Protein 6IJ7 (pdb70)

Structure (mmCIF, N/CA/C/O backbone):
data_6IJ7
#
_entry.id   6IJ7
#
_cell.length_a   80.647
_cell.length_b   80.647
_cell.length_c   340.192
_cell.angle_alpha   90.000
_cell.angle_beta   90.000
_cell.angle_gamma   90.000
#
_symmetry.space_group_name_H-M   'I 41'
#
loop_
_entity.id
_entity.type
_entity.pdbx_description
1 polymer 'Rhamnosyltransferase protein'
2 non-polymer GLYCEROL
3 non-polymer 1,2-ETHANEDIOL
4 water water
#
loop_
_atom_site.group_PDB
_atom_site.id
_atom_site.type_symbol
_atom_site.label_atom_id
_atom_site.label_alt_id
_atom_site.label_comp_id
_atom_site.label_asym_id
_atom_site.label_entity_id
_atom_site.label_seq_id
_atom_site.pdbx_PDB_ins_code
_atom_site.Cartn_x
_atom_site.Cartn_y
_atom_site.Cartn_z
_atom_site.occupancy
_atom_site.B_iso_or_equiv
_atom_site.auth_seq_id
_atom_site.auth_comp_id
_atom_site.auth_asym_id
_atom_site.auth_atom_id
_atom_site.pdbx_PDB_model_num
ATOM 1 N N . LYS A 1 7 ? 10.075 -33.742 2.156 1.00 78.06 7 LYS A N 1
ATOM 2 C CA . LYS A 1 7 ? 11.198 -33.337 3.001 1.00 77.62 7 LYS A CA 1
ATOM 3 C C . LYS A 1 7 ? 11.561 -31.865 2.846 1.00 75.40 7 LYS A C 1
ATOM 4 O O . LYS A 1 7 ? 11.819 -31.389 1.723 1.00 74.81 7 LYS A O 1
ATOM 10 N N . LYS A 1 8 ? 11.605 -31.158 3.988 1.00 75.44 8 LYS A N 1
ATOM 11 C CA . LYS A 1 8 ? 11.942 -29.742 4.006 1.00 73.19 8 LYS A CA 1
ATOM 12 C C . LYS A 1 8 ? 13.083 -29.476 4.978 1.00 73.25 8 LYS A C 1
ATOM 13 O O . LYS A 1 8 ? 13.137 -30.083 6.055 1.00 74.28 8 LYS A O 1
ATOM 19 N N . PRO A 1 9 ? 13.980 -28.552 4.646 1.00 69.11 9 PRO A N 1
ATOM 20 C CA . PRO A 1 9 ? 15.241 -28.434 5.389 1.00 69.60 9 PRO A CA 1
ATOM 21 C C . PRO A 1 9 ? 15.106 -27.574 6.638 1.00 67.68 9 PRO A C 1
ATOM 22 O O . PRO A 1 9 ? 14.227 -26.721 6.738 1.00 65.43 9 PRO A O 1
ATOM 26 N N . HIS A 1 10 ? 16.000 -27.827 7.604 1.00 68.37 10 HIS A N 1
ATOM 27 C CA . HIS A 1 10 ? 16.258 -26.913 8.718 1.00 66.58 10 HIS A CA 1
ATOM 28 C C . HIS A 1 10 ? 17.529 -26.142 8.403 1.00 65.61 10 HIS A C 1
ATOM 29 O O . HIS A 1 10 ? 18.539 -26.740 8.032 1.00 67.66 10 HIS A O 1
ATOM 36 N N . VAL A 1 11 ? 17.487 -24.826 8.591 1.00 64.49 11 VAL A N 1
ATOM 37 C CA . VAL A 1 11 ? 18.494 -23.900 8.078 1.00 62.69 11 VAL A CA 1
ATOM 38 C C . VAL A 1 11 ? 18.956 -22.988 9.205 1.00 60.82 11 VAL A C 1
ATOM 39 O O . VAL A 1 11 ? 18.149 -22.242 9.767 1.00 59.07 11 VAL A O 1
ATOM 43 N N . LEU A 1 12 ? 20.248 -23.010 9.510 1.00 58.55 12 LEU A N 1
ATOM 44 C CA . LEU A 1 12 ? 20.809 -22.047 10.455 1.00 56.89 12 LEU A CA 1
ATOM 45 C C . LEU A 1 12 ? 21.124 -20.754 9.706 1.00 53.95 12 LEU A C 1
ATOM 46 O O . LEU A 1 12 ? 21.958 -20.733 8.793 1.00 53.73 12 LEU A O 1
ATOM 51 N N . VAL A 1 13 ? 20.423 -19.683 10.046 1.00 54.68 13 VAL A N 1
ATOM 52 C CA . VAL A 1 13 ? 20.639 -18.391 9.417 1.00 52.10 13 VAL A CA 1
ATOM 53 C C . VAL A 1 13 ? 21.518 -17.534 10.312 1.00 51.80 13 VAL A C 1
ATOM 54 O O . VAL A 1 13 ? 21.211 -17.333 11.497 1.00 52.64 13 VAL A O 1
ATOM 58 N N . ILE A 1 14 ? 22.594 -17.003 9.739 1.00 46.76 14 ILE A N 1
ATOM 59 C CA . ILE A 1 14 ? 23.567 -16.201 10.478 1.00 47.23 14 ILE A CA 1
ATOM 60 C C . ILE A 1 14 ? 23.750 -14.874 9.741 1.00 45.42 14 ILE A C 1
ATOM 61 O O . ILE A 1 14 ? 24.627 -14.751 8.871 1.00 44.77 14 ILE A O 1
ATOM 66 N N . PRO A 1 15 ? 22.935 -13.868 10.020 1.00 46.57 15 PRO A N 1
ATOM 67 C CA . PRO A 1 15 ? 23.031 -12.604 9.284 1.00 45.38 15 PRO A CA 1
ATOM 68 C C . PRO A 1 15 ? 24.144 -11.694 9.792 1.00 46.99 15 PRO A C 1
ATOM 69 O O . PRO A 1 15 ? 24.648 -11.841 10.901 1.00 49.04 15 PRO A O 1
ATOM 73 N N . PHE A 1 16 ? 24.516 -10.690 8.936 1.00 45.94 16 PHE A N 1
ATOM 74 C CA . PHE A 1 16 ? 25.524 -9.695 9.315 1.00 48.35 16 PHE A CA 1
ATOM 75 C C . PHE A 1 16 ? 24.851 -8.467 9.938 1.00 49.54 16 PHE A C 1
ATOM 76 O O . PHE A 1 16 ? 23.852 -7.975 9.404 1.00 48.13 16 PHE A O 1
ATOM 84 N N . PRO A 1 17 ? 25.343 -7.951 11.074 1.00 52.19 17 PRO A N 1
ATOM 85 C CA . PRO A 1 17 ? 24.596 -6.887 11.776 1.00 53.19 17 PRO A CA 1
ATOM 86 C C . PRO A 1 17 ? 24.823 -5.497 11.182 1.00 54.42 17 PRO A C 1
ATOM 87 O O . PRO A 1 17 ? 25.332 -4.574 11.835 1.00 56.72 17 PRO A O 1
ATOM 91 N N . GLN A 1 18 ? 24.475 -5.339 9.909 1.00 54.97 18 GLN A N 1
ATOM 92 C CA . GLN A 1 18 ? 24.268 -4.005 9.358 1.00 56.20 18 GLN A CA 1
ATOM 93 C C . GLN A 1 18 ? 22.993 -4.070 8.528 1.00 53.77 18 GLN A C 1
ATOM 94 O O . GLN A 1 18 ? 22.669 -5.112 7.956 1.00 51.07 18 GLN A O 1
ATOM 100 N N . SER A 1 19 ? 22.231 -2.978 8.514 1.00 56.51 19 SER A N 1
ATOM 101 C CA . SER A 1 19 ? 20.859 -3.117 8.033 1.00 54.56 19 SER A CA 1
ATOM 102 C C . SER A 1 19 ? 20.796 -3.388 6.523 1.00 52.78 19 SER A C 1
ATOM 103 O O . SER A 1 19 ? 19.896 -4.103 6.064 1.00 50.50 19 SER A O 1
ATOM 106 N N . GLY A 1 20 ? 21.746 -2.865 5.739 1.00 52.66 20 GLY A N 1
ATOM 107 C CA . GLY A 1 20 ? 21.776 -3.191 4.325 1.00 50.91 20 GLY A CA 1
ATOM 108 C C . GLY A 1 20 ? 21.851 -4.683 4.064 1.00 47.66 20 GLY A C 1
ATOM 109 O O . GLY A 1 20 ? 21.402 -5.152 3.013 1.00 45.72 20 GLY A O 1
ATOM 110 N N . HIS A 1 21 ? 22.401 -5.444 5.017 1.00 47.43 21 HIS A N 1
ATOM 111 C CA . HIS A 1 21 ? 22.514 -6.896 4.997 1.00 45.20 21 HIS A CA 1
ATOM 112 C C . HIS A 1 21 ? 21.353 -7.563 5.701 1.00 44.57 21 HIS A C 1
ATOM 113 O O . HIS A 1 21 ? 20.746 -8.501 5.172 1.00 42.98 21 HIS A O 1
ATOM 120 N N . MET A 1 22 ? 21.058 -7.082 6.907 1.00 50.49 22 MET A N 1
ATOM 121 C CA . MET A 1 22 ? 20.152 -7.763 7.821 1.00 50.28 22 MET A CA 1
ATOM 122 C C . MET A 1 22 ? 18.749 -7.887 7.238 1.00 49.13 22 MET A C 1
ATOM 123 O O . MET A 1 22 ? 18.160 -8.973 7.236 1.00 48.26 22 MET A O 1
ATOM 128 N N . VAL A 1 23 ? 18.211 -6.793 6.709 1.00 48.43 23 VAL A N 1
ATOM 129 C CA . VAL A 1 23 ? 16.806 -6.741 6.311 1.00 48.06 23 VAL A CA 1
ATOM 130 C C . VAL A 1 23 ? 16.565 -7.654 5.110 1.00 46.42 23 VAL A C 1
ATOM 131 O O . VAL A 1 23 ? 15.639 -8.484 5.161 1.00 46.08 23 VAL A O 1
ATOM 135 N N . PRO A 1 24 ? 17.369 -7.592 4.034 1.00 46.07 24 PRO A N 1
ATOM 136 C CA . PRO A 1 24 ? 17.156 -8.579 2.963 1.00 44.93 24 PRO A CA 1
ATOM 137 C C . PRO A 1 24 ? 17.437 -9.995 3.415 1.00 44.47 24 PRO A C 1
ATOM 138 O O . PRO A 1 24 ? 16.732 -10.919 2.999 1.00 44.53 24 PRO A O 1
ATOM 142 N N . HIS A 1 25 ? 18.439 -10.196 4.273 1.00 44.77 25 HIS A N 1
ATOM 143 C CA . HIS A 1 25 ? 18.694 -11.545 4.782 1.00 45.00 25 HIS A CA 1
ATOM 144 C C . HIS A 1 25 ? 17.517 -12.094 5.588 1.00 45.91 25 HIS A C 1
ATOM 145 O O . HIS A 1 25 ? 17.264 -13.305 5.574 1.00 46.49 25 HIS A O 1
ATOM 152 N N . LEU A 1 26 ? 16.785 -11.231 6.286 1.00 48.44 26 LEU A N 1
ATOM 153 C CA . LEU A 1 26 ? 1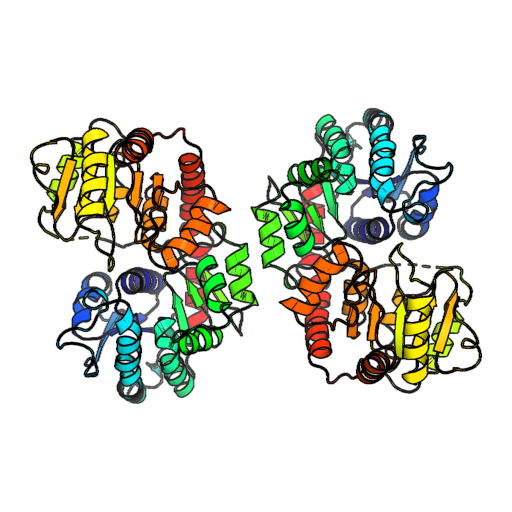5.596 -11.696 6.983 1.00 49.31 26 LEU A CA 1
ATOM 154 C C . LEU A 1 26 ? 14.393 -11.787 6.055 1.00 49.15 26 LEU A C 1
ATOM 155 O O . LEU A 1 26 ? 13.454 -12.543 6.342 1.00 50.00 26 LEU A O 1
ATOM 160 N N . ASP A 1 27 ? 14.359 -10.965 5.000 1.00 49.45 27 ASP A N 1
ATOM 161 C CA . ASP A 1 27 ? 13.328 -11.128 3.982 1.00 49.59 27 ASP A CA 1
ATOM 162 C C . ASP A 1 27 ? 13.482 -12.463 3.281 1.00 49.75 27 ASP A C 1
ATOM 163 O O . ASP A 1 27 ? 12.493 -13.110 2.923 1.00 50.62 27 ASP A O 1
ATOM 168 N N . LEU A 1 28 ? 14.725 -12.890 3.079 1.00 46.92 28 LEU A N 1
ATOM 169 C CA . LEU A 1 28 ? 14.963 -14.165 2.423 1.00 47.74 28 LEU A CA 1
ATOM 170 C C . LEU A 1 28 ? 14.615 -15.319 3.352 1.00 49.14 28 LEU A C 1
ATOM 171 O O . LEU A 1 28 ? 14.073 -16.337 2.896 1.00 50.67 28 LEU A O 1
ATOM 176 N N . THR A 1 29 ? 14.892 -15.169 4.661 1.00 50.46 29 THR A N 1
ATOM 177 C CA . THR A 1 29 ? 14.471 -16.191 5.616 1.00 52.00 29 THR A CA 1
ATOM 178 C C . THR A 1 29 ? 12.953 -16.336 5.626 1.00 52.80 29 THR A C 1
ATOM 179 O O . THR A 1 29 ? 12.439 -17.454 5.723 1.00 54.50 29 THR A O 1
ATOM 183 N N . HIS A 1 30 ? 12.218 -15.221 5.571 1.00 53.00 30 HIS A N 1
ATOM 184 C CA . HIS A 1 30 ? 10.767 -15.318 5.424 1.00 53.79 30 HIS A CA 1
ATOM 185 C C . HIS A 1 30 ? 10.404 -16.120 4.174 1.00 54.55 30 HIS A C 1
ATOM 186 O O . HIS A 1 30 ? 9.538 -17.012 4.225 1.00 55.98 30 HIS A O 1
ATOM 193 N N . GLN A 1 31 ? 11.077 -15.823 3.041 1.00 53.08 31 GLN A N 1
ATOM 194 C CA . GLN A 1 31 ? 10.838 -16.551 1.793 1.00 54.13 31 GLN A CA 1
ATOM 195 C C . GLN A 1 31 ? 11.047 -18.046 2.006 1.00 56.00 31 GLN A C 1
ATOM 196 O O . GLN A 1 31 ? 10.245 -18.875 1.565 1.00 57.53 31 GLN A O 1
ATOM 202 N N . ILE A 1 32 ? 12.133 -18.402 2.682 1.00 53.49 32 ILE A N 1
ATOM 203 C CA . ILE A 1 32 ? 12.448 -19.798 2.940 1.00 55.76 32 ILE A CA 1
ATOM 204 C C . ILE A 1 32 ? 11.362 -20.443 3.794 1.00 57.00 32 ILE A C 1
ATOM 205 O O . ILE A 1 32 ? 10.945 -21.583 3.555 1.00 59.09 32 ILE A O 1
ATOM 210 N N . LEU A 1 33 ? 10.857 -19.709 4.782 1.00 58.76 33 LEU A N 1
ATOM 211 C CA . LEU A 1 33 ? 9.880 -20.286 5.699 1.00 59.96 33 LEU A CA 1
ATOM 212 C C . LEU A 1 33 ? 8.543 -20.495 5.021 1.00 60.53 33 LEU A C 1
ATOM 213 O O . LEU A 1 33 ? 7.782 -21.388 5.418 1.00 62.07 33 LEU A O 1
ATOM 218 N N . LEU A 1 34 ? 8.230 -19.656 4.027 1.00 59.09 34 LEU A N 1
ATOM 219 C CA . LEU A 1 34 ? 7.016 -19.860 3.250 1.00 59.78 34 LEU A CA 1
ATOM 220 C C . LEU A 1 34 ? 7.087 -21.139 2.449 1.00 61.54 34 LEU A C 1
ATOM 221 O O . LEU A 1 34 ? 6.058 -21.781 2.227 1.00 62.72 34 LEU A O 1
ATOM 226 N N . ARG A 1 35 ? 8.281 -21.539 2.031 1.00 57.95 35 ARG A N 1
ATOM 227 C CA . ARG A 1 35 ? 8.445 -22.758 1.259 1.00 59.99 35 ARG A CA 1
ATOM 228 C C . ARG A 1 35 ? 8.592 -23.991 2.134 1.00 61.95 35 ARG A C 1
ATOM 229 O O . ARG A 1 35 ? 8.957 -25.050 1.624 1.00 63.90 35 ARG A O 1
ATOM 237 N N . GLY A 1 36 ? 8.306 -23.882 3.429 1.00 61.65 36 GLY A N 1
ATOM 238 C CA . GLY A 1 36 ? 8.217 -25.034 4.297 1.00 63.61 36 GLY A CA 1
ATOM 239 C C . GLY A 1 36 ? 9.427 -25.310 5.159 1.00 64.21 36 GLY A C 1
ATOM 240 O O . GLY A 1 36 ? 9.396 -26.267 5.943 1.00 65.97 36 GLY A O 1
ATOM 241 N N . ALA A 1 37 ? 10.489 -24.518 5.053 1.00 63.27 37 ALA A N 1
ATOM 242 C CA . ALA A 1 37 ? 11.640 -24.783 5.898 1.00 64.01 37 ALA A CA 1
ATOM 243 C C . ALA A 1 37 ? 11.348 -24.438 7.353 1.00 63.44 37 ALA A C 1
ATOM 244 O O . ALA A 1 37 ? 10.365 -23.772 7.696 1.00 62.19 37 ALA A O 1
ATOM 246 N N . THR A 1 38 ? 12.208 -24.946 8.220 1.00 64.40 38 THR A N 1
ATOM 247 C CA . THR A 1 38 ? 12.296 -24.497 9.595 1.00 63.87 38 THR A CA 1
ATOM 248 C C . THR A 1 38 ? 13.685 -23.896 9.759 1.00 63.00 38 THR A C 1
ATOM 249 O O . THR A 1 38 ? 14.667 -24.488 9.313 1.00 64.30 38 THR A O 1
ATOM 253 N N . VAL A 1 39 ? 13.766 -22.712 10.365 1.00 64.31 39 VAL A N 1
ATOM 254 C CA . VAL A 1 39 ? 15.037 -22.016 10.513 1.00 63.20 39 VAL A CA 1
ATOM 255 C C . VAL A 1 39 ? 15.249 -21.694 11.983 1.00 63.35 39 VAL A C 1
ATOM 256 O O . VAL A 1 39 ? 14.292 -21.534 12.746 1.00 63.43 39 VAL A O 1
ATOM 260 N N . THR A 1 40 ? 16.511 -21.626 12.387 1.00 58.73 40 THR A N 1
ATOM 261 C CA . THR A 1 40 ? 16.892 -20.934 13.609 1.00 58.44 40 THR A CA 1
ATOM 262 C C . THR A 1 40 ? 17.861 -19.825 13.234 1.00 56.64 40 THR A C 1
ATOM 263 O O . THR A 1 40 ? 18.780 -20.048 12.440 1.00 56.56 40 THR A O 1
ATOM 267 N N . VAL A 1 41 ? 17.639 -18.635 13.787 1.00 56.51 41 VAL A N 1
ATOM 268 C CA . VAL A 1 41 ? 18.461 -17.461 13.522 1.00 55.03 41 VAL A CA 1
ATOM 269 C C . VAL A 1 41 ? 19.397 -17.189 14.692 1.00 56.21 41 VAL A C 1
ATOM 270 O O . VAL A 1 41 ? 18.956 -16.972 15.824 1.00 57.17 41 VAL A O 1
ATOM 274 N N . LEU A 1 42 ? 20.682 -17.155 14.407 1.00 55.57 42 LEU A N 1
ATOM 275 C CA . LEU A 1 42 ? 21.703 -16.769 15.366 1.00 56.84 42 LEU A CA 1
ATOM 276 C C . LEU A 1 42 ? 21.915 -15.265 15.311 1.00 55.88 42 LEU A C 1
ATOM 277 O O . LEU A 1 42 ? 22.248 -14.726 14.248 1.00 54.48 42 LEU A O 1
ATOM 282 N N . VAL A 1 43 ? 21.767 -14.605 16.434 1.00 57.37 43 VAL A N 1
ATOM 283 C CA . VAL A 1 43 ? 22.028 -13.201 16.519 1.00 57.29 43 VAL A CA 1
ATOM 284 C C . VAL A 1 43 ? 22.643 -12.832 17.797 1.00 59.44 43 VAL A C 1
ATOM 285 O O . VAL A 1 43 ? 22.675 -13.565 18.706 1.00 60.73 43 VAL A O 1
ATOM 289 N N . THR A 1 44 ? 23.170 -11.648 17.810 1.00 58.69 44 THR A N 1
ATOM 290 C CA . THR A 1 44 ? 23.694 -11.042 18.980 1.00 60.73 44 THR A CA 1
ATOM 291 C C . THR A 1 44 ? 22.589 -10.320 19.703 1.00 61.25 44 THR A C 1
ATOM 292 O O . THR A 1 44 ? 21.644 -9.904 19.129 1.00 60.02 44 THR A O 1
ATOM 296 N N . PRO A 1 45 ? 22.829 -10.111 21.058 1.00 61.48 45 PRO A N 1
ATOM 297 C CA . PRO A 1 45 ? 21.662 -9.676 21.815 1.00 62.13 45 PRO A CA 1
ATOM 298 C C . PRO A 1 45 ? 21.010 -8.396 21.426 1.00 61.69 45 PRO A C 1
ATOM 299 O O . PRO A 1 45 ? 19.824 -8.348 21.468 1.00 61.07 45 PRO A O 1
ATOM 303 N N . LYS A 1 46 ? 21.752 -7.389 21.064 1.00 63.50 46 LYS A N 1
ATOM 304 C CA . LYS A 1 46 ? 21.152 -6.129 20.725 1.00 63.55 46 LYS A CA 1
ATOM 305 C C . LYS A 1 46 ? 20.466 -6.190 19.400 1.00 61.39 46 LYS A C 1
ATOM 306 O O . LYS A 1 46 ? 19.903 -5.226 18.990 1.00 61.39 46 LYS A O 1
ATOM 312 N N . ASN A 1 47 ? 20.586 -7.299 18.691 1.00 61.57 47 ASN A N 1
ATOM 313 C CA . ASN A 1 47 ? 19.891 -7.480 17.419 1.00 59.44 47 ASN A CA 1
ATOM 314 C C . ASN A 1 47 ? 18.676 -8.391 17.510 1.00 58.47 47 ASN A C 1
ATOM 315 O O . ASN A 1 47 ? 18.041 -8.647 16.492 1.00 56.78 47 ASN A O 1
ATOM 320 N N . SER A 1 48 ? 18.318 -8.870 18.706 1.00 64.61 48 SER A N 1
ATOM 321 C CA . SER A 1 48 ? 17.175 -9.773 18.813 1.00 63.98 48 SER A CA 1
ATOM 322 C C . SER A 1 48 ? 15.883 -9.085 18.385 1.00 63.38 48 SER A C 1
ATOM 323 O O . SER A 1 48 ? 15.003 -9.721 17.790 1.00 62.27 48 SER A O 1
ATOM 326 N N . SER A 1 49 ? 15.756 -7.783 18.668 1.00 67.31 49 SER A N 1
ATOM 327 C CA . SER A 1 49 ? 14.544 -7.055 18.292 1.00 67.12 49 SER A CA 1
ATOM 328 C C . SER A 1 49 ? 14.295 -7.121 16.784 1.00 65.12 49 SER A C 1
ATOM 329 O O . SER A 1 49 ? 13.144 -7.167 16.340 1.00 64.54 49 SER A O 1
ATOM 332 N N . TYR A 1 50 ? 15.356 -7.098 15.978 1.00 66.10 50 TYR A N 1
ATOM 333 C CA . TYR A 1 50 ? 15.186 -7.206 14.534 1.00 64.26 50 TYR A CA 1
ATOM 334 C C . TYR A 1 50 ? 14.275 -8.378 14.162 1.00 63.08 50 TYR A C 1
ATOM 335 O O . TYR A 1 50 ? 13.530 -8.311 13.171 1.00 62.01 50 TYR A O 1
ATOM 344 N N . LEU A 1 51 ? 14.364 -9.486 14.906 1.00 59.50 51 LEU A N 1
ATOM 345 C CA . LEU A 1 51 ? 13.629 -10.700 14.566 1.00 58.90 51 LEU A CA 1
ATOM 346 C C . LEU A 1 51 ? 12.171 -10.647 14.986 1.00 59.76 51 LEU A C 1
ATOM 347 O O . LEU A 1 51 ? 11.490 -11.674 14.965 1.00 59.90 51 LEU A O 1
ATOM 352 N N . ASP A 1 52 ? 11.672 -9.482 15.385 1.00 60.88 52 ASP A N 1
ATOM 353 C CA . ASP A 1 52 ? 10.323 -9.442 15.940 1.00 62.87 52 ASP A CA 1
ATOM 354 C C . ASP A 1 52 ? 9.288 -9.683 14.856 1.00 62.30 52 ASP A C 1
ATOM 355 O O . ASP A 1 52 ? 8.271 -10.348 15.096 1.00 64.03 52 ASP A O 1
ATOM 360 N N . ALA A 1 53 ? 9.535 -9.163 13.653 1.00 63.89 53 ALA A N 1
ATOM 361 C CA . ALA A 1 53 ? 8.577 -9.346 12.575 1.00 63.54 53 ALA A CA 1
ATOM 362 C C . ALA A 1 53 ? 8.412 -10.824 12.253 1.00 63.06 53 ALA A C 1
ATOM 363 O O . ALA A 1 53 ? 7.293 -11.357 12.262 1.00 64.60 53 ALA A O 1
ATOM 365 N N . LEU A 1 54 ? 9.533 -11.505 11.996 1.00 62.46 54 LEU A N 1
ATOM 366 C CA . LEU A 1 54 ? 9.531 -12.948 11.778 1.00 62.48 54 LEU A CA 1
ATOM 367 C C . LEU A 1 54 ? 8.793 -13.686 12.891 1.00 64.63 54 LEU A C 1
ATOM 368 O O . LEU A 1 54 ? 7.977 -14.575 12.627 1.00 65.60 54 LEU A O 1
ATOM 373 N N . ARG A 1 55 ? 9.077 -13.333 14.151 1.00 60.93 55 ARG A N 1
ATOM 374 C CA . ARG A 1 55 ? 8.488 -14.058 15.276 1.00 63.35 55 ARG A CA 1
ATOM 375 C C . ARG A 1 55 ? 6.974 -13.951 15.277 1.00 65.74 55 ARG A C 1
ATOM 376 O O . ARG A 1 55 ? 6.285 -14.897 15.670 1.00 67.81 55 ARG A O 1
ATOM 384 N N . SER A 1 56 ? 6.445 -12.815 14.830 1.00 67.06 56 SER A N 1
ATOM 385 C CA . SER A 1 56 ? 5.003 -12.615 14.765 1.00 70.01 56 SER A CA 1
ATOM 386 C C . SER A 1 56 ? 4.342 -13.429 13.659 1.00 69.69 56 SER A C 1
ATOM 387 O O . SER A 1 56 ? 3.119 -13.586 13.685 1.00 72.58 56 SER A O 1
ATOM 390 N N . LEU A 1 57 ? 5.110 -13.952 12.699 1.00 70.30 57 LEU A N 1
ATOM 391 C CA . LEU A 1 57 ? 4.537 -14.569 11.505 1.00 69.99 57 LEU A CA 1
ATOM 392 C C . LEU A 1 57 ? 4.603 -16.091 11.485 1.00 70.21 57 LEU A C 1
ATOM 393 O O . LEU A 1 57 ? 3.717 -16.726 10.900 1.00 71.73 57 LEU A O 1
ATOM 398 N N . HIS A 1 58 ? 5.617 -16.695 12.099 1.00 69.71 58 HIS A N 1
ATOM 399 C CA . HIS A 1 58 ? 5.712 -18.145 12.188 1.00 70.58 58 HIS A CA 1
ATOM 400 C C . HIS A 1 58 ? 5.892 -18.563 13.640 1.00 72.29 58 HIS A C 1
ATOM 401 O O . HIS A 1 58 ? 6.471 -17.832 14.448 1.00 71.93 58 HIS A O 1
ATOM 408 N N . SER A 1 59 ? 5.403 -19.760 13.956 1.00 73.47 59 SER A N 1
ATOM 409 C CA . SER A 1 59 ? 5.400 -20.260 15.327 1.00 75.82 59 SER A CA 1
ATOM 410 C C . SER A 1 59 ? 6.821 -20.549 15.802 1.00 74.46 59 SER A C 1
ATOM 411 O O . SER A 1 59 ? 7.766 -20.576 15.007 1.00 72.28 59 SER A O 1
ATOM 414 N N . PRO A 1 60 ? 7.008 -20.766 17.105 1.00 73.03 60 PRO A N 1
ATOM 415 C CA . PRO A 1 60 ? 8.281 -21.343 17.567 1.00 72.61 60 PRO A CA 1
ATOM 416 C C . PRO A 1 60 ? 8.536 -22.728 16.999 1.00 73.03 60 PRO A C 1
ATOM 417 O O . PRO A 1 60 ? 9.681 -23.196 17.013 1.00 72.64 60 PRO A O 1
ATOM 421 N N . GLU A 1 61 ? 7.481 -23.420 16.564 1.00 78.44 61 GLU A N 1
ATOM 422 C CA . GLU A 1 61 ? 7.628 -24.693 15.868 1.00 79.03 61 GLU A CA 1
ATOM 423 C C . GLU A 1 61 ? 8.589 -24.571 14.695 1.00 77.01 61 GLU A C 1
ATOM 424 O O . GLU A 1 61 ? 9.541 -25.350 14.576 1.00 78.05 61 GLU A O 1
ATOM 430 N N . HIS A 1 62 ? 8.359 -23.589 13.817 1.00 74.88 62 HIS A N 1
ATOM 431 C CA . HIS A 1 62 ? 9.173 -23.413 12.614 1.00 73.73 62 HIS A CA 1
ATOM 432 C C . HIS A 1 62 ? 10.301 -22.395 12.759 1.00 72.14 62 HIS A C 1
ATOM 433 O O . HIS A 1 62 ? 11.239 -22.429 11.953 1.00 71.67 62 HIS A O 1
ATOM 440 N N . PHE A 1 63 ? 10.218 -21.464 13.717 1.00 68.21 63 PHE A N 1
ATOM 441 C CA . PHE A 1 63 ? 11.146 -20.337 13.792 1.00 66.61 63 PHE A CA 1
ATOM 442 C C . PHE A 1 63 ? 11.745 -20.241 15.193 1.00 67.50 63 PHE A C 1
ATOM 443 O O . PHE A 1 63 ? 11.011 -20.183 16.180 1.00 68.40 63 PHE A O 1
ATOM 451 N N . LYS A 1 64 ? 13.071 -20.201 15.281 1.00 63.07 64 LYS A N 1
ATOM 452 C CA . LYS A 1 64 ? 13.771 -20.281 16.555 1.00 64.21 64 LYS A CA 1
ATOM 453 C C . LYS A 1 64 ? 14.875 -19.236 16.613 1.00 63.08 64 LYS A C 1
ATOM 454 O O . LYS A 1 64 ? 15.539 -18.984 15.613 1.00 61.83 64 LYS A O 1
ATOM 460 N N . THR A 1 65 ? 15.096 -18.642 17.784 1.00 62.80 65 THR A N 1
ATOM 461 C CA . THR A 1 65 ? 16.214 -17.725 17.976 1.00 62.27 65 THR A CA 1
ATOM 462 C C . THR A 1 65 ? 17.318 -18.408 18.774 1.00 63.93 65 THR A C 1
ATOM 463 O O . THR A 1 65 ? 17.048 -19.219 19.666 1.00 65.63 65 THR A O 1
ATOM 467 N N . LEU A 1 66 ? 18.559 -18.094 18.409 1.00 59.04 66 LEU A N 1
ATOM 468 C CA . LEU A 1 66 ? 19.748 -18.498 19.143 1.00 60.51 66 LEU A CA 1
ATOM 469 C C . LEU A 1 66 ? 20.518 -17.213 19.386 1.00 60.08 66 LEU A C 1
ATOM 470 O O . LEU A 1 66 ? 21.202 -16.724 18.485 1.00 58.98 66 LEU A O 1
ATOM 475 N N . ILE A 1 67 ? 20.404 -16.672 20.587 1.00 60.76 67 ILE A N 1
ATOM 476 C CA . ILE A 1 67 ? 21.088 -15.448 20.974 1.00 61.03 67 ILE A CA 1
ATOM 477 C C . ILE A 1 67 ? 22.371 -15.818 21.696 1.00 62.69 67 ILE A C 1
ATOM 478 O O . ILE A 1 67 ? 22.341 -16.478 22.737 1.00 64.34 67 ILE A O 1
ATOM 483 N N . LEU A 1 68 ? 23.492 -15.360 21.178 1.00 61.56 68 LEU A N 1
ATOM 484 C CA . LEU A 1 68 ? 24.759 -15.581 21.844 1.00 63.29 68 LEU A CA 1
ATOM 485 C C . LEU A 1 68 ? 25.338 -14.250 22.288 1.00 63.91 68 LEU A C 1
ATOM 486 O O . LEU A 1 68 ? 25.092 -13.225 21.645 1.00 62.88 68 LEU A O 1
ATOM 491 N N . PRO A 1 69 ? 26.054 -14.214 23.405 1.00 63.13 69 PRO A N 1
ATOM 492 C CA . PRO A 1 69 ? 26.673 -12.952 23.821 1.00 64.08 69 PRO A CA 1
ATOM 493 C C . PRO A 1 69 ? 27.632 -12.432 22.761 1.00 63.37 69 PRO A C 1
ATOM 494 O O . PRO A 1 69 ? 28.383 -13.192 22.142 1.00 63.15 69 PRO A O 1
ATOM 498 N N . PHE A 1 70 ? 27.597 -11.122 22.567 1.00 67.28 70 PHE A N 1
ATOM 499 C CA . PHE A 1 70 ? 28.501 -10.459 21.631 1.00 66.99 70 PHE A CA 1
ATOM 500 C C . PHE A 1 70 ? 29.911 -10.500 22.203 1.00 68.66 70 PHE A C 1
ATOM 501 O O . PHE A 1 70 ? 30.140 -9.979 23.309 1.00 70.28 70 PHE A O 1
ATOM 509 N N . PRO A 1 71 ? 30.871 -11.119 21.513 1.00 69.23 71 PRO A N 1
ATOM 510 C CA . PRO A 1 71 ? 32.244 -11.167 22.032 1.00 70.64 71 PRO A CA 1
ATOM 511 C C . PRO A 1 71 ? 32.861 -9.778 22.105 1.00 71.38 71 PRO A C 1
ATOM 512 O O . PRO A 1 71 ? 32.585 -8.903 21.288 1.00 70.66 71 PRO A O 1
ATOM 516 N N . SER A 1 72 ? 33.687 -9.559 23.105 1.00 77.50 72 SER A N 1
ATOM 517 C CA . SER A 1 72 ? 34.206 -8.212 23.245 1.00 78.49 72 SER A CA 1
ATOM 518 C C . SER A 1 72 ? 35.419 -7.977 22.355 1.00 78.19 72 SER A C 1
ATOM 519 O O . SER A 1 72 ? 36.012 -8.901 21.800 1.00 77.42 72 SER A O 1
ATOM 522 N N . HIS A 1 73 ? 35.821 -6.715 22.285 1.00 83.77 73 HIS A N 1
ATOM 523 C CA . HIS A 1 73 ? 36.861 -6.208 21.406 1.00 83.51 73 HIS A CA 1
ATOM 524 C C . HIS A 1 73 ? 37.108 -4.782 21.861 1.00 85.10 73 HIS A C 1
ATOM 525 O O . HIS A 1 73 ? 36.158 -3.994 21.956 1.00 85.28 73 HIS A O 1
ATOM 532 N N . PRO A 1 74 ? 38.358 -4.397 22.123 1.00 85.75 74 PRO A N 1
ATOM 533 C CA . PRO A 1 74 ? 38.605 -3.086 22.746 1.00 87.76 74 PRO A CA 1
ATOM 534 C C . PRO A 1 74 ? 38.397 -1.908 21.803 1.00 87.54 74 PRO A C 1
ATOM 535 O O . PRO A 1 74 ? 38.345 -0.763 22.272 1.00 89.29 74 PRO A O 1
ATOM 539 N N . CYS A 1 75 ? 38.254 -2.151 20.502 1.00 88.11 75 CYS A N 1
ATOM 540 C CA . CYS A 1 75 ? 38.072 -1.101 19.514 1.00 87.90 75 CYS A CA 1
ATOM 541 C C . CYS A 1 75 ? 36.603 -0.871 19.166 1.00 87.11 75 CYS A C 1
ATOM 542 O O . CYS A 1 75 ? 36.302 -0.153 18.205 1.00 86.74 75 CYS A O 1
ATOM 545 N N . ILE A 1 76 ? 35.690 -1.484 19.912 1.00 83.57 76 ILE A N 1
ATOM 546 C CA . ILE A 1 76 ? 34.255 -1.288 19.749 1.00 82.93 76 ILE A CA 1
ATOM 547 C C . ILE A 1 76 ? 33.729 -0.806 21.090 1.00 84.69 76 ILE A C 1
ATOM 548 O O . ILE A 1 76 ? 34.030 -1.417 22.114 1.00 85.39 76 ILE A O 1
ATOM 553 N N . PRO A 1 77 ? 33.001 0.304 21.145 1.00 81.94 77 PRO A N 1
ATOM 554 C CA . PRO A 1 77 ? 32.455 0.761 22.431 1.00 83.61 77 PRO A CA 1
ATOM 555 C C . PRO A 1 77 ? 31.315 -0.148 22.886 1.00 82.42 77 PRO A C 1
ATOM 556 O O . PRO A 1 77 ? 30.673 -0.834 22.084 1.00 80.40 77 PRO A O 1
ATOM 560 N N . SER A 1 78 ? 31.067 -0.162 24.197 1.00 83.12 78 SER A N 1
ATOM 561 C CA . SER A 1 78 ? 30.182 -1.181 24.756 1.00 82.07 78 SER A CA 1
ATOM 562 C C . SER A 1 78 ? 28.733 -0.961 24.324 1.00 80.99 78 SER A C 1
ATOM 563 O O . SER A 1 78 ? 28.312 0.143 23.970 1.00 81.54 78 SER A O 1
ATOM 566 N N . GLY A 1 79 ? 27.958 -2.039 24.369 1.00 79.80 79 GLY A N 1
ATOM 567 C CA . GLY A 1 79 ? 26.593 -1.977 23.900 1.00 78.44 79 GLY A CA 1
ATOM 568 C C . GLY A 1 79 ? 26.454 -1.666 22.426 1.00 76.96 79 GLY A C 1
ATOM 569 O O . GLY A 1 79 ? 25.333 -1.462 21.946 1.00 75.90 79 GLY A O 1
ATOM 570 N N . VAL A 1 80 ? 27.569 -1.621 21.693 1.00 76.06 80 VAL A N 1
ATOM 571 C CA . VAL A 1 80 ? 27.546 -1.475 20.241 1.00 74.68 80 VAL A CA 1
ATOM 572 C C . VAL A 1 80 ? 27.753 -2.854 19.638 1.00 72.81 80 VAL A C 1
ATOM 573 O O . VAL A 1 80 ? 28.798 -3.486 19.843 1.00 73.11 80 VAL A O 1
ATOM 577 N N . GLU A 1 81 ? 26.749 -3.321 18.899 1.00 69.38 81 GLU A N 1
ATOM 578 C CA . GLU A 1 81 ? 26.743 -4.669 18.356 1.00 67.63 81 GLU A CA 1
ATOM 579 C C . GLU A 1 81 ? 26.318 -4.677 16.893 1.00 65.89 81 GLU A C 1
ATOM 580 O O . GLU A 1 81 ? 25.979 -5.740 16.354 1.00 64.13 81 GLU A O 1
ATOM 586 N N . SER A 1 82 ? 26.372 -3.517 16.241 1.00 69.90 82 SER A N 1
ATOM 587 C CA . SER A 1 82 ? 25.865 -3.347 14.886 1.00 68.51 82 SER A CA 1
ATOM 588 C C . SER A 1 82 ? 26.568 -2.158 14.236 1.00 69.95 82 SER A C 1
ATOM 589 O O . SER A 1 82 ? 26.942 -1.200 14.916 1.00 71.85 82 SER A O 1
ATOM 592 N N . LEU A 1 83 ? 26.720 -2.214 12.905 1.00 70.06 83 LEU A N 1
ATOM 593 C CA . LEU A 1 83 ? 27.542 -1.227 12.201 1.00 71.43 83 LEU A CA 1
ATOM 594 C C . LEU A 1 83 ? 26.886 0.137 12.037 1.00 72.64 83 LEU A C 1
ATOM 595 O O . LEU A 1 83 ? 27.590 1.104 11.720 1.00 74.25 83 LEU A O 1
ATOM 600 N N . GLN A 1 84 ? 25.581 0.259 12.289 1.00 74.37 84 GLN A N 1
ATOM 601 C CA . GLN A 1 84 ? 24.937 1.567 12.224 1.00 75.71 84 GLN A CA 1
ATOM 602 C C . GLN A 1 84 ? 25.582 2.574 13.162 1.00 78.18 84 GLN A C 1
ATOM 603 O O . GLN A 1 84 ? 25.473 3.784 12.927 1.00 79.85 84 GLN A O 1
ATOM 609 N N . GLN A 1 85 ? 26.285 2.103 14.190 1.00 79.53 85 GLN A N 1
ATOM 610 C CA . GLN A 1 85 ? 26.698 2.948 15.299 1.00 81.66 85 GLN A CA 1
ATOM 611 C C . GLN A 1 85 ? 28.189 3.289 15.320 1.00 82.97 85 GLN A C 1
ATOM 612 O O . GLN A 1 85 ? 28.649 3.912 16.289 1.00 84.78 85 GLN A O 1
ATOM 618 N N . LEU A 1 86 ? 28.956 2.929 14.296 1.00 82.80 86 LEU A N 1
ATOM 619 C CA . LEU A 1 86 ? 30.391 3.164 14.367 1.00 83.79 86 LEU A CA 1
ATOM 620 C C . LEU A 1 86 ? 30.931 3.341 12.951 1.00 83.28 86 LEU A C 1
ATOM 621 O O . LEU A 1 8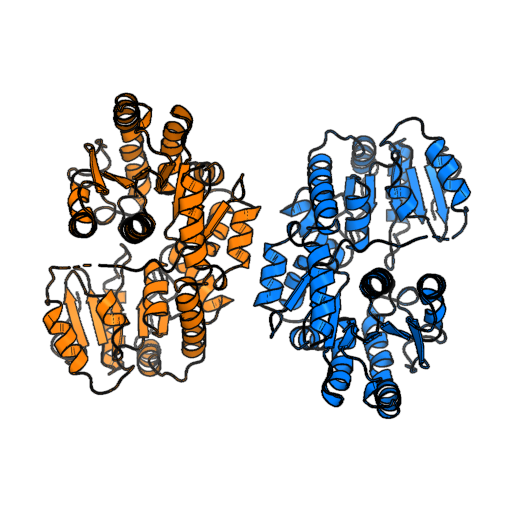6 ? 30.246 3.004 11.975 1.00 82.00 86 LEU A O 1
ATOM 626 N N . PRO A 1 87 ? 32.140 3.898 12.802 1.00 84.68 87 PRO A N 1
ATOM 627 C CA . PRO A 1 87 ? 32.580 4.357 11.475 1.00 84.58 87 PRO A CA 1
ATOM 628 C C . PRO A 1 87 ? 32.960 3.222 10.530 1.00 82.29 87 PRO A C 1
ATOM 629 O O . PRO A 1 87 ? 33.227 2.085 10.927 1.00 80.91 87 PRO A O 1
ATOM 633 N N . LEU A 1 88 ? 33.020 3.579 9.244 1.00 82.66 88 LEU A N 1
ATOM 634 C CA . LEU A 1 88 ? 33.194 2.589 8.186 1.00 80.34 88 LEU A CA 1
ATOM 635 C C . LEU A 1 88 ? 34.472 1.769 8.358 1.00 79.07 88 LEU A C 1
ATOM 636 O O . LEU A 1 88 ? 34.536 0.629 7.887 1.00 76.82 88 LEU A O 1
ATOM 641 N N . GLU A 1 89 ? 35.505 2.327 9.008 1.00 81.02 89 GLU A N 1
ATOM 642 C CA . GLU A 1 89 ? 36.716 1.542 9.241 1.00 80.05 89 GLU A CA 1
ATOM 643 C C . GLU A 1 89 ? 36.455 0.352 10.152 1.00 79.08 89 GLU A C 1
ATOM 644 O O . GLU A 1 89 ? 37.000 -0.737 9.927 1.00 77.31 89 GLU A O 1
ATOM 650 N N . ALA A 1 90 ? 35.633 0.533 11.186 1.00 77.22 90 ALA A N 1
ATOM 651 C CA . ALA A 1 90 ? 35.544 -0.494 12.218 1.00 76.88 90 ALA A CA 1
ATOM 652 C C . ALA A 1 90 ? 34.889 -1.787 11.736 1.00 74.77 90 ALA A C 1
ATOM 653 O O . ALA A 1 90 ? 34.810 -2.736 12.522 1.00 74.57 90 ALA A O 1
ATOM 655 N N . ILE A 1 91 ? 34.442 -1.860 10.481 1.00 71.24 91 ILE A N 1
ATOM 656 C CA . ILE A 1 91 ? 33.993 -3.131 9.913 1.00 69.20 91 ILE A CA 1
ATOM 657 C C . ILE A 1 91 ? 34.994 -4.248 10.197 1.00 68.30 91 ILE A C 1
ATOM 658 O O . ILE A 1 91 ? 34.605 -5.396 10.441 1.00 67.59 91 ILE A O 1
ATOM 663 N N . VAL A 1 92 ? 36.296 -3.938 10.161 1.00 69.37 92 VAL A N 1
ATOM 664 C CA . VAL A 1 92 ? 37.297 -4.970 10.425 1.00 68.78 92 VAL A CA 1
ATOM 665 C C . VAL A 1 92 ? 37.246 -5.395 11.886 1.00 70.33 92 VAL A C 1
ATOM 666 O O . VAL A 1 92 ? 37.544 -6.552 12.222 1.00 69.99 92 VAL A O 1
ATOM 670 N N . HIS A 1 93 ? 36.891 -4.475 12.780 1.00 72.93 93 HIS A N 1
ATOM 671 C CA . HIS A 1 93 ? 36.744 -4.852 14.175 1.00 74.26 93 HIS A CA 1
ATOM 672 C C . HIS A 1 93 ? 35.515 -5.730 14.372 1.00 73.68 93 HIS A C 1
ATOM 673 O O . HIS A 1 93 ? 35.557 -6.691 15.146 1.00 74.01 93 HIS A O 1
ATOM 680 N N . MET A 1 94 ? 34.422 -5.441 13.664 1.00 69.30 94 MET A N 1
ATOM 681 C CA . MET A 1 94 ? 33.248 -6.298 13.775 1.00 68.77 94 MET A CA 1
ATOM 682 C C . MET A 1 94 ? 33.499 -7.685 13.191 1.00 67.52 94 MET A C 1
ATOM 683 O O . MET A 1 94 ? 32.914 -8.663 13.670 1.00 67.67 94 MET A O 1
ATOM 688 N N . PHE A 1 95 ? 34.350 -7.797 12.162 1.00 66.20 95 PHE A N 1
ATOM 689 C CA . PHE A 1 95 ? 34.764 -9.117 11.687 1.00 64.99 95 PHE A CA 1
ATOM 690 C C . PHE A 1 95 ? 35.484 -9.889 12.787 1.00 66.29 95 PHE A C 1
ATOM 691 O O . PHE A 1 95 ? 35.231 -11.083 12.994 1.00 66.44 95 PHE A O 1
ATOM 699 N N . ASP A 1 96 ? 36.389 -9.217 13.500 1.00 67.91 96 ASP A N 1
ATOM 700 C CA . ASP A 1 96 ? 37.206 -9.882 14.507 1.00 69.10 96 ASP A CA 1
ATOM 701 C C . ASP A 1 96 ? 36.344 -10.347 15.670 1.00 70.34 96 ASP A C 1
ATOM 702 O O . ASP A 1 96 ? 36.444 -11.498 16.113 1.00 70.79 96 ASP A O 1
ATOM 707 N N . ALA A 1 97 ? 35.461 -9.468 16.148 1.00 67.87 97 ALA A N 1
ATOM 708 C CA . ALA A 1 97 ? 34.556 -9.816 17.236 1.00 68.69 97 ALA A CA 1
ATOM 709 C C . ALA A 1 97 ? 33.663 -11.000 16.871 1.00 67.92 97 ALA A C 1
ATOM 710 O O . ALA A 1 97 ? 33.565 -11.969 17.632 1.00 68.52 97 ALA A O 1
ATOM 712 N N . LEU A 1 98 ? 33.009 -10.955 15.708 1.00 62.98 98 LEU A N 1
ATOM 713 C CA . LEU A 1 98 ? 32.047 -12.014 15.453 1.00 62.41 98 LEU A CA 1
ATOM 714 C C . LEU A 1 98 ? 32.703 -13.314 15.050 1.00 62.60 98 LEU A C 1
ATOM 715 O O . LEU A 1 98 ? 32.056 -14.362 15.126 1.00 62.66 98 LEU A O 1
ATOM 720 N N . SER A 1 99 ? 33.981 -13.288 14.688 1.00 64.55 99 SER A N 1
ATOM 721 C CA . SER A 1 99 ? 34.681 -14.542 14.463 1.00 64.81 99 SER A CA 1
ATOM 722 C C . SER A 1 99 ? 34.818 -15.342 15.752 1.00 66.33 99 SER A C 1
ATOM 723 O O . SER A 1 99 ? 35.023 -16.561 15.692 1.00 66.90 99 SER A O 1
ATOM 726 N N . ARG A 1 100 ? 34.673 -14.692 16.911 1.00 71.23 100 ARG A N 1
ATOM 727 C CA . ARG A 1 100 ? 34.771 -15.384 18.185 1.00 72.56 100 ARG A CA 1
ATOM 728 C C . ARG A 1 100 ? 33.444 -15.960 18.646 1.00 72.60 100 ARG A C 1
ATOM 729 O O . ARG A 1 100 ? 33.363 -16.484 19.763 1.00 73.61 100 ARG A O 1
ATOM 737 N N . LEU A 1 101 ? 32.420 -15.911 17.802 1.00 66.76 101 LEU A N 1
ATOM 738 C CA . LEU A 1 101 ? 31.274 -16.792 17.963 1.00 66.47 101 LEU A CA 1
ATOM 739 C C . LEU A 1 101 ? 31.526 -18.180 17.408 1.00 67.00 101 LEU A C 1
ATOM 740 O O . LEU A 1 101 ? 30.645 -19.038 17.526 1.00 66.94 101 LEU A O 1
ATOM 745 N N . HIS A 1 102 ? 32.695 -18.417 16.812 1.00 65.73 102 HIS A N 1
ATOM 746 C CA . HIS A 1 102 ? 33.020 -19.747 16.311 1.00 66.51 102 HIS A CA 1
ATOM 747 C C . HIS A 1 102 ? 32.857 -20.791 17.410 1.00 67.78 102 HIS A C 1
ATOM 748 O O . HIS A 1 102 ? 32.078 -21.743 17.272 1.00 68.09 102 HIS A O 1
ATOM 755 N N . ASP A 1 103 ? 33.568 -20.599 18.537 1.00 66.40 103 ASP A N 1
ATOM 756 C CA . ASP A 1 103 ? 33.541 -21.610 19.591 1.00 67.76 103 ASP A CA 1
ATOM 757 C C . ASP A 1 103 ? 32.160 -21.731 20.225 1.00 67.61 103 ASP A C 1
ATOM 758 O O . ASP A 1 103 ? 31.667 -22.864 20.361 1.00 68.34 103 ASP A O 1
ATOM 763 N N . PRO A 1 104 ? 31.496 -20.655 20.650 1.00 68.21 104 PRO A N 1
ATOM 764 C CA . PRO A 1 104 ? 30.111 -20.821 21.110 1.00 67.84 104 PRO A CA 1
ATOM 765 C C . PRO A 1 104 ? 29.217 -21.535 20.104 1.00 67.08 104 PRO A C 1
ATOM 766 O O . PRO A 1 104 ? 28.336 -22.300 20.510 1.00 67.51 104 PRO A O 1
ATOM 770 N N . LEU A 1 105 ? 29.414 -21.341 18.803 1.00 68.79 105 LEU A N 1
ATOM 771 C CA . LEU A 1 105 ? 28.461 -21.966 17.895 1.00 68.15 105 LEU A CA 1
ATOM 772 C C . LEU A 1 105 ? 28.711 -23.463 17.752 1.00 69.86 105 LEU A C 1
ATOM 773 O O . LEU A 1 105 ? 27.759 -24.250 17.779 1.00 70.28 105 LEU A O 1
ATOM 778 N N . VAL A 1 106 ? 29.975 -23.882 17.626 1.00 68.67 106 VAL A N 1
ATOM 779 C CA . VAL A 1 106 ? 30.264 -25.314 17.624 1.00 70.42 106 VAL A CA 1
ATOM 780 C C . VAL A 1 106 ? 29.765 -25.976 18.907 1.00 71.51 106 VAL A C 1
ATOM 781 O O . VAL A 1 106 ? 29.244 -27.099 18.862 1.00 72.64 106 VAL A O 1
ATOM 785 N N . ASP A 1 107 ? 29.877 -25.307 20.063 1.00 73.69 107 ASP A N 1
ATOM 786 C CA . ASP A 1 107 ? 29.454 -25.975 21.291 1.00 74.91 107 ASP A CA 1
ATOM 787 C C . ASP A 1 107 ? 27.948 -26.142 21.295 1.00 74.58 107 ASP A C 1
ATOM 788 O O . ASP A 1 107 ? 27.433 -27.161 21.756 1.00 75.94 107 ASP A O 1
ATOM 793 N N . PHE A 1 108 ? 27.233 -25.215 20.675 1.00 74.02 108 PHE A N 1
ATOM 794 C CA . PHE A 1 108 ? 25.784 -25.341 20.630 1.00 73.49 108 PHE A CA 1
ATOM 795 C C . PHE A 1 108 ? 25.361 -26.496 19.732 1.00 74.32 108 PHE A C 1
ATOM 796 O O . PHE A 1 108 ? 24.492 -27.297 20.102 1.00 75.32 108 PHE A O 1
ATOM 804 N N . LEU A 1 109 ? 25.980 -26.606 18.559 1.00 71.98 109 LEU A N 1
ATOM 805 C CA . LEU A 1 109 ? 25.589 -27.636 17.613 1.00 72.97 109 LEU A CA 1
ATOM 806 C C . LEU A 1 109 ? 26.055 -29.012 18.062 1.00 75.35 109 LEU A C 1
ATOM 807 O O . LEU A 1 109 ? 25.465 -30.032 17.671 1.00 76.66 109 LEU A O 1
ATOM 812 N N . SER A 1 110 ? 27.099 -29.069 18.884 1.00 74.20 110 SER A N 1
ATOM 813 C CA . SER A 1 110 ? 27.608 -30.372 19.273 1.00 76.18 110 SER A CA 1
ATOM 814 C C . SER A 1 110 ? 26.700 -31.040 20.282 1.00 77.30 110 SER A C 1
ATOM 815 O O . SER A 1 110 ? 26.836 -32.244 20.518 1.00 79.07 110 SER A O 1
ATOM 818 N N . ARG A 1 111 ? 25.792 -30.277 20.885 1.00 78.42 111 ARG A N 1
ATOM 819 C CA . ARG A 1 111 ? 24.875 -30.758 21.906 1.00 79.37 111 ARG A CA 1
ATOM 820 C C . ARG A 1 111 ? 23.582 -31.283 21.298 1.00 79.65 111 ARG A C 1
ATOM 821 O O . ARG A 1 111 ? 22.986 -32.224 21.827 1.00 81.14 111 ARG A O 1
ATOM 829 N N . GLN A 1 112 ? 23.139 -30.694 20.193 1.00 79.56 112 GLN A N 1
ATOM 830 C CA . GLN A 1 112 ? 21.911 -31.104 19.525 1.00 79.73 112 GLN A CA 1
ATOM 831 C C . GLN A 1 112 ? 21.907 -32.598 19.233 1.00 82.01 112 GLN A C 1
ATOM 832 O O . GLN A 1 112 ? 22.971 -33.183 18.990 1.00 82.95 112 GLN A O 1
ATOM 838 N N . PRO A 1 113 ? 20.748 -33.250 19.253 1.00 80.14 113 PRO A N 1
ATOM 839 C CA . PRO A 1 113 ? 20.649 -34.578 18.655 1.00 82.19 113 PRO A CA 1
ATOM 840 C C . PRO A 1 113 ? 21.024 -34.485 17.189 1.00 81.88 113 PRO A C 1
ATOM 841 O O . PRO A 1 113 ? 20.599 -33.541 16.505 1.00 80.21 113 PRO A O 1
ATOM 845 N N . PRO A 1 114 ? 21.830 -35.421 16.675 1.00 81.82 114 PRO A N 1
ATOM 846 C CA . PRO A 1 114 ? 22.337 -35.260 15.294 1.00 81.43 114 PRO A CA 1
ATOM 847 C C . PRO A 1 114 ? 21.224 -35.118 14.265 1.00 81.20 114 PRO A C 1
ATOM 848 O O . PRO A 1 114 ? 21.424 -34.473 13.231 1.00 80.19 114 PRO A O 1
ATOM 852 N N . SER A 1 115 ? 20.057 -35.714 14.522 1.00 84.22 115 SER A N 1
ATOM 853 C CA . SER A 1 115 ? 18.865 -35.433 13.731 1.00 83.31 115 SER A CA 1
ATOM 854 C C . SER A 1 115 ? 18.564 -33.935 13.673 1.00 80.80 115 SER A C 1
ATOM 855 O O . SER A 1 115 ? 18.293 -33.396 12.596 1.00 79.67 115 SER A O 1
ATOM 858 N N . ASP A 1 116 ? 18.564 -33.243 14.817 1.00 83.31 116 ASP A N 1
ATOM 859 C CA . ASP A 1 116 ? 18.170 -31.836 14.756 1.00 80.62 116 ASP A CA 1
ATOM 860 C C . ASP A 1 116 ? 19.177 -30.953 14.024 1.00 79.44 116 ASP A C 1
ATOM 861 O O . ASP A 1 116 ? 18.868 -29.778 13.793 1.00 77.18 116 ASP A O 1
ATOM 866 N N . LEU A 1 117 ? 20.369 -31.441 13.663 1.00 76.23 117 LEU A N 1
ATOM 867 C CA . LEU A 1 117 ? 21.307 -30.463 13.141 1.00 74.81 117 LEU A CA 1
ATOM 868 C C . LEU A 1 117 ? 20.872 -29.973 11.771 1.00 73.96 117 LEU A C 1
ATOM 869 O O . LEU A 1 117 ? 20.151 -30.666 11.047 1.00 75.15 117 LEU A O 1
ATOM 874 N N . PRO A 1 118 ? 21.292 -28.761 11.413 1.00 69.09 118 PRO A N 1
ATOM 875 C CA . PRO A 1 118 ? 20.791 -28.125 10.196 1.00 67.73 118 PRO A CA 1
ATOM 876 C C . PRO A 1 118 ? 21.163 -28.886 8.940 1.00 69.88 118 PRO A C 1
ATOM 877 O O . PRO A 1 118 ? 22.225 -29.496 8.833 1.00 71.50 118 PRO A O 1
ATOM 881 N N . ASP A 1 119 ? 20.247 -28.845 7.978 1.00 66.83 119 ASP A N 1
ATOM 882 C CA . ASP A 1 119 ? 20.575 -29.314 6.644 1.00 68.28 119 ASP A CA 1
ATOM 883 C C . ASP A 1 119 ? 21.535 -28.356 5.957 1.00 67.16 119 ASP A C 1
ATOM 884 O O . ASP A 1 119 ? 22.314 -28.769 5.091 1.00 68.73 119 ASP A O 1
ATOM 889 N N . ALA A 1 120 ? 21.519 -27.087 6.355 1.00 64.71 120 ALA A N 1
ATOM 890 C CA . ALA A 1 120 ? 22.390 -26.084 5.760 1.00 62.76 120 ALA A CA 1
ATOM 891 C C . ALA A 1 120 ? 22.512 -24.884 6.697 1.00 59.07 120 ALA A C 1
ATOM 892 O O . ALA A 1 120 ? 21.626 -24.623 7.511 1.00 57.81 120 ALA A O 1
ATOM 894 N N . ILE A 1 121 ? 23.634 -24.172 6.573 1.00 57.32 121 ILE A N 1
ATOM 895 C CA . ILE A 1 121 ? 23.816 -22.833 7.124 1.00 53.52 121 ILE A CA 1
ATOM 896 C C . ILE A 1 121 ? 23.624 -21.830 5.992 1.00 50.42 121 ILE A C 1
ATOM 897 O O . ILE A 1 121 ? 24.249 -21.944 4.924 1.00 50.62 121 ILE A O 1
ATOM 902 N N . LEU A 1 122 ? 22.779 -20.832 6.220 1.00 54.05 122 LEU A N 1
ATOM 903 C CA . LEU A 1 122 ? 22.633 -19.733 5.271 1.00 50.96 122 LEU A CA 1
ATOM 904 C C . LEU A 1 122 ? 23.052 -18.473 6.006 1.00 48.55 122 LEU A C 1
ATOM 905 O O . LEU A 1 122 ? 22.219 -17.756 6.555 1.00 47.40 122 LEU A O 1
ATOM 910 N N . GLY A 1 123 ? 24.357 -18.203 6.001 1.00 48.80 123 GLY A N 1
ATOM 911 C CA . GLY A 1 123 ? 24.925 -17.072 6.693 1.00 47.67 123 GLY A CA 1
ATOM 912 C C . GLY A 1 123 ? 25.525 -16.070 5.716 1.00 45.59 123 GLY A C 1
ATOM 913 O O . GLY A 1 123 ? 25.737 -16.344 4.539 1.00 44.96 123 GLY A O 1
ATOM 914 N N . SER A 1 124 ? 25.782 -14.877 6.243 1.00 47.80 124 SER A N 1
ATOM 915 C CA . SER A 1 124 ? 26.359 -13.805 5.458 1.00 46.51 124 SER A CA 1
ATOM 916 C C . SER A 1 124 ? 27.651 -14.249 4.810 1.00 46.67 124 SER A C 1
ATOM 917 O O . SER A 1 124 ? 28.477 -14.928 5.430 1.00 48.43 124 SER A O 1
ATOM 920 N N . SER A 1 125 ? 27.826 -13.844 3.553 1.00 45.21 125 SER A N 1
ATOM 921 C CA . SER A 1 125 ? 29.125 -13.980 2.918 1.00 45.20 125 SER A CA 1
ATOM 922 C C . SER A 1 125 ? 30.220 -13.305 3.740 1.00 46.41 125 SER A C 1
ATOM 923 O O . SER A 1 125 ? 31.380 -13.727 3.676 1.00 47.10 125 SER A O 1
ATOM 926 N N . PHE A 1 126 ? 29.881 -12.239 4.478 1.00 45.98 126 PHE A N 1
ATOM 927 C CA . PHE A 1 126 ? 30.857 -11.502 5.281 1.00 48.06 126 PHE A CA 1
ATOM 928 C C . PHE A 1 126 ? 31.402 -12.300 6.461 1.00 50.49 126 PHE A C 1
ATOM 929 O O . PHE A 1 126 ? 32.483 -11.966 6.977 1.00 52.15 126 PHE A O 1
ATOM 937 N N . LEU A 1 127 ? 30.666 -13.305 6.932 1.00 48.01 127 LEU A N 1
ATOM 938 C CA . LEU A 1 127 ? 31.102 -14.091 8.075 1.00 50.98 127 LEU A CA 1
ATOM 939 C C . LEU A 1 127 ? 31.613 -15.460 7.648 1.00 50.98 127 LEU A C 1
ATOM 940 O O . LEU A 1 127 ? 31.963 -16.283 8.504 1.00 53.74 127 LEU A O 1
ATOM 945 N N . SER A 1 128 ? 31.711 -15.684 6.341 1.00 49.05 128 SER A N 1
ATOM 946 C CA . SER A 1 128 ? 32.067 -16.995 5.819 1.00 49.59 128 SER A CA 1
ATOM 947 C C . SER A 1 128 ? 33.416 -17.556 6.276 1.00 51.60 128 SER A C 1
ATOM 948 O O . SER A 1 128 ? 33.508 -18.792 6.389 1.00 53.46 128 SER A O 1
ATOM 951 N N . PRO A 1 129 ? 34.483 -16.769 6.512 1.00 49.99 129 PRO A N 1
ATOM 952 C CA . PRO A 1 129 ? 35.744 -17.402 6.957 1.00 51.72 129 PRO A CA 1
ATOM 953 C C . PRO A 1 129 ? 35.583 -18.329 8.161 1.00 54.89 129 PRO A C 1
ATOM 954 O O . PRO A 1 129 ? 36.124 -19.447 8.145 1.00 56.23 129 PRO A O 1
ATOM 958 N N . TRP A 1 130 ? 34.841 -17.920 9.202 1.00 51.65 130 TRP A N 1
ATOM 959 C CA . TRP A 1 130 ? 34.632 -18.859 10.293 1.00 54.85 130 TRP A CA 1
ATOM 960 C C . TRP A 1 130 ? 33.398 -19.740 10.089 1.00 56.12 130 TRP A C 1
ATOM 961 O O . TRP A 1 130 ? 33.420 -20.909 10.494 1.00 58.57 130 TRP A O 1
ATOM 972 N N . ILE A 1 131 ? 32.337 -19.246 9.447 1.00 53.39 131 ILE A N 1
ATOM 973 C CA . ILE A 1 131 ? 31.152 -20.090 9.267 1.00 53.29 131 ILE A CA 1
ATOM 974 C C . ILE A 1 131 ? 31.503 -21.347 8.490 1.00 54.52 131 ILE A C 1
ATOM 975 O O . ILE A 1 131 ? 31.023 -22.443 8.802 1.00 57.01 131 ILE A O 1
ATOM 980 N N . ASN A 1 132 ? 32.327 -21.207 7.453 1.00 53.58 132 ASN A N 1
ATOM 981 C CA . ASN A 1 132 ? 32.689 -22.358 6.641 1.00 54.66 132 ASN A CA 1
ATOM 982 C C . ASN A 1 132 ? 33.450 -23.392 7.460 1.00 58.21 132 ASN A C 1
ATOM 983 O O . ASN A 1 132 ? 33.285 -24.599 7.253 1.00 60.55 132 ASN A O 1
ATOM 988 N N . LYS A 1 133 ? 34.288 -22.940 8.400 1.00 56.67 133 LYS A N 1
ATOM 989 C CA . LYS A 1 133 ? 34.954 -23.880 9.302 1.00 59.10 133 LYS A CA 1
ATOM 990 C C . LYS A 1 133 ? 33.945 -24.605 10.181 1.00 61.81 133 LYS A C 1
ATOM 991 O O . LYS A 1 133 ? 34.066 -25.813 10.408 1.00 63.45 133 LYS A O 1
ATOM 997 N N . VAL A 1 134 ? 32.923 -23.895 10.661 1.00 60.32 134 VAL A N 1
ATOM 998 C CA . VAL A 1 134 ? 31.890 -24.554 11.457 1.00 61.21 134 VAL A CA 1
ATOM 999 C C . VAL A 1 134 ? 31.140 -25.566 10.607 1.00 62.18 134 VAL A C 1
ATOM 1000 O O . VAL A 1 134 ? 30.893 -26.701 11.036 1.00 63.67 134 VAL A O 1
ATOM 1004 N N . ALA A 1 135 ? 30.762 -25.164 9.387 1.00 59.61 135 ALA A N 1
ATOM 1005 C CA . ALA A 1 135 ? 30.015 -26.051 8.502 1.00 60.62 135 ALA A CA 1
ATOM 1006 C C . ALA A 1 135 ? 30.824 -27.295 8.167 1.00 63.30 135 ALA A C 1
ATOM 1007 O O . ALA A 1 135 ? 30.309 -28.416 8.237 1.00 64.80 135 ALA A O 1
ATOM 1009 N N . ASP A 1 136 ? 32.089 -27.113 7.775 1.00 65.87 136 ASP A N 1
ATOM 1010 C CA . ASP A 1 136 ? 32.955 -28.260 7.509 1.00 66.45 136 ASP A CA 1
ATOM 1011 C C . ASP A 1 136 ? 33.038 -29.191 8.707 1.00 67.94 136 ASP A C 1
ATOM 1012 O O . ASP A 1 136 ? 32.993 -30.416 8.557 1.00 69.20 136 ASP A O 1
ATOM 1017 N N . ALA A 1 137 ? 33.193 -28.625 9.906 1.00 65.40 137 ALA A N 1
ATOM 1018 C CA . ALA A 1 137 ? 33.348 -29.461 11.086 1.00 66.46 137 ALA A CA 1
ATOM 1019 C C . ALA A 1 137 ? 32.175 -30.411 11.217 1.00 67.85 137 ALA A C 1
ATOM 1020 O O . ALA A 1 137 ? 32.347 -31.579 11.583 1.00 69.09 137 ALA A O 1
ATOM 1022 N N . PHE A 1 138 ? 30.983 -29.943 10.876 1.00 66.64 138 PHE A N 1
ATOM 1023 C CA . PHE A 1 138 ? 29.793 -30.765 10.979 1.00 67.73 138 PHE A CA 1
ATOM 1024 C C . PHE A 1 138 ? 29.378 -31.324 9.629 1.00 68.59 138 PHE A C 1
ATOM 1025 O O . PHE A 1 138 ? 28.340 -31.984 9.534 1.00 69.48 138 PHE A O 1
ATOM 1033 N N . SER A 1 139 ? 30.199 -31.110 8.601 1.00 64.68 139 SER A N 1
ATOM 1034 C CA . SER A 1 139 ? 29.889 -31.473 7.220 1.00 65.27 139 SER A CA 1
ATOM 1035 C C . SER A 1 139 ? 28.465 -31.041 6.874 1.00 65.31 139 SER A C 1
ATOM 1036 O O . SER A 1 139 ? 27.595 -31.848 6.541 1.00 66.35 139 SER A O 1
ATOM 1039 N N . ILE A 1 140 ? 28.237 -29.736 7.020 1.00 64.37 140 ILE A N 1
ATOM 1040 C CA . ILE A 1 140 ? 26.995 -29.090 6.617 1.00 63.36 140 ILE A CA 1
ATOM 1041 C C . ILE A 1 140 ? 27.268 -28.166 5.428 1.00 61.98 140 ILE A C 1
ATOM 1042 O O . ILE A 1 140 ? 28.354 -27.587 5.292 1.00 60.56 140 ILE A O 1
ATOM 1047 N N . LYS A 1 141 ? 26.274 -28.080 4.541 1.00 62.14 141 LYS A N 1
ATOM 1048 C CA . LYS A 1 141 ? 26.198 -27.062 3.493 1.00 59.58 141 LYS A CA 1
ATOM 1049 C C . LYS A 1 141 ? 26.385 -25.646 4.033 1.00 55.09 141 LYS A C 1
ATOM 1050 O O . LYS A 1 141 ? 25.624 -25.202 4.889 1.00 53.93 141 LYS A O 1
ATOM 1056 N N . SER A 1 142 ? 27.299 -24.889 3.438 1.00 56.87 142 SER A N 1
ATOM 1057 C CA . SER A 1 142 ? 27.517 -23.487 3.800 1.00 52.45 142 SER A CA 1
ATOM 1058 C C . SER A 1 142 ? 27.219 -22.601 2.585 1.00 49.37 142 SER A C 1
ATOM 1059 O O . SER A 1 142 ? 28.055 -22.450 1.684 1.00 48.23 142 SER A O 1
ATOM 1062 N N . ILE A 1 143 ? 26.019 -22.023 2.554 1.00 52.26 143 ILE A N 1
ATOM 1063 C CA . ILE A 1 143 ? 25.573 -21.135 1.483 1.00 49.64 143 ILE A CA 1
ATOM 1064 C C . ILE A 1 143 ? 25.701 -19.693 1.957 1.00 45.55 143 ILE A C 1
ATOM 1065 O O . ILE A 1 143 ? 25.142 -19.324 2.995 1.00 44.86 143 ILE A O 1
ATOM 1070 N N . SER A 1 144 ? 26.394 -18.868 1.193 1.00 48.92 144 SER A N 1
ATOM 1071 C CA . SER A 1 144 ? 26.610 -17.484 1.586 1.00 46.05 144 SER A CA 1
ATOM 1072 C C . SER A 1 144 ? 25.506 -16.581 1.048 1.00 44.34 144 SER A C 1
ATOM 1073 O O . SER A 1 144 ? 24.767 -16.939 0.126 1.00 45.07 144 SER A O 1
ATOM 1076 N N . PHE A 1 145 ? 25.390 -15.402 1.655 1.00 44.68 145 PHE A N 1
ATOM 1077 C CA . PHE A 1 145 ? 24.428 -14.399 1.229 1.00 43.33 145 PHE A CA 1
ATOM 1078 C C . PHE A 1 145 ? 25.112 -13.044 1.071 1.00 42.14 145 PHE A C 1
ATOM 1079 O O . PHE A 1 145 ? 26.072 -12.731 1.780 1.00 42.47 145 PHE A O 1
ATOM 1087 N N . LEU A 1 146 ? 24.614 -12.253 0.107 1.00 40.81 146 LEU A N 1
ATOM 1088 C CA . LEU A 1 146 ? 25.093 -10.897 -0.199 1.00 40.54 146 LEU A CA 1
ATOM 1089 C C . LEU A 1 146 ? 23.905 -9.991 -0.514 1.00 40.59 146 LEU A C 1
ATOM 1090 O O . LEU A 1 146 ? 23.027 -10.380 -1.291 1.00 40.61 146 LEU A O 1
ATOM 1095 N N . PRO A 1 147 ? 23.827 -8.795 0.066 1.00 40.33 147 PRO A N 1
ATOM 1096 C CA . PRO A 1 147 ? 22.801 -7.829 -0.362 1.00 41.01 147 PRO A CA 1
ATOM 1097 C C . PRO A 1 147 ? 23.205 -6.984 -1.567 1.00 41.94 147 PRO A C 1
ATOM 1098 O O . PRO A 1 147 ? 22.405 -6.154 -2.016 1.00 43.14 147 PRO A O 1
ATOM 1102 N N . ILE A 1 148 ? 24.402 -7.193 -2.107 1.00 40.08 148 ILE A N 1
ATOM 1103 C CA . ILE A 1 148 ? 24.890 -6.445 -3.258 1.00 41.37 148 ILE A CA 1
ATOM 1104 C C . ILE A 1 148 ? 24.720 -7.273 -4.533 1.00 41.06 148 ILE A C 1
ATOM 1105 O O . ILE A 1 148 ? 24.429 -8.468 -4.500 1.00 40.06 148 ILE A O 1
ATOM 1110 N N . ASN A 1 149 ? 24.862 -6.625 -5.677 1.00 38.44 149 ASN A N 1
ATOM 1111 C CA . ASN A 1 149 ? 24.549 -7.289 -6.936 1.00 39.22 149 ASN A CA 1
ATOM 1112 C C . ASN A 1 149 ? 25.804 -7.895 -7.580 1.00 39.22 149 ASN A C 1
ATOM 1113 O O . ASN A 1 149 ? 26.943 -7.638 -7.159 1.00 38.62 149 ASN A O 1
ATOM 1118 N N . ALA A 1 150 ? 25.575 -8.680 -8.650 1.00 39.72 150 ALA A N 1
ATOM 1119 C CA . ALA A 1 150 ? 26.653 -9.439 -9.285 1.00 39.96 150 ALA A CA 1
ATOM 1120 C C . ALA A 1 150 ? 27.684 -8.529 -9.935 1.00 40.85 150 ALA A C 1
ATOM 1121 O O . ALA A 1 150 ? 28.873 -8.864 -9.966 1.00 40.18 150 ALA A O 1
ATOM 1123 N N . HIS A 1 151 ? 27.256 -7.387 -10.466 1.00 40.09 151 HIS A N 1
ATOM 1124 C CA . HIS A 1 151 ? 28.208 -6.424 -10.996 1.00 41.40 151 HIS A CA 1
ATOM 1125 C C . HIS A 1 151 ? 29.196 -5.995 -9.916 1.00 40.01 151 HIS A C 1
ATOM 1126 O O . HIS A 1 151 ? 30.415 -5.955 -10.149 1.00 40.00 151 HIS A O 1
ATOM 1133 N N . SER A 1 152 ? 28.679 -5.658 -8.721 1.00 43.14 152 SER A N 1
ATOM 1134 C CA . SER A 1 152 ? 29.543 -5.264 -7.615 1.00 42.50 152 SER A CA 1
ATOM 1135 C C . SER A 1 152 ? 30.451 -6.406 -7.191 1.00 40.49 152 SER A C 1
ATOM 1136 O O . SER A 1 152 ? 31.655 -6.212 -7.006 1.00 40.70 152 SER A O 1
ATOM 1139 N N . ILE A 1 153 ? 29.892 -7.601 -7.006 1.00 42.51 153 ILE A N 1
ATOM 1140 C CA . ILE A 1 153 ? 30.731 -8.759 -6.696 1.00 41.36 153 ILE A CA 1
ATOM 1141 C C . ILE A 1 153 ? 31.827 -8.925 -7.748 1.00 42.18 153 ILE A C 1
ATOM 1142 O O . ILE A 1 153 ? 33.004 -9.129 -7.420 1.00 41.95 153 ILE A O 1
ATOM 1147 N N . SER A 1 154 ? 31.454 -8.812 -9.027 1.00 41.61 154 SER A N 1
ATOM 1148 C CA . SER A 1 154 ? 32.419 -8.871 -10.115 1.00 42.63 154 SER A CA 1
ATOM 1149 C C . SER A 1 154 ? 33.587 -7.916 -9.899 1.00 43.08 154 SER A C 1
ATOM 1150 O O . SER A 1 154 ? 34.748 -8.329 -9.901 1.00 42.80 154 SER A O 1
ATOM 1153 N N . VAL A 1 155 ? 33.305 -6.624 -9.757 1.00 43.13 155 VAL A N 1
ATOM 1154 C CA . VAL A 1 155 ? 34.391 -5.650 -9.648 1.00 44.25 155 VAL A CA 1
ATOM 1155 C C . VAL A 1 155 ? 35.223 -5.894 -8.380 1.00 43.17 155 VAL A C 1
ATOM 1156 O O . VAL A 1 155 ? 36.465 -5.813 -8.403 1.00 43.53 155 VAL A O 1
ATOM 1160 N N . MET A 1 156 ? 34.562 -6.212 -7.264 1.00 47.83 156 MET A N 1
ATOM 1161 C CA . MET A 1 156 ? 35.271 -6.394 -6.001 1.00 47.30 156 MET A CA 1
ATOM 1162 C C . MET A 1 156 ? 36.157 -7.632 -6.020 1.00 46.29 156 MET A C 1
ATOM 1163 O O . MET A 1 156 ? 37.349 -7.555 -5.692 1.00 46.79 156 MET A O 1
ATOM 1168 N N . TRP A 1 157 ? 35.592 -8.793 -6.366 1.00 47.78 157 TRP A N 1
ATOM 1169 C CA . TRP A 1 157 ? 36.382 -10.020 -6.330 1.00 47.35 157 TRP A CA 1
ATOM 1170 C C . TRP A 1 157 ? 37.586 -9.960 -7.266 1.00 48.18 157 TRP A C 1
ATOM 1171 O O . TRP A 1 157 ? 38.575 -10.661 -7.028 1.00 48.22 157 TRP A O 1
ATOM 1182 N N . ALA A 1 158 ? 37.537 -9.130 -8.314 1.00 47.95 158 ALA A N 1
ATOM 1183 C CA . ALA A 1 158 ? 38.636 -9.072 -9.264 1.00 48.84 158 ALA A CA 1
ATOM 1184 C C . ALA A 1 158 ? 39.801 -8.208 -8.797 1.00 49.65 158 ALA A C 1
ATOM 1185 O O . ALA A 1 158 ? 40.846 -8.217 -9.449 1.00 50.36 158 ALA A O 1
ATOM 1187 N N . GLN A 1 159 ? 39.645 -7.446 -7.718 1.00 51.15 159 GLN A N 1
ATOM 1188 C CA . GLN A 1 159 ? 40.706 -6.546 -7.274 1.00 52.36 159 GLN A CA 1
ATOM 1189 C C . GLN A 1 159 ? 41.944 -7.337 -6.865 1.00 52.28 159 GLN A C 1
ATOM 1190 O O . GLN A 1 159 ? 41.852 -8.311 -6.115 1.00 51.33 159 GLN A O 1
ATOM 1196 N N . GLU A 1 160 ? 43.120 -6.908 -7.317 1.00 56.58 160 GLU A N 1
ATOM 1197 C CA . GLU A 1 160 ? 44.282 -7.695 -6.925 1.00 57.61 160 GLU A CA 1
ATOM 1198 C C . GLU A 1 160 ? 44.598 -7.524 -5.441 1.00 57.85 160 GLU A C 1
ATOM 1199 O O . GLU A 1 160 ? 45.132 -8.447 -4.810 1.00 58.03 160 GLU A O 1
ATOM 1205 N N . ASP A 1 161 ? 44.196 -6.403 -4.846 1.00 55.15 161 ASP A N 1
ATOM 1206 C CA . ASP A 1 161 ? 44.334 -6.172 -3.414 1.00 55.48 161 ASP A CA 1
ATOM 1207 C C . ASP A 1 161 ? 42.931 -6.076 -2.862 1.00 53.70 161 ASP A C 1
ATOM 1208 O O . ASP A 1 161 ? 42.293 -5.023 -2.937 1.00 54.43 161 ASP A O 1
ATOM 1213 N N . ARG A 1 162 ? 42.464 -7.149 -2.263 1.00 54.63 162 ARG A N 1
ATOM 1214 C CA . ARG A 1 162 ? 41.116 -7.124 -1.733 1.00 54.03 162 ARG A CA 1
ATOM 1215 C C . ARG A 1 162 ? 41.095 -6.620 -0.288 1.00 55.28 162 ARG A C 1
ATOM 1216 O O . ARG A 1 162 ? 40.069 -6.740 0.384 1.00 55.00 162 ARG A O 1
ATOM 1224 N N . SER A 1 163 ? 42.222 -6.062 0.185 1.00 55.65 163 SER A N 1
ATOM 1225 C CA . SER A 1 163 ? 42.362 -5.494 1.520 1.00 57.30 163 SER A CA 1
ATOM 1226 C C . SER A 1 163 ? 41.939 -6.553 2.528 1.00 56.89 163 SER A C 1
ATOM 1227 O O . SER A 1 163 ? 42.331 -7.713 2.370 1.00 56.26 163 SER A O 1
ATOM 1230 N N . PHE A 1 164 ? 41.121 -6.207 3.529 1.00 57.84 164 PHE A N 1
ATOM 1231 C CA . PHE A 1 164 ? 40.738 -7.200 4.537 1.00 57.79 164 PHE A CA 1
ATOM 1232 C C . PHE A 1 164 ? 39.484 -7.960 4.140 1.00 56.01 164 PHE A C 1
ATOM 1233 O O . PHE A 1 164 ? 38.998 -8.802 4.914 1.00 56.05 164 PHE A O 1
ATOM 1241 N N . PHE A 1 165 ? 38.942 -7.677 2.958 1.00 54.82 165 PHE A N 1
ATOM 1242 C CA . PHE A 1 165 ? 37.877 -8.518 2.444 1.00 53.01 165 PHE A CA 1
ATOM 1243 C C . PHE A 1 165 ? 38.442 -9.765 1.800 1.00 51.91 165 PHE A C 1
ATOM 1244 O O . PHE A 1 165 ? 37.684 -10.593 1.285 1.00 50.62 165 PHE A O 1
ATOM 1252 N N . ASN A 1 166 ? 39.760 -9.931 1.858 1.00 54.61 166 ASN A N 1
ATOM 1253 C CA . ASN A 1 166 ? 40.375 -11.037 1.150 1.00 53.97 166 ASN A CA 1
ATOM 1254 C C . ASN A 1 166 ? 39.893 -12.376 1.700 1.00 53.93 166 ASN A C 1
ATOM 1255 O O . ASN A 1 166 ? 39.477 -13.252 0.936 1.00 53.05 166 ASN A O 1
ATOM 1260 N N . ASP A 1 167 ? 39.869 -12.526 3.028 1.00 52.06 167 ASP A N 1
ATOM 1261 C CA . ASP A 1 167 ? 39.414 -13.781 3.631 1.00 52.59 167 ASP A CA 1
ATOM 1262 C C . ASP A 1 167 ? 37.951 -14.078 3.289 1.00 51.53 167 ASP A C 1
ATOM 1263 O O . ASP A 1 167 ? 37.620 -15.186 2.851 1.00 51.34 167 ASP A O 1
ATOM 1268 N N . LEU A 1 168 ? 37.058 -13.100 3.466 1.00 50.12 168 LEU A N 1
ATOM 1269 C CA . LEU A 1 168 ? 35.640 -13.391 3.257 1.00 49.18 168 LEU A CA 1
ATOM 1270 C C . LEU A 1 168 ? 35.310 -13.563 1.777 1.00 47.41 168 LEU A C 1
ATOM 1271 O O . LEU A 1 168 ? 34.451 -14.385 1.418 1.00 46.99 168 LEU A O 1
ATOM 1276 N N . GLU A 1 169 ? 35.985 -12.816 0.903 1.00 49.23 169 GLU A N 1
ATOM 1277 C CA . GLU A 1 169 ? 35.823 -13.063 -0.521 1.00 48.19 169 GLU A CA 1
ATOM 1278 C C . GLU A 1 169 ? 36.342 -14.450 -0.889 1.00 48.71 169 GLU A C 1
ATOM 1279 O O . GLU A 1 169 ? 35.648 -15.224 -1.558 1.00 48.55 169 GLU A O 1
ATOM 1285 N N . THR A 1 170 ? 37.546 -14.800 -0.432 1.00 44.93 170 THR A N 1
ATOM 1286 C CA . THR A 1 170 ? 38.039 -16.159 -0.649 1.00 45.81 170 THR A CA 1
ATOM 1287 C C . THR A 1 170 ? 37.091 -17.200 -0.066 1.00 46.65 170 THR A C 1
ATOM 1288 O O . THR A 1 170 ? 36.774 -18.201 -0.719 1.00 47.17 170 THR A O 1
ATOM 1292 N N . ALA A 1 171 ? 36.643 -16.988 1.182 1.00 46.94 171 ALA A N 1
ATOM 1293 C CA . ALA A 1 171 ? 35.747 -17.945 1.812 1.00 48.23 171 ALA A CA 1
ATOM 1294 C C . ALA A 1 171 ? 34.434 -18.034 1.057 1.00 47.34 171 ALA A C 1
ATOM 1295 O O . ALA A 1 171 ? 33.862 -19.122 0.912 1.00 48.71 171 ALA A O 1
ATOM 1297 N N . THR A 1 172 ? 33.931 -16.903 0.577 1.00 46.88 172 THR A N 1
ATOM 1298 C CA . THR A 1 172 ? 32.706 -16.948 -0.216 1.00 46.17 172 THR A CA 1
ATOM 1299 C C . THR A 1 172 ? 32.896 -17.760 -1.508 1.00 46.78 172 THR A C 1
ATOM 1300 O O . THR A 1 172 ? 32.022 -18.549 -1.881 1.00 47.89 172 THR A O 1
ATOM 1304 N N . THR A 1 173 ? 34.052 -17.611 -2.173 1.00 46.08 173 THR A N 1
ATOM 1305 C CA . THR A 1 173 ? 34.358 -18.422 -3.355 1.00 46.93 173 THR A CA 1
ATOM 1306 C C . THR A 1 173 ? 34.420 -19.920 -3.027 1.00 49.11 173 THR A C 1
ATOM 1307 O O . THR A 1 173 ? 34.165 -20.764 -3.898 1.00 50.37 173 THR A O 1
ATOM 1311 N N . GLU A 1 174 ? 34.716 -20.274 -1.776 1.00 46.00 174 GLU A N 1
ATOM 1312 C CA . GLU A 1 174 ? 34.812 -21.672 -1.362 1.00 48.54 174 GLU A CA 1
ATOM 1313 C C . GLU A 1 174 ? 33.505 -22.237 -0.810 1.00 50.26 174 GLU A C 1
ATOM 1314 O O . GLU A 1 174 ? 33.425 -23.437 -0.542 1.00 52.92 174 GLU A O 1
ATOM 1320 N N . SER A 1 175 ? 32.465 -21.431 -0.685 1.00 48.01 175 SER A N 1
ATOM 1321 C CA . SER A 1 175 ? 31.259 -21.914 -0.041 1.00 49.86 175 SER A CA 1
ATOM 1322 C C . SER A 1 175 ? 30.491 -22.846 -0.981 1.00 52.09 175 SER A C 1
ATOM 1323 O O . SER A 1 175 ? 30.852 -23.053 -2.138 1.00 51.87 175 SER A O 1
ATOM 1326 N N . TYR A 1 176 ? 29.409 -23.433 -0.468 1.00 46.33 176 TYR A N 1
ATOM 1327 C CA . TYR A 1 176 ? 28.602 -24.327 -1.289 1.00 49.22 176 TYR A CA 1
ATOM 1328 C C . TYR A 1 176 ? 27.940 -23.586 -2.441 1.00 47.75 176 TYR A C 1
ATOM 1329 O O . TYR A 1 176 ? 27.638 -24.199 -3.472 1.00 49.45 176 TYR A O 1
ATOM 1338 N N . GLY A 1 177 ? 27.736 -22.284 -2.294 1.00 51.29 177 GLY A N 1
ATOM 1339 C CA . GLY A 1 177 ? 26.989 -21.503 -3.261 1.00 50.04 177 GLY A CA 1
ATOM 1340 C C . GLY A 1 177 ? 26.693 -20.148 -2.662 1.00 46.62 177 GLY A C 1
ATOM 1341 O O . GLY A 1 177 ? 27.014 -19.880 -1.505 1.00 45.46 177 GLY A O 1
ATOM 1342 N N . LEU A 1 178 ? 26.093 -19.281 -3.472 1.00 47.22 178 LEU A N 1
ATOM 1343 C CA . LEU A 1 178 ? 25.904 -17.897 -3.055 1.00 43.97 178 LEU A CA 1
ATOM 1344 C C . LEU A 1 178 ? 24.533 -17.403 -3.484 1.00 44.13 178 LEU A C 1
ATOM 1345 O O . LEU A 1 178 ? 24.137 -17.574 -4.638 1.00 45.90 178 LEU A O 1
ATOM 1350 N N . VAL A 1 179 ? 23.823 -16.780 -2.549 1.00 43.62 179 VAL A N 1
ATOM 1351 C CA . VAL A 1 179 ? 22.530 -16.156 -2.797 1.00 43.22 179 VAL A CA 1
ATOM 1352 C C . VAL A 1 179 ? 22.764 -14.658 -2.803 1.00 40.46 179 VAL A C 1
ATOM 1353 O O . VAL A 1 179 ? 23.512 -14.149 -1.956 1.00 38.89 179 VAL A O 1
ATOM 1357 N N . ILE A 1 180 ? 22.175 -13.954 -3.787 1.00 40.33 180 ILE A N 1
ATOM 1358 C CA . ILE A 1 180 ? 22.310 -12.505 -3.866 1.00 38.76 180 ILE A CA 1
ATOM 1359 C C . ILE A 1 180 ? 20.956 -11.845 -4.117 1.00 39.10 180 ILE A C 1
ATOM 1360 O O . ILE A 1 180 ? 20.024 -12.440 -4.677 1.00 40.70 180 ILE A O 1
ATOM 1365 N N . ASN A 1 181 ? 20.862 -10.584 -3.691 1.00 40.65 181 ASN A N 1
ATOM 1366 C CA . ASN A 1 181 ? 19.631 -9.803 -3.785 1.00 41.16 181 ASN A CA 1
ATOM 1367 C C . ASN A 1 181 ? 19.613 -8.989 -5.088 1.00 42.65 181 ASN A C 1
ATOM 1368 O O . ASN A 1 181 ? 19.700 -7.751 -5.120 1.00 43.19 181 ASN A O 1
ATOM 1373 N N . SER A 1 182 ? 19.480 -9.728 -6.186 1.00 39.88 182 SER A N 1
ATOM 1374 C CA . SER A 1 182 ? 19.355 -9.165 -7.520 1.00 42.06 182 SER A CA 1
ATOM 1375 C C . SER A 1 182 ? 18.497 -10.124 -8.342 1.00 44.09 182 SER A C 1
ATOM 1376 O O . SER A 1 182 ? 18.115 -11.201 -7.872 1.00 43.89 182 SER A O 1
ATOM 1379 N N . PHE A 1 183 ? 18.146 -9.718 -9.553 1.00 40.76 183 PHE A N 1
ATOM 1380 C CA . PHE A 1 183 ? 17.448 -10.616 -10.459 1.00 43.08 183 PHE A CA 1
ATOM 1381 C C . PHE A 1 183 ? 18.219 -10.714 -11.770 1.00 46.04 183 PHE A C 1
ATOM 1382 O O . PHE A 1 183 ? 18.865 -9.759 -12.205 1.00 46.84 183 PHE A O 1
ATOM 1390 N N . TYR A 1 184 ? 18.127 -11.892 -12.388 1.00 42.61 184 TYR A N 1
ATOM 1391 C CA . TYR A 1 184 ? 19.006 -12.272 -13.493 1.00 44.87 184 TYR A CA 1
ATOM 1392 C C . TYR A 1 184 ? 18.959 -11.275 -14.654 1.00 46.35 184 TYR A C 1
ATOM 1393 O O . TYR A 1 184 ? 20.002 -10.813 -15.134 1.00 47.16 184 TYR A O 1
ATOM 1402 N N . ASP A 1 185 ? 17.761 -10.941 -15.129 1.00 42.44 185 ASP A N 1
ATOM 1403 C CA . ASP A 1 185 ? 17.633 -10.135 -16.338 1.00 44.11 185 ASP A CA 1
ATOM 1404 C C . ASP A 1 185 ? 18.171 -8.731 -16.174 1.00 44.57 185 ASP A C 1
ATOM 1405 O O . ASP A 1 185 ? 18.249 -8.000 -17.158 1.00 46.17 185 ASP A O 1
ATOM 1410 N N . LEU A 1 186 ? 18.546 -8.333 -14.959 1.00 47.65 186 LEU A N 1
ATOM 1411 C CA . LEU A 1 186 ? 19.092 -7.000 -14.748 1.00 48.14 186 LEU A CA 1
ATOM 1412 C C . LEU A 1 186 ? 20.566 -6.916 -15.124 1.00 49.47 186 LEU A C 1
ATOM 1413 O O . LEU A 1 186 ? 21.017 -5.877 -15.609 1.00 50.76 186 LEU A O 1
ATOM 1418 N N . GLU A 1 187 ? 21.320 -7.994 -14.929 1.00 51.30 187 GLU A N 1
ATOM 1419 C CA . GLU A 1 187 ? 22.773 -7.972 -15.045 1.00 50.39 187 GLU A CA 1
ATOM 1420 C C . GLU A 1 187 ? 23.284 -9.368 -15.410 1.00 49.48 187 GLU A C 1
ATOM 1421 O O . GLU A 1 187 ? 24.220 -9.874 -14.776 1.00 46.96 187 GLU A O 1
ATOM 1427 N N . PRO A 1 188 ? 22.732 -10.006 -16.447 1.00 48.31 188 PRO A N 1
ATOM 1428 C CA . PRO A 1 188 ? 23.069 -11.422 -16.672 1.00 47.46 188 PRO A CA 1
ATOM 1429 C C . PRO A 1 188 ? 24.528 -11.661 -16.993 1.00 46.14 188 PRO A C 1
ATOM 1430 O O . PRO A 1 188 ? 25.052 -12.688 -16.545 1.00 44.84 188 PRO A O 1
ATOM 1434 N N . GLU A 1 189 ? 25.189 -10.779 -17.773 1.00 49.26 189 GLU A N 1
ATOM 1435 C CA . GLU A 1 189 ? 26.644 -10.853 -17.927 1.00 47.88 189 GLU A CA 1
ATOM 1436 C C . GLU A 1 189 ? 27.322 -11.043 -16.585 1.00 45.35 189 GLU A C 1
ATOM 1437 O O . GLU A 1 189 ? 28.191 -11.901 -16.430 1.00 44.07 189 GLU A O 1
ATOM 1443 N N . PHE A 1 190 ? 26.932 -10.229 -15.601 1.00 47.21 190 PHE A N 1
ATOM 1444 C CA . PHE A 1 190 ? 27.659 -10.170 -14.349 1.00 44.52 190 PHE A CA 1
ATOM 1445 C C . PHE A 1 190 ? 27.328 -11.331 -13.431 1.00 43.24 190 PHE A C 1
ATOM 1446 O O . PHE A 1 190 ? 28.216 -11.791 -12.694 1.00 41.34 190 PHE A O 1
ATOM 1454 N N . VAL A 1 191 ? 26.099 -11.846 -13.477 1.00 44.83 191 VAL A N 1
ATOM 1455 C CA . VAL A 1 191 ? 25.824 -13.079 -12.752 1.00 44.31 191 VAL A CA 1
ATOM 1456 C C . VAL A 1 191 ? 26.692 -14.197 -13.313 1.00 44.56 191 VAL A C 1
ATOM 1457 O O . VAL A 1 191 ? 27.249 -15.014 -12.561 1.00 43.45 191 VAL A O 1
ATOM 1461 N N . GLU A 1 192 ? 26.852 -14.235 -14.644 1.00 46.09 192 GLU A N 1
ATOM 1462 C CA . GLU A 1 192 ? 27.615 -15.329 -15.221 1.00 46.40 192 GLU A CA 1
ATOM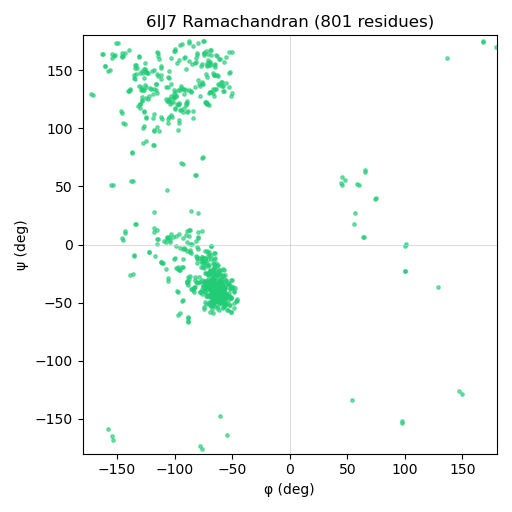 1463 C C . GLU A 1 192 ? 29.108 -15.188 -14.957 1.00 44.62 192 GLU A C 1
ATOM 1464 O O . GLU A 1 192 ? 29.779 -16.211 -14.741 1.00 44.31 192 GLU A O 1
ATOM 1470 N N . THR A 1 193 ? 29.649 -13.958 -14.921 1.00 49.58 193 THR A N 1
ATOM 1471 C CA . THR A 1 193 ? 31.048 -13.828 -14.508 1.00 47.99 193 THR A CA 1
ATOM 1472 C C . THR A 1 193 ? 31.224 -14.360 -13.084 1.00 46.32 193 THR A C 1
ATOM 1473 O O . THR A 1 193 ? 32.141 -15.138 -12.811 1.00 45.83 193 THR A O 1
ATOM 1477 N N . VAL A 1 194 ? 30.342 -13.971 -12.163 1.00 45.79 194 VAL A N 1
ATOM 1478 C CA . VAL A 1 194 ? 30.518 -14.415 -10.786 1.00 44.36 194 VAL A CA 1
ATOM 1479 C C . VAL A 1 194 ? 30.422 -15.934 -10.704 1.00 45.44 194 VAL A C 1
ATOM 1480 O O . VAL A 1 194 ? 31.252 -16.592 -10.062 1.00 44.95 194 VAL A O 1
ATOM 1484 N N . LYS A 1 195 ? 29.420 -16.516 -11.371 1.00 42.51 195 LYS A N 1
ATOM 1485 C CA . LYS A 1 195 ? 29.217 -17.961 -11.287 1.00 44.07 195 LYS A CA 1
ATOM 1486 C C . LYS A 1 195 ? 30.430 -18.727 -11.804 1.00 44.24 195 LYS A C 1
ATOM 1487 O O . LYS A 1 195 ? 30.813 -19.744 -11.220 1.00 44.63 195 LYS A O 1
ATOM 1493 N N . THR A 1 196 ? 31.059 -18.247 -12.894 1.00 50.04 196 THR A N 1
ATOM 1494 C CA . THR A 1 196 ? 32.188 -18.945 -13.509 1.00 50.28 196 THR A CA 1
ATOM 1495 C C . THR A 1 196 ? 33.545 -18.560 -12.926 1.00 48.79 196 THR A C 1
ATOM 1496 O O . THR A 1 196 ? 34.497 -19.349 -13.005 1.00 49.10 196 THR A O 1
ATOM 1500 N N . ARG A 1 197 ? 33.683 -17.348 -12.401 1.00 57.55 197 ARG A N 1
ATOM 1501 C CA . ARG A 1 197 ? 35.004 -16.805 -12.162 1.00 56.52 197 ARG A CA 1
ATOM 1502 C C . ARG A 1 197 ? 35.349 -16.706 -10.705 1.00 55.34 197 ARG A C 1
ATOM 1503 O O . ARG A 1 197 ? 36.538 -16.603 -10.386 1.00 54.96 197 ARG A O 1
ATOM 1511 N N . PHE A 1 198 ? 34.345 -16.805 -9.822 1.00 49.07 198 PHE A N 1
ATOM 1512 C CA . PHE A 1 198 ? 34.497 -16.436 -8.425 1.00 47.88 198 PHE A CA 1
ATOM 1513 C C . PHE A 1 198 ? 33.723 -17.345 -7.478 1.00 48.35 198 PHE A C 1
ATOM 1514 O O . PHE A 1 198 ? 33.630 -17.026 -6.282 1.00 47.56 198 PHE A O 1
ATOM 1522 N N . LEU A 1 199 ? 33.172 -18.458 -7.970 1.00 43.83 199 LEU A N 1
ATOM 1523 C CA . LEU A 1 199 ? 32.600 -19.520 -7.146 1.00 45.13 199 LEU A CA 1
ATOM 1524 C C . LEU A 1 199 ? 33.234 -20.815 -7.611 1.00 46.85 199 LEU A C 1
ATOM 1525 O O . LEU A 1 199 ? 33.146 -21.145 -8.793 1.00 47.77 199 LEU A O 1
ATOM 1530 N N . ASN A 1 200 ? 33.873 -21.544 -6.696 1.00 47.22 200 ASN A N 1
ATOM 1531 C CA . ASN A 1 200 ? 34.581 -22.765 -7.069 1.00 48.79 200 ASN A CA 1
ATOM 1532 C C . ASN A 1 200 ? 33.624 -23.851 -7.533 1.00 51.03 200 ASN A C 1
ATOM 1533 O O . ASN A 1 200 ? 33.834 -24.467 -8.580 1.00 51.85 200 ASN A O 1
ATOM 1538 N N . HIS A 1 201 ? 32.593 -24.132 -6.765 1.00 48.52 201 HIS A N 1
ATOM 1539 C CA . HIS A 1 201 ? 31.436 -24.797 -7.338 1.00 50.54 201 HIS A CA 1
ATOM 1540 C C . HIS A 1 201 ? 30.702 -23.705 -8.112 1.00 49.37 201 HIS A C 1
ATOM 1541 O O . HIS A 1 201 ? 31.194 -22.580 -8.227 1.00 47.11 201 HIS A O 1
ATOM 1548 N N . HIS A 1 202 ? 29.551 -23.944 -8.700 1.00 49.32 202 HIS A N 1
ATOM 1549 C CA . HIS A 1 202 ? 29.116 -22.854 -9.576 1.00 48.19 202 HIS A CA 1
ATOM 1550 C C . HIS A 1 202 ? 27.641 -22.578 -9.361 1.00 49.48 202 HIS A C 1
ATOM 1551 O O . HIS A 1 202 ? 26.825 -22.567 -10.289 1.00 50.66 202 HIS A O 1
ATOM 1558 N N . ARG A 1 203 ? 27.313 -22.336 -8.108 1.00 46.29 203 ARG A N 1
ATOM 1559 C CA . ARG A 1 203 ? 25.946 -22.176 -7.656 1.00 47.55 203 ARG A CA 1
ATOM 1560 C C . ARG A 1 203 ? 25.762 -20.724 -7.248 1.00 44.58 203 ARG A C 1
ATOM 1561 O O . ARG A 1 203 ? 26.332 -20.275 -6.250 1.00 42.47 203 ARG A O 1
ATOM 1569 N N . ILE A 1 204 ? 25.001 -19.985 -8.032 1.00 45.20 204 ILE A N 1
ATOM 1570 C CA . ILE A 1 204 ? 24.585 -18.648 -7.668 1.00 42.99 204 ILE A CA 1
ATOM 1571 C C . ILE A 1 204 ? 23.082 -18.595 -7.866 1.00 45.23 204 ILE A C 1
ATOM 1572 O O . ILE A 1 204 ? 22.568 -19.080 -8.881 1.00 47.54 204 ILE A O 1
ATOM 1577 N N . TRP A 1 205 ? 22.378 -18.065 -6.875 1.00 43.73 205 TRP A N 1
ATOM 1578 C CA . TRP A 1 205 ? 20.930 -17.939 -6.908 1.00 45.52 205 TRP A CA 1
ATOM 1579 C C . TRP A 1 205 ? 20.618 -16.455 -6.830 1.00 41.61 205 TRP A C 1
ATOM 1580 O O . TRP A 1 205 ? 20.866 -15.826 -5.792 1.00 38.15 205 TRP A O 1
ATOM 1591 N N . THR A 1 206 ? 20.086 -15.889 -7.909 1.00 45.05 206 THR A N 1
ATOM 1592 C CA . THR A 1 206 ? 19.500 -14.559 -7.835 1.00 42.41 206 THR A CA 1
ATOM 1593 C C . THR A 1 206 ? 18.055 -14.696 -7.380 1.00 41.87 206 THR A C 1
ATOM 1594 O O . THR A 1 206 ? 17.296 -15.522 -7.905 1.00 43.97 206 THR A O 1
ATOM 1598 N N . VAL A 1 207 ? 17.687 -13.885 -6.400 1.00 46.40 207 VAL A N 1
ATOM 1599 C CA . VAL A 1 207 ? 16.534 -14.150 -5.554 1.00 45.75 207 VAL A CA 1
ATOM 1600 C C . VAL A 1 207 ? 15.756 -12.851 -5.409 1.00 44.39 207 VAL A C 1
ATOM 1601 O O . VAL A 1 207 ? 14.632 -12.833 -4.908 1.00 44.21 207 VAL A O 1
ATOM 1605 N N . GLY A 1 208 ? 16.343 -11.756 -5.881 1.00 43.11 208 GLY A N 1
ATOM 1606 C CA . GLY A 1 208 ? 15.787 -10.449 -5.669 1.00 42.49 208 GLY A CA 1
ATOM 1607 C C . GLY A 1 208 ? 14.785 -10.052 -6.722 1.00 44.28 208 GLY A C 1
ATOM 1608 O O . GLY A 1 208 ? 14.546 -10.774 -7.694 1.00 45.97 208 GLY A O 1
ATOM 1609 N N . PRO A 1 209 ? 14.144 -8.892 -6.533 1.00 46.88 209 PRO A N 1
ATOM 1610 C CA . PRO A 1 209 ? 14.272 -8.023 -5.348 1.00 45.64 209 PRO A CA 1
ATOM 1611 C C . PRO A 1 209 ? 13.581 -8.596 -4.097 1.00 44.63 209 PRO A C 1
ATOM 1612 O O . PRO A 1 209 ? 12.372 -8.837 -4.133 1.00 45.32 209 PRO A O 1
ATOM 1616 N N . LEU A 1 210 ? 14.324 -8.807 -3.010 1.00 46.96 210 LEU A N 1
ATOM 1617 C CA . LEU A 1 210 ? 13.697 -9.257 -1.775 1.00 46.50 210 LEU A CA 1
ATOM 1618 C C . LEU A 1 210 ? 12.842 -8.136 -1.189 1.00 47.13 210 LEU A C 1
ATOM 1619 O O . LEU A 1 210 ? 13.280 -6.989 -1.084 1.00 47.48 210 LEU A O 1
ATOM 1624 N N . LEU A 1 211 ? 11.618 -8.458 -0.827 1.00 51.95 211 LEU A N 1
ATOM 1625 C CA . LEU A 1 211 ? 10.750 -7.373 -0.421 1.00 52.93 211 LEU A CA 1
ATOM 1626 C C . LEU A 1 211 ? 10.330 -7.544 1.032 1.00 52.84 211 LEU A C 1
ATOM 1627 O O . LEU A 1 211 ? 10.270 -8.670 1.534 1.00 52.34 211 LEU A O 1
ATOM 1632 N N . PRO A 1 212 ? 10.086 -6.438 1.737 1.00 58.40 212 PRO A N 1
ATOM 1633 C CA . PRO A 1 212 ? 9.515 -6.515 3.083 1.00 58.82 212 PRO A CA 1
ATOM 1634 C C . PRO A 1 212 ? 8.183 -7.247 3.111 1.00 59.23 212 PRO A C 1
ATOM 1635 O O . PRO A 1 212 ? 7.454 -7.339 2.116 1.00 59.63 212 PRO A O 1
ATOM 1639 N N . PHE A 1 213 ? 7.866 -7.752 4.293 1.00 62.80 213 PHE A N 1
ATOM 1640 C CA . PHE A 1 213 ? 6.609 -8.443 4.563 1.00 63.54 213 PHE A CA 1
ATOM 1641 C C . PHE A 1 213 ? 5.802 -7.696 5.615 1.00 65.21 213 PHE A C 1
ATOM 1642 O O . PHE A 1 213 ? 5.034 -8.303 6.352 1.00 66.88 213 PHE A O 1
ATOM 1650 N N . LYS A 1 214 ? 5.989 -6.379 5.692 1.00 68.27 214 LYS A N 1
ATOM 1651 C CA . LYS A 1 214 ? 5.212 -5.513 6.573 1.00 70.83 214 LYS A CA 1
ATOM 1652 C C . LYS A 1 214 ? 3.703 -5.670 6.350 1.00 73.62 214 LYS A C 1
ATOM 1653 O O . LYS A 1 214 ? 3.002 -6.272 7.172 1.00 75.69 214 LYS A O 1
ATOM 1659 N N . SER A 1 223 ? 10.997 8.069 15.189 1.00 94.41 223 SER A N 1
ATOM 1660 C CA . SER A 1 223 ? 10.831 9.134 14.195 1.00 95.31 223 SER A CA 1
ATOM 1661 C C . SER A 1 223 ? 10.342 10.448 14.823 1.00 99.67 223 SER A C 1
ATOM 1662 O O . SER A 1 223 ? 9.778 10.454 15.922 1.00 102.71 223 SER A O 1
ATOM 1665 N N . SER A 1 224 ? 10.547 11.561 14.108 1.00 92.82 224 SER A N 1
ATOM 1666 C CA . SER A 1 224 ? 10.061 12.865 14.558 1.00 97.67 224 SER A CA 1
ATOM 1667 C C . SER A 1 224 ? 8.633 13.158 14.118 1.00 99.76 224 SER A C 1
ATOM 1668 O O . SER A 1 224 ? 7.918 13.892 14.809 1.00 104.36 224 SER A O 1
ATOM 1671 N N . ILE A 1 225 ? 8.215 12.611 12.978 1.00 96.97 225 ILE A N 1
ATOM 1672 C CA . ILE A 1 225 ? 6.849 12.721 12.465 1.00 98.65 225 ILE A CA 1
ATOM 1673 C C . ILE A 1 225 ? 6.348 11.306 12.183 1.00 95.42 225 ILE A C 1
ATOM 1674 O O . ILE A 1 225 ? 7.087 10.493 11.605 1.00 91.11 225 ILE A O 1
ATOM 1679 N N . PRO A 1 226 ? 5.134 10.953 12.618 1.00 93.53 226 PRO A N 1
ATOM 1680 C CA . PRO A 1 226 ? 4.707 9.536 12.588 1.00 90.97 226 PRO A CA 1
ATOM 1681 C C . PRO A 1 226 ? 4.337 9.096 11.185 1.00 88.31 226 PRO A C 1
ATOM 1682 O O . PRO A 1 226 ? 3.983 9.929 10.335 1.00 89.55 226 PRO A O 1
ATOM 1686 N N . PRO A 1 227 ? 4.429 7.792 10.898 1.00 90.22 227 PRO A N 1
ATOM 1687 C CA . PRO A 1 227 ? 4.123 7.313 9.537 1.00 87.77 227 PRO A CA 1
ATOM 1688 C C . PRO A 1 227 ? 2.706 7.624 9.080 1.00 90.69 227 PRO A C 1
ATOM 1689 O O . PRO A 1 227 ? 2.481 7.832 7.885 1.00 89.95 227 PRO A O 1
ATOM 1693 N N . ALA A 1 228 ? 1.729 7.646 9.988 1.00 86.79 228 ALA A N 1
ATOM 1694 C CA . ALA A 1 228 ? 0.362 7.923 9.569 1.00 89.97 228 ALA A CA 1
ATOM 1695 C C . ALA A 1 228 ? 0.182 9.368 9.122 1.00 92.80 228 ALA A C 1
ATOM 1696 O O . ALA A 1 228 ? -0.738 9.649 8.346 1.00 94.59 228 ALA A O 1
ATOM 1698 N N . LYS A 1 229 ? 1.044 10.286 9.568 1.00 92.39 229 LYS A N 1
ATOM 1699 C CA . LYS A 1 229 ? 0.907 11.682 9.165 1.00 95.45 229 LYS A CA 1
ATOM 1700 C C . LYS A 1 229 ? 1.662 12.029 7.887 1.00 92.55 229 LYS A C 1
ATOM 1701 O O . LYS A 1 229 ? 1.255 12.954 7.174 1.00 94.85 229 LYS A O 1
ATOM 1707 N N . VAL A 1 230 ? 2.786 11.382 7.597 1.00 91.97 230 VAL A N 1
ATOM 1708 C CA . VAL A 1 230 ? 3.416 11.662 6.309 1.00 89.63 230 VAL A CA 1
ATOM 1709 C C . VAL A 1 230 ? 2.462 11.329 5.165 1.00 89.49 230 VAL A C 1
ATOM 1710 O O . VAL A 1 230 ? 2.260 12.142 4.256 1.00 90.87 230 VAL A O 1
ATOM 1714 N N . SER A 1 231 ? 1.811 10.158 5.222 1.00 87.12 231 SER A N 1
ATOM 1715 C CA . SER A 1 231 ? 0.895 9.751 4.155 1.00 87.16 231 SER A CA 1
ATOM 1716 C C . SER A 1 231 ? -0.272 10.716 3.993 1.00 91.90 231 SER A C 1
ATOM 1717 O O . SER A 1 231 ? -0.765 10.899 2.879 1.00 92.43 231 SER A O 1
ATOM 1720 N N . ALA A 1 232 ? -0.724 11.347 5.072 1.00 93.17 232 ALA A N 1
ATOM 1721 C CA . ALA A 1 232 ? -1.730 12.388 4.911 1.00 98.18 232 ALA A CA 1
ATOM 1722 C C . ALA A 1 232 ? -1.178 13.577 4.133 1.00 98.77 232 ALA A C 1
ATOM 1723 O O . ALA A 1 232 ? -1.919 14.233 3.390 1.00 101.64 232 ALA A O 1
ATOM 1725 N N . TRP A 1 233 ? 0.115 13.871 4.286 1.00 96.35 233 TRP A N 1
ATOM 1726 C CA . TRP A 1 233 ? 0.715 14.957 3.517 1.00 96.89 233 TRP A CA 1
ATOM 1727 C C . TRP A 1 233 ? 0.904 14.540 2.065 1.00 93.83 233 TRP A C 1
ATOM 1728 O O . TRP A 1 233 ? 0.706 15.346 1.145 1.00 95.63 233 TRP A O 1
ATOM 1739 N N . LEU A 1 234 ? 1.260 13.271 1.850 1.00 92.06 234 LEU A N 1
ATOM 1740 C CA . LEU A 1 234 ? 1.386 12.731 0.503 1.00 89.38 234 LEU A CA 1
ATOM 1741 C C . LEU A 1 234 ? 0.053 12.776 -0.230 1.00 92.05 234 LEU A C 1
ATOM 1742 O O . LEU A 1 234 ? -0.025 13.223 -1.382 1.00 92.59 234 LEU A O 1
ATOM 1747 N N . ASP A 1 235 ? -1.014 12.309 0.424 1.00 91.65 235 ASP A N 1
ATOM 1748 C CA . ASP A 1 235 ? -2.339 12.395 -0.172 1.00 95.00 235 ASP A CA 1
ATOM 1749 C C . ASP A 1 235 ? -2.801 13.835 -0.329 1.00 99.69 235 ASP A C 1
ATOM 1750 O O . ASP A 1 235 ? -3.739 14.093 -1.095 1.00 102.48 235 ASP A O 1
ATOM 1755 N N . SER A 1 236 ? -2.162 14.781 0.361 1.00 100.87 236 SER A N 1
ATOM 1756 C CA . SER A 1 236 ? -2.490 16.178 0.113 1.00 105.34 236 SER A CA 1
ATOM 1757 C C . SER A 1 236 ? -2.024 16.612 -1.265 1.00 104.23 236 SER A C 1
ATOM 1758 O O . SER A 1 236 ? -2.567 17.574 -1.817 1.00 108.06 236 SER A O 1
ATOM 1761 N N . CYS A 1 237 ? -1.042 15.921 -1.826 1.00 99.35 237 CYS A N 1
ATOM 1762 C CA . CYS A 1 237 ? -0.488 16.290 -3.122 1.00 98.21 237 CYS A CA 1
ATOM 1763 C C . CYS A 1 237 ? -1.462 15.986 -4.253 1.00 99.39 237 CYS A C 1
ATOM 1764 O O . CYS A 1 237 ? -1.847 14.821 -4.434 1.00 97.29 237 CYS A O 1
ATOM 1767 N N . PRO A 1 238 ? -1.866 16.986 -5.044 1.00 102.89 238 PRO A N 1
ATOM 1768 C CA . PRO A 1 238 ? -2.907 16.743 -6.056 1.00 104.75 238 PRO A CA 1
ATOM 1769 C C . PRO A 1 238 ? -2.391 15.983 -7.263 1.00 101.08 238 PRO A C 1
ATOM 1770 O O . PRO A 1 238 ? -3.109 15.157 -7.840 1.00 100.88 238 PRO A O 1
ATOM 1774 N N . GLU A 1 239 ? -1.161 16.243 -7.657 1.00 98.46 239 GLU A N 1
ATOM 1775 C CA . GLU A 1 239 ? -0.596 15.693 -8.869 1.00 95.55 239 GLU A CA 1
ATOM 1776 C C . GLU A 1 239 ? 0.028 14.347 -8.563 1.00 90.59 239 GLU A C 1
ATOM 1777 O O . GLU A 1 239 ? 0.723 14.210 -7.558 1.00 88.58 239 GLU A O 1
ATOM 1783 N N . ASP A 1 240 ? -0.253 13.346 -9.390 1.00 88.96 240 ASP A N 1
ATOM 1784 C CA . ASP A 1 240 ? 0.564 12.144 -9.308 1.00 84.20 240 ASP A CA 1
ATOM 1785 C C . ASP A 1 240 ? 1.984 12.476 -9.736 1.00 81.70 240 ASP A C 1
ATOM 1786 O O . ASP A 1 240 ? 2.215 13.413 -10.500 1.00 83.59 240 ASP A O 1
ATOM 1791 N N . ASN A 1 241 ? 2.944 11.697 -9.253 1.00 81.74 241 ASN A N 1
ATOM 1792 C CA . ASN A 1 241 ? 4.266 11.689 -9.876 1.00 82.09 241 ASN A CA 1
ATOM 1793 C C . ASN A 1 241 ? 4.899 13.088 -9.833 1.00 84.69 241 ASN A C 1
ATOM 1794 O O . ASN A 1 241 ? 5.339 13.632 -10.853 1.00 86.39 241 ASN A O 1
ATOM 1799 N N . SER A 1 242 ? 4.925 13.688 -8.621 1.00 78.69 242 SER A N 1
ATOM 1800 C CA . SER A 1 242 ? 5.166 15.124 -8.496 1.00 81.42 242 SER A CA 1
ATOM 1801 C C . SER A 1 242 ? 5.950 15.557 -7.261 1.00 81.43 242 SER A C 1
ATOM 1802 O O . SER A 1 242 ? 6.068 16.766 -7.028 1.00 84.15 242 SER A O 1
ATOM 1805 N N . VAL A 1 243 ? 6.456 14.643 -6.448 1.00 79.81 243 VAL A N 1
ATOM 1806 C CA . VAL A 1 243 ? 7.159 14.985 -5.222 1.00 80.04 243 VAL A CA 1
ATOM 1807 C C . VAL A 1 243 ? 8.455 14.198 -5.206 1.00 78.87 243 VAL A C 1
ATOM 1808 O O . VAL A 1 243 ? 8.460 13.013 -5.547 1.00 76.78 243 VAL A O 1
ATOM 1812 N N . VAL A 1 244 ? 9.554 14.852 -4.827 1.00 77.30 244 VAL A N 1
ATOM 1813 C CA . VAL A 1 244 ? 10.892 14.260 -4.881 1.00 76.68 244 VAL A CA 1
ATOM 1814 C C . VAL A 1 244 ? 11.352 13.944 -3.461 1.00 75.74 244 VAL A C 1
ATOM 1815 O O . VAL A 1 244 ? 11.336 14.820 -2.584 1.00 77.14 244 VAL A O 1
ATOM 1819 N N . TYR A 1 245 ? 11.733 12.693 -3.225 1.00 74.99 245 TYR A N 1
ATOM 1820 C CA . TYR A 1 245 ? 12.166 12.249 -1.906 1.00 73.86 245 TYR A CA 1
ATOM 1821 C C . TYR A 1 245 ? 13.693 12.250 -1.843 1.00 74.45 245 TYR A C 1
ATOM 1822 O O . TYR A 1 245 ? 14.355 11.568 -2.632 1.00 73.59 245 TYR A O 1
ATOM 1831 N N . VAL A 1 246 ? 14.248 13.016 -0.909 1.00 71.50 246 VAL A N 1
ATOM 1832 C CA . VAL A 1 246 ? 15.689 13.093 -0.703 1.00 72.16 246 VAL A CA 1
ATOM 1833 C C . VAL A 1 246 ? 16.000 12.297 0.559 1.00 70.40 246 VAL A C 1
ATOM 1834 O O . VAL A 1 246 ? 15.652 12.721 1.664 1.00 70.97 246 VAL A O 1
ATOM 1838 N N . GLY A 1 247 ? 16.642 11.138 0.420 1.00 85.37 247 GLY A N 1
ATOM 1839 C CA . GLY A 1 247 ? 16.933 10.353 1.607 1.00 87.38 247 GLY A CA 1
ATOM 1840 C C . GLY A 1 247 ? 18.261 9.628 1.595 1.00 86.09 247 GLY A C 1
ATOM 1841 O O . GLY A 1 247 ? 18.401 8.569 0.979 1.00 85.50 247 GLY A O 1
ATOM 1842 N N . PHE A 1 248 ? 19.229 10.159 2.324 1.00 86.02 248 PHE A N 1
ATOM 1843 C CA . PHE A 1 248 ? 20.567 9.598 2.350 1.00 84.93 248 PHE A CA 1
ATOM 1844 C C . PHE A 1 248 ? 20.763 8.641 3.515 1.00 87.53 248 PHE A C 1
ATOM 1845 O O . PHE A 1 248 ? 20.339 8.913 4.642 1.00 90.11 248 PHE A O 1
ATOM 1853 N N . GLY A 1 249 ? 21.404 7.513 3.223 1.00 87.03 249 GLY A N 1
ATOM 1854 C CA . GLY A 1 249 ? 21.615 6.447 4.183 1.00 89.60 249 GLY A CA 1
ATOM 1855 C C . GLY A 1 249 ? 23.060 6.441 4.651 1.00 89.26 249 GLY A C 1
ATOM 1856 O O . GLY A 1 249 ? 23.978 6.785 3.893 1.00 86.62 249 GLY A O 1
ATOM 1857 N N . SER A 1 250 ? 23.251 6.002 5.903 1.00 92.26 250 SER A N 1
ATOM 1858 C CA . SER A 1 250 ? 24.522 5.983 6.632 1.00 93.00 250 SER A CA 1
ATOM 1859 C C . SER A 1 250 ? 25.661 5.339 5.835 1.00 90.82 250 SER A C 1
ATOM 1860 O O . SER A 1 250 ? 25.398 4.665 4.830 1.00 89.23 250 SER A O 1
ATOM 1863 N N . GLN A 1 251 ? 26.925 5.520 6.249 1.00 90.91 251 GLN A N 1
ATOM 1864 C CA . GLN A 1 251 ? 27.349 6.446 7.307 1.00 92.71 251 GLN A CA 1
ATOM 1865 C C . GLN A 1 251 ? 27.325 7.909 6.910 1.00 90.96 251 GLN A C 1
ATOM 1866 O O . GLN A 1 251 ? 26.941 8.776 7.704 1.00 92.75 251 GLN A O 1
ATOM 1872 N N . ILE A 1 252 ? 27.687 8.179 5.657 1.00 87.67 252 ILE A N 1
ATOM 1873 C CA . ILE A 1 252 ? 28.159 9.516 5.303 1.00 86.28 252 ILE A CA 1
ATOM 1874 C C . ILE A 1 252 ? 27.038 10.534 5.449 1.00 86.80 252 ILE A C 1
ATOM 1875 O O . ILE A 1 252 ? 25.944 10.380 4.882 1.00 85.98 252 ILE A O 1
ATOM 1880 N N . ARG A 1 253 ? 27.350 11.600 6.193 1.00 88.38 253 ARG A N 1
ATOM 1881 C CA . ARG A 1 253 ? 26.536 12.772 6.482 1.00 89.33 253 ARG A CA 1
ATOM 1882 C C . ARG A 1 253 ? 27.084 13.881 5.606 1.00 87.32 253 ARG A C 1
ATOM 1883 O O . ARG A 1 253 ? 28.183 13.761 5.067 1.00 85.86 253 ARG A O 1
ATOM 1891 N N . LEU A 1 254 ? 26.310 14.924 5.371 1.00 88.10 254 LEU A N 1
ATOM 1892 C CA . LEU A 1 254 ? 26.797 15.894 4.402 1.00 85.37 254 LEU A CA 1
ATOM 1893 C C . LEU A 1 254 ? 27.452 17.069 5.114 1.00 87.51 254 LEU A C 1
ATOM 1894 O O . LEU A 1 254 ? 27.200 17.323 6.293 1.00 90.44 254 LEU A O 1
ATOM 1899 N N . THR A 1 255 ? 28.340 17.762 4.400 1.00 88.17 255 THR A N 1
ATOM 1900 C CA . THR A 1 255 ? 28.966 18.909 5.033 1.00 89.89 255 THR A CA 1
ATOM 1901 C C . THR A 1 255 ? 27.945 20.023 5.193 1.00 90.05 255 THR A C 1
ATOM 1902 O O . THR A 1 255 ? 26.940 20.089 4.478 1.00 88.48 255 THR A O 1
ATOM 1906 N N . ALA A 1 256 ? 28.219 20.918 6.146 1.00 93.52 256 ALA A N 1
ATOM 1907 C CA . ALA A 1 256 ? 27.445 22.150 6.231 1.00 94.65 256 ALA A CA 1
ATOM 1908 C C . ALA A 1 256 ? 27.371 22.868 4.882 1.00 92.48 256 ALA A C 1
ATOM 1909 O O . ALA A 1 256 ? 26.382 23.553 4.598 1.00 92.62 256 ALA A O 1
ATOM 1911 N N . GLU A 1 257 ? 28.407 22.733 4.042 1.00 95.44 257 GLU A N 1
ATOM 1912 C CA . GLU A 1 257 ? 28.405 23.379 2.731 1.00 89.02 257 GLU A CA 1
ATOM 1913 C C . GLU A 1 257 ? 27.543 22.604 1.746 1.00 85.73 257 GLU A C 1
ATOM 1914 O O . GLU A 1 257 ? 26.813 23.198 0.944 1.00 84.96 257 GLU A O 1
ATOM 1920 N N . GLN A 1 258 ? 27.623 21.272 1.796 1.00 84.24 258 GLN A N 1
ATOM 1921 C CA . GLN A 1 258 ? 26.816 20.446 0.905 1.00 81.69 258 GLN A CA 1
ATOM 1922 C C . GLN A 1 258 ? 25.345 20.485 1.304 1.00 82.65 258 GLN A C 1
ATOM 1923 O O . GLN A 1 258 ? 24.466 20.616 0.440 1.00 81.43 258 GLN A O 1
ATOM 1929 N N . THR A 1 259 ? 25.063 20.380 2.612 1.00 85.08 259 THR A N 1
ATOM 1930 C CA . THR A 1 259 ? 23.691 20.508 3.099 1.00 86.47 259 THR A CA 1
ATOM 1931 C C . THR A 1 259 ? 23.089 21.849 2.693 1.00 87.11 259 THR A C 1
ATOM 1932 O O . THR A 1 259 ? 21.914 21.922 2.313 1.00 86.88 259 THR A O 1
ATOM 1936 N N . ALA A 1 260 ? 23.885 22.921 2.749 1.00 92.79 260 ALA A N 1
ATOM 1937 C CA . ALA A 1 260 ? 23.389 24.243 2.364 1.00 89.17 260 ALA A CA 1
ATOM 1938 C C . ALA A 1 260 ? 23.200 24.364 0.853 1.00 86.65 260 ALA A C 1
ATOM 1939 O O . ALA A 1 260 ? 22.317 25.101 0.398 1.00 87.09 260 ALA A O 1
ATOM 1941 N N . ALA A 1 261 ? 24.011 23.662 0.060 1.00 91.45 261 ALA A N 1
ATOM 1942 C CA . ALA A 1 261 ? 23.827 23.717 -1.384 1.00 86.07 261 ALA A CA 1
ATOM 1943 C C . ALA A 1 261 ? 22.535 23.019 -1.790 1.00 84.16 261 ALA A C 1
ATOM 1944 O O . ALA A 1 261 ? 21.690 23.596 -2.487 1.00 83.60 261 ALA A O 1
ATOM 1946 N N . LEU A 1 262 ? 22.358 21.781 -1.336 1.00 87.63 262 LEU A N 1
ATOM 1947 C CA . LEU A 1 262 ? 21.147 21.034 -1.648 1.00 86.23 262 LEU A CA 1
ATOM 1948 C C . LEU A 1 262 ? 19.898 21.743 -1.125 1.00 87.62 262 LEU A C 1
ATOM 1949 O O . LEU A 1 262 ? 18.839 21.692 -1.761 1.00 86.14 262 LEU A O 1
ATOM 1954 N N . ALA A 1 263 ? 19.991 22.382 0.047 1.00 91.15 263 ALA A N 1
ATOM 1955 C CA . ALA A 1 263 ? 18.829 23.075 0.599 1.00 92.69 263 ALA A CA 1
ATOM 1956 C C . ALA A 1 263 ? 18.413 24.249 -0.279 1.00 89.97 263 ALA A C 1
ATOM 1957 O O . ALA A 1 263 ? 17.215 24.514 -0.446 1.00 90.60 263 ALA A O 1
ATOM 1959 N N . ALA A 1 264 ? 19.385 24.970 -0.841 1.00 92.88 264 ALA A N 1
ATOM 1960 C CA . ALA A 1 264 ? 19.045 26.033 -1.778 1.00 92.75 264 ALA A CA 1
ATOM 1961 C C . ALA A 1 264 ? 18.488 25.465 -3.076 1.00 90.75 264 ALA A C 1
ATOM 1962 O O . ALA A 1 264 ? 17.613 26.082 -3.69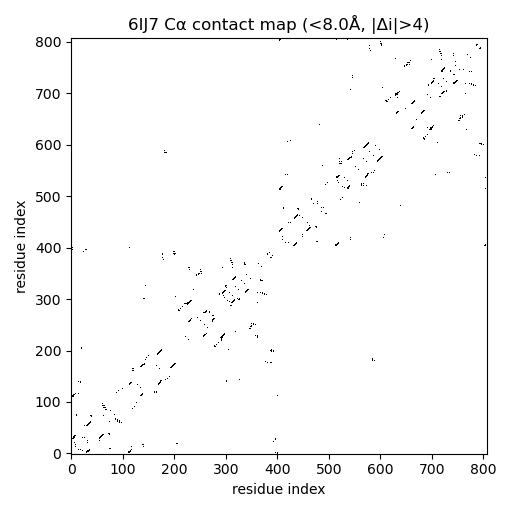8 1.00 91.33 264 ALA A O 1
ATOM 1964 N N . ALA A 1 265 ? 18.963 24.287 -3.490 1.00 93.04 265 ALA A N 1
ATOM 1965 C CA . ALA A 1 265 ? 18.415 23.645 -4.681 1.00 91.44 265 ALA A CA 1
ATOM 1966 C C . ALA A 1 265 ? 16.943 23.286 -4.492 1.00 92.60 265 ALA A C 1
ATOM 1967 O O . ALA A 1 265 ? 16.104 23.606 -5.339 1.00 92.82 265 ALA A O 1
ATOM 1969 N N . LEU A 1 266 ? 16.610 22.635 -3.369 1.00 92.19 266 LEU A N 1
ATOM 1970 C CA . LEU A 1 266 ? 15.224 22.264 -3.082 1.00 93.67 266 LEU A CA 1
ATOM 1971 C C . LEU A 1 266 ? 14.320 23.488 -2.969 1.00 95.62 266 LEU A C 1
ATOM 1972 O O . LEU A 1 266 ? 13.165 23.460 -3.417 1.00 96.42 266 LEU A O 1
ATOM 1977 N N . GLU A 1 267 ? 14.816 24.564 -2.348 1.00 100.21 267 GLU A N 1
ATOM 1978 C CA . GLU A 1 267 ? 14.021 25.783 -2.223 1.00 102.28 267 GLU A CA 1
ATOM 1979 C C . GLU A 1 267 ? 13.805 26.439 -3.580 1.00 101.64 267 GLU A C 1
ATOM 1980 O O . GLU A 1 267 ? 12.663 26.681 -3.994 1.00 102.68 267 GLU A O 1
ATOM 1986 N N . LYS A 1 268 ? 14.901 26.740 -4.290 1.00 100.10 268 LYS A N 1
ATOM 1987 C CA . LYS A 1 268 ? 14.780 27.426 -5.572 1.00 99.78 268 LYS A CA 1
ATOM 1988 C C . LYS A 1 268 ? 14.047 26.563 -6.595 1.00 98.68 268 LYS A C 1
ATOM 1989 O O . LYS A 1 268 ? 13.401 27.093 -7.504 1.00 99.32 268 LYS A O 1
ATOM 1995 N N . SER A 1 269 ? 14.137 25.238 -6.469 1.00 96.61 269 SER A N 1
ATOM 1996 C CA . SER A 1 269 ? 13.438 24.353 -7.400 1.00 95.93 269 SER A CA 1
ATOM 1997 C C . SER A 1 269 ? 11.926 24.528 -7.319 1.00 98.06 269 SER A C 1
ATOM 1998 O O . SER A 1 269 ? 11.227 24.365 -8.326 1.00 98.26 269 SER A O 1
ATOM 2001 N N . SER A 1 270 ? 11.402 24.805 -6.116 1.00 101.32 270 SER A N 1
ATOM 2002 C CA . SER A 1 270 ? 9.965 24.992 -5.857 1.00 101.23 270 SER A CA 1
ATOM 2003 C C . SER A 1 270 ? 9.120 23.780 -6.287 1.00 94.14 270 SER A C 1
ATOM 2004 O O . SER A 1 270 ? 7.938 23.913 -6.620 1.00 93.45 270 SER A O 1
ATOM 2007 N N . VAL A 1 271 ? 9.719 22.585 -6.289 1.00 101.68 271 VAL A N 1
ATOM 2008 C CA . VAL A 1 271 ? 8.929 21.355 -6.286 1.00 94.36 271 VAL A CA 1
ATOM 2009 C C . VAL A 1 271 ? 8.475 21.051 -4.865 1.00 93.66 271 VAL A C 1
ATOM 2010 O O . VAL A 1 271 ? 9.019 21.566 -3.887 1.00 97.05 271 VAL A O 1
ATOM 2014 N N . ARG A 1 272 ? 7.447 20.219 -4.750 1.00 95.25 272 ARG A N 1
ATOM 2015 C CA . ARG A 1 272 ? 7.153 19.614 -3.461 1.00 92.13 272 ARG A CA 1
ATOM 2016 C C . ARG A 1 272 ? 8.179 18.514 -3.186 1.00 85.54 272 ARG A C 1
ATOM 2017 O O . ARG A 1 272 ? 8.557 17.765 -4.092 1.00 80.22 272 ARG A O 1
ATOM 2025 N N . PHE A 1 273 ? 8.668 18.445 -1.946 1.00 86.56 273 PHE A N 1
ATOM 2026 C CA . PHE A 1 273 ? 9.697 17.465 -1.611 1.00 80.49 273 PHE A CA 1
ATOM 2027 C C . PHE A 1 273 ? 9.518 16.964 -0.182 1.00 78.04 273 PHE A C 1
ATOM 2028 O O . PHE A 1 273 ? 8.847 17.594 0.636 1.00 82.10 273 PHE A O 1
ATOM 2036 N N . ILE A 1 274 ? 10.140 15.821 0.112 1.00 86.03 274 ILE A N 1
ATOM 2037 C CA . ILE A 1 274 ? 10.285 15.305 1.473 1.00 83.75 274 ILE A CA 1
ATOM 2038 C C . ILE A 1 274 ? 11.764 15.039 1.710 1.00 82.10 274 ILE A C 1
ATOM 2039 O O . ILE A 1 274 ? 12.333 14.121 1.112 1.00 76.01 274 ILE A O 1
ATOM 2044 N N . TRP A 1 275 ? 12.373 15.792 2.609 1.00 81.61 275 TRP A N 1
ATOM 2045 C CA . TRP A 1 275 ? 13.785 15.638 2.939 1.00 80.43 275 TRP A CA 1
ATOM 2046 C C . TRP A 1 275 ? 13.918 14.905 4.275 1.00 76.67 275 TRP A C 1
ATOM 2047 O O . TRP A 1 275 ? 13.567 15.446 5.330 1.00 79.67 275 TRP A O 1
ATOM 2058 N N . ALA A 1 276 ? 14.423 13.676 4.230 1.00 81.63 276 ALA A N 1
ATOM 2059 C CA . ALA A 1 276 ? 14.653 12.863 5.419 1.00 77.81 276 ALA A CA 1
ATOM 2060 C C . ALA A 1 276 ? 16.114 13.019 5.840 1.00 77.49 276 ALA A C 1
ATOM 2061 O O . ALA A 1 276 ? 17.016 12.496 5.179 1.00 73.90 276 ALA A O 1
ATOM 2063 N N . VAL A 1 277 ? 16.344 13.741 6.934 1.00 77.84 277 VAL A N 1
ATOM 2064 C CA . VAL A 1 277 ? 17.678 13.887 7.519 1.00 76.16 277 VAL A CA 1
ATOM 2065 C C . VAL A 1 277 ? 17.893 13.014 8.756 1.00 72.15 277 VAL A C 1
ATOM 2066 O O . VAL A 1 277 ? 16.943 12.633 9.424 1.00 72.61 277 VAL A O 1
ATOM 2070 C CA . PRO A 1 297 ? 21.705 22.157 10.035 1.00 99.37 297 PRO A CA 1
ATOM 2071 C C . PRO A 1 297 ? 21.093 22.500 8.677 1.00 102.69 297 PRO A C 1
ATOM 2072 O O . PRO A 1 297 ? 21.803 22.457 7.679 1.00 102.00 297 PRO A O 1
ATOM 2076 N N . ALA A 1 298 ? 19.807 22.854 8.644 1.00 99.55 298 ALA A N 1
ATOM 2077 C CA . ALA A 1 298 ? 19.159 23.291 7.408 1.00 103.42 298 ALA A CA 1
ATOM 2078 C C . ALA A 1 298 ? 19.171 24.816 7.3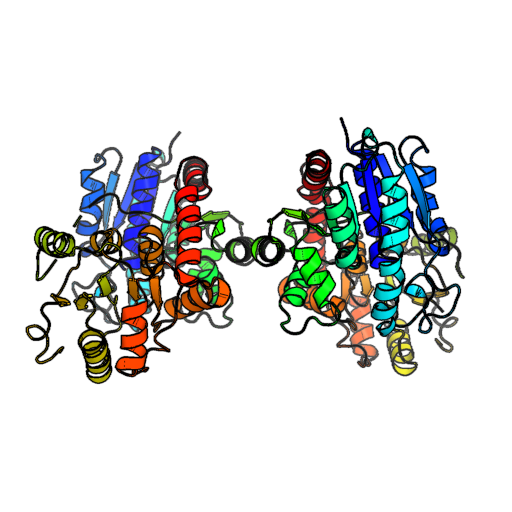01 1.00 109.32 298 ALA A C 1
ATOM 2079 O O . ALA A 1 298 ? 19.681 25.372 6.320 1.00 111.56 298 ALA A O 1
ATOM 2081 N N . GLY A 1 299 ? 18.572 25.501 8.283 1.00 106.64 299 GLY A N 1
ATOM 2082 C CA . GLY A 1 299 ? 18.666 26.948 8.354 1.00 111.65 299 GLY A CA 1
ATOM 2083 C C . GLY A 1 299 ? 17.493 27.744 8.916 1.00 114.92 299 GLY A C 1
ATOM 2084 O O . GLY A 1 299 ? 17.065 27.611 10.073 1.00 113.98 299 GLY A O 1
ATOM 2085 N N . PHE A 1 300 ? 17.082 28.688 8.070 1.00 112.50 300 PHE A N 1
ATOM 2086 C CA . PHE A 1 300 ? 15.791 29.364 8.035 1.00 115.80 300 PHE A CA 1
ATOM 2087 C C . PHE A 1 300 ? 14.667 28.501 7.461 1.00 115.07 300 PHE A C 1
ATOM 2088 O O . PHE A 1 300 ? 13.487 28.804 7.684 1.00 116.89 300 PHE A O 1
ATOM 2096 N N . GLU A 1 301 ? 15.011 27.447 6.718 1.00 115.27 301 GLU A N 1
ATOM 2097 C CA . GLU A 1 301 ? 14.162 26.993 5.627 1.00 115.98 301 GLU A CA 1
ATOM 2098 C C . GLU A 1 301 ? 13.117 25.937 5.975 1.00 112.76 301 GLU A C 1
ATOM 2099 O O . GLU A 1 301 ? 12.346 25.560 5.083 1.00 112.81 301 GLU A O 1
ATOM 2105 N N . GLU A 1 302 ? 13.054 25.420 7.205 1.00 117.34 302 GLU A N 1
ATOM 2106 C CA . GLU A 1 302 ? 12.004 24.437 7.482 1.00 114.18 302 GLU A CA 1
ATOM 2107 C C . GLU A 1 302 ? 10.616 25.043 7.341 1.00 117.07 302 GLU A C 1
ATOM 2108 O O . GLU A 1 302 ? 9.719 24.432 6.745 1.00 115.82 302 GLU A O 1
ATOM 2114 N N . ARG A 1 303 ? 10.439 26.264 7.847 1.00 112.60 303 ARG A N 1
ATOM 2115 C CA . ARG A 1 303 ? 9.158 26.956 7.769 1.00 115.73 303 ARG A CA 1
ATOM 2116 C C . ARG A 1 303 ? 9.071 27.836 6.530 1.00 119.31 303 ARG A C 1
ATOM 2117 O O . ARG A 1 303 ? 7.984 28.322 6.199 1.00 121.40 303 ARG A O 1
ATOM 2125 N N . VAL A 1 304 ? 10.184 28.074 5.836 1.00 113.33 304 VAL A N 1
ATOM 2126 C CA . VAL A 1 304 ? 10.118 28.910 4.639 1.00 116.83 304 VAL A CA 1
ATOM 2127 C C . VAL A 1 304 ? 9.202 28.280 3.592 1.00 115.73 304 VAL A C 1
ATOM 2128 O O . VAL A 1 304 ? 8.242 28.911 3.142 1.00 118.11 304 VAL A O 1
ATOM 2132 N N . LYS A 1 305 ? 9.474 27.057 3.186 1.00 112.94 305 LYS A N 1
ATOM 2133 C CA . LYS A 1 305 ? 8.746 26.438 2.080 1.00 111.44 305 LYS A CA 1
ATOM 2134 C C . LYS A 1 305 ? 7.757 25.391 2.585 1.00 107.26 305 LYS A C 1
ATOM 2135 O O . LYS A 1 305 ? 8.152 24.281 2.961 1.00 103.15 305 LYS A O 1
ATOM 2141 N N . GLU A 1 306 ? 6.457 25.741 2.577 1.00 113.45 306 GLU A N 1
ATOM 2142 C CA . GLU A 1 306 ? 5.417 24.735 2.802 1.00 109.54 306 GLU A CA 1
ATOM 2143 C C . GLU A 1 306 ? 5.148 23.940 1.527 1.00 106.48 306 GLU A C 1
ATOM 2144 O O . GLU A 1 306 ? 4.038 23.446 1.310 1.00 104.31 306 GLU A O 1
ATOM 2150 N N . LYS A 1 307 ? 6.152 23.840 0.660 1.00 104.33 307 LYS A N 1
ATOM 2151 C CA . LYS A 1 307 ? 6.178 22.773 -0.321 1.00 100.25 307 LYS A CA 1
ATOM 2152 C C . LYS A 1 307 ? 7.009 21.581 0.140 1.00 95.54 307 LYS A C 1
ATOM 2153 O O . LYS A 1 307 ? 6.804 20.474 -0.364 1.00 90.57 307 LYS A O 1
ATOM 2159 N N . GLY A 1 308 ? 7.931 21.771 1.087 1.00 99.27 308 GLY A N 1
ATOM 2160 C CA . GLY A 1 308 ? 8.799 20.705 1.553 1.00 94.70 308 GLY A CA 1
ATOM 2161 C C . GLY A 1 308 ? 8.488 20.304 2.982 1.00 92.66 308 GLY A C 1
ATOM 2162 O O . GLY A 1 308 ? 8.013 21.114 3.780 1.00 95.99 308 GLY A O 1
ATOM 2163 N N . LEU A 1 309 ? 8.770 19.042 3.302 1.00 95.96 309 LEU A N 1
ATOM 2164 C CA . LEU A 1 309 ? 8.553 18.472 4.628 1.00 92.82 309 LEU A CA 1
ATOM 2165 C C . LEU A 1 309 ? 9.842 17.783 5.053 1.00 89.02 309 LEU A C 1
ATOM 2166 O O . LEU A 1 309 ? 10.261 16.807 4.425 1.00 84.17 309 LEU A O 1
ATOM 2171 N N . VAL A 1 310 ? 10.446 18.258 6.135 1.00 92.70 310 VAL A N 1
ATOM 2172 C CA . VAL A 1 310 ? 11.712 17.732 6.629 1.00 89.58 310 VAL A CA 1
ATOM 2173 C C . VAL A 1 310 ? 11.414 16.885 7.855 1.00 85.44 310 VAL A C 1
ATOM 2174 O O . VAL A 1 310 ? 10.792 17.362 8.813 1.00 87.70 310 VAL A O 1
ATOM 2178 N N . ILE A 1 311 ? 11.845 15.629 7.827 1.00 94.28 311 ILE A N 1
ATOM 2179 C CA . ILE A 1 311 ? 11.609 14.697 8.922 1.00 90.23 311 ILE A CA 1
ATOM 2180 C C . ILE A 1 311 ? 12.954 14.267 9.495 1.00 87.54 311 ILE A C 1
ATOM 2181 O O . ILE A 1 311 ? 13.902 13.982 8.754 1.00 85.63 311 ILE A O 1
ATOM 2186 N N . ARG A 1 312 ? 13.050 14.280 10.820 1.00 91.17 312 ARG A N 1
ATOM 2187 C CA . ARG A 1 312 ? 14.260 13.889 11.527 1.00 89.61 312 ARG A CA 1
ATOM 2188 C C . ARG A 1 312 ? 14.091 12.495 12.110 1.00 86.83 312 ARG A C 1
ATOM 2189 O O . ARG A 1 312 ? 13.115 12.226 12.824 1.00 88.96 312 ARG A O 1
ATOM 2197 N N . GLY A 1 313 ? 15.044 11.615 11.812 1.00 90.87 313 GLY A N 1
ATOM 2198 C CA . GLY A 1 313 ? 14.962 10.274 12.348 1.00 89.14 313 GLY A CA 1
ATOM 2199 C C . GLY A 1 313 ? 14.378 9.251 11.402 1.00 85.69 313 GLY A C 1
ATOM 2200 O O . GLY A 1 313 ? 14.501 9.390 10.185 1.00 83.25 313 GLY A O 1
ATOM 2201 N N . TRP A 1 314 ? 13.755 8.210 11.954 1.00 87.80 314 TRP A N 1
ATOM 2202 C CA . TRP A 1 314 ? 13.258 7.124 11.122 1.00 85.57 314 TRP A CA 1
ATOM 2203 C C . TRP A 1 314 ? 12.213 7.652 10.148 1.00 86.07 314 TRP A C 1
ATOM 2204 O O . TRP A 1 314 ? 11.353 8.468 10.505 1.00 89.31 314 TRP A O 1
ATOM 2215 N N . ALA A 1 315 ? 12.310 7.185 8.903 1.00 82.25 315 ALA A N 1
ATOM 2216 C CA . ALA A 1 315 ? 11.471 7.597 7.805 1.00 82.10 315 ALA A CA 1
ATOM 2217 C C . ALA A 1 315 ? 10.800 6.389 7.171 1.00 81.15 315 ALA A C 1
ATOM 2218 O O . ALA A 1 315 ? 11.458 5.369 6.928 1.00 79.35 315 ALA A O 1
ATOM 2220 N N . PRO A 1 316 ? 9.504 6.476 6.880 1.00 77.95 316 PRO A N 1
ATOM 2221 C CA . PRO A 1 316 ? 8.779 5.374 6.209 1.00 77.21 316 PRO A CA 1
ATOM 2222 C C . PRO A 1 316 ? 9.136 5.353 4.729 1.00 75.10 316 PRO A C 1
ATOM 2223 O O . PRO A 1 316 ? 8.368 5.770 3.866 1.00 75.79 316 PRO A O 1
ATOM 2227 N N . GLN A 1 317 ? 10.351 4.881 4.442 1.00 73.21 317 GLN A N 1
ATOM 2228 C CA . GLN A 1 317 ? 10.926 5.043 3.111 1.00 71.33 317 GLN A CA 1
ATOM 2229 C C . GLN A 1 317 ? 10.167 4.240 2.061 1.00 71.02 317 GLN A C 1
ATOM 2230 O O . GLN A 1 317 ? 9.648 4.799 1.084 1.00 71.63 317 GLN A O 1
ATOM 2236 N N . THR A 1 318 ? 10.093 2.921 2.248 1.00 72.92 318 THR A N 1
ATOM 2237 C CA . THR A 1 318 ? 9.378 2.055 1.313 1.00 73.21 318 THR A CA 1
ATOM 2238 C C . THR A 1 318 ? 7.953 2.557 1.077 1.00 75.27 318 THR A C 1
ATOM 2239 O O . THR A 1 318 ? 7.396 2.384 -0.012 1.00 75.60 318 THR A O 1
ATOM 2243 N N . MET A 1 319 ? 7.339 3.151 2.097 1.00 73.13 319 MET A N 1
ATOM 2244 C CA . MET A 1 319 ? 5.992 3.695 1.948 1.00 75.66 319 MET A CA 1
ATOM 2245 C C . MET A 1 319 ? 5.984 4.946 1.071 1.00 76.31 319 MET A C 1
ATOM 2246 O O . MET A 1 319 ? 4.995 5.223 0.380 1.00 78.68 319 MET A O 1
ATOM 2251 N N . ILE A 1 320 ? 7.059 5.732 1.124 1.00 74.21 320 ILE A N 1
ATOM 2252 C CA . ILE A 1 320 ? 7.101 6.996 0.394 1.00 75.06 320 ILE A CA 1
ATOM 2253 C C . ILE A 1 320 ? 7.276 6.736 -1.099 1.00 74.07 320 ILE A C 1
ATOM 2254 O O . ILE A 1 320 ? 6.525 7.255 -1.937 1.00 75.84 320 ILE A O 1
ATOM 2259 N N . LEU A 1 321 ? 8.256 5.902 -1.448 1.00 71.33 321 LEU A N 1
ATOM 2260 C CA . LEU A 1 321 ? 8.565 5.663 -2.850 1.00 71.20 321 LEU A CA 1
ATOM 2261 C C . LEU A 1 321 ? 7.439 4.932 -3.588 1.00 72.05 321 LEU A C 1
ATOM 2262 O O . LEU A 1 321 ? 7.372 5.015 -4.823 1.00 72.97 321 LEU A O 1
ATOM 2267 N N . GLU A 1 322 ? 6.546 4.236 -2.870 1.00 74.23 322 GLU A N 1
ATOM 2268 C CA . GLU A 1 322 ? 5.437 3.517 -3.491 1.00 75.69 322 GLU A CA 1
ATOM 2269 C C . GLU A 1 322 ? 4.218 4.394 -3.735 1.00 78.99 322 GLU A C 1
ATOM 2270 O O . GLU A 1 322 ? 3.264 3.946 -4.378 1.00 81.10 322 GLU A O 1
ATOM 2276 N N . HIS A 1 323 ? 4.226 5.623 -3.252 1.00 73.00 323 HIS A N 1
ATOM 2277 C CA . HIS A 1 323 ? 3.099 6.520 -3.447 1.00 77.36 323 HIS A CA 1
ATOM 2278 C C . HIS A 1 323 ? 3.132 7.111 -4.853 1.00 78.24 323 HIS A C 1
ATOM 2279 O O . HIS A 1 323 ? 4.195 7.487 -5.353 1.00 75.95 323 HIS A O 1
ATOM 2286 N N . ARG A 1 324 ? 1.960 7.198 -5.491 1.00 80.60 324 ARG A N 1
ATOM 2287 C CA . ARG A 1 324 ? 1.914 7.699 -6.864 1.00 82.03 324 ARG A CA 1
ATOM 2288 C C . ARG A 1 324 ? 2.443 9.124 -6.961 1.00 82.86 324 ARG A C 1
ATOM 2289 O O . ARG A 1 324 ? 2.983 9.513 -8.005 1.00 82.54 324 ARG A O 1
ATOM 2297 N N . ALA A 1 325 ? 2.332 9.902 -5.877 1.00 81.53 325 ALA A N 1
ATOM 2298 C CA . ALA A 1 325 ? 2.772 11.294 -5.867 1.00 82.78 325 ALA A CA 1
ATOM 2299 C C . ALA A 1 325 ? 4.285 11.446 -5.896 1.00 78.34 325 ALA A C 1
ATOM 2300 O O . ALA A 1 325 ? 4.766 12.560 -6.122 1.00 79.25 325 ALA A O 1
ATOM 2302 N N . VAL A 1 326 ? 5.046 10.377 -5.679 1.00 80.19 326 VAL A N 1
ATOM 2303 C CA . VAL A 1 326 ? 6.498 10.465 -5.596 1.00 76.46 326 VAL A CA 1
ATOM 2304 C C . VAL A 1 326 ? 7.085 9.943 -6.901 1.00 75.01 326 VAL A C 1
ATOM 2305 O O . VAL A 1 326 ? 6.876 8.781 -7.273 1.00 74.11 326 VAL A O 1
ATOM 2309 N N . GLY A 1 327 ? 7.847 10.796 -7.580 1.00 72.24 327 GLY A N 1
ATOM 2310 C CA . GLY A 1 327 ? 8.317 10.479 -8.911 1.00 73.35 327 GLY A CA 1
ATOM 2311 C C . GLY A 1 327 ? 9.822 10.484 -9.093 1.00 73.06 327 GLY A C 1
ATOM 2312 O O . GLY A 1 327 ? 10.314 10.112 -10.166 1.00 74.17 327 GLY A O 1
ATOM 2313 N N . SER A 1 328 ? 10.568 10.900 -8.071 1.00 70.86 328 SER A N 1
ATOM 2314 C CA . SER A 1 328 ? 12.019 10.841 -8.140 1.00 70.61 328 SER A CA 1
ATOM 2315 C C . SER A 1 328 ? 12.586 10.741 -6.732 1.00 68.32 328 SER A C 1
ATOM 2316 O O . SER A 1 328 ? 11.930 11.096 -5.749 1.00 67.57 328 SER A O 1
ATOM 2319 N N . TYR A 1 329 ? 13.836 10.279 -6.658 1.00 67.82 329 TYR A N 1
ATOM 2320 C CA . TYR A 1 329 ? 14.452 9.842 -5.406 1.00 65.45 329 TYR A CA 1
ATOM 2321 C C . TYR A 1 329 ? 15.927 10.203 -5.482 1.00 65.67 329 TYR A C 1
ATOM 2322 O O . TYR A 1 329 ? 16.663 9.641 -6.302 1.00 66.09 329 TYR A O 1
ATOM 2331 N N . LEU A 1 330 ? 16.359 11.136 -4.641 1.00 64.95 330 LEU A N 1
ATOM 2332 C CA . LEU A 1 330 ? 17.733 11.620 -4.664 1.00 65.46 330 LEU A CA 1
ATOM 2333 C C . LEU A 1 330 ? 18.507 10.824 -3.620 1.00 63.08 330 LEU A C 1
ATOM 2334 O O . LEU A 1 330 ? 18.237 10.947 -2.421 1.00 62.08 330 LEU A O 1
ATOM 2339 N N . THR A 1 331 ? 19.482 10.038 -4.072 1.00 60.56 331 THR A N 1
ATOM 2340 C CA . THR A 1 331 ? 20.036 8.960 -3.259 1.00 58.25 331 THR A CA 1
ATOM 2341 C C . THR A 1 331 ? 21.531 8.792 -3.531 1.00 58.20 331 THR A C 1
ATOM 2342 O O . THR A 1 331 ? 22.062 9.307 -4.514 1.00 59.99 331 THR A O 1
ATOM 2346 N N . HIS A 1 332 ? 22.215 8.074 -2.639 1.00 56.25 332 HIS A N 1
ATOM 2347 C CA . HIS A 1 332 ? 23.604 7.730 -2.919 1.00 56.06 332 HIS A CA 1
ATOM 2348 C C . HIS A 1 332 ? 23.723 6.533 -3.846 1.00 54.94 332 HIS A C 1
ATOM 2349 O O . HIS A 1 332 ? 24.817 6.264 -4.365 1.00 54.90 332 HIS A O 1
ATOM 2356 N N . LEU A 1 333 ? 22.619 5.826 -4.063 1.00 51.26 333 LEU A N 1
ATOM 2357 C CA . LEU A 1 333 ? 22.565 4.703 -4.985 1.00 50.64 333 LEU A CA 1
ATOM 2358 C C . LEU A 1 333 ? 23.283 3.488 -4.391 1.00 48.47 333 LEU A C 1
ATOM 2359 O O . LEU A 1 333 ? 23.987 2.759 -5.100 1.00 47.96 333 LEU A O 1
ATOM 2364 N N . GLY A 1 334 ? 23.114 3.285 -3.071 1.00 47.44 334 GLY A N 1
ATOM 2365 C CA . GLY A 1 334 ? 23.267 1.957 -2.509 1.00 46.25 334 GLY A CA 1
ATOM 2366 C C . GLY A 1 334 ? 22.260 0.999 -3.118 1.00 45.74 334 GLY A C 1
ATOM 2367 O O . GLY A 1 334 ? 21.241 1.409 -3.688 1.00 46.50 334 GLY A O 1
ATOM 2368 N N . TRP A 1 335 ? 22.544 -0.302 -3.015 1.00 43.44 335 TRP A N 1
ATOM 2369 C CA . TRP A 1 335 ? 21.744 -1.256 -3.778 1.00 43.36 335 TRP A CA 1
ATOM 2370 C C . TRP A 1 335 ? 20.292 -1.298 -3.303 1.00 43.94 335 TRP A C 1
ATOM 2371 O O . TRP A 1 335 ? 19.365 -1.197 -4.118 1.00 44.68 335 TRP A O 1
ATOM 2382 N N . GLY A 1 336 ? 20.067 -1.422 -1.999 1.00 45.73 336 GLY A N 1
ATOM 2383 C CA . GLY A 1 336 ? 18.707 -1.355 -1.485 1.00 46.43 336 GLY A CA 1
ATOM 2384 C C . GLY A 1 336 ? 17.940 -0.127 -1.947 1.00 47.07 336 GLY A C 1
ATOM 2385 O O . GLY A 1 336 ? 16.738 -0.203 -2.217 1.00 47.84 336 GLY A O 1
ATOM 2386 N N . SER A 1 337 ? 18.619 1.023 -2.044 1.00 48.08 337 SER A N 1
ATOM 2387 C CA . SER A 1 337 ? 17.969 2.212 -2.594 1.00 49.20 337 SER A CA 1
ATOM 2388 C C . SER A 1 337 ? 17.569 2.003 -4.048 1.00 50.06 337 SER A C 1
ATOM 2389 O O . SER A 1 337 ? 16.497 2.448 -4.477 1.00 51.38 337 SER A O 1
ATOM 2392 N N . VAL A 1 338 ? 18.422 1.349 -4.830 1.00 45.78 338 VAL A N 1
ATOM 2393 C CA . VAL A 1 338 ? 18.102 1.130 -6.237 1.00 47.23 338 VAL A CA 1
ATOM 2394 C C . VAL A 1 338 ? 16.844 0.280 -6.367 1.00 47.51 338 VAL A C 1
ATOM 2395 O O . VAL A 1 338 ? 15.928 0.611 -7.132 1.00 49.32 338 VAL A O 1
ATOM 2399 N N . LEU A 1 339 ? 16.762 -0.820 -5.604 1.00 47.26 339 LEU A N 1
ATOM 2400 C CA . LEU A 1 339 ? 15.630 -1.717 -5.811 1.00 47.88 339 LEU A CA 1
ATOM 2401 C C . LEU A 1 339 ? 14.347 -1.145 -5.239 1.00 48.68 339 LEU A C 1
ATOM 2402 O O . LEU A 1 339 ? 13.269 -1.424 -5.769 1.00 49.89 339 LEU A O 1
ATOM 2407 N N . GLU A 1 340 ? 14.440 -0.364 -4.160 1.00 54.57 340 GLU A N 1
ATOM 2408 C CA . GLU A 1 340 ? 13.275 0.373 -3.684 1.00 55.46 340 GLU A CA 1
ATOM 2409 C C . GLU A 1 340 ? 12.782 1.336 -4.765 1.00 57.03 340 GLU A C 1
ATOM 2410 O O . GLU A 1 340 ? 11.584 1.387 -5.074 1.00 58.19 340 GLU A O 1
ATOM 2416 N N . GLY A 1 341 ? 13.695 2.116 -5.349 1.00 51.66 341 GLY A N 1
ATOM 2417 C CA . GLY A 1 341 ? 13.283 3.072 -6.364 1.00 53.73 341 GLY A CA 1
ATOM 2418 C C . GLY A 1 341 ? 12.781 2.397 -7.630 1.00 55.20 341 GLY A C 1
ATOM 2419 O O . GLY A 1 341 ? 11.776 2.815 -8.218 1.00 56.88 341 GLY A O 1
ATOM 2420 N N . MET A 1 342 ? 13.469 1.338 -8.062 1.00 55.31 342 MET A N 1
ATOM 2421 C CA . MET A 1 342 ? 12.983 0.552 -9.185 1.00 56.67 342 MET A CA 1
ATOM 2422 C C . MET A 1 342 ? 11.593 -0.004 -8.901 1.00 56.77 342 MET A C 1
ATOM 2423 O O . MET A 1 342 ? 10.658 0.196 -9.689 1.00 58.60 342 MET A O 1
ATOM 2428 N N . VAL A 1 343 ? 11.430 -0.705 -7.778 1.00 53.32 343 VAL A N 1
ATOM 2429 C CA . VAL A 1 343 ? 10.144 -1.350 -7.542 1.00 53.83 343 VAL A CA 1
ATOM 2430 C C . VAL A 1 343 ? 9.049 -0.296 -7.355 1.00 55.45 343 VAL A C 1
ATOM 2431 O O . VAL A 1 343 ? 7.904 -0.495 -7.790 1.00 57.09 343 VAL A O 1
ATOM 2435 N N . GLY A 1 344 ? 9.385 0.851 -6.751 1.00 55.45 344 GLY A N 1
ATOM 2436 C CA . GLY A 1 344 ? 8.461 1.971 -6.642 1.00 57.04 344 GLY A CA 1
ATOM 2437 C C . GLY A 1 344 ? 8.266 2.786 -7.904 1.00 58.96 344 GLY A C 1
ATOM 2438 O O . GLY A 1 344 ? 7.363 3.624 -7.949 1.00 60.59 344 GLY A O 1
ATOM 2439 N N . GLY A 1 345 ? 9.089 2.570 -8.926 1.00 58.77 345 GLY A N 1
ATOM 2440 C CA . GLY A 1 345 ? 8.958 3.276 -10.183 1.00 60.87 345 GLY A CA 1
ATOM 2441 C C . GLY A 1 345 ? 9.207 4.764 -10.063 1.00 61.59 345 GLY A C 1
ATOM 2442 O O . GLY A 1 345 ? 8.306 5.573 -10.289 1.00 62.83 345 GLY A O 1
ATOM 2443 N N . VAL A 1 346 ? 10.425 5.148 -9.698 1.00 63.03 346 VAL A N 1
ATOM 2444 C CA . VAL A 1 346 ? 10.779 6.553 -9.579 1.00 63.89 346 VAL A CA 1
ATOM 2445 C C . VAL A 1 346 ? 12.074 6.791 -10.332 1.00 64.98 346 VAL A C 1
ATOM 2446 O O . VAL A 1 346 ? 12.827 5.863 -10.640 1.00 64.51 346 VAL A O 1
ATOM 2450 N N . MET A 1 347 ? 12.312 8.066 -10.632 1.00 63.92 347 MET A N 1
ATOM 2451 C CA . MET A 1 347 ? 13.585 8.503 -11.180 1.00 65.33 347 MET A CA 1
ATOM 2452 C C . MET A 1 347 ? 14.640 8.482 -10.079 1.00 63.36 347 MET A C 1
ATOM 2453 O O . MET A 1 347 ? 14.461 9.104 -9.030 1.00 62.14 347 MET A O 1
ATOM 2458 N N . LEU A 1 348 ? 15.715 7.740 -10.285 1.00 60.65 348 LEU A N 1
ATOM 2459 C CA . LEU A 1 348 ? 16.810 7.706 -9.323 1.00 58.75 348 LEU A CA 1
ATOM 2460 C C . LEU A 1 348 ? 17.790 8.815 -9.677 1.00 60.94 348 LEU A C 1
ATOM 2461 O O . LEU A 1 348 ? 18.452 8.755 -10.713 1.00 63.35 348 LEU A O 1
ATOM 2466 N N . LEU A 1 349 ? 17.914 9.811 -8.814 1.00 60.47 349 LEU A N 1
ATOM 2467 C CA . LEU A 1 349 ? 18.968 10.805 -8.959 1.00 62.29 349 LEU A CA 1
ATOM 2468 C C . LEU A 1 349 ? 20.164 10.343 -8.129 1.00 60.04 349 LEU A C 1
ATOM 2469 O O . LEU A 1 349 ? 20.086 10.271 -6.905 1.00 57.42 349 LEU A O 1
ATOM 2474 N N . ALA A 1 350 ? 21.268 10.018 -8.790 1.00 59.65 350 ALA A N 1
ATOM 2475 C CA . ALA A 1 350 ? 22.372 9.348 -8.125 1.00 57.12 350 ALA A CA 1
ATOM 2476 C C . ALA A 1 350 ? 23.423 10.349 -7.658 1.00 57.85 350 ALA A C 1
ATOM 2477 O O . ALA A 1 350 ? 23.844 11.218 -8.429 1.00 61.28 350 ALA A O 1
ATOM 2479 N N . TRP A 1 351 ? 23.858 10.198 -6.404 1.00 58.25 351 TRP A N 1
ATOM 2480 C CA . TRP A 1 351 ? 24.981 10.950 -5.841 1.00 58.86 351 TRP A CA 1
ATOM 2481 C C . TRP A 1 351 ? 25.836 9.972 -5.050 1.00 56.14 351 TRP A C 1
ATOM 2482 O O . TRP A 1 351 ? 25.750 9.888 -3.812 1.00 54.69 351 TRP A O 1
ATOM 2493 N N . PRO A 1 352 ? 26.677 9.207 -5.742 1.00 55.08 352 PRO A N 1
ATOM 2494 C CA . PRO A 1 352 ? 27.454 8.153 -5.080 1.00 52.46 352 PRO A CA 1
ATOM 2495 C C . PRO A 1 352 ? 28.578 8.715 -4.218 1.00 53.41 352 PRO A C 1
ATOM 2496 O O . PRO A 1 352 ? 29.161 9.760 -4.524 1.00 55.95 352 PRO A O 1
ATOM 2500 N N . MET A 1 353 ? 28.870 8.021 -3.098 1.00 54.96 353 MET A N 1
ATOM 2501 C CA . MET A 1 353 ? 30.037 8.414 -2.313 1.00 56.60 353 MET A CA 1
ATOM 2502 C C . MET A 1 353 ? 30.876 7.268 -1.775 1.00 55.77 353 MET A C 1
ATOM 2503 O O . MET A 1 353 ? 32.065 7.481 -1.536 1.00 56.87 353 MET A O 1
ATOM 2508 N N . GLN A 1 354 ? 30.332 6.086 -1.547 1.00 58.21 354 GLN A N 1
ATOM 2509 C CA . GLN A 1 354 ? 31.138 4.957 -1.119 1.00 57.68 354 GLN A CA 1
ATOM 2510 C C . GLN A 1 354 ? 31.139 3.910 -2.222 1.00 55.50 354 GLN A C 1
ATOM 2511 O O . GLN A 1 354 ? 30.257 3.900 -3.086 1.00 54.04 354 GLN A O 1
ATOM 2517 N N . ALA A 1 355 ? 32.138 3.018 -2.182 1.00 52.70 355 ALA A N 1
ATOM 2518 C CA . ALA A 1 355 ? 32.489 2.208 -3.353 1.00 50.70 355 ALA A CA 1
ATOM 2519 C C . ALA A 1 355 ? 31.260 1.579 -4.023 1.00 49.08 355 ALA A C 1
ATOM 2520 O O . ALA A 1 355 ? 31.087 1.688 -5.240 1.00 48.56 355 ALA A O 1
ATOM 2522 N N . ASP A 1 356 ? 30.380 0.940 -3.236 1.00 49.47 356 ASP A N 1
ATOM 2523 C CA . ASP A 1 356 ? 29.205 0.276 -3.807 1.00 47.99 356 ASP A CA 1
ATOM 2524 C C . ASP A 1 356 ? 28.357 1.241 -4.626 1.00 48.09 356 ASP A C 1
ATOM 2525 O O . ASP A 1 356 ? 27.809 0.868 -5.675 1.00 47.78 356 ASP A O 1
ATOM 2530 N N . HIS A 1 357 ? 28.248 2.487 -4.157 1.00 48.10 357 HIS A N 1
ATOM 2531 C CA . HIS A 1 357 ? 27.512 3.516 -4.877 1.00 49.17 357 HIS A CA 1
ATOM 2532 C C . HIS A 1 357 ? 28.079 3.743 -6.280 1.00 50.27 357 HIS A C 1
ATOM 2533 O O . HIS A 1 357 ? 27.326 3.961 -7.234 1.00 51.69 357 HIS A O 1
ATOM 2540 N N . PHE A 1 358 ? 29.407 3.707 -6.429 1.00 48.60 358 PHE A N 1
ATOM 2541 C CA . PHE A 1 358 ? 30.008 3.934 -7.748 1.00 50.14 358 PHE A CA 1
ATOM 2542 C C . PHE A 1 358 ? 29.826 2.731 -8.664 1.00 49.55 358 PHE A C 1
ATOM 2543 O O . PHE A 1 358 ? 29.606 2.894 -9.865 1.00 51.87 358 PHE A O 1
ATOM 2551 N N . PHE A 1 359 ? 29.965 1.515 -8.141 1.00 47.21 359 PHE A N 1
ATOM 2552 C CA . PHE A 1 359 ? 29.650 0.341 -8.947 1.00 46.89 359 PHE A CA 1
ATOM 2553 C C . PHE A 1 359 ? 28.229 0.421 -9.485 1.00 48.23 359 PHE A C 1
ATOM 2554 O O . PHE A 1 359 ? 27.991 0.147 -10.666 1.00 50.18 359 PHE A O 1
ATOM 2562 N N . ASN A 1 360 ? 27.278 0.816 -8.639 1.00 46.90 360 ASN A N 1
ATOM 2563 C CA . ASN A 1 360 ? 25.884 0.868 -9.050 1.00 48.34 360 ASN A CA 1
ATOM 2564 C C . ASN A 1 360 ? 25.636 1.995 -10.020 1.00 52.33 360 ASN A C 1
ATOM 2565 O O . ASN A 1 360 ? 24.845 1.840 -10.955 1.00 55.06 360 ASN A O 1
ATOM 2570 N N . THR A 1 361 ? 26.319 3.126 -9.838 1.00 46.54 361 THR A N 1
ATOM 2571 C CA . THR A 1 361 ? 26.232 4.193 -10.831 1.00 51.48 361 THR A CA 1
ATOM 2572 C C . THR A 1 361 ? 26.719 3.698 -12.177 1.00 53.89 361 THR A C 1
ATOM 2573 O O . THR A 1 361 ? 26.085 3.937 -13.211 1.00 58.05 361 THR A O 1
ATOM 2577 N N . THR A 1 362 ? 27.845 2.991 -12.174 1.00 51.00 362 THR A N 1
ATOM 2578 C CA . THR A 1 362 ? 28.342 2.371 -13.391 1.00 52.21 362 THR A CA 1
ATOM 2579 C C . THR A 1 362 ? 27.267 1.512 -14.042 1.00 53.25 362 THR A C 1
ATOM 2580 O O . THR A 1 362 ? 27.058 1.570 -15.256 1.00 56.47 362 THR A O 1
ATOM 2584 N N . LEU A 1 363 ? 26.565 0.721 -13.240 1.00 49.86 363 LEU A N 1
ATOM 2585 C CA . LEU A 1 363 ? 25.559 -0.195 -13.762 1.00 50.54 363 LEU A CA 1
ATOM 2586 C C . LEU A 1 363 ? 24.290 0.534 -14.187 1.00 54.38 363 LEU A C 1
ATOM 2587 O O . LEU A 1 363 ? 23.842 0.403 -15.333 1.00 57.01 363 LEU A O 1
ATOM 2592 N N . ILE A 1 364 ? 23.692 1.300 -13.264 1.00 50.54 364 ILE A N 1
ATOM 2593 C CA . ILE A 1 364 ? 22.339 1.814 -13.442 1.00 52.84 364 ILE A CA 1
ATOM 2594 C C . ILE A 1 364 ? 22.345 3.068 -14.308 1.00 57.41 364 ILE A C 1
ATOM 2595 O O . ILE A 1 364 ? 21.430 3.286 -15.111 1.00 58.75 364 ILE A O 1
ATOM 2600 N N . VAL A 1 365 ? 23.363 3.913 -14.168 1.00 53.33 365 VAL A N 1
ATOM 2601 C CA . VAL A 1 365 ? 23.431 5.117 -14.986 1.00 57.36 365 VAL A CA 1
ATOM 2602 C C . VAL A 1 365 ? 24.162 4.821 -16.297 1.00 59.08 365 VAL A C 1
ATOM 2603 O O . VAL A 1 365 ? 23.554 4.830 -17.377 1.00 60.08 365 VAL A O 1
ATOM 2607 N N . ASP A 1 366 ? 25.462 4.519 -16.206 1.00 59.86 366 ASP A N 1
ATOM 2608 C CA . ASP A 1 366 ? 26.308 4.466 -17.397 1.00 60.23 366 ASP A CA 1
ATOM 2609 C C . ASP A 1 366 ? 25.913 3.323 -18.328 1.00 58.96 366 ASP A C 1
ATOM 2610 O O . ASP A 1 366 ? 25.749 3.528 -19.538 1.00 60.25 366 ASP A O 1
ATOM 2615 N N . LYS A 1 367 ? 25.777 2.110 -17.792 1.00 60.73 367 LYS A N 1
ATOM 2616 C CA . LYS A 1 367 ? 25.525 0.955 -18.645 1.00 59.01 367 LYS A CA 1
ATOM 2617 C C . LYS A 1 367 ? 24.046 0.808 -18.977 1.00 59.81 367 LYS A C 1
ATOM 2618 O O . LYS A 1 367 ? 23.710 0.464 -20.108 1.00 59.95 367 LYS A O 1
ATOM 2624 N N . LEU A 1 368 ? 23.137 1.058 -18.025 1.00 57.79 368 LEU A N 1
ATOM 2625 C CA . LEU A 1 368 ? 21.725 0.806 -18.293 1.00 57.40 368 LEU A CA 1
ATOM 2626 C C . LEU A 1 368 ? 20.936 2.055 -18.661 1.00 60.07 368 LEU A C 1
ATOM 2627 O O . LEU A 1 368 ? 19.804 1.927 -19.144 1.00 59.92 368 LEU A O 1
ATOM 2632 N N . ARG A 1 369 ? 21.507 3.245 -18.471 1.00 62.62 369 ARG A N 1
ATOM 2633 C CA . ARG A 1 369 ? 20.807 4.514 -18.692 1.00 64.71 369 ARG A CA 1
ATOM 2634 C C . ARG A 1 369 ? 19.414 4.468 -18.078 1.00 63.26 369 ARG A C 1
ATOM 2635 O O . ARG A 1 369 ? 18.410 4.753 -18.724 1.00 63.89 369 ARG A O 1
ATOM 2643 N N . ALA A 1 370 ? 19.369 4.069 -16.806 1.00 63.05 370 ALA A N 1
ATOM 2644 C CA . ALA A 1 370 ? 18.139 3.978 -16.036 1.00 60.92 370 ALA A CA 1
ATOM 2645 C C . ALA A 1 370 ? 18.151 4.917 -14.839 1.00 60.22 370 ALA A C 1
ATOM 2646 O O . ALA A 1 370 ? 17.314 4.766 -13.944 1.00 57.83 370 ALA A O 1
ATOM 2648 N N . ALA A 1 371 ? 19.085 5.869 -14.795 1.00 59.35 371 ALA A N 1
ATOM 2649 C CA . ALA A 1 371 ? 19.160 6.861 -13.726 1.00 58.49 371 ALA A CA 1
ATOM 2650 C C . ALA A 1 371 ? 20.038 8.014 -14.189 1.00 61.82 371 ALA A C 1
ATOM 2651 O O . ALA A 1 371 ? 20.784 7.891 -15.159 1.00 64.48 371 ALA A O 1
ATOM 2653 N N . VAL A 1 372 ? 19.940 9.142 -13.487 1.00 60.50 372 VAL A N 1
ATOM 2654 C CA . VAL A 1 372 ? 20.688 10.353 -13.823 1.00 63.31 372 VAL A CA 1
ATOM 2655 C C . VAL A 1 372 ? 21.643 10.685 -12.681 1.00 61.76 372 VAL A C 1
ATOM 2656 O O . VAL A 1 372 ? 21.266 10.624 -11.503 1.00 58.32 372 VAL A O 1
ATOM 2660 N N . ARG A 1 373 ? 22.867 11.075 -13.036 1.00 62.43 373 ARG A N 1
ATOM 2661 C CA . ARG A 1 373 ? 23.897 11.423 -12.065 1.00 61.01 373 ARG A CA 1
ATOM 2662 C C . ARG A 1 373 ? 23.814 12.903 -11.713 1.00 61.57 373 ARG A C 1
ATOM 2663 O O . ARG A 1 373 ? 23.943 13.756 -12.596 1.00 64.39 373 ARG A O 1
ATOM 2671 N N . VAL A 1 374 ? 23.632 13.208 -10.427 1.00 61.35 374 VAL A N 1
ATOM 2672 C CA . VAL A 1 374 ? 23.610 14.592 -9.951 1.00 61.79 374 VAL A CA 1
ATOM 2673 C C . VAL A 1 374 ? 24.803 14.950 -9.072 1.00 60.83 374 VAL A C 1
ATOM 2674 O O . VAL A 1 374 ? 25.046 16.145 -8.838 1.00 61.87 374 VAL A O 1
ATOM 2678 N N . GLY A 1 375 ? 25.546 13.980 -8.574 1.00 59.28 375 GLY A N 1
ATOM 2679 C CA . GLY A 1 375 ? 26.708 14.267 -7.764 1.00 58.39 375 GLY A CA 1
ATOM 2680 C C . GLY A 1 375 ? 27.872 13.417 -8.214 1.00 58.19 375 GLY A C 1
ATOM 2681 O O . GLY A 1 375 ? 27.699 12.322 -8.743 1.00 57.25 375 GLY A O 1
ATOM 2682 N N . GLU A 1 376 ? 29.076 13.941 -8.002 1.00 64.26 376 GLU A N 1
ATOM 2683 C CA . GLU A 1 376 ? 30.250 13.182 -8.416 1.00 63.50 376 GLU A CA 1
ATOM 2684 C C . GLU A 1 376 ? 30.708 12.240 -7.313 1.00 59.71 376 GLU A C 1
ATOM 2685 O O . GLU A 1 376 ? 30.695 11.023 -7.504 1.00 56.76 376 GLU A O 1
ATOM 2691 N N . ASN A 1 377 ? 31.098 12.776 -6.162 1.00 63.96 377 ASN A N 1
ATOM 2692 C CA . ASN A 1 377 ? 31.659 11.952 -5.101 1.00 61.44 377 ASN A CA 1
ATOM 2693 C C . ASN A 1 377 ? 31.426 12.622 -3.755 1.00 61.03 377 ASN A C 1
ATOM 2694 O O . ASN A 1 377 ? 30.663 13.591 -3.643 1.00 61.89 377 ASN A O 1
ATOM 2699 N N . ARG A 1 378 ? 32.159 12.135 -2.745 1.00 66.65 378 ARG A N 1
ATOM 2700 C CA . ARG A 1 378 ? 31.971 12.510 -1.355 1.00 65.69 378 ARG A CA 1
ATOM 2701 C C . ARG A 1 378 ? 32.309 13.967 -1.068 1.00 66.83 378 ARG A C 1
ATOM 2702 O O . ARG A 1 378 ? 31.827 14.500 -0.069 1.00 66.32 378 ARG A O 1
ATOM 2710 N N . ASP A 1 379 ? 33.012 14.660 -1.958 1.00 65.46 379 ASP A N 1
ATOM 2711 C CA . ASP A 1 379 ? 33.390 16.049 -1.723 1.00 66.50 379 ASP A CA 1
ATOM 2712 C C . ASP A 1 379 ? 32.731 17.028 -2.690 1.00 68.32 379 ASP A C 1
ATOM 2713 O O . ASP A 1 379 ? 33.026 18.224 -2.633 1.00 69.27 379 ASP A O 1
ATOM 2718 N N . SER A 1 380 ? 31.837 16.557 -3.558 1.00 69.03 380 SER A N 1
ATOM 2719 C CA . SER A 1 380 ? 31.186 17.428 -4.531 1.00 70.98 380 SER A CA 1
ATOM 2720 C C . SER A 1 380 ? 30.288 18.441 -3.838 1.00 70.92 380 SER A C 1
ATOM 2721 O O . SER A 1 380 ? 29.669 18.152 -2.814 1.00 69.30 380 SER A O 1
ATOM 2724 N N . VAL A 1 381 ? 30.209 19.632 -4.421 1.00 76.67 381 VAL A N 1
ATOM 2725 C CA . VAL A 1 381 ? 29.240 20.634 -3.993 1.00 76.93 381 VAL A CA 1
ATOM 2726 C C . VAL A 1 381 ? 28.418 21.044 -5.210 1.00 78.83 381 VAL A C 1
ATOM 2727 O O . VAL A 1 381 ? 28.949 21.675 -6.135 1.00 80.70 381 VAL A O 1
ATOM 2731 N N . PRO A 1 382 ? 27.144 20.673 -5.279 1.00 81.51 382 PRO A N 1
ATOM 2732 C CA . PRO A 1 382 ? 26.342 21.012 -6.460 1.00 83.43 382 PRO A CA 1
ATOM 2733 C C . PRO A 1 382 ? 25.998 22.495 -6.528 1.00 84.82 382 PRO A C 1
ATOM 2734 O O . PRO A 1 382 ? 25.931 23.197 -5.514 1.00 84.02 382 PRO A O 1
ATOM 2738 N N . ASP A 1 383 ? 25.788 22.962 -7.759 1.00 87.50 383 ASP A N 1
ATOM 2739 C CA . ASP A 1 383 ? 25.325 24.317 -8.037 1.00 89.03 383 ASP A CA 1
ATOM 2740 C C . ASP A 1 383 ? 23.804 24.411 -7.899 1.00 88.78 383 ASP A C 1
ATOM 2741 O O . ASP A 1 383 ? 23.078 23.561 -8.412 1.00 88.67 383 ASP A O 1
ATOM 2746 N N . SER A 1 384 ? 23.323 25.470 -7.233 1.00 91.96 384 SER A N 1
ATOM 2747 C CA . SER A 1 384 ? 21.969 25.457 -6.661 1.00 91.01 384 SER A CA 1
ATOM 2748 C C . SER A 1 384 ? 20.847 25.263 -7.706 1.00 92.23 384 SER A C 1
ATOM 2749 O O . SER A 1 384 ? 19.848 24.592 -7.414 1.00 91.10 384 SER A O 1
ATOM 2752 N N . ASP A 1 385 ? 20.971 25.832 -8.921 1.00 93.87 385 ASP A N 1
ATOM 2753 C CA . ASP A 1 385 ? 19.985 25.615 -9.999 1.00 94.95 385 ASP A CA 1
ATOM 2754 C C . ASP A 1 385 ? 20.536 24.942 -11.248 1.00 96.38 385 ASP A C 1
ATOM 2755 O O . ASP A 1 385 ? 19.846 24.916 -12.272 1.00 98.11 385 ASP A O 1
ATOM 2760 N N . LYS A 1 386 ? 21.742 24.406 -11.233 1.00 93.24 386 LYS A N 1
ATOM 2761 C CA . LYS A 1 386 ? 21.825 23.360 -12.232 1.00 93.99 386 LYS A CA 1
ATOM 2762 C C . LYS A 1 386 ? 21.390 22.045 -11.623 1.00 91.67 386 LYS A C 1
ATOM 2763 O O . LYS A 1 386 ? 21.191 21.067 -12.343 1.00 91.66 386 LYS A O 1
ATOM 2769 N N . LEU A 1 387 ? 21.129 22.040 -10.321 1.00 92.95 387 LEU A N 1
ATOM 2770 C CA . LEU A 1 387 ? 20.469 20.934 -9.651 1.00 90.57 387 LEU A CA 1
ATOM 2771 C C . LEU A 1 387 ? 18.971 21.146 -9.465 1.00 89.98 387 LEU A C 1
ATOM 2772 O O . LEU A 1 387 ? 18.195 20.202 -9.652 1.00 89.00 387 LEU A O 1
ATOM 2777 N N . ALA A 1 388 ? 18.552 22.364 -9.102 1.00 90.80 388 ALA A N 1
ATOM 2778 C CA . ALA A 1 388 ? 17.128 22.677 -9.025 1.00 90.75 388 ALA A CA 1
ATOM 2779 C C . ALA A 1 388 ? 16.438 22.528 -10.379 1.00 92.79 388 ALA A C 1
ATOM 2780 O O . ALA A 1 388 ? 15.268 22.129 -10.442 1.00 92.32 388 ALA A O 1
ATOM 2782 N N . ARG A 1 389 ? 17.106 22.920 -11.467 1.00 90.65 389 ARG A N 1
ATOM 2783 C CA . ARG A 1 389 ? 16.601 22.557 -12.789 1.00 92.28 389 ARG A CA 1
ATOM 2784 C C . ARG A 1 389 ? 16.419 21.046 -12.895 1.00 90.94 389 ARG A C 1
ATOM 2785 O O . ARG A 1 389 ? 15.356 20.562 -13.302 1.00 90.90 389 ARG A O 1
ATOM 2793 N N . ILE A 1 390 ? 17.455 20.287 -12.532 1.00 90.23 390 ILE A N 1
ATOM 2794 C CA . ILE A 1 390 ? 17.395 18.834 -12.632 1.00 88.95 390 ILE A CA 1
ATOM 2795 C C . ILE A 1 390 ? 16.220 18.282 -11.834 1.00 86.57 390 ILE A C 1
ATOM 2796 O O . ILE A 1 390 ? 15.517 17.374 -12.294 1.00 86.24 390 ILE A O 1
ATOM 2801 N N . LEU A 1 391 ? 15.980 18.822 -10.634 1.00 89.53 391 LEU A N 1
ATOM 2802 C CA . LEU A 1 391 ? 14.949 18.265 -9.761 1.00 87.17 391 LEU A CA 1
ATOM 2803 C C . LEU A 1 391 ? 13.550 18.521 -10.310 1.00 88.15 391 LEU A C 1
ATOM 2804 O O . LEU A 1 391 ? 12.736 17.595 -10.404 1.00 87.15 391 LEU A O 1
ATOM 2809 N N . ALA A 1 392 ? 13.247 19.777 -10.662 1.00 86.89 392 ALA A N 1
ATOM 2810 C CA . ALA A 1 392 ? 11.910 20.164 -11.111 1.00 88.09 392 ALA A CA 1
ATOM 2811 C C . ALA A 1 392 ? 11.503 19.529 -12.432 1.00 89.47 392 ALA A C 1
ATOM 2812 O O . ALA A 1 392 ? 10.324 19.607 -12.789 1.00 91.21 392 ALA A O 1
ATOM 2814 N N . GLU A 1 393 ? 12.441 18.920 -13.160 1.00 88.78 393 GLU A N 1
ATOM 2815 C CA . GLU A 1 393 ? 12.158 18.166 -14.377 1.00 89.92 393 GLU A CA 1
ATOM 2816 C C . GLU A 1 393 ? 12.340 16.657 -14.210 1.00 88.04 393 GLU A C 1
ATOM 2817 O O . GLU A 1 393 ? 12.156 15.916 -15.183 1.00 88.90 393 GLU A O 1
ATOM 2823 N N . SER A 1 394 ? 12.658 16.184 -12.999 1.00 86.34 394 SER A N 1
ATOM 2824 C CA . SER A 1 394 ? 13.071 14.798 -12.792 1.00 84.52 394 SER A CA 1
ATOM 2825 C C . SER A 1 394 ? 11.885 13.847 -12.670 1.00 83.04 394 SER A C 1
ATOM 2826 O O . SER A 1 394 ? 11.962 12.688 -13.098 1.00 82.51 394 SER A O 1
ATOM 2829 N N . ALA A 1 395 ? 10.800 14.289 -12.047 1.00 84.38 395 ALA A N 1
ATOM 2830 C CA . ALA A 1 395 ? 9.650 13.410 -11.942 1.00 83.24 395 ALA A CA 1
ATOM 2831 C C . ALA A 1 395 ? 8.937 13.201 -13.274 1.00 85.23 395 ALA A C 1
ATOM 2832 O O . ALA A 1 395 ? 8.026 12.367 -13.329 1.00 84.70 395 ALA A O 1
ATOM 2834 N N . ARG A 1 396 ? 9.306 13.938 -14.332 1.00 86.18 396 ARG A N 1
ATOM 2835 C CA . ARG A 1 396 ? 8.545 13.895 -15.581 1.00 88.11 396 ARG A CA 1
ATOM 2836 C C . ARG A 1 396 ? 8.723 12.553 -16.292 1.00 87.63 396 ARG A C 1
ATOM 2837 O O . ARG A 1 396 ? 9.846 12.070 -16.485 1.00 87.46 396 ARG A O 1
ATOM 2845 N N . GLU A 1 397 ? 7.594 11.957 -16.688 1.00 89.41 397 GLU A N 1
ATOM 2846 C CA . GLU A 1 397 ? 7.577 10.591 -17.195 1.00 88.42 397 GLU A CA 1
ATOM 2847 C C . GLU A 1 397 ? 8.214 10.459 -18.580 1.00 90.75 397 GLU A C 1
ATOM 2848 O O . GLU A 1 397 ? 8.572 9.341 -18.978 1.00 90.31 397 GLU A O 1
ATOM 2854 N N . ASP A 1 398 ? 8.359 11.574 -19.319 1.00 89.81 398 ASP A N 1
ATOM 2855 C CA . ASP A 1 398 ? 8.901 11.534 -20.680 1.00 91.79 398 ASP A CA 1
ATOM 2856 C C . ASP A 1 398 ? 10.379 11.148 -20.720 1.00 91.50 398 ASP A C 1
ATOM 2857 O O . ASP A 1 398 ? 10.845 10.625 -21.743 1.00 92.37 398 ASP A O 1
ATOM 2862 N N . LEU A 1 399 ? 11.158 11.414 -19.614 1.00 83.44 399 LEU A N 1
ATOM 2863 C CA . LEU A 1 399 ? 12.583 11.413 -19.917 1.00 84.23 399 LEU A CA 1
ATOM 2864 C C . LEU A 1 399 ? 13.111 9.981 -19.980 1.00 82.71 399 LEU A C 1
ATOM 2865 O O . LEU A 1 399 ? 12.708 9.133 -19.178 1.00 80.33 399 LEU A O 1
ATOM 2870 N N . PRO A 1 400 ? 14.020 9.706 -20.922 1.00 78.17 400 PRO A N 1
ATOM 2871 C CA . PRO A 1 400 ? 14.372 8.313 -21.243 1.00 76.90 400 PRO A CA 1
ATOM 2872 C C . PRO A 1 400 ? 14.786 7.482 -20.063 1.00 74.52 400 PRO A C 1
ATOM 2873 O O . PRO A 1 400 ? 14.475 6.288 -20.032 1.00 72.84 400 PRO A O 1
ATOM 2877 N N . GLU A 1 401 ? 15.455 8.075 -19.077 1.00 73.61 401 GLU A N 1
ATOM 2878 C CA . GLU A 1 401 ? 15.886 7.299 -17.918 1.00 71.32 401 GLU A CA 1
ATOM 2879 C C . GLU A 1 401 ? 14.685 6.734 -17.173 1.00 68.98 401 GLU A C 1
ATOM 2880 O O . GLU A 1 401 ? 14.719 5.595 -16.696 1.00 66.91 401 GLU A O 1
ATOM 2886 N N . ARG A 1 402 ? 13.613 7.517 -17.063 1.00 75.50 402 ARG A N 1
ATOM 2887 C CA . ARG A 1 402 ? 12.429 7.019 -16.383 1.00 73.65 402 ARG A CA 1
ATOM 2888 C C . ARG A 1 402 ? 11.799 5.868 -17.156 1.00 73.40 402 ARG A C 1
ATOM 2889 O O . ARG A 1 402 ? 11.403 4.859 -16.565 1.00 71.49 402 ARG A O 1
ATOM 2897 N N . VAL A 1 403 ? 11.722 5.985 -18.481 1.00 71.82 403 VAL A N 1
ATOM 2898 C CA . VAL A 1 403 ? 11.104 4.920 -19.263 1.00 71.68 403 VAL A CA 1
ATOM 2899 C C . VAL A 1 403 ? 11.955 3.650 -19.212 1.00 70.19 403 VAL A C 1
ATOM 2900 O O . VAL A 1 403 ? 11.422 2.535 -19.183 1.00 68.94 403 VAL A O 1
ATOM 2904 N N . THR A 1 404 ? 13.283 3.786 -19.173 1.00 67.12 404 THR A N 1
ATOM 2905 C CA . THR A 1 404 ? 14.105 2.591 -19.020 1.00 65.54 404 THR A CA 1
ATOM 2906 C C . THR A 1 404 ? 13.921 1.964 -17.636 1.00 62.93 404 THR A C 1
ATOM 2907 O O . THR A 1 404 ? 13.763 0.743 -17.515 1.00 61.37 404 THR A O 1
ATOM 2911 N N . LEU A 1 405 ? 13.920 2.792 -16.585 1.00 64.76 405 LEU A N 1
ATOM 2912 C CA . LEU A 1 405 ? 13.708 2.292 -15.237 1.00 62.29 405 LEU A CA 1
ATOM 2913 C C . LEU A 1 405 ? 12.383 1.549 -15.123 1.00 61.53 405 LEU A C 1
ATOM 2914 O O . LEU A 1 405 ? 12.298 0.528 -14.432 1.00 59.71 405 LEU A O 1
ATOM 2919 N N . MET A 1 406 ? 11.341 2.022 -15.812 1.00 64.85 406 MET A N 1
ATOM 2920 C CA . MET A 1 406 ? 10.057 1.335 -15.715 1.00 64.51 406 MET A CA 1
ATOM 2921 C C . MET A 1 406 ? 10.101 -0.028 -16.391 1.00 64.20 406 MET A C 1
ATOM 2922 O O . MET A 1 406 ? 9.518 -0.992 -15.879 1.00 63.18 406 MET A O 1
ATOM 2927 N N . LYS A 1 407 ? 10.778 -0.131 -17.546 1.00 63.72 407 LYS A N 1
ATOM 2928 C CA . LYS A 1 407 ? 10.944 -1.442 -18.169 1.00 63.24 407 LYS A CA 1
ATOM 2929 C C . LYS A 1 407 ? 11.714 -2.388 -17.263 1.00 60.88 407 LYS A C 1
ATOM 2930 O O . LYS A 1 407 ? 11.421 -3.591 -17.234 1.00 59.93 407 LYS A O 1
ATOM 2936 N N . LEU A 1 408 ? 12.690 -1.866 -16.509 1.00 60.82 408 LEU A N 1
ATOM 2937 C CA . LEU A 1 408 ? 13.397 -2.696 -15.540 1.00 58.38 408 LEU A CA 1
ATOM 2938 C C . LEU A 1 408 ? 12.479 -3.103 -14.400 1.00 57.13 408 LEU A C 1
ATOM 2939 O O . LEU A 1 408 ? 12.574 -4.226 -13.884 1.00 55.47 408 LEU A O 1
ATOM 2944 N N . ARG A 1 409 ? 11.573 -2.210 -14.001 1.00 59.16 409 ARG A N 1
ATOM 2945 C CA . ARG A 1 409 ? 10.668 -2.539 -12.914 1.00 58.36 409 ARG A CA 1
ATOM 2946 C C . ARG A 1 409 ? 9.755 -3.672 -13.328 1.00 58.83 409 ARG A C 1
ATOM 2947 O O . ARG A 1 409 ? 9.433 -4.549 -12.521 1.00 57.65 409 ARG A O 1
ATOM 2955 N N . GLU A 1 410 ? 9.368 -3.683 -14.607 1.00 59.64 410 GLU A N 1
ATOM 2956 C CA . GLU A 1 410 ? 8.509 -4.734 -15.132 1.00 60.37 410 GLU A CA 1
ATOM 2957 C C . GLU A 1 410 ? 9.258 -6.068 -15.154 1.00 58.79 410 GLU A C 1
ATOM 2958 O O . GLU A 1 410 ? 8.720 -7.095 -14.727 1.00 58.46 410 GLU A O 1
ATOM 2964 N N . LYS A 1 411 ? 10.536 -6.051 -15.558 1.00 59.11 411 LYS A N 1
ATOM 2965 C CA . LYS A 1 411 ? 11.396 -7.226 -15.404 1.00 57.42 411 LYS A CA 1
ATOM 2966 C C . LYS A 1 411 ? 11.487 -7.695 -13.941 1.00 55.69 411 LYS A C 1
ATOM 2967 O O . LYS A 1 411 ? 11.423 -8.902 -13.660 1.00 55.12 411 LYS A O 1
ATOM 2973 N N . ALA A 1 412 ? 11.621 -6.756 -12.994 1.00 56.33 412 ALA A N 1
ATOM 2974 C CA . ALA A 1 412 ? 11.756 -7.130 -11.589 1.00 54.78 412 ALA A CA 1
ATOM 2975 C C . ALA A 1 412 ? 10.492 -7.800 -11.064 1.00 55.46 412 ALA A C 1
ATOM 2976 O O . ALA A 1 412 ? 10.565 -8.745 -10.266 1.00 54.80 412 ALA A O 1
ATOM 2978 N N . MET A 1 413 ? 9.322 -7.320 -11.490 1.00 59.12 413 MET A N 1
ATOM 2979 C CA . MET A 1 413 ? 8.076 -7.966 -11.090 1.00 60.06 413 MET A CA 1
ATOM 2980 C C . MET A 1 413 ? 7.999 -9.387 -11.625 1.00 60.41 413 MET A C 1
ATOM 2981 O O . MET A 1 413 ? 7.584 -10.303 -10.907 1.00 60.39 413 MET A O 1
ATOM 2986 N N . GLU A 1 414 ? 8.396 -9.591 -12.886 1.00 59.50 414 GLU A N 1
ATOM 2987 C CA . GLU A 1 414 ? 8.348 -10.931 -13.462 1.00 59.89 414 GLU A CA 1
ATOM 2988 C C . GLU A 1 414 ? 9.238 -11.901 -12.699 1.00 58.46 414 GLU A C 1
ATOM 2989 O O . GLU A 1 414 ? 8.896 -13.076 -12.564 1.00 59.01 414 GLU A O 1
ATOM 2995 N N . ALA A 1 415 ? 10.382 -11.436 -12.194 1.00 54.76 415 ALA A N 1
ATOM 2996 C CA . ALA A 1 415 ? 11.303 -12.344 -11.510 1.00 53.76 415 ALA A CA 1
ATOM 2997 C C . ALA A 1 415 ? 10.722 -12.916 -10.201 1.00 54.16 415 ALA A C 1
ATOM 2998 O O . ALA A 1 415 ? 10.990 -14.080 -9.860 1.00 54.51 415 ALA A O 1
ATOM 3000 N N . ILE A 1 416 ? 9.914 -12.146 -9.464 1.00 56.26 416 ILE A N 1
ATOM 3001 C CA . ILE A 1 416 ? 9.397 -12.620 -8.181 1.00 56.71 416 ILE A CA 1
ATOM 3002 C C . ILE A 1 416 ? 7.989 -13.219 -8.275 1.00 58.33 416 ILE A C 1
ATOM 3003 O O . ILE A 1 416 ? 7.597 -13.986 -7.384 1.00 59.04 416 ILE A O 1
ATOM 3008 N N . LYS A 1 417 ? 7.232 -12.921 -9.325 1.00 61.69 417 LYS A N 1
ATOM 3009 C CA . LYS A 1 417 ? 6.005 -13.663 -9.563 1.00 63.40 417 LYS A CA 1
ATOM 3010 C C . LYS A 1 417 ? 6.325 -15.136 -9.832 1.00 63.88 417 LYS A C 1
ATOM 3011 O O . LYS A 1 417 ? 7.460 -15.506 -10.153 1.00 62.97 417 LYS A O 1
ATOM 3017 N N . GLU A 1 418 ? 5.308 -15.988 -9.698 1.00 66.67 418 GLU A N 1
ATOM 3018 C CA . GLU A 1 418 ? 5.465 -17.389 -10.080 1.00 67.49 418 GLU A CA 1
ATOM 3019 C C . GLU A 1 418 ? 5.896 -17.495 -11.541 1.00 67.38 418 GLU A C 1
ATOM 3020 O O . GLU A 1 418 ? 5.317 -16.850 -12.423 1.00 67.94 418 GLU A O 1
ATOM 3026 N N . GLY A 1 419 ? 6.927 -18.303 -11.792 1.00 60.38 419 GLY A N 1
ATOM 3027 C CA . GLY A 1 419 ? 7.492 -18.450 -13.109 1.00 60.14 419 GLY A CA 1
ATOM 3028 C C . GLY A 1 419 ? 8.754 -17.650 -13.328 1.00 58.35 419 GLY A C 1
ATOM 3029 O O . GLY A 1 419 ? 9.565 -18.017 -14.187 1.00 57.91 419 GLY A O 1
ATOM 3030 N N . GLY A 1 420 ? 8.962 -16.597 -12.548 1.00 54.79 420 GLY A N 1
ATOM 3031 C CA . GLY A 1 420 ? 10.133 -15.761 -12.696 1.00 53.11 420 GLY A CA 1
ATOM 3032 C C . GLY A 1 420 ? 11.386 -16.431 -12.196 1.00 52.22 420 GLY A C 1
ATOM 3033 O O . GLY A 1 420 ? 11.359 -17.451 -11.513 1.00 52.92 420 GLY A O 1
ATOM 3034 N N . SER A 1 421 ? 12.526 -15.845 -12.552 1.00 51.09 421 SER A N 1
ATOM 3035 C CA . SER A 1 421 ? 13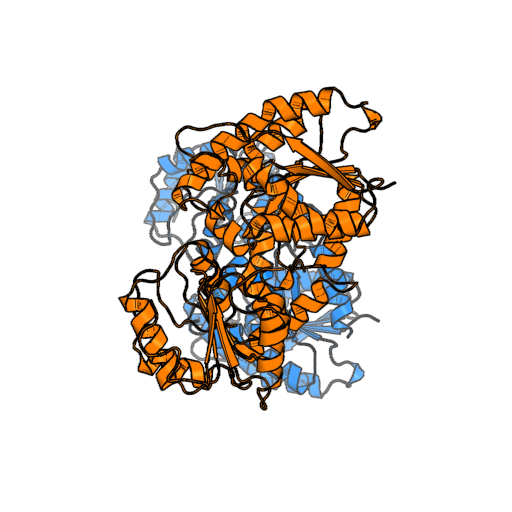.775 -16.533 -12.266 1.00 50.46 421 SER A CA 1
ATOM 3036 C C . SER A 1 421 ? 14.093 -16.498 -10.771 1.00 50.36 421 SER A C 1
ATOM 3037 O O . SER A 1 421 ? 14.584 -17.491 -10.219 1.00 51.03 421 SER A O 1
ATOM 3040 N N . SER A 1 422 ? 13.806 -15.370 -10.098 1.00 48.12 422 SER A N 1
ATOM 3041 C CA . SER A 1 422 ? 14.016 -15.289 -8.649 1.00 48.34 422 SER A CA 1
ATOM 3042 C C . SER A 1 422 ? 13.100 -16.250 -7.900 1.00 50.08 422 SER A C 1
ATOM 3043 O O . SER A 1 422 ? 13.538 -16.933 -6.969 1.00 51.10 422 SER A O 1
ATOM 3046 N N . TYR A 1 423 ? 11.822 -16.299 -8.274 1.00 51.98 423 TYR A N 1
ATOM 3047 C CA . TYR A 1 423 ? 10.913 -17.237 -7.631 1.00 53.62 423 TYR A CA 1
ATOM 3048 C C . TYR A 1 423 ? 11.438 -18.660 -7.758 1.00 54.69 423 TYR A C 1
ATOM 3049 O O . TYR A 1 423 ? 11.604 -19.368 -6.758 1.00 55.92 423 TYR A O 1
ATOM 3058 N N . LYS A 1 424 ? 11.743 -19.081 -8.991 1.00 54.92 424 LYS A N 1
ATOM 3059 C CA . LYS A 1 424 ? 12.217 -20.444 -9.205 1.00 55.91 424 LYS A CA 1
ATOM 3060 C C . LYS A 1 424 ? 13.497 -20.695 -8.427 1.00 56.00 424 LYS A C 1
ATOM 3061 O O . LYS A 1 424 ? 13.678 -21.772 -7.849 1.00 57.61 424 LYS A O 1
ATOM 3067 N N . ASN A 1 425 ? 14.385 -19.696 -8.377 1.00 52.26 425 ASN A N 1
ATOM 3068 C CA . ASN A 1 425 ? 15.617 -19.832 -7.612 1.00 52.51 425 ASN A CA 1
ATOM 3069 C C . ASN A 1 425 ? 15.323 -19.927 -6.119 1.00 54.33 425 ASN A C 1
ATOM 3070 O O . ASN A 1 425 ? 16.121 -20.483 -5.358 1.00 55.74 425 ASN A O 1
ATOM 3075 N N . LEU A 1 426 ? 14.209 -19.366 -5.662 1.00 51.84 426 LEU A N 1
ATOM 3076 C CA . LEU A 1 426 ? 13.842 -19.592 -4.271 1.00 53.56 426 LEU A CA 1
ATOM 3077 C C . LEU A 1 426 ? 13.398 -21.038 -4.072 1.00 55.55 426 LEU A C 1
ATOM 3078 O O . LEU A 1 426 ? 13.826 -21.699 -3.117 1.00 57.44 426 LEU A O 1
ATOM 3083 N N . ASP A 1 427 ? 12.566 -21.559 -4.990 1.00 54.20 427 ASP A N 1
ATOM 3084 C CA . ASP A 1 427 ? 12.170 -22.963 -4.921 1.00 55.95 427 ASP A CA 1
ATOM 3085 C C . ASP A 1 427 ? 13.392 -23.871 -4.995 1.00 56.88 427 ASP A C 1
ATOM 3086 O O . ASP A 1 427 ? 13.523 -24.829 -4.225 1.00 58.85 427 ASP A O 1
ATOM 3091 N N . GLU A 1 428 ? 14.289 -23.604 -5.943 1.00 57.86 428 GLU A N 1
ATOM 3092 C CA . GLU A 1 428 ? 15.408 -24.516 -6.144 1.00 58.63 428 GLU A CA 1
ATOM 3093 C C . GLU A 1 428 ? 16.390 -24.462 -4.981 1.00 60.01 428 GLU A C 1
ATOM 3094 O O . GLU A 1 428 ? 16.990 -25.485 -4.626 1.00 61.83 428 GLU A O 1
ATOM 3100 N N . LEU A 1 429 ? 16.572 -23.280 -4.388 1.00 53.11 429 LEU A N 1
ATOM 3101 C CA . LEU A 1 429 ? 17.477 -23.150 -3.256 1.00 54.79 429 LEU A CA 1
ATOM 3102 C C . LEU A 1 429 ? 16.977 -23.966 -2.081 1.00 57.44 429 LEU A C 1
ATOM 3103 O O . LEU A 1 429 ? 17.768 -24.565 -1.347 1.00 59.54 429 LEU A O 1
ATOM 3108 N N . VAL A 1 430 ? 15.657 -24.004 -1.896 1.00 57.35 430 VAL A N 1
ATOM 3109 C CA . VAL A 1 430 ? 15.075 -24.717 -0.767 1.00 59.21 430 VAL A CA 1
ATOM 3110 C C . VAL A 1 430 ? 15.186 -26.220 -0.956 1.00 60.77 430 VAL A C 1
ATOM 3111 O O . VAL A 1 430 ? 15.519 -26.954 -0.022 1.00 62.71 430 VAL A O 1
ATOM 3115 N N . ALA A 1 431 ? 14.919 -26.713 -2.158 1.00 60.97 431 ALA A N 1
ATOM 3116 C CA . ALA A 1 431 ? 15.127 -28.138 -2.376 1.00 62.41 431 ALA A CA 1
ATOM 3117 C C . ALA A 1 431 ? 16.606 -28.488 -2.305 1.00 63.37 431 ALA A C 1
ATOM 3118 O O . ALA A 1 431 ? 16.964 -29.599 -1.897 1.00 65.27 431 ALA A O 1
ATOM 3120 N N . GLU A 1 432 ? 17.473 -27.545 -2.676 1.00 62.58 432 GLU A N 1
ATOM 3121 C CA . GLU A 1 432 ? 18.904 -27.809 -2.681 1.00 63.42 432 GLU A CA 1
ATOM 3122 C C . GLU A 1 432 ? 19.442 -28.003 -1.263 1.00 65.89 432 GLU A C 1
ATOM 3123 O O . GLU A 1 432 ? 20.250 -28.902 -1.020 1.00 67.58 432 GLU A O 1
ATOM 3129 N N . MET A 1 433 ? 18.998 -27.186 -0.309 1.00 62.00 433 MET A N 1
ATOM 3130 C CA . MET A 1 433 ? 19.463 -27.325 1.065 1.00 64.11 433 MET A CA 1
ATOM 3131 C C . MET A 1 433 ? 19.073 -28.674 1.673 1.00 65.83 433 MET A C 1
ATOM 3132 O O . MET A 1 433 ? 19.687 -29.113 2.654 1.00 67.58 433 MET A O 1
ATOM 3137 N N . CYS A 1 434 ? 18.092 -29.361 1.085 1.00 71.70 434 CYS A N 1
ATOM 3138 C CA . CYS A 1 434 ? 17.723 -30.690 1.553 1.00 73.37 434 CYS A CA 1
ATOM 3139 C C . CYS A 1 434 ? 18.756 -31.742 1.186 1.00 74.69 434 CYS A C 1
ATOM 3140 O O . CYS A 1 434 ? 18.717 -32.838 1.749 1.00 76.53 434 CYS A O 1
ATOM 3143 N N . LEU A 1 435 ? 19.637 -31.460 0.229 1.00 70.23 435 LEU A N 1
ATOM 3144 C CA . LEU A 1 435 ? 20.599 -32.459 -0.244 1.00 71.25 435 LEU A CA 1
ATOM 3145 C C . LEU A 1 435 ? 21.627 -32.799 0.823 1.00 73.36 435 LEU A C 1
ATOM 3146 O O . LEU A 1 435 ? 22.014 -31.934 1.611 1.00 73.49 435 LEU A O 1
ATOM 3151 N N . LYS B 1 7 ? 6.188 -29.595 -39.946 1.00 83.68 7 LYS B N 1
ATOM 3152 C CA . LYS B 1 7 ? 7.086 -29.682 -41.089 1.00 82.51 7 LYS B CA 1
ATOM 3153 C C . LYS B 1 7 ? 8.407 -28.989 -40.701 1.00 80.23 7 LYS B C 1
ATOM 3154 O O . LYS B 1 7 ? 8.546 -28.523 -39.565 1.00 80.17 7 LYS B O 1
ATOM 3160 N N . LYS B 1 8 ? 9.373 -28.945 -41.634 1.00 77.36 8 LYS B N 1
ATOM 3161 C CA . LYS B 1 8 ? 10.715 -28.386 -41.496 1.00 75.12 8 LYS B CA 1
ATOM 3162 C C . LYS B 1 8 ? 11.010 -27.323 -42.549 1.00 75.05 8 LYS B C 1
ATOM 3163 O O . LYS B 1 8 ? 10.559 -27.429 -43.698 1.00 75.85 8 LYS B O 1
ATOM 3169 N N . PRO B 1 9 ? 11.811 -26.319 -42.196 1.00 68.61 9 PRO B N 1
ATOM 3170 C CA . PRO B 1 9 ? 11.869 -25.090 -42.994 1.00 69.09 9 PRO B CA 1
ATOM 3171 C C . PRO B 1 9 ? 12.781 -25.200 -44.206 1.00 67.54 9 PRO B C 1
ATOM 3172 O O . PRO B 1 9 ? 13.722 -25.992 -44.240 1.00 65.55 9 PRO B O 1
ATOM 3176 N N . HIS B 1 10 ? 12.494 -24.354 -45.199 1.00 66.21 10 HIS B N 1
ATOM 3177 C CA . HIS B 1 10 ? 13.423 -24.099 -46.291 1.00 64.82 10 HIS B CA 1
ATOM 3178 C C . HIS B 1 10 ? 14.171 -22.822 -45.938 1.00 64.15 10 HIS B C 1
ATOM 3179 O O . HIS B 1 10 ? 13.566 -21.846 -45.486 1.00 65.74 10 HIS B O 1
ATOM 3186 N N . VAL B 1 11 ? 15.491 -22.855 -46.094 1.00 62.28 11 VAL B N 1
ATOM 3187 C CA . VAL B 1 11 ? 16.384 -21.834 -45.564 1.00 61.08 11 VAL B CA 1
ATOM 3188 C C . VAL B 1 11 ? 17.347 -21.416 -46.662 1.00 59.61 11 VAL B C 1
ATOM 3189 O O . VAL B 1 11 ? 18.120 -22.243 -47.151 1.00 57.77 11 VAL B O 1
ATOM 3193 N N . LEU B 1 12 ? 17.322 -20.139 -47.033 1.00 56.17 12 LEU B N 1
ATOM 3194 C CA . LEU B 1 12 ? 18.325 -19.579 -47.937 1.00 54.93 12 LEU B CA 1
ATOM 3195 C C . LEU B 1 12 ? 19.562 -19.170 -47.138 1.00 52.26 12 LEU B C 1
ATOM 3196 O O . LEU B 1 12 ? 19.550 -18.159 -46.431 1.00 52.33 12 LEU B O 1
ATOM 3201 N N . VAL B 1 13 ? 20.651 -19.904 -47.292 1.00 52.21 13 VAL B N 1
ATOM 3202 C CA . VAL B 1 13 ? 21.891 -19.579 -46.615 1.00 49.33 13 VAL B CA 1
ATOM 3203 C C . VAL B 1 13 ? 22.796 -18.845 -47.591 1.00 49.14 13 VAL B C 1
ATOM 3204 O O . VAL B 1 13 ? 22.960 -19.259 -48.746 1.00 50.05 13 VAL B O 1
ATOM 3208 N N . ILE B 1 14 ? 23.334 -17.721 -47.139 1.00 44.53 14 ILE B N 1
ATOM 3209 C CA . ILE B 1 14 ? 24.131 -16.786 -47.923 1.00 45.30 14 ILE B CA 1
ATOM 3210 C C . ILE B 1 14 ? 25.462 -16.595 -47.204 1.00 43.24 14 ILE B C 1
ATOM 3211 O O . ILE B 1 14 ? 25.569 -15.720 -46.329 1.00 42.47 14 ILE B O 1
ATOM 3216 N N . PRO B 1 15 ? 26.477 -17.405 -47.473 1.00 45.10 15 PRO B N 1
ATOM 3217 C CA . PRO B 1 15 ? 27.736 -17.271 -46.738 1.00 43.79 15 PRO B CA 1
ATOM 3218 C C . PRO B 1 15 ? 28.625 -16.154 -47.266 1.00 46.10 15 PRO B C 1
ATOM 3219 O O . PRO B 1 15 ? 28.429 -15.622 -48.355 1.00 48.62 15 PRO B O 1
ATOM 3223 N N . PHE B 1 16 ? 29.636 -15.778 -46.424 1.00 45.82 16 PHE B N 1
ATOM 3224 C CA . PHE B 1 16 ? 30.644 -14.780 -46.792 1.00 49.00 16 PHE B CA 1
ATOM 3225 C C . PHE B 1 16 ? 31.858 -15.475 -47.423 1.00 50.76 16 PHE B C 1
ATOM 3226 O O . PHE B 1 16 ? 32.315 -16.505 -46.906 1.00 49.00 16 PHE B O 1
ATOM 3234 N N . PRO B 1 17 ? 32.384 -14.985 -48.544 1.00 51.52 17 PRO B N 1
ATOM 3235 C CA . PRO B 1 17 ? 33.448 -15.726 -49.250 1.00 52.49 17 PRO B CA 1
ATOM 3236 C C . PRO B 1 17 ? 34.836 -15.488 -48.663 1.00 54.11 17 PRO B C 1
ATOM 3237 O O . PRO B 1 17 ? 35.765 -15.026 -49.328 1.00 56.42 17 PRO B O 1
ATOM 3241 N N . GLN B 1 18 ? 34.997 -15.822 -47.395 1.00 54.50 18 GLN B N 1
ATOM 3242 C CA . GLN B 1 18 ? 36.321 -16.004 -46.825 1.00 56.00 18 GLN B CA 1
ATOM 3243 C C . GLN B 1 18 ? 36.256 -17.304 -46.037 1.00 53.01 18 GLN B C 1
ATOM 3244 O O . GLN B 1 18 ? 35.186 -17.693 -45.563 1.00 49.66 18 GLN B O 1
ATOM 3250 N N . SER B 1 19 ? 37.364 -18.047 -45.999 1.00 57.68 19 SER B N 1
ATOM 3251 C CA . SER B 1 19 ? 37.225 -19.438 -45.572 1.00 55.12 19 SER B CA 1
ATOM 3252 C C . SER B 1 19 ? 36.904 -19.549 -44.091 1.00 52.91 19 SER B C 1
ATOM 3253 O O . SER B 1 19 ? 36.171 -20.463 -43.694 1.00 49.92 19 SER B O 1
ATOM 3256 N N . GLY B 1 20 ? 37.414 -18.620 -43.270 1.00 53.15 20 GLY B N 1
ATOM 3257 C CA . GLY B 1 20 ? 37.071 -18.602 -41.858 1.00 50.94 20 GLY B CA 1
ATOM 3258 C C . GLY B 1 20 ? 35.582 -18.485 -41.608 1.00 46.85 20 GLY B C 1
ATOM 3259 O O . GLY B 1 20 ? 35.093 -18.927 -40.570 1.00 44.23 20 GLY B O 1
ATOM 3260 N N . HIS B 1 21 ? 34.843 -17.898 -42.550 1.00 48.18 21 HIS B N 1
ATOM 3261 C CA . HIS B 1 21 ? 33.394 -17.797 -42.477 1.00 44.97 21 HIS B CA 1
ATOM 3262 C C . HIS B 1 21 ? 32.716 -18.951 -43.182 1.00 43.84 21 HIS B C 1
ATOM 3263 O O . HIS B 1 21 ? 31.776 -19.535 -42.642 1.00 41.52 21 HIS B O 1
ATOM 3270 N N . MET B 1 22 ? 33.163 -19.257 -44.406 1.00 49.60 22 MET B N 1
ATOM 3271 C CA . MET B 1 22 ? 32.424 -20.158 -45.288 1.00 49.03 22 MET B CA 1
ATOM 3272 C C . MET B 1 22 ? 32.311 -21.561 -44.706 1.00 47.33 22 MET B C 1
ATOM 3273 O O . MET B 1 22 ? 31.222 -22.146 -44.684 1.00 45.98 22 MET B O 1
ATOM 3278 N N . VAL B 1 23 ? 33.424 -22.126 -44.239 1.00 48.98 23 VAL B N 1
ATOM 3279 C CA . VAL B 1 23 ? 33.432 -23.549 -43.899 1.00 48.26 23 VAL B CA 1
ATOM 3280 C C . VAL B 1 23 ? 32.617 -23.772 -42.625 1.00 46.03 23 VAL B C 1
ATOM 3281 O O . VAL B 1 23 ? 31.810 -24.720 -42.596 1.00 45.29 23 VAL B O 1
ATOM 3285 N N . PRO B 1 24 ? 32.737 -22.958 -41.560 1.00 45.75 24 PRO B N 1
ATOM 3286 C CA . PRO B 1 24 ? 31.797 -23.168 -40.448 1.00 44.02 24 PRO B CA 1
ATOM 3287 C C . PRO B 1 24 ? 30.372 -22.881 -40.863 1.00 43.27 24 PRO B C 1
ATOM 3288 O O . PRO B 1 24 ? 29.452 -23.605 -40.469 1.00 42.98 24 PRO B O 1
ATOM 3292 N N . HIS B 1 25 ? 30.170 -21.856 -41.691 1.00 42.78 25 HIS B N 1
ATOM 3293 C CA . HIS B 1 25 ? 28.825 -21.565 -42.183 1.00 42.91 25 HIS B CA 1
ATOM 3294 C C . HIS B 1 25 ? 28.251 -22.725 -42.994 1.00 43.80 25 HIS B C 1
ATOM 3295 O O . HIS B 1 25 ? 27.033 -22.950 -42.979 1.00 44.31 25 HIS B O 1
ATOM 3302 N N . LEU B 1 26 ? 29.096 -23.473 -43.703 1.00 46.03 26 LEU B N 1
ATOM 3303 C CA . LEU B 1 26 ? 28.582 -24.651 -44.381 1.00 46.85 26 LEU B CA 1
ATOM 3304 C C . LEU B 1 26 ? 28.488 -25.839 -43.443 1.00 46.34 26 LEU B C 1
ATOM 3305 O O . LEU B 1 26 ? 27.610 -26.693 -43.626 1.00 46.99 26 LEU B O 1
ATOM 3310 N N . ASP B 1 27 ? 29.371 -25.912 -42.441 1.00 47.16 27 ASP B N 1
ATOM 3311 C CA . ASP B 1 27 ? 29.219 -26.942 -41.420 1.00 47.02 27 ASP B CA 1
ATOM 3312 C C . ASP B 1 27 ? 27.902 -26.772 -40.703 1.00 46.84 27 ASP B C 1
ATOM 3313 O O . ASP B 1 27 ? 27.237 -27.753 -40.370 1.00 47.64 27 ASP B O 1
ATOM 3318 N N . LEU B 1 28 ? 27.487 -25.527 -40.501 1.00 44.50 28 LEU B N 1
ATOM 3319 C CA . LEU B 1 28 ? 26.208 -25.285 -39.856 1.00 45.15 28 LEU B CA 1
ATOM 3320 C C . LEU B 1 28 ? 25.068 -25.651 -40.792 1.00 46.81 28 LEU B C 1
ATOM 3321 O O . LEU B 1 28 ? 24.056 -26.218 -40.351 1.00 48.34 28 LEU B O 1
ATOM 3326 N N . THR B 1 29 ? 25.252 -25.393 -42.100 1.00 46.81 29 THR B N 1
ATOM 3327 C CA . THR B 1 29 ? 24.281 -25.806 -43.115 1.00 48.61 29 THR B CA 1
ATOM 3328 C C . THR B 1 29 ? 24.077 -27.318 -43.102 1.00 49.34 29 THR B C 1
ATOM 3329 O O . THR B 1 29 ? 22.940 -27.807 -43.152 1.00 51.06 29 THR B O 1
ATOM 3333 N N . HIS B 1 30 ? 25.170 -28.076 -43.020 1.00 50.82 30 HIS B N 1
ATOM 3334 C CA . HIS B 1 30 ? 25.049 -29.518 -42.876 1.00 51.69 30 HIS B CA 1
ATOM 3335 C C . HIS B 1 30 ? 24.193 -29.884 -41.668 1.00 52.34 30 HIS B C 1
ATOM 3336 O O . HIS B 1 30 ? 23.316 -30.757 -41.764 1.00 53.94 30 HIS B O 1
ATOM 3343 N N . GLN B 1 31 ? 24.423 -29.204 -40.525 1.00 51.83 31 GLN B N 1
ATOM 3344 C CA . GLN B 1 31 ? 23.688 -29.495 -39.297 1.00 52.90 31 GLN B CA 1
ATOM 3345 C C . GLN B 1 31 ? 22.182 -29.344 -39.490 1.00 55.04 31 GLN B C 1
ATOM 3346 O O . GLN B 1 31 ? 21.413 -30.249 -39.149 1.00 56.65 31 GLN B O 1
ATOM 3352 N N . ILE B 1 32 ? 21.738 -28.217 -40.049 1.00 51.59 32 ILE B N 1
ATOM 3353 C CA . ILE B 1 32 ? 20.298 -28.023 -40.208 1.00 54.22 32 ILE B CA 1
ATOM 3354 C C . ILE B 1 32 ? 19.708 -29.049 -41.168 1.00 55.43 32 ILE B C 1
ATOM 3355 O O . ILE B 1 32 ? 18.562 -29.484 -40.996 1.00 57.66 32 ILE B O 1
ATOM 3360 N N . LEU B 1 33 ? 20.461 -29.455 -42.193 1.00 57.59 33 LEU B N 1
ATOM 3361 C CA . LEU B 1 33 ? 19.907 -30.422 -43.135 1.00 59.00 33 LEU B CA 1
ATOM 3362 C C . LEU B 1 33 ? 19.724 -31.774 -42.478 1.00 59.60 33 LEU B C 1
ATOM 3363 O O . LEU B 1 33 ? 18.828 -32.535 -42.862 1.00 61.46 33 LEU B O 1
ATOM 3368 N N . LEU B 1 34 ? 20.570 -32.090 -41.498 1.00 57.20 34 LEU B N 1
ATOM 3369 C CA . LEU B 1 34 ? 20.372 -33.301 -40.716 1.00 58.16 34 LEU B CA 1
ATOM 3370 C C . LEU B 1 34 ? 19.099 -33.223 -39.885 1.00 59.97 34 LEU B C 1
ATOM 3371 O O . LEU B 1 34 ? 18.481 -34.253 -39.608 1.00 61.69 34 LEU B O 1
ATOM 3376 N N . ARG B 1 35 ? 18.701 -32.022 -39.462 1.00 58.40 35 ARG B N 1
ATOM 3377 C CA . ARG B 1 35 ? 17.480 -31.831 -38.688 1.00 60.58 35 ARG B CA 1
ATOM 3378 C C . ARG B 1 35 ? 16.240 -31.639 -39.556 1.00 62.62 35 ARG B C 1
ATOM 3379 O O . ARG B 1 35 ? 15.192 -31.237 -39.037 1.00 64.58 35 ARG B O 1
ATOM 3387 N N . GLY B 1 36 ? 16.338 -31.914 -40.859 1.00 61.45 36 GLY B N 1
ATOM 3388 C CA . GLY B 1 36 ? 15.189 -31.928 -41.737 1.00 63.47 36 GLY B CA 1
ATOM 3389 C C . GLY B 1 36 ? 15.006 -30.699 -42.599 1.00 63.76 36 GLY B C 1
ATOM 3390 O O . GLY B 1 36 ? 14.043 -30.653 -43.380 1.00 65.52 36 GLY B O 1
ATOM 3391 N N . ALA B 1 37 ? 15.893 -29.710 -42.507 1.00 62.44 37 ALA B N 1
ATOM 3392 C CA . ALA B 1 37 ? 15.697 -28.522 -43.321 1.00 63.02 37 ALA B CA 1
ATOM 3393 C C . ALA B 1 37 ? 15.900 -28.822 -44.807 1.00 62.89 37 ALA B C 1
ATOM 3394 O O . ALA B 1 37 ? 16.451 -29.857 -45.210 1.00 62.01 37 ALA B O 1
ATOM 3396 N N . THR B 1 38 ? 15.399 -27.903 -45.626 1.00 64.32 38 THR B N 1
ATOM 3397 C CA . THR B 1 38 ? 15.713 -27.820 -47.044 1.00 64.26 38 THR B CA 1
ATOM 3398 C C . THR B 1 38 ? 16.441 -26.504 -47.244 1.00 63.30 38 THR B C 1
ATOM 3399 O O . THR B 1 38 ? 15.976 -25.474 -46.758 1.00 64.27 38 THR B O 1
ATOM 3403 N N . VAL B 1 39 ? 17.589 -26.525 -47.921 1.00 62.13 39 VAL B N 1
ATOM 3404 C CA . VAL B 1 39 ? 18.351 -25.292 -48.083 1.00 61.16 39 VAL B CA 1
ATOM 3405 C C . VAL B 1 39 ? 18.691 -25.065 -49.547 1.00 61.64 39 VAL B C 1
ATOM 3406 O O . VAL B 1 39 ? 18.852 -26.012 -50.326 1.00 61.82 39 VAL B O 1
ATOM 3410 N N . THR B 1 40 ? 18.782 -23.795 -49.925 1.00 57.01 40 THR B N 1
ATOM 3411 C CA . THR B 1 40 ? 19.527 -23.407 -51.109 1.00 57.01 40 THR B CA 1
ATOM 3412 C C . THR B 1 40 ? 20.603 -22.432 -50.672 1.00 55.37 40 THR B C 1
ATOM 3413 O O . THR B 1 40 ? 20.331 -21.520 -49.883 1.00 55.44 40 THR B O 1
ATOM 3417 N N . VAL B 1 41 ? 21.817 -22.637 -51.173 1.00 55.57 41 VAL B N 1
ATOM 3418 C CA . VAL B 1 41 ? 22.954 -21.780 -50.883 1.00 54.08 41 VAL B CA 1
ATOM 3419 C C . VAL B 1 41 ? 23.182 -20.857 -52.070 1.00 55.69 41 VAL B C 1
ATOM 3420 O O . VAL B 1 41 ? 23.379 -21.316 -53.200 1.00 56.80 41 VAL B O 1
ATOM 3424 N N . LEU B 1 42 ? 23.151 -19.560 -51.814 1.00 55.44 42 LEU B N 1
ATOM 3425 C CA . LEU B 1 42 ? 23.451 -18.556 -52.821 1.00 57.01 42 LEU B CA 1
ATOM 3426 C C . LEU B 1 42 ? 24.948 -18.274 -52.778 1.00 56.13 42 LEU B C 1
ATOM 3427 O O . LEU B 1 42 ? 25.464 -17.831 -51.743 1.00 54.84 42 LEU B O 1
ATOM 3432 N N . VAL B 1 43 ? 25.639 -18.501 -53.899 1.00 57.06 43 VAL B N 1
ATOM 3433 C CA . VAL B 1 43 ? 27.065 -18.221 -54.029 1.00 57.20 43 VAL B CA 1
ATOM 3434 C C . VAL B 1 43 ? 27.346 -17.624 -55.396 1.00 59.53 43 VAL B C 1
ATOM 3435 O O . VAL B 1 43 ? 26.555 -17.736 -56.336 1.00 60.74 43 VAL B O 1
ATOM 3439 N N . THR B 1 44 ? 28.453 -17.138 -55.509 1.00 58.84 44 THR B N 1
ATOM 3440 C CA . THR B 1 44 ? 29.174 -16.548 -56.615 1.00 60.95 44 THR B CA 1
ATOM 3441 C C . THR B 1 44 ? 29.961 -17.633 -57.357 1.00 61.51 44 THR B C 1
ATOM 3442 O O . THR B 1 44 ? 30.351 -18.640 -56.756 1.00 60.19 44 THR B O 1
ATOM 3446 N N . PRO B 1 45 ? 30.201 -17.482 -58.668 1.00 61.88 45 PRO B N 1
ATOM 3447 C CA . PRO B 1 45 ? 30.669 -18.640 -59.452 1.00 62.53 45 PRO B CA 1
ATOM 3448 C C . PRO B 1 45 ? 31.939 -19.303 -58.937 1.00 62.13 45 PRO B C 1
ATOM 3449 O O . PRO B 1 45 ? 31.991 -20.539 -58.865 1.00 61.50 45 PRO B O 1
ATOM 3453 N N . LYS B 1 46 ? 32.981 -18.548 -58.608 1.00 64.36 46 LYS B N 1
ATOM 3454 C CA . LYS B 1 46 ? 34.211 -19.244 -58.251 1.00 64.45 46 LYS B CA 1
ATOM 3455 C C . LYS B 1 46 ? 34.206 -19.769 -56.828 1.00 62.20 46 LYS B C 1
ATOM 3456 O O . LYS B 1 46 ? 35.216 -20.335 -56.405 1.00 62.23 46 LYS B O 1
ATOM 3462 N N . ASN B 1 47 ? 33.083 -19.655 -56.115 1.00 63.70 47 ASN B N 1
ATOM 3463 C CA . ASN B 1 47 ? 32.889 -20.338 -54.845 1.00 61.36 47 ASN B CA 1
ATOM 3464 C C . ASN B 1 47 ? 31.977 -21.550 -54.974 1.00 60.12 47 ASN B C 1
ATOM 3465 O O . ASN B 1 47 ? 31.727 -22.232 -53.986 1.00 58.18 47 ASN B O 1
ATOM 3470 N N . SER B 1 48 ? 31.519 -21.870 -56.181 1.00 63.73 48 SER B N 1
ATOM 3471 C CA . SER B 1 48 ? 30.614 -23.003 -56.334 1.00 63.00 48 SER B CA 1
ATOM 3472 C C . SER B 1 48 ? 31.285 -24.318 -55.951 1.00 62.42 48 SER B C 1
ATOM 3473 O O . SER B 1 48 ? 30.641 -25.214 -55.388 1.00 61.11 48 SER B O 1
ATOM 3476 N N . SER B 1 49 ? 32.578 -24.452 -56.250 1.00 66.11 49 SER B N 1
ATOM 3477 C CA . SER B 1 49 ? 33.289 -25.682 -55.918 1.00 65.86 49 SER B CA 1
ATOM 3478 C C . SER B 1 49 ? 33.231 -25.975 -54.416 1.00 63.64 49 SER B C 1
ATOM 3479 O O . SER B 1 49 ? 33.158 -27.137 -54.008 1.00 62.87 49 SER B O 1
ATOM 3482 N N . TYR B 1 50 ? 33.266 -24.938 -53.577 1.00 65.64 50 TYR B N 1
ATOM 3483 C CA . TYR B 1 50 ? 33.182 -25.149 -52.134 1.00 63.51 50 TYR B CA 1
ATOM 3484 C C . TYR B 1 50 ? 32.031 -26.082 -51.753 1.00 61.99 50 TYR B C 1
ATOM 3485 O O . TYR B 1 50 ? 32.188 -26.953 -50.888 1.00 61.08 50 TYR B O 1
ATOM 3494 N N . LEU B 1 51 ? 30.878 -25.949 -52.413 1.00 59.34 51 LEU B N 1
ATOM 3495 C CA . LEU B 1 51 ? 29.684 -26.693 -52.022 1.00 58.33 51 LEU B CA 1
ATOM 3496 C C . LEU B 1 51 ? 29.743 -28.150 -52.450 1.00 59.23 51 LEU B C 1
ATOM 3497 O O . LEU B 1 51 ? 28.731 -28.854 -52.372 1.00 59.17 51 LEU B O 1
ATOM 3502 N N . ASP B 1 52 ? 30.907 -28.625 -52.888 1.00 61.68 52 ASP B N 1
ATOM 3503 C CA . ASP B 1 52 ? 30.977 -29.968 -53.450 1.00 62.67 52 ASP B CA 1
ATOM 3504 C C . ASP B 1 52 ? 30.742 -31.004 -52.364 1.00 61.43 52 ASP B C 1
ATOM 3505 O O . ASP B 1 52 ? 30.076 -32.022 -52.592 1.00 62.65 52 ASP B O 1
ATOM 3510 N N . ALA B 1 53 ? 31.252 -30.737 -51.164 1.00 64.78 53 ALA B N 1
ATOM 3511 C CA . ALA B 1 53 ? 31.087 -31.675 -50.067 1.00 63.82 53 ALA B CA 1
ATOM 3512 C C . ALA B 1 53 ? 29.611 -31.851 -49.707 1.00 63.14 53 ALA B C 1
ATOM 3513 O O . ALA B 1 53 ? 29.097 -32.977 -49.689 1.00 64.63 53 ALA B O 1
ATOM 3515 N N . LEU B 1 54 ? 28.912 -30.742 -49.422 1.00 62.17 54 LEU B N 1
ATOM 3516 C CA . LEU B 1 54 ? 27.465 -30.788 -49.193 1.00 62.09 54 LEU B CA 1
ATOM 3517 C C . LEU B 1 54 ? 26.724 -31.506 -50.319 1.00 64.00 54 LEU B C 1
ATOM 3518 O O . LEU B 1 54 ? 25.867 -32.361 -50.059 1.00 64.63 54 LEU B O 1
ATOM 3523 N N . ARG B 1 55 ? 27.049 -31.187 -51.581 1.00 60.41 55 ARG B N 1
ATOM 3524 C CA . ARG B 1 55 ? 26.309 -31.780 -52.695 1.00 62.42 55 ARG B CA 1
ATOM 3525 C C . ARG B 1 55 ? 26.405 -33.292 -52.700 1.00 64.41 55 ARG B C 1
ATOM 3526 O O . ARG B 1 55 ? 25.450 -33.964 -53.093 1.00 66.36 55 ARG B O 1
ATOM 3534 N N . SER B 1 56 ? 27.545 -33.840 -52.279 1.00 67.76 56 SER B N 1
ATOM 3535 C CA . SER B 1 56 ? 27.733 -35.290 -52.226 1.00 70.06 56 SER B CA 1
ATOM 3536 C C . SER B 1 56 ? 26.973 -35.962 -51.081 1.00 69.81 56 SER B C 1
ATOM 3537 O O . SER B 1 56 ? 26.890 -37.195 -51.067 1.00 72.82 56 SER B O 1
ATOM 3540 N N . LEU B 1 57 ? 26.470 -35.204 -50.100 1.00 70.88 57 LEU B N 1
ATOM 3541 C CA . LEU B 1 57 ? 25.884 -35.795 -48.901 1.00 70.73 57 LEU B CA 1
ATOM 3542 C C . LEU B 1 57 ? 24.370 -35.723 -48.834 1.00 71.28 57 LEU B C 1
ATOM 3543 O O . LEU B 1 57 ? 23.751 -36.581 -48.194 1.00 72.65 57 LEU B O 1
ATOM 3548 N N . HIS B 1 58 ? 23.763 -34.719 -49.455 1.00 69.59 58 HIS B N 1
ATOM 3549 C CA . HIS B 1 58 ? 22.315 -34.614 -49.510 1.00 70.54 58 HIS B CA 1
ATOM 3550 C C . HIS B 1 58 ? 21.862 -34.501 -50.960 1.00 72.45 58 HIS B C 1
ATOM 3551 O O . HIS B 1 58 ? 22.569 -33.950 -51.811 1.00 72.11 58 HIS B O 1
ATOM 3558 N N . SER B 1 59 ? 20.670 -35.019 -51.233 1.00 71.27 59 SER B N 1
ATOM 3559 C CA . SER B 1 59 ? 20.181 -35.061 -52.605 1.00 73.62 59 SER B CA 1
ATOM 3560 C C . SER B 1 59 ? 19.860 -33.656 -53.097 1.00 72.25 59 SER B C 1
ATOM 3561 O O . SER B 1 59 ? 19.803 -32.703 -52.316 1.00 70.20 59 SER B O 1
ATOM 3564 N N . PRO B 1 60 ? 19.653 -33.496 -54.404 1.00 70.70 60 PRO B N 1
ATOM 3565 C CA . PRO B 1 60 ? 19.032 -32.255 -54.893 1.00 70.48 60 PRO B CA 1
ATOM 3566 C C . PRO B 1 60 ? 17.639 -32.035 -54.334 1.00 71.40 60 PRO B C 1
ATOM 3567 O O . PRO B 1 60 ? 17.160 -30.891 -54.334 1.00 71.53 60 PRO B O 1
ATOM 3571 N N . GLU B 1 61 ? 16.971 -33.097 -53.871 1.00 75.69 61 GLU B N 1
ATOM 3572 C CA . GLU B 1 61 ? 15.724 -32.939 -53.128 1.00 76.27 61 GLU B CA 1
ATOM 3573 C C . GLU B 1 61 ? 15.859 -31.899 -52.024 1.00 74.52 61 GLU B C 1
ATOM 3574 O O . GLU B 1 61 ? 15.097 -30.930 -51.968 1.00 75.19 61 GLU B O 1
ATOM 3580 N N . HIS B 1 62 ? 16.837 -32.069 -51.145 1.00 73.90 62 HIS B N 1
ATOM 3581 C CA . HIS B 1 62 ? 16.968 -31.165 -50.009 1.00 72.39 62 HIS B CA 1
ATOM 3582 C C . HIS B 1 62 ? 17.975 -30.043 -50.226 1.00 70.74 62 HIS B C 1
ATOM 3583 O O . HIS B 1 62 ? 17.879 -29.017 -49.545 1.00 70.15 62 HIS B O 1
ATOM 3590 N N . PHE B 1 63 ? 18.917 -30.183 -51.156 1.00 65.82 63 PHE B N 1
ATOM 3591 C CA . PHE B 1 63 ? 20.034 -29.249 -51.250 1.00 64.22 63 PHE B CA 1
ATOM 3592 C C . PHE B 1 63 ? 20.114 -28.648 -52.645 1.00 65.49 63 PHE B C 1
ATOM 3593 O O . PHE B 1 63 ? 20.198 -29.372 -53.639 1.00 66.71 63 PHE B O 1
ATOM 3601 N N . LYS B 1 64 ? 20.129 -27.329 -52.709 1.00 61.09 64 LYS B N 1
ATOM 3602 C CA . LYS B 1 64 ? 20.042 -26.607 -53.959 1.00 62.60 64 LYS B CA 1
ATOM 3603 C C . LYS B 1 64 ? 21.081 -25.499 -54.003 1.00 61.53 64 LYS B C 1
ATOM 3604 O O . LYS B 1 64 ? 21.347 -24.857 -52.998 1.00 60.02 64 LYS B O 1
ATOM 3610 N N . THR B 1 65 ? 21.668 -25.273 -55.172 1.00 63.07 65 THR B N 1
ATOM 3611 C CA . THR B 1 65 ? 22.574 -24.152 -55.385 1.00 62.65 65 THR B CA 1
ATOM 3612 C C . THR B 1 65 ? 21.884 -23.077 -56.216 1.00 64.58 65 THR B C 1
ATOM 3613 O O . THR B 1 65 ? 21.048 -23.374 -57.078 1.00 66.33 65 THR B O 1
ATOM 3617 N N . LEU B 1 66 ? 22.196 -21.825 -55.883 1.00 59.45 66 LEU B N 1
ATOM 3618 C CA . LEU B 1 66 ? 21.797 -20.645 -56.635 1.00 61.07 66 LEU B CA 1
ATOM 3619 C C . LEU B 1 66 ? 23.099 -19.906 -56.881 1.00 60.66 66 LEU B C 1
ATOM 3620 O O . LEU B 1 66 ? 23.635 -19.281 -55.964 1.00 59.44 66 LEU B O 1
ATOM 3625 N N . ILE B 1 67 ? 23.636 -20.012 -58.087 1.00 60.50 67 ILE B N 1
ATOM 3626 C CA . ILE B 1 67 ? 24.874 -19.334 -58.441 1.00 60.77 67 ILE B CA 1
ATOM 3627 C C . ILE B 1 67 ? 24.523 -18.029 -59.130 1.00 62.33 67 ILE B C 1
ATOM 3628 O O . ILE B 1 67 ? 23.877 -18.027 -60.175 1.00 63.84 67 ILE B O 1
ATOM 3633 N N . LEU B 1 68 ? 24.963 -16.932 -58.572 1.00 63.27 68 LEU B N 1
ATOM 3634 C CA . LEU B 1 68 ? 24.737 -15.679 -59.262 1.00 64.88 68 LEU B CA 1
ATOM 3635 C C . LEU B 1 68 ? 26.067 -15.082 -59.696 1.00 65.69 68 LEU B C 1
ATOM 3636 O O . LEU B 1 68 ? 27.081 -15.254 -59.014 1.00 64.80 68 LEU B O 1
ATOM 3641 N N . PRO B 1 69 ? 26.109 -14.414 -60.841 1.00 63.69 69 PRO B N 1
ATOM 3642 C CA . PRO B 1 69 ? 27.365 -13.790 -61.272 1.00 64.76 69 PRO B CA 1
ATOM 3643 C C . PRO B 1 69 ? 27.862 -12.761 -60.263 1.00 64.06 69 PRO B C 1
ATOM 3644 O O . PRO B 1 69 ? 27.084 -11.995 -59.686 1.00 63.59 69 PRO B O 1
ATOM 3648 N N . PHE B 1 70 ? 29.175 -12.763 -60.062 1.00 68.17 70 PHE B N 1
ATOM 3649 C CA . PHE B 1 70 ? 29.850 -11.826 -59.163 1.00 67.96 70 PHE B CA 1
ATOM 3650 C C . PHE B 1 70 ? 29.868 -10.419 -59.755 1.00 69.53 70 PHE B C 1
ATOM 3651 O O . PHE B 1 70 ? 30.375 -10.230 -60.873 1.00 71.22 70 PHE B O 1
ATOM 3659 N N . PRO B 1 71 ? 29.317 -9.417 -59.064 1.00 71.77 71 PRO B N 1
ATOM 3660 C CA . PRO B 1 71 ? 29.320 -8.049 -59.602 1.00 73.08 71 PRO B CA 1
ATOM 3661 C C . PRO B 1 71 ? 30.725 -7.477 -59.716 1.00 74.09 71 PRO B C 1
ATOM 3662 O O . PRO B 1 71 ? 31.596 -7.724 -58.881 1.00 73.46 71 PRO B O 1
ATOM 3666 N N . SER B 1 72 ? 30.937 -6.666 -60.736 1.00 81.70 72 SER B N 1
ATOM 3667 C CA . SER B 1 72 ? 32.285 -6.166 -60.920 1.00 82.94 72 SER B CA 1
ATOM 3668 C C . SER B 1 72 ? 32.555 -5.011 -59.965 1.00 82.29 72 SER B C 1
ATOM 3669 O O . SER B 1 72 ? 31.683 -4.573 -59.206 1.00 80.90 72 SER B O 1
ATOM 3672 N N . HIS B 1 73 ? 33.808 -4.571 -59.961 1.00 86.60 73 HIS B N 1
ATOM 3673 C CA . HIS B 1 73 ? 34.309 -3.551 -59.052 1.00 86.14 73 HIS B CA 1
ATOM 3674 C C . HIS B 1 73 ? 35.726 -3.192 -59.467 1.00 87.88 73 HIS B C 1
ATOM 3675 O O . HIS B 1 73 ? 36.557 -4.090 -59.647 1.00 88.42 73 HIS B O 1
ATOM 3682 N N . PRO B 1 74 ? 36.053 -1.907 -59.625 1.00 87.34 74 PRO B N 1
ATOM 3683 C CA . PRO B 1 74 ? 37.389 -1.556 -60.135 1.00 90.53 74 PRO B CA 1
ATOM 3684 C C . PRO B 1 74 ? 38.508 -1.762 -59.116 1.00 89.79 74 PRO B C 1
ATOM 3685 O O . PRO B 1 74 ? 39.682 -1.724 -59.505 1.00 92.37 74 PRO B O 1
ATOM 3689 N N . CYS B 1 75 ? 38.186 -1.990 -57.841 1.00 89.90 75 CYS B N 1
ATOM 3690 C CA . CYS B 1 75 ? 39.182 -2.214 -56.801 1.00 89.23 75 CYS B CA 1
ATOM 3691 C C . CYS B 1 75 ? 39.393 -3.694 -56.492 1.00 88.69 75 CYS B C 1
ATOM 3692 O O . CYS B 1 75 ? 40.111 -4.028 -55.545 1.00 88.35 75 CYS B O 1
ATOM 3695 N N . ILE B 1 76 ? 38.788 -4.586 -57.277 1.00 84.10 76 ILE B N 1
ATOM 3696 C CA . ILE B 1 76 ? 38.972 -6.023 -57.144 1.00 83.73 76 ILE B CA 1
ATOM 3697 C C . ILE B 1 76 ? 39.475 -6.518 -58.498 1.00 85.67 76 ILE B C 1
ATOM 3698 O O . ILE B 1 76 ? 38.838 -6.241 -59.511 1.00 86.34 76 ILE B O 1
ATOM 3703 N N . PRO B 1 77 ? 40.602 -7.216 -58.565 1.00 82.01 77 PRO B N 1
ATOM 3704 C CA . PRO B 1 77 ? 41.040 -7.727 -59.869 1.00 83.73 77 PRO B CA 1
ATOM 3705 C C . PRO B 1 77 ? 40.123 -8.867 -60.281 1.00 82.66 77 PRO B C 1
ATOM 3706 O O . PRO B 1 77 ? 39.499 -9.524 -59.441 1.00 80.80 77 PRO B O 1
ATOM 3710 N N . SER B 1 78 ? 40.023 -9.088 -61.587 1.00 83.04 78 SER B N 1
ATOM 3711 C CA . SER B 1 78 ? 38.975 -9.971 -62.081 1.00 82.07 78 SER B CA 1
ATOM 3712 C C . SER B 1 78 ? 39.261 -11.431 -61.730 1.00 81.24 78 SER B C 1
ATOM 3713 O O . SER B 1 78 ? 40.398 -11.839 -61.475 1.00 81.90 78 SER B O 1
ATOM 3716 N N . GLY B 1 79 ? 38.199 -12.225 -61.728 1.00 78.89 79 GLY B N 1
ATOM 3717 C CA . GLY B 1 79 ? 38.300 -13.602 -61.299 1.00 77.67 79 GLY B CA 1
ATOM 3718 C C . GLY B 1 79 ? 38.661 -13.767 -59.840 1.00 76.23 79 GLY B C 1
ATOM 3719 O O . GLY B 1 79 ? 38.896 -14.895 -59.392 1.00 75.21 79 GLY B O 1
ATOM 3720 N N . VAL B 1 80 ? 38.708 -12.669 -59.083 1.00 75.53 80 VAL B N 1
ATOM 3721 C CA . VAL B 1 80 ? 38.872 -12.725 -57.634 1.00 74.13 80 VAL B CA 1
ATOM 3722 C C . VAL B 1 80 ? 37.495 -12.555 -57.019 1.00 72.19 80 VAL B C 1
ATOM 3723 O O . VAL B 1 80 ? 36.859 -11.506 -57.172 1.00 72.33 80 VAL B O 1
ATOM 3727 N N . GLU B 1 81 ? 37.039 -13.584 -56.314 1.00 69.72 81 GLU B N 1
ATOM 3728 C CA . GLU B 1 81 ? 35.681 -13.598 -55.790 1.00 67.85 81 GLU B CA 1
ATOM 3729 C C . GLU B 1 81 ? 35.638 -14.042 -54.333 1.00 66.09 81 GLU B C 1
ATOM 3730 O O . GLU B 1 81 ? 34.568 -14.420 -53.832 1.00 64.22 81 GLU B O 1
ATOM 3736 N N . SER B 1 82 ? 36.783 -13.988 -53.655 1.00 69.08 82 SER B N 1
ATOM 3737 C CA . SER B 1 82 ? 36.963 -14.477 -52.296 1.00 67.78 82 SER B CA 1
ATOM 3738 C C . SER B 1 82 ? 38.176 -13.766 -51.703 1.00 69.44 82 SER B C 1
ATOM 3739 O O . SER B 1 82 ? 39.106 -13.408 -52.431 1.00 71.33 82 SER B O 1
ATOM 3742 N N . LEU B 1 83 ? 38.164 -13.561 -50.378 1.00 69.75 83 LEU B N 1
ATOM 3743 C CA . LEU B 1 83 ? 39.197 -12.744 -49.738 1.00 71.20 83 LEU B CA 1
ATOM 3744 C C . LEU B 1 83 ? 40.531 -13.454 -49.577 1.00 72.53 83 LEU B C 1
ATOM 3745 O O . LEU B 1 83 ? 41.519 -12.801 -49.220 1.00 74.13 83 LEU B O 1
ATOM 3750 N N . GLN B 1 84 ? 40.584 -14.765 -49.818 1.00 73.86 84 GLN B N 1
ATOM 3751 C CA . GLN B 1 84 ? 41.863 -15.462 -49.834 1.00 75.08 84 GLN B CA 1
ATOM 3752 C C . GLN B 1 84 ? 42.825 -14.871 -50.857 1.00 77.44 84 GLN B C 1
ATOM 3753 O O . GLN B 1 84 ? 44.041 -15.065 -50.734 1.00 78.99 84 GLN B O 1
ATOM 3759 N N . GLN B 1 85 ? 42.315 -14.155 -51.860 1.00 78.18 85 GLN B N 1
ATOM 3760 C CA . GLN B 1 85 ? 43.125 -13.749 -52.997 1.00 80.10 85 GLN B CA 1
ATOM 3761 C C . GLN B 1 85 ? 43.497 -12.263 -53.011 1.00 81.34 85 GLN B C 1
ATOM 3762 O O . GLN B 1 85 ? 44.117 -11.818 -53.985 1.00 82.85 85 GLN B O 1
ATOM 3768 N N . LEU B 1 86 ? 43.168 -11.486 -51.978 1.00 82.35 86 LEU B N 1
ATOM 3769 C CA . LEU B 1 86 ? 43.441 -10.053 -52.009 1.00 83.11 86 LEU B CA 1
ATOM 3770 C C . LEU B 1 86 ? 43.586 -9.540 -50.581 1.00 82.50 86 LEU B C 1
ATOM 3771 O O . LEU B 1 86 ? 43.193 -10.231 -49.629 1.00 81.35 86 LEU B O 1
ATOM 3776 N N . PRO B 1 87 ? 44.157 -8.340 -50.382 1.00 84.74 87 PRO B N 1
ATOM 3777 C CA . PRO B 1 87 ? 44.593 -7.925 -49.035 1.00 84.44 87 PRO B CA 1
ATOM 3778 C C . PRO B 1 87 ? 43.460 -7.537 -48.090 1.00 82.21 87 PRO B C 1
ATOM 3779 O O . PRO B 1 87 ? 42.327 -7.266 -48.486 1.00 80.84 87 PRO B O 1
ATOM 3783 N N . LEU B 1 88 ? 43.812 -7.477 -46.803 1.00 83.20 88 LEU B N 1
ATOM 3784 C CA . LEU B 1 88 ? 42.820 -7.301 -45.740 1.00 80.80 88 LEU B CA 1
ATOM 3785 C C . LEU B 1 88 ? 42.011 -6.012 -45.879 1.00 79.25 88 LEU B C 1
ATOM 3786 O O . LEU B 1 88 ? 40.854 -5.963 -45.450 1.00 76.84 88 LEU B O 1
ATOM 3791 N N . GLU B 1 89 ? 42.590 -4.957 -46.462 1.00 82.82 89 GLU B N 1
ATOM 3792 C CA . GLU B 1 89 ? 41.828 -3.725 -46.661 1.00 81.60 89 GLU B CA 1
ATOM 3793 C C . GLU B 1 89 ? 40.656 -3.944 -47.601 1.00 80.68 89 GLU B C 1
ATOM 3794 O O . GLU B 1 89 ? 39.575 -3.372 -47.406 1.00 78.73 89 GLU B O 1
ATOM 3800 N N . ALA B 1 90 ? 40.853 -4.761 -48.631 1.00 78.47 90 ALA B N 1
ATOM 3801 C CA . ALA B 1 90 ? 39.872 -4.892 -49.694 1.00 78.13 90 ALA B CA 1
ATOM 3802 C C . ALA B 1 90 ? 38.595 -5.569 -49.234 1.00 75.90 90 ALA B C 1
ATOM 3803 O O . ALA B 1 90 ? 37.692 -5.745 -50.056 1.00 75.65 90 ALA B O 1
ATOM 3805 N N . ILE B 1 91 ? 38.503 -5.989 -47.972 1.00 73.06 91 ILE B N 1
ATOM 3806 C CA . ILE B 1 91 ? 37.220 -6.458 -47.451 1.00 70.68 91 ILE B CA 1
ATOM 3807 C C . ILE B 1 91 ? 36.116 -5.440 -47.741 1.00 69.33 91 ILE B C 1
ATOM 3808 O O . ILE B 1 91 ? 34.974 -5.815 -48.038 1.00 68.38 91 ILE B O 1
ATOM 3813 N N . VAL B 1 92 ? 36.434 -4.138 -47.665 1.00 71.13 92 VAL B N 1
ATOM 3814 C CA . VAL B 1 92 ? 35.404 -3.122 -47.879 1.00 70.11 92 VAL B CA 1
ATOM 3815 C C . VAL B 1 92 ? 34.950 -3.130 -49.326 1.00 71.68 92 VAL B C 1
ATOM 3816 O O . VAL B 1 92 ? 33.776 -2.863 -49.625 1.00 70.93 92 VAL B O 1
ATOM 3820 N N . HIS B 1 93 ? 35.857 -3.444 -50.247 1.00 73.38 93 HIS B N 1
ATOM 3821 C CA . HIS B 1 93 ? 35.467 -3.560 -51.642 1.00 74.87 93 HIS B CA 1
ATOM 3822 C C . HIS B 1 93 ? 34.598 -4.793 -51.849 1.00 74.31 93 HIS B C 1
ATOM 3823 O O . HIS B 1 93 ? 33.616 -4.740 -52.592 1.00 74.50 93 HIS B O 1
ATOM 3830 N N . MET B 1 94 ? 34.904 -5.895 -51.157 1.00 69.46 94 MET B N 1
ATOM 3831 C CA . MET B 1 94 ? 34.063 -7.078 -51.278 1.00 68.94 94 MET B CA 1
ATOM 3832 C C . MET B 1 94 ? 32.674 -6.851 -50.697 1.00 67.01 94 MET B C 1
ATOM 3833 O O . MET B 1 94 ? 31.709 -7.445 -51.188 1.00 67.14 94 MET B O 1
ATOM 3838 N N . PHE B 1 95 ? 32.551 -6.010 -49.657 1.00 66.67 95 PHE B N 1
ATOM 3839 C CA . PHE B 1 95 ? 31.230 -5.609 -49.172 1.00 64.87 95 PHE B CA 1
ATOM 3840 C C . PHE B 1 95 ? 30.445 -4.893 -50.265 1.00 66.15 95 PHE B C 1
ATOM 3841 O O . PHE B 1 95 ? 29.243 -5.124 -50.434 1.00 65.94 95 PHE B O 1
ATOM 3849 N N . ASP B 1 96 ? 31.105 -3.993 -50.996 1.00 67.16 96 ASP B N 1
ATOM 3850 C CA . ASP B 1 96 ? 30.410 -3.197 -52.005 1.00 68.32 96 ASP B CA 1
ATOM 3851 C C . ASP B 1 96 ? 29.945 -4.074 -53.161 1.00 69.73 96 ASP B C 1
ATOM 3852 O O . ASP B 1 96 ? 28.778 -4.013 -53.572 1.00 69.75 96 ASP B O 1
ATOM 3857 N N . ALA B 1 97 ? 30.838 -4.932 -53.664 1.00 67.30 97 ALA B N 1
ATOM 3858 C CA . ALA B 1 97 ? 30.498 -5.831 -54.764 1.00 68.50 97 ALA B CA 1
ATOM 3859 C C . ALA B 1 97 ? 29.332 -6.748 -54.400 1.00 67.46 97 ALA B C 1
ATOM 3860 O O . ALA B 1 97 ? 28.379 -6.892 -55.178 1.00 68.01 97 ALA B O 1
ATOM 3862 N N . LEU B 1 98 ? 29.380 -7.380 -53.225 1.00 62.96 98 LEU B N 1
ATOM 3863 C CA . LEU B 1 98 ? 28.324 -8.341 -52.943 1.00 62.19 98 LEU B CA 1
ATOM 3864 C C . LEU B 1 98 ? 27.017 -7.677 -52.559 1.00 61.59 98 LEU B C 1
ATOM 3865 O O . LEU B 1 98 ? 25.967 -8.324 -52.644 1.00 61.57 98 LEU B O 1
ATOM 3870 N N . SER B 1 99 ? 27.043 -6.393 -52.215 1.00 63.47 99 SER B N 1
ATOM 3871 C CA . SER B 1 99 ? 25.790 -5.691 -51.987 1.00 63.07 99 SER B CA 1
ATOM 3872 C C . SER B 1 99 ? 24.969 -5.564 -53.266 1.00 64.70 99 SER B C 1
ATOM 3873 O O . SER B 1 99 ? 23.752 -5.378 -53.191 1.00 64.65 99 SER B O 1
ATOM 3876 N N . ARG B 1 100 ? 25.593 -5.694 -54.433 1.00 70.51 100 ARG B N 1
ATOM 3877 C CA . ARG B 1 100 ? 24.867 -5.556 -55.686 1.00 71.98 100 ARG B CA 1
ATOM 3878 C C . ARG B 1 100 ? 24.316 -6.878 -56.180 1.00 72.27 100 ARG B C 1
ATOM 3879 O O . ARG B 1 100 ? 23.774 -6.937 -57.285 1.00 73.44 100 ARG B O 1
ATOM 3887 N N . LEU B 1 101 ? 24.403 -7.919 -55.362 1.00 67.76 101 LEU B N 1
ATOM 3888 C CA . LEU B 1 101 ? 23.550 -9.083 -55.520 1.00 67.53 101 LEU B CA 1
ATOM 3889 C C . LEU B 1 101 ? 22.165 -8.855 -54.954 1.00 67.39 101 LEU B C 1
ATOM 3890 O O . LEU B 1 101 ? 21.314 -9.742 -55.068 1.00 67.41 101 LEU B O 1
ATOM 3895 N N . HIS B 1 102 ? 21.933 -7.697 -54.340 1.00 67.89 102 HIS B N 1
ATOM 3896 C CA . HIS B 1 102 ? 20.613 -7.377 -53.821 1.00 67.84 102 HIS B CA 1
ATOM 3897 C C . HIS B 1 102 ? 19.555 -7.506 -54.909 1.00 69.19 102 HIS B C 1
ATOM 3898 O O . HIS B 1 102 ? 18.569 -8.235 -54.753 1.00 69.41 102 HIS B O 1
ATOM 3905 N N . ASP B 1 103 ? 19.733 -6.791 -56.023 1.00 68.43 103 ASP B N 1
ATOM 3906 C CA . ASP B 1 103 ? 18.686 -6.822 -57.039 1.00 69.79 103 ASP B CA 1
ATOM 3907 C C . ASP B 1 103 ? 18.573 -8.189 -57.701 1.00 70.21 103 ASP B C 1
ATOM 3908 O O . ASP B 1 103 ? 17.443 -8.695 -57.817 1.00 70.82 103 ASP B O 1
ATOM 3913 N N . PRO B 1 104 ? 19.655 -8.832 -58.179 1.00 69.85 104 PRO B N 1
ATOM 3914 C CA . PRO B 1 104 ? 19.491 -10.209 -58.684 1.00 69.99 104 PRO B CA 1
ATOM 3915 C C . PRO B 1 104 ? 18.777 -11.117 -57.695 1.00 69.13 104 PRO B C 1
ATOM 3916 O O . PRO B 1 104 ? 17.980 -11.967 -58.108 1.00 69.71 104 PRO B O 1
ATOM 3920 N N . LEU B 1 105 ? 19.008 -10.949 -56.398 1.00 70.05 105 LEU B N 1
ATOM 3921 C CA . LEU B 1 105 ? 18.333 -11.850 -55.479 1.00 69.44 105 LEU B CA 1
ATOM 3922 C C . LEU B 1 105 ? 16.880 -11.443 -55.277 1.00 70.39 105 LEU B C 1
ATOM 3923 O O . LEU B 1 105 ? 15.999 -12.309 -55.228 1.00 70.92 105 LEU B O 1
ATOM 3928 N N . VAL B 1 106 ? 16.596 -10.139 -55.161 1.00 72.77 106 VAL B N 1
ATOM 3929 C CA . VAL B 1 106 ? 15.199 -9.733 -55.000 1.00 73.53 106 VAL B CA 1
ATOM 3930 C C . VAL B 1 106 ? 14.353 -10.289 -56.134 1.00 74.85 106 VAL B C 1
ATOM 3931 O O . VAL B 1 106 ? 13.245 -10.799 -55.914 1.00 75.38 106 VAL B O 1
ATOM 3935 N N . ASP B 1 107 ? 14.878 -10.244 -57.357 1.00 76.98 107 ASP B N 1
ATOM 3936 C CA . ASP B 1 107 ? 14.087 -10.668 -58.494 1.00 78.41 107 ASP B CA 1
ATOM 3937 C C . ASP B 1 107 ? 14.000 -12.189 -58.580 1.00 78.40 107 ASP B C 1
ATOM 3938 O O . ASP B 1 107 ? 12.982 -12.726 -59.037 1.00 79.53 107 ASP B O 1
ATOM 3943 N N . PHE B 1 108 ? 15.027 -12.905 -58.114 1.00 75.37 108 PHE B N 1
ATOM 3944 C CA . PHE B 1 108 ? 14.925 -14.359 -58.115 1.00 75.24 108 PHE B CA 1
ATOM 3945 C C . PHE B 1 108 ? 13.848 -14.824 -57.142 1.00 75.40 108 PHE B C 1
ATOM 3946 O O . PHE B 1 108 ? 13.068 -15.733 -57.452 1.00 76.24 108 PHE B O 1
ATOM 3954 N N . LEU B 1 109 ? 13.799 -14.227 -55.951 1.00 73.88 109 LEU B N 1
ATOM 3955 C CA . LEU B 1 109 ? 12.788 -14.640 -54.990 1.00 74.24 109 LEU B CA 1
ATOM 3956 C C . LEU B 1 109 ? 11.410 -14.168 -55.394 1.00 75.82 109 LEU B C 1
ATOM 3957 O O . LEU B 1 109 ? 10.415 -14.775 -54.994 1.00 76.62 109 LEU B O 1
ATOM 3962 N N . SER B 1 110 ? 11.320 -13.100 -56.183 1.00 76.09 110 SER B N 1
ATOM 3963 C CA . SER B 1 110 ? 9.997 -12.600 -56.524 1.00 77.49 110 SER B CA 1
ATOM 3964 C C . SER B 1 110 ? 9.308 -13.490 -57.539 1.00 78.84 110 SER B C 1
ATOM 3965 O O . SER B 1 110 ? 8.090 -13.392 -57.700 1.00 80.16 110 SER B O 1
ATOM 3968 N N . ARG B 1 111 ? 10.062 -14.366 -58.202 1.00 79.70 111 ARG B N 1
ATOM 3969 C CA . ARG B 1 111 ? 9.572 -15.252 -59.249 1.00 80.94 111 ARG B CA 1
ATOM 3970 C C . ARG B 1 111 ? 9.055 -16.581 -58.713 1.00 81.19 111 ARG B C 1
ATOM 3971 O O . ARG B 1 111 ? 8.048 -17.093 -59.206 1.00 82.62 111 ARG B O 1
ATOM 3979 N N . GLN B 1 112 ? 9.668 -17.110 -57.675 1.00 81.66 112 GLN B N 1
ATOM 3980 C CA . GLN B 1 112 ? 9.279 -18.367 -57.048 1.00 81.70 112 GLN B CA 1
ATOM 3981 C C . GLN B 1 112 ? 7.793 -18.366 -56.711 1.00 83.16 112 GLN B C 1
ATOM 3982 O O . GLN B 1 112 ? 7.236 -17.305 -56.397 1.00 83.46 112 GLN B O 1
ATOM 3988 N N . PRO B 1 113 ? 7.125 -19.518 -56.735 1.00 81.24 113 PRO B N 1
ATOM 3989 C CA . PRO B 1 113 ? 5.780 -19.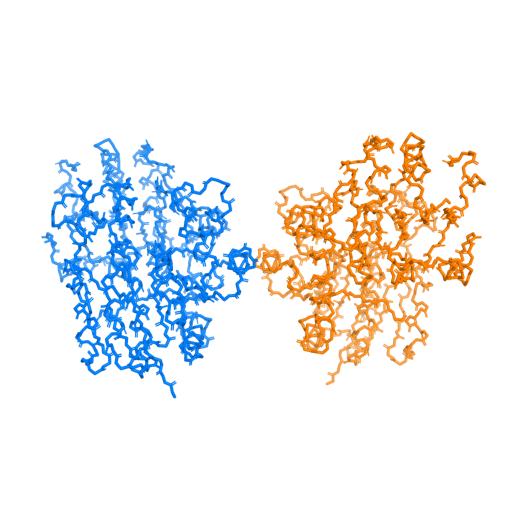604 -56.141 1.00 82.48 113 PRO B CA 1
ATOM 3990 C C . PRO B 1 113 ? 5.836 -19.202 -54.680 1.00 81.61 113 PRO B C 1
ATOM 3991 O O . PRO B 1 113 ? 6.784 -19.568 -53.966 1.00 80.21 113 PRO B O 1
ATOM 3995 N N . PRO B 1 114 ? 4.873 -18.399 -54.216 1.00 81.24 114 PRO B N 1
ATOM 3996 C CA . PRO B 1 114 ? 4.974 -17.846 -52.849 1.00 80.51 114 PRO B CA 1
ATOM 3997 C C . PRO B 1 114 ? 5.017 -18.912 -51.763 1.00 80.28 114 PRO B C 1
ATOM 3998 O O . PRO B 1 114 ? 5.648 -18.703 -50.717 1.00 79.28 114 PRO B O 1
ATOM 4002 N N . SER B 1 115 ? 4.359 -20.053 -51.988 1.00 82.99 115 SER B N 1
ATOM 4003 C CA . SER B 1 115 ? 4.470 -21.188 -51.080 1.00 82.73 115 SER B CA 1
ATOM 4004 C C . SER B 1 115 ? 5.926 -21.538 -50.815 1.00 80.81 115 SER B C 1
ATOM 4005 O O . SER B 1 115 ? 6.354 -21.622 -49.657 1.00 79.99 115 SER B O 1
ATOM 4008 N N . ASP B 1 116 ? 6.701 -21.718 -51.884 1.00 80.54 116 ASP B N 1
ATOM 4009 C CA . ASP B 1 116 ? 8.085 -22.176 -51.877 1.00 78.81 116 ASP B CA 1
ATOM 4010 C C . ASP B 1 116 ? 9.079 -21.164 -51.316 1.00 77.52 116 ASP B C 1
ATOM 4011 O O . ASP B 1 116 ? 10.253 -21.524 -51.145 1.00 75.99 116 ASP B O 1
ATOM 4016 N N . LEU B 1 117 ? 8.674 -19.937 -50.998 1.00 73.41 117 LEU B N 1
ATOM 4017 C CA . LEU B 1 117 ? 9.667 -18.966 -50.574 1.00 72.25 117 LEU B CA 1
ATOM 4018 C C . LEU B 1 117 ? 10.285 -19.418 -49.257 1.00 71.27 117 LEU B C 1
ATOM 4019 O O . LEU B 1 117 ? 9.651 -20.142 -48.479 1.00 71.82 117 LEU B O 1
ATOM 4024 N N . PRO B 1 118 ? 11.526 -19.016 -48.986 1.00 66.49 118 PRO B N 1
ATOM 4025 C CA . PRO B 1 118 ? 12.228 -19.561 -47.819 1.00 65.43 118 PRO B CA 1
ATOM 4026 C C . PRO B 1 118 ? 11.502 -19.198 -46.538 1.00 66.48 118 PRO B C 1
ATOM 4027 O O . PRO B 1 118 ? 10.886 -18.137 -46.431 1.00 67.43 118 PRO B O 1
ATOM 4031 N N . ASP B 1 119 ? 11.546 -20.125 -45.577 1.00 63.83 119 ASP B N 1
ATOM 4032 C CA . ASP B 1 119 ? 11.068 -19.831 -44.232 1.00 64.66 119 ASP B CA 1
ATOM 4033 C C . ASP B 1 119 ? 12.001 -18.882 -43.512 1.00 64.07 119 ASP B C 1
ATOM 4034 O O . ASP B 1 119 ? 11.569 -18.142 -42.622 1.00 64.86 119 ASP B O 1
ATOM 4039 N N . ALA B 1 120 ? 13.274 -18.876 -43.887 1.00 60.52 120 ALA B N 1
ATOM 4040 C CA . ALA B 1 120 ? 14.238 -17.997 -43.246 1.00 59.74 120 ALA B CA 1
ATOM 4041 C C . ALA B 1 120 ? 15.445 -17.847 -44.155 1.00 57.46 120 ALA B C 1
ATOM 4042 O O . ALA B 1 120 ? 15.734 -18.726 -44.967 1.00 56.34 120 ALA B O 1
ATOM 4044 N N . ILE B 1 121 ? 16.137 -16.719 -44.005 1.00 55.43 121 ILE B N 1
ATOM 4045 C CA . ILE B 1 121 ? 17.477 -16.507 -44.549 1.00 52.55 121 ILE B CA 1
ATOM 4046 C C . ILE B 1 121 ? 18.489 -16.674 -43.414 1.00 49.79 121 ILE B C 1
ATOM 4047 O O . ILE B 1 121 ? 18.403 -16.007 -42.375 1.00 49.65 121 ILE B O 1
ATOM 4052 N N . LEU B 1 122 ? 19.478 -17.526 -43.626 1.00 53.33 122 LEU B N 1
ATOM 4053 C CA . LEU B 1 122 ? 20.577 -17.671 -42.692 1.00 49.71 122 LEU B CA 1
ATOM 4054 C C . LEU B 1 122 ? 21.852 -17.301 -43.442 1.00 46.88 122 LEU B C 1
ATOM 4055 O O . LEU B 1 122 ? 22.567 -18.160 -43.968 1.00 45.41 122 LEU B O 1
ATOM 4060 N N . GLY B 1 123 ? 22.147 -16.002 -43.459 1.00 47.72 123 GLY B N 1
ATOM 4061 C CA . GLY B 1 123 ? 23.301 -15.473 -44.139 1.00 46.52 123 GLY B CA 1
ATOM 4062 C C . GLY B 1 123 ? 24.299 -14.846 -43.174 1.00 43.96 123 GLY B C 1
ATOM 4063 O O . GLY B 1 123 ? 24.009 -14.538 -42.026 1.00 42.99 123 GLY B O 1
ATOM 4064 N N . SER B 1 124 ? 25.492 -14.622 -43.703 1.00 46.32 124 SER B N 1
ATOM 4065 C CA . SER B 1 124 ? 26.567 -14.012 -42.952 1.00 44.68 124 SER B CA 1
ATOM 4066 C C . SER B 1 124 ? 26.122 -12.707 -42.320 1.00 44.66 124 SER B C 1
ATOM 4067 O O . SER B 1 124 ? 25.483 -11.869 -42.961 1.00 46.74 124 SER B O 1
ATOM 4070 N N . SER B 1 125 ? 26.495 -12.531 -41.053 1.00 45.19 125 SER B N 1
ATOM 4071 C CA . SER B 1 125 ? 26.351 -11.230 -40.429 1.00 44.97 125 SER B CA 1
ATOM 4072 C C . SER B 1 125 ? 27.062 -10.161 -41.250 1.00 46.35 125 SER B C 1
ATOM 4073 O O . SER B 1 125 ? 26.602 -9.014 -41.298 1.00 46.99 125 SER B O 1
ATOM 4076 N N . PHE B 1 126 ? 28.154 -10.522 -41.931 1.00 45.24 126 PHE B N 1
ATOM 4077 C CA . PHE B 1 126 ? 28.889 -9.544 -42.739 1.00 47.48 126 PHE B CA 1
ATOM 4078 C C . PHE B 1 126 ? 28.069 -8.999 -43.909 1.00 49.92 126 PHE B C 1
ATOM 4079 O O . PHE B 1 126 ? 28.393 -7.919 -44.425 1.00 51.35 126 PHE B O 1
ATOM 4087 N N . LEU B 1 127 ? 27.042 -9.723 -44.358 1.00 45.89 127 LEU B N 1
ATOM 4088 C CA . LEU B 1 127 ? 26.231 -9.269 -45.477 1.00 48.93 127 LEU B CA 1
ATOM 4089 C C . LEU B 1 127 ? 24.868 -8.759 -45.036 1.00 48.77 127 LEU B C 1
ATOM 4090 O O . LEU B 1 127 ? 24.060 -8.372 -45.884 1.00 51.33 127 LEU B O 1
ATOM 4095 N N . SER B 1 128 ? 24.626 -8.680 -43.732 1.00 49.02 128 SER B N 1
ATOM 4096 C CA . SER B 1 128 ? 23.300 -8.330 -43.237 1.00 49.40 128 SER B CA 1
ATOM 4097 C C . SER B 1 128 ? 22.747 -6.985 -43.711 1.00 50.83 128 SER B C 1
ATOM 4098 O O . SER B 1 128 ? 21.514 -6.898 -43.861 1.00 52.48 128 SER B O 1
ATOM 4101 N N . PRO B 1 129 ? 23.542 -5.919 -43.936 1.00 49.01 129 PRO B N 1
ATOM 4102 C CA . PRO B 1 129 ? 22.926 -4.664 -44.414 1.00 50.26 129 PRO B CA 1
ATOM 4103 C C . PRO B 1 129 ? 22.020 -4.830 -45.630 1.00 53.04 129 PRO B C 1
ATOM 4104 O O . PRO B 1 129 ? 20.911 -4.276 -45.638 1.00 53.86 129 PRO B O 1
ATOM 4108 N N . TRP B 1 130 ? 22.433 -5.577 -46.662 1.00 49.82 130 TRP B N 1
ATOM 4109 C CA . TRP B 1 130 ? 21.476 -5.757 -47.745 1.00 52.25 130 TRP B CA 1
ATOM 4110 C C . TRP B 1 130 ? 20.577 -6.970 -47.513 1.00 53.25 130 TRP B C 1
ATOM 4111 O O . TRP B 1 130 ? 19.386 -6.912 -47.841 1.00 54.59 130 TRP B O 1
ATOM 4122 N N . ILE B 1 131 ? 21.076 -8.028 -46.872 1.00 51.83 131 ILE B N 1
ATOM 4123 C CA . ILE B 1 131 ? 20.237 -9.214 -46.694 1.00 53.21 131 ILE B CA 1
ATOM 4124 C C . ILE B 1 131 ? 18.966 -8.867 -45.932 1.00 53.40 131 ILE B C 1
ATOM 4125 O O . ILE B 1 131 ? 17.865 -9.283 -46.319 1.00 55.19 131 ILE B O 1
ATOM 4130 N N . ASN B 1 132 ? 19.088 -8.070 -44.867 1.00 54.98 132 ASN B N 1
ATOM 4131 C CA . ASN B 1 132 ? 17.922 -7.723 -44.069 1.00 55.13 132 ASN B CA 1
ATOM 4132 C C . ASN B 1 132 ? 16.904 -6.951 -44.894 1.00 56.80 132 ASN B C 1
ATOM 4133 O O . ASN B 1 132 ? 15.687 -7.101 -44.709 1.00 58.16 132 ASN B O 1
ATOM 4138 N N . LYS B 1 133 ? 17.382 -6.111 -45.812 1.00 57.27 133 LYS B N 1
ATOM 4139 C CA . LYS B 1 133 ? 16.454 -5.437 -46.703 1.00 58.71 133 LYS B CA 1
ATOM 4140 C C . LYS B 1 133 ? 15.721 -6.443 -47.579 1.00 60.76 133 LYS B C 1
ATOM 4141 O O . LYS B 1 133 ? 14.508 -6.333 -47.785 1.00 61.92 133 LYS B O 1
ATOM 4147 N N . VAL B 1 134 ? 16.426 -7.457 -48.075 1.00 58.48 134 VAL B N 1
ATOM 4148 C CA . VAL B 1 134 ? 15.752 -8.476 -48.877 1.00 59.99 134 VAL B CA 1
ATOM 4149 C C . VAL B 1 134 ? 14.744 -9.233 -48.021 1.00 60.68 134 VAL B C 1
ATOM 4150 O O . VAL B 1 134 ? 13.586 -9.419 -48.413 1.00 61.97 134 VAL B O 1
ATOM 4154 N N . ALA B 1 135 ? 15.152 -9.641 -46.818 1.00 60.11 135 ALA B N 1
ATOM 4155 C CA . ALA B 1 135 ? 14.236 -10.370 -45.950 1.00 61.04 135 ALA B CA 1
ATOM 4156 C C . ALA B 1 135 ? 13.010 -9.524 -45.622 1.00 61.49 135 ALA B C 1
ATOM 4157 O O . ALA B 1 135 ? 11.875 -9.974 -45.814 1.00 62.94 135 ALA B O 1
ATOM 4159 N N . ASP B 1 136 ? 13.220 -8.270 -45.184 1.00 65.08 136 ASP B N 1
ATOM 4160 C CA . ASP B 1 136 ? 12.091 -7.377 -44.916 1.00 65.32 136 ASP B CA 1
ATOM 4161 C C . ASP B 1 136 ? 11.146 -7.291 -46.107 1.00 66.92 136 ASP B C 1
ATOM 4162 O O . ASP B 1 136 ? 9.923 -7.234 -45.939 1.00 67.96 136 ASP B O 1
ATOM 4167 N N . ALA B 1 137 ? 11.700 -7.208 -47.316 1.00 63.71 137 ALA B N 1
ATOM 4168 C CA . ALA B 1 137 ? 10.860 -7.056 -48.494 1.00 65.09 137 ALA B CA 1
ATOM 4169 C C . ALA B 1 137 ? 9.879 -8.211 -48.616 1.00 66.49 137 ALA B C 1
ATOM 4170 O O . ALA B 1 137 ? 8.724 -8.017 -49.010 1.00 67.62 137 ALA B O 1
ATOM 4172 N N . PHE B 1 138 ? 10.313 -9.414 -48.262 1.00 66.65 138 PHE B N 1
ATOM 4173 C CA . PHE B 1 138 ? 9.481 -10.600 -48.383 1.00 67.91 138 PHE B CA 1
ATOM 4174 C C . PHE B 1 138 ? 8.905 -11.069 -47.053 1.00 68.18 138 PHE B C 1
ATOM 4175 O O . PHE B 1 138 ? 8.315 -12.154 -47.001 1.00 69.07 138 PHE B O 1
ATOM 4183 N N . SER B 1 139 ? 9.057 -10.278 -45.988 1.00 64.78 139 SER B N 1
ATOM 4184 C CA . SER B 1 139 ? 8.701 -10.670 -44.625 1.00 64.84 139 SER B CA 1
ATOM 4185 C C . SER B 1 139 ? 9.261 -12.045 -44.297 1.00 65.15 139 SER B C 1
ATOM 4186 O O . SER B 1 139 ? 8.543 -12.958 -43.901 1.00 66.16 139 SER B O 1
ATOM 4189 N N . ILE B 1 140 ? 10.569 -12.178 -44.453 1.00 62.10 140 ILE B N 1
ATOM 4190 C CA . ILE B 1 140 ? 11.275 -13.395 -44.088 1.00 62.17 140 ILE B CA 1
ATOM 4191 C C . ILE B 1 140 ? 12.166 -13.107 -42.887 1.00 61.07 140 ILE B C 1
ATOM 4192 O O . ILE B 1 140 ? 12.752 -12.021 -42.775 1.00 59.59 140 ILE B O 1
ATOM 4197 N N . LYS B 1 141 ? 12.252 -14.090 -41.989 1.00 59.42 141 LYS B N 1
ATOM 4198 C CA . LYS B 1 141 ? 13.264 -14.137 -40.944 1.00 58.35 141 LYS B CA 1
ATOM 4199 C C . LYS B 1 141 ? 14.664 -13.932 -41.507 1.00 56.60 141 LYS B C 1
ATOM 4200 O O . LYS B 1 141 ? 15.078 -14.637 -42.424 1.00 56.77 141 LYS B O 1
ATOM 4206 N N . SER B 1 142 ? 15.425 -13.026 -40.905 1.00 56.69 142 SER B N 1
ATOM 4207 C CA . SER B 1 142 ? 16.815 -12.793 -41.284 1.00 53.55 142 SER B CA 1
ATOM 4208 C C . SER B 1 142 ? 17.722 -13.117 -40.090 1.00 50.20 142 SER B C 1
ATOM 4209 O O . SER B 1 142 ? 17.917 -12.285 -39.195 1.00 48.16 142 SER B O 1
ATOM 4212 N N . ILE B 1 143 ? 18.295 -14.319 -40.073 1.00 53.24 143 ILE B N 1
ATOM 4213 C CA . ILE B 1 143 ? 19.204 -14.748 -39.012 1.00 50.39 143 ILE B CA 1
ATOM 4214 C C . ILE B 1 143 ? 20.636 -14.613 -39.513 1.00 46.36 143 ILE B C 1
ATOM 4215 O O . ILE B 1 143 ? 20.977 -15.141 -40.579 1.00 46.24 143 ILE B O 1
ATOM 4220 N N . SER B 1 144 ? 21.477 -13.915 -38.764 1.00 49.59 144 SER B N 1
ATOM 4221 C CA . SER B 1 144 ? 22.862 -13.736 -39.171 1.00 46.58 144 SER B CA 1
ATOM 4222 C C . SER B 1 144 ? 23.770 -14.813 -38.589 1.00 44.51 144 SER B C 1
ATOM 4223 O O . SER B 1 144 ? 23.469 -15.443 -37.569 1.00 44.94 144 SER B O 1
ATOM 4226 N N . PHE B 1 145 ? 24.932 -14.967 -39.215 1.00 44.60 145 PHE B N 1
ATOM 4227 C CA . PHE B 1 145 ? 25.933 -15.919 -38.771 1.00 42.88 145 PHE B CA 1
ATOM 4228 C C . PHE B 1 145 ? 27.282 -15.227 -38.609 1.00 41.69 145 PHE B C 1
ATOM 4229 O O . PHE B 1 145 ? 27.607 -14.269 -39.334 1.00 42.38 145 PHE B O 1
ATOM 4237 N N . LEU B 1 146 ? 28.059 -15.730 -37.626 1.00 40.25 146 LEU B N 1
ATOM 4238 C CA . LEU B 1 146 ? 29.401 -15.263 -37.294 1.00 40.25 146 LEU B CA 1
ATOM 4239 C C . LEU B 1 146 ? 30.313 -16.450 -36.991 1.00 40.37 146 LEU B C 1
ATOM 4240 O O . LEU B 1 146 ? 29.906 -17.384 -36.278 1.00 39.94 146 LEU B O 1
ATOM 4245 N N . PRO B 1 147 ? 31.523 -16.482 -37.542 1.00 39.32 147 PRO B N 1
ATOM 4246 C CA . PRO B 1 147 ? 32.502 -17.490 -37.119 1.00 40.30 147 PRO B CA 1
ATOM 4247 C C . PRO B 1 147 ? 33.328 -17.077 -35.910 1.00 41.68 147 PRO B C 1
ATOM 4248 O O . PRO B 1 147 ? 34.182 -17.858 -35.473 1.00 43.13 147 PRO B O 1
ATOM 4252 N N . ILE B 1 148 ? 33.101 -15.891 -35.357 1.00 39.38 148 ILE B N 1
ATOM 4253 C CA . ILE B 1 148 ? 33.866 -15.404 -34.208 1.00 41.04 148 ILE B CA 1
ATOM 4254 C C . ILE B 1 148 ? 33.071 -15.601 -32.920 1.00 39.67 148 ILE B C 1
ATOM 4255 O O . ILE B 1 148 ? 31.872 -15.876 -32.929 1.00 37.86 148 ILE B O 1
ATOM 4260 N N . ASN B 1 149 ? 33.740 -15.471 -31.790 1.00 39.03 149 ASN B N 1
ATOM 4261 C CA . ASN B 1 149 ? 33.077 -15.813 -30.540 1.00 38.87 149 ASN B CA 1
ATOM 4262 C C . ASN B 1 149 ? 32.437 -14.571 -29.906 1.00 38.59 149 ASN B C 1
ATOM 4263 O O . ASN B 1 149 ? 32.612 -13.436 -30.379 1.00 38.32 149 ASN B O 1
ATOM 4268 N N . ALA B 1 150 ? 31.665 -14.810 -28.829 1.00 39.91 150 ALA B N 1
ATOM 4269 C CA . ALA B 1 150 ? 30.891 -13.736 -28.201 1.00 39.98 150 ALA B CA 1
ATOM 4270 C C . ALA B 1 150 ? 31.795 -12.705 -27.550 1.00 41.41 150 ALA B C 1
ATOM 4271 O O . ALA B 1 150 ? 31.443 -11.521 -27.489 1.00 40.84 150 ALA B O 1
ATOM 4273 N N . HIS B 1 151 ? 32.948 -13.133 -27.040 1.00 40.47 151 HIS B N 1
ATOM 4274 C CA . HIS B 1 151 ? 33.901 -12.172 -26.512 1.00 42.45 151 HIS B CA 1
ATOM 4275 C C . HIS B 1 151 ? 34.308 -11.165 -27.583 1.00 41.49 151 HIS B C 1
ATOM 4276 O O . HIS B 1 151 ? 34.278 -9.948 -27.353 1.00 41.52 151 HIS B O 1
ATOM 4283 N N . SER B 1 152 ? 34.666 -11.659 -28.777 1.00 44.74 152 SER B N 1
ATOM 4284 C CA . SER B 1 152 ? 35.058 -10.771 -29.867 1.00 44.64 152 SER B CA 1
ATOM 4285 C C . SER B 1 152 ? 33.915 -9.850 -30.266 1.00 42.11 152 SER B C 1
ATOM 4286 O O . SER B 1 152 ? 34.098 -8.632 -30.362 1.00 42.55 152 SER B O 1
ATOM 4289 N N . ILE B 1 153 ? 32.720 -10.406 -30.474 1.00 44.02 153 ILE B N 1
ATOM 4290 C CA . ILE B 1 153 ? 31.560 -9.557 -30.758 1.00 42.42 153 ILE B CA 1
ATOM 4291 C C . ILE B 1 153 ? 31.397 -8.478 -29.684 1.00 43.16 153 ILE B C 1
ATOM 4292 O O . ILE B 1 153 ? 31.153 -7.303 -29.994 1.00 42.95 153 ILE B O 1
ATOM 4297 N N . SER B 1 154 ? 31.543 -8.856 -28.409 1.00 43.07 154 SER B N 1
ATOM 4298 C CA . SER B 1 154 ? 31.502 -7.888 -27.319 1.00 44.20 154 SER B CA 1
ATOM 4299 C C . SER B 1 154 ? 32.446 -6.720 -27.554 1.00 45.10 154 SER B C 1
ATOM 4300 O O . SER B 1 154 ? 32.027 -5.560 -27.534 1.00 44.81 154 SER B O 1
ATOM 4303 N N . VAL B 1 155 ? 33.740 -6.997 -27.716 1.00 45.40 155 VAL B N 1
ATOM 4304 C CA . VAL B 1 155 ? 34.705 -5.901 -27.847 1.00 47.04 155 VAL B CA 1
ATOM 4305 C C . VAL B 1 155 ? 34.435 -5.086 -29.118 1.00 45.95 155 VAL B C 1
ATOM 4306 O O . VAL B 1 155 ? 34.482 -3.845 -29.108 1.00 46.41 155 VAL B O 1
ATOM 4310 N N . MET B 1 156 ? 34.112 -5.764 -30.217 1.00 48.97 156 MET B N 1
ATOM 4311 C CA . MET B 1 156 ? 33.937 -5.077 -31.489 1.00 48.53 156 MET B CA 1
ATOM 4312 C C . MET B 1 156 ? 32.721 -4.160 -31.473 1.00 47.05 156 MET B C 1
ATOM 4313 O O . MET B 1 156 ? 32.810 -2.998 -31.894 1.00 47.68 156 MET B O 1
ATOM 4318 N N . TRP B 1 157 ? 31.557 -4.681 -31.071 1.00 49.20 157 TRP B N 1
ATOM 4319 C CA . TRP B 1 157 ? 30.351 -3.856 -31.069 1.00 48.46 157 TRP B CA 1
ATOM 4320 C C . TRP B 1 157 ? 30.473 -2.687 -30.098 1.00 49.49 157 TRP B C 1
ATOM 4321 O O . TRP B 1 157 ? 29.786 -1.673 -30.259 1.00 50.37 157 TRP B O 1
ATOM 4332 N N . ALA B 1 158 ? 31.334 -2.795 -29.093 1.00 48.89 158 ALA B N 1
ATOM 4333 C CA . ALA B 1 158 ? 31.418 -1.717 -28.122 1.00 50.87 158 ALA B CA 1
ATOM 4334 C C . ALA B 1 158 ? 32.248 -0.550 -28.624 1.00 52.88 158 ALA B C 1
ATOM 4335 O O . ALA B 1 158 ? 32.244 0.511 -27.989 1.00 55.07 158 ALA B O 1
ATOM 4337 N N . GLN B 1 159 ? 32.967 -0.719 -29.729 1.00 52.19 159 GLN B N 1
ATOM 4338 C CA . GLN B 1 159 ? 33.796 0.370 -30.218 1.00 54.60 159 GLN B CA 1
ATOM 4339 C C . GLN B 1 159 ? 32.882 1.525 -30.640 1.00 55.44 159 GLN B C 1
ATOM 4340 O O . GLN B 1 159 ? 31.852 1.308 -31.280 1.00 53.78 159 GLN B O 1
ATOM 4346 N N . GLU B 1 160 ? 33.199 2.749 -30.238 1.00 56.41 160 GLU B N 1
ATOM 4347 C CA . GLU B 1 160 ? 32.338 3.832 -30.709 1.00 58.60 160 GLU B CA 1
ATOM 4348 C C . GLU B 1 160 ? 32.603 4.221 -32.166 1.00 59.30 160 GLU B C 1
ATOM 4349 O O . GLU B 1 160 ? 31.720 4.808 -32.814 1.00 60.21 160 GLU B O 1
ATOM 4355 N N . ASP B 1 161 ? 33.771 3.876 -32.714 1.00 59.10 161 ASP B N 1
ATOM 4356 C CA . ASP B 1 161 ? 34.040 4.046 -34.130 1.00 59.54 161 ASP B CA 1
ATOM 4357 C C . ASP B 1 161 ? 34.170 2.630 -34.650 1.00 55.45 161 ASP B C 1
ATOM 4358 O O . ASP B 1 161 ? 35.221 2.000 -34.505 1.00 54.87 161 ASP B O 1
ATOM 4363 N N . ARG B 1 162 ? 33.084 2.122 -35.226 1.00 59.28 162 ARG B N 1
ATOM 4364 C CA . ARG B 1 162 ? 33.057 0.780 -35.787 1.00 56.94 162 ARG B CA 1
ATOM 4365 C C . ARG B 1 162 ? 33.263 0.779 -37.294 1.00 57.73 162 ARG B C 1
ATOM 4366 O O . ARG B 1 162 ? 33.342 -0.300 -37.891 1.00 56.66 162 ARG B O 1
ATOM 4374 N N . SER B 1 163 ? 33.413 1.961 -37.903 1.00 60.10 163 SER B N 1
ATOM 4375 C CA . SER B 1 163 ? 33.511 2.104 -39.355 1.00 61.43 163 SER B CA 1
ATOM 4376 C C . SER B 1 163 ? 34.800 1.476 -39.847 1.00 61.98 163 SER B C 1
ATOM 4377 O O . SER B 1 163 ? 35.875 1.748 -39.295 1.00 63.42 163 SER B O 1
ATOM 4380 N N . PHE B 1 164 ? 34.729 0.682 -40.914 1.00 60.40 164 PHE B N 1
ATOM 4381 C CA . PHE B 1 164 ? 33.598 0.484 -41.838 1.00 59.82 164 PHE B CA 1
ATOM 4382 C C . PHE B 1 164 ? 32.650 -0.669 -41.508 1.00 57.70 164 PHE B C 1
ATOM 4383 O O . PHE B 1 164 ? 31.765 -1.009 -42.319 1.00 57.61 164 PHE B O 1
ATOM 4391 N N . PHE B 1 165 ? 32.866 -1.310 -40.350 1.00 55.90 165 PHE B N 1
ATOM 4392 C CA . PHE B 1 165 ? 31.960 -2.351 -39.887 1.00 53.75 165 PHE B CA 1
ATOM 4393 C C . PHE B 1 165 ? 30.708 -1.789 -39.240 1.00 52.18 165 PHE B C 1
ATOM 4394 O O . PHE B 1 165 ? 29.898 -2.549 -38.712 1.00 50.54 165 PHE B O 1
ATOM 4402 N N . ASN B 1 166 ? 30.508 -0.477 -39.277 1.00 55.86 166 ASN B N 1
ATOM 4403 C CA . ASN B 1 166 ? 29.369 0.084 -38.572 1.00 55.29 166 ASN B CA 1
ATOM 4404 C C . ASN B 1 166 ? 28.044 -0.417 -39.141 1.00 54.43 166 ASN B C 1
ATOM 4405 O O . ASN B 1 166 ? 27.151 -0.822 -38.388 1.00 53.25 166 ASN B O 1
ATOM 4410 N N . ASP B 1 167 ? 27.902 -0.421 -40.466 1.00 53.22 167 ASP B N 1
ATOM 4411 C CA . ASP B 1 167 ? 26.644 -0.858 -41.068 1.00 53.46 167 ASP B CA 1
ATOM 4412 C C . ASP B 1 167 ? 26.320 -2.312 -40.731 1.00 52.28 167 ASP B C 1
ATOM 4413 O O . ASP B 1 167 ? 25.201 -2.625 -40.311 1.00 51.80 167 ASP B O 1
ATOM 4418 N N . LEU B 1 168 ? 27.274 -3.221 -40.910 1.00 50.65 168 LEU B N 1
ATOM 4419 C CA . LEU B 1 168 ? 26.928 -4.625 -40.720 1.00 49.70 168 LEU B CA 1
ATOM 4420 C C . LEU B 1 168 ? 26.750 -4.973 -39.240 1.00 47.66 168 LEU B C 1
ATOM 4421 O O . LEU B 1 168 ? 25.956 -5.862 -38.901 1.00 47.01 168 LEU B O 1
ATOM 4426 N N . GLU B 1 169 ? 27.488 -4.307 -38.351 1.00 49.75 169 GLU B N 1
ATOM 4427 C CA . GLU B 1 169 ? 27.241 -4.459 -36.922 1.00 48.49 169 GLU B CA 1
ATOM 4428 C C . GLU B 1 169 ? 25.854 -3.949 -36.536 1.00 48.69 169 GLU B C 1
ATOM 4429 O O . GLU B 1 169 ? 25.123 -4.617 -35.798 1.00 48.28 169 GLU B O 1
ATOM 4435 N N . THR B 1 170 ? 25.484 -2.755 -36.998 1.00 45.96 170 THR B N 1
ATOM 4436 C CA . THR B 1 170 ? 24.120 -2.285 -36.789 1.00 46.58 170 THR B CA 1
ATOM 4437 C C . THR B 1 170 ? 23.101 -3.255 -37.381 1.00 47.23 170 THR B C 1
ATOM 4438 O O . THR B 1 170 ? 22.098 -3.583 -36.742 1.00 47.53 170 THR B O 1
ATOM 4442 N N . ALA B 1 171 ? 23.326 -3.710 -38.622 1.00 47.20 171 ALA B N 1
ATOM 4443 C CA . ALA B 1 171 ? 22.369 -4.611 -39.249 1.00 48.47 171 ALA B CA 1
ATOM 4444 C C . ALA B 1 171 ? 22.271 -5.917 -38.480 1.00 47.62 171 ALA B C 1
ATOM 4445 O O . ALA B 1 171 ? 21.176 -6.462 -38.301 1.00 48.86 171 ALA B O 1
ATOM 4447 N N . THR B 1 172 ? 23.399 -6.426 -37.997 1.00 47.25 172 THR B N 1
ATOM 4448 C CA . THR B 1 172 ? 23.353 -7.654 -37.216 1.00 46.49 172 THR B CA 1
ATOM 4449 C C . THR B 1 172 ? 22.542 -7.461 -35.928 1.00 46.74 172 THR B C 1
ATOM 4450 O O . THR B 1 172 ? 21.750 -8.332 -35.548 1.00 47.80 172 THR B O 1
ATOM 4454 N N . THR B 1 173 ? 22.690 -6.305 -35.271 1.00 47.58 173 THR B N 1
ATOM 4455 C CA . THR B 1 173 ? 21.888 -6.022 -34.086 1.00 48.18 173 THR B CA 1
ATOM 4456 C C . 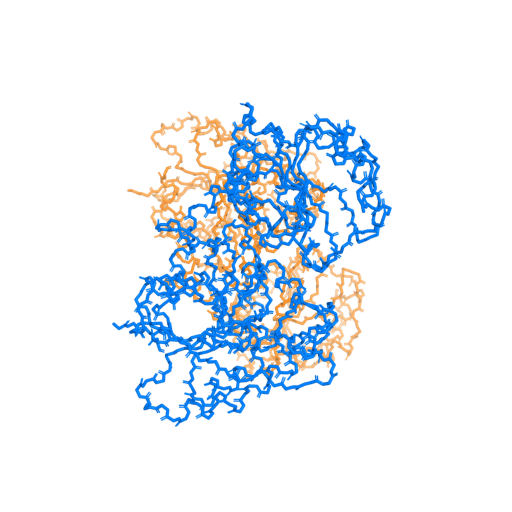THR B 1 173 ? 20.395 -5.965 -34.415 1.00 50.19 173 THR B C 1
ATOM 4457 O O . THR B 1 173 ? 19.555 -6.285 -33.565 1.00 51.26 173 THR B O 1
ATOM 4461 N N . GLU B 1 174 ? 20.046 -5.638 -35.648 1.00 47.43 174 GLU B N 1
ATOM 4462 C CA . GLU B 1 174 ? 18.649 -5.540 -36.054 1.00 49.73 174 GLU B CA 1
ATOM 4463 C C . GLU B 1 174 ? 18.093 -6.844 -36.622 1.00 51.47 174 GLU B C 1
ATOM 4464 O O . GLU B 1 174 ? 16.901 -6.912 -36.921 1.00 53.78 174 GLU B O 1
ATOM 4470 N N . SER B 1 175 ? 18.905 -7.887 -36.746 1.00 49.40 175 SER B N 1
ATOM 4471 C CA . SER B 1 175 ? 18.421 -9.091 -37.389 1.00 51.47 175 SER B CA 1
ATOM 4472 C C . SER B 1 175 ? 17.476 -9.837 -36.450 1.00 53.36 175 SER B C 1
ATOM 4473 O O . SER B 1 175 ? 17.278 -9.474 -35.293 1.00 52.86 175 SER B O 1
ATOM 4476 N N . TYR B 1 176 ? 16.884 -10.908 -36.962 1.00 48.30 176 TYR B N 1
ATOM 4477 C CA . TYR B 1 176 ? 16.005 -11.723 -36.140 1.00 50.61 176 TYR B CA 1
ATOM 4478 C C . TYR B 1 176 ? 16.779 -12.405 -35.014 1.00 49.33 176 TYR B C 1
ATOM 4479 O O . TYR B 1 176 ? 16.197 -12.734 -33.974 1.00 50.57 176 TYR B O 1
ATOM 4488 N N . GLY B 1 177 ? 18.081 -12.611 -35.190 1.00 51.15 177 GLY B N 1
ATOM 4489 C CA . GLY B 1 177 ? 18.870 -13.358 -34.227 1.00 50.14 177 GLY B CA 1
ATOM 4490 C C . GLY B 1 177 ? 20.218 -13.690 -34.814 1.00 47.32 177 GLY B C 1
ATOM 4491 O O . GLY B 1 177 ? 20.483 -13.454 -35.992 1.00 46.52 177 GLY B O 1
ATOM 4492 N N . LEU B 1 178 ? 21.073 -14.277 -33.985 1.00 47.88 178 LEU B N 1
ATOM 4493 C CA . LEU B 1 178 ? 22.463 -14.455 -34.392 1.00 44.49 178 LEU B CA 1
ATOM 4494 C C . LEU B 1 178 ? 22.986 -15.823 -33.981 1.00 44.51 178 LEU B C 1
ATOM 4495 O O . LEU B 1 178 ? 22.766 -16.258 -32.851 1.00 46.36 178 LEU B O 1
ATOM 4500 N N . VAL B 1 179 ? 23.655 -16.503 -34.919 1.00 43.85 179 VAL B N 1
ATOM 4501 C CA . VAL B 1 179 ? 24.308 -17.787 -34.680 1.00 43.10 179 VAL B CA 1
ATOM 4502 C C . VAL B 1 179 ? 25.807 -17.531 -34.666 1.00 40.07 179 VAL B C 1
ATOM 4503 O O . VAL B 1 179 ? 26.306 -16.751 -35.483 1.00 38.75 179 VAL B O 1
ATOM 4507 N N . ILE B 1 180 ? 26.512 -18.119 -33.689 1.00 40.27 180 ILE B N 1
ATOM 4508 C CA . ILE B 1 180 ? 27.959 -17.973 -33.571 1.00 38.80 180 ILE B CA 1
ATOM 4509 C C . ILE B 1 180 ? 28.596 -19.331 -33.308 1.00 39.04 180 ILE B C 1
ATOM 4510 O O . ILE B 1 180 ? 27.954 -20.272 -32.823 1.00 40.31 180 ILE B O 1
ATOM 4515 N N . ASN B 1 181 ? 29.867 -19.438 -33.691 1.00 40.11 181 ASN B N 1
ATOM 4516 C CA . ASN B 1 181 ? 30.617 -20.693 -33.623 1.00 40.67 181 ASN B CA 1
ATOM 4517 C C . ASN B 1 181 ? 31.401 -20.755 -32.307 1.00 42.08 181 ASN B C 1
ATOM 4518 O O . ASN B 1 181 ? 32.635 -20.665 -32.236 1.00 43.11 181 ASN B O 1
ATOM 4523 N N . SER B 1 182 ? 30.636 -20.907 -31.239 1.00 40.03 182 SER B N 1
ATOM 4524 C CA . SER B 1 182 ? 31.195 -21.030 -29.910 1.00 41.94 182 SER B CA 1
ATOM 4525 C C . SER B 1 182 ? 30.216 -21.869 -29.102 1.00 43.49 182 SER B C 1
ATOM 4526 O O . SER B 1 182 ? 29.130 -22.215 -29.581 1.00 43.30 182 SER B O 1
ATOM 4529 N N . PHE B 1 183 ? 30.607 -22.211 -27.879 1.00 41.31 183 PHE B N 1
ATOM 4530 C CA . PHE B 1 183 ? 29.713 -22.897 -26.962 1.00 43.61 183 PHE B CA 1
ATOM 4531 C C . PHE B 1 183 ? 29.586 -22.093 -25.675 1.00 46.23 183 PHE B C 1
ATOM 4532 O O . PHE B 1 183 ? 30.523 -21.407 -25.253 1.00 46.59 183 PHE B O 1
ATOM 4540 N N . TYR B 1 184 ? 28.395 -22.183 -25.075 1.00 40.82 184 TYR B N 1
ATOM 4541 C CA . TYR B 1 184 ? 27.991 -21.281 -23.999 1.00 43.59 184 TYR B CA 1
ATOM 4542 C C . TYR B 1 184 ? 28.968 -21.298 -22.817 1.00 44.96 184 TYR B C 1
ATOM 4543 O O . TYR B 1 184 ? 29.410 -20.246 -22.337 1.00 45.59 184 TYR B O 1
ATOM 4552 N N . ASP B 1 185 ? 29.297 -22.483 -22.328 1.00 44.55 185 ASP B N 1
ATOM 4553 C CA . ASP B 1 185 ? 30.115 -22.631 -21.137 1.00 46.24 185 ASP B CA 1
ATOM 4554 C C . ASP B 1 185 ? 31.528 -22.118 -21.306 1.00 45.86 185 ASP B C 1
ATOM 4555 O O . ASP B 1 185 ? 32.285 -22.121 -20.342 1.00 47.53 185 ASP B O 1
ATOM 4560 N N . LEU B 1 186 ? 31.930 -21.732 -22.510 1.00 49.11 186 LEU B N 1
ATOM 4561 C CA . LEU B 1 186 ? 33.280 -21.216 -22.685 1.00 49.14 186 LEU B CA 1
ATOM 4562 C C . LEU B 1 186 ? 33.385 -19.754 -22.288 1.00 50.59 186 LEU B C 1
ATOM 4563 O O . LEU B 1 186 ? 34.436 -19.328 -21.801 1.00 52.40 186 LEU B O 1
ATOM 4568 N N . GLU B 1 187 ? 32.312 -18.984 -22.483 1.00 49.85 187 GLU B N 1
ATOM 4569 C CA . GLU B 1 187 ? 32.318 -17.532 -22.382 1.00 50.62 187 GLU B CA 1
ATOM 4570 C C . GLU B 1 187 ? 30.913 -17.027 -22.054 1.00 51.18 187 GLU B C 1
ATOM 4571 O O . GLU B 1 187 ? 30.406 -16.123 -22.730 1.00 48.53 187 GLU B O 1
ATOM 4577 N N . PRO B 1 188 ? 30.249 -17.564 -21.026 1.00 47.91 188 PRO B N 1
ATOM 4578 C CA . PRO B 1 188 ? 28.824 -17.233 -20.854 1.00 47.86 188 PRO B CA 1
ATOM 4579 C C . PRO B 1 188 ? 28.580 -15.769 -20.552 1.00 47.97 188 PRO B C 1
ATOM 4580 O O . PRO B 1 188 ? 27.592 -15.225 -21.064 1.00 47.75 188 PRO B O 1
ATOM 4584 N N . GLU B 1 189 ? 29.448 -15.122 -19.749 1.00 47.90 189 GLU B N 1
ATOM 4585 C CA . GLU B 1 189 ? 29.407 -13.665 -19.576 1.00 48.17 189 GLU B CA 1
ATOM 4586 C C . GLU B 1 189 ? 29.273 -12.969 -20.922 1.00 47.25 189 GLU B C 1
ATOM 4587 O O . GLU B 1 189 ? 28.493 -12.025 -21.083 1.00 47.31 189 GLU B O 1
ATOM 4593 N N . PHE B 1 190 ? 30.084 -13.391 -21.886 1.00 45.07 190 PHE B N 1
ATOM 4594 C CA . PHE B 1 190 ? 30.128 -12.679 -23.148 1.00 44.38 190 PHE B CA 1
ATOM 4595 C C . PHE B 1 190 ? 28.938 -13.037 -24.017 1.00 43.73 190 PHE B C 1
ATOM 4596 O O . PHE B 1 190 ? 28.409 -12.161 -24.691 1.00 43.78 190 PHE B O 1
ATOM 4604 N N . VAL B 1 191 ? 28.427 -14.263 -23.928 1.00 44.08 191 VAL B N 1
ATOM 4605 C CA . VAL B 1 191 ? 27.185 -14.569 -24.627 1.00 44.21 191 VAL B CA 1
ATOM 4606 C C . VAL B 1 191 ? 26.050 -13.706 -24.086 1.00 45.26 191 VAL B C 1
ATOM 4607 O O . VAL B 1 191 ? 25.262 -13.144 -24.854 1.00 45.85 191 VAL B O 1
ATOM 4611 N N . GLU B 1 192 ? 25.975 -13.534 -22.764 1.00 46.89 192 GLU B N 1
ATOM 4612 C CA . GLU B 1 192 ? 24.876 -12.741 -22.228 1.00 48.07 192 GLU B CA 1
ATOM 4613 C C . GLU B 1 192 ? 25.066 -11.262 -22.545 1.00 48.17 192 GLU B C 1
ATOM 4614 O O . GLU B 1 192 ? 24.077 -10.545 -22.761 1.00 49.14 192 GLU B O 1
ATOM 4620 N N . THR B 1 193 ? 26.321 -10.805 -22.616 1.00 48.01 193 THR B N 1
ATOM 4621 C CA . THR B 1 193 ? 26.598 -9.436 -23.046 1.00 48.18 193 THR B CA 1
ATOM 4622 C C . THR B 1 193 ? 26.023 -9.187 -24.433 1.00 48.44 193 THR B C 1
ATOM 4623 O O . THR B 1 193 ? 25.320 -8.196 -24.669 1.00 49.51 193 THR B O 1
ATOM 4627 N N . VAL B 1 194 ? 26.315 -10.082 -25.367 1.00 44.76 194 VAL B N 1
ATOM 4628 C CA . VAL B 1 194 ? 25.834 -9.888 -26.719 1.00 45.25 194 VAL B CA 1
ATOM 4629 C C . VAL B 1 194 ? 24.310 -9.916 -26.731 1.00 46.83 194 VAL B C 1
ATOM 4630 O O . VAL B 1 194 ? 23.658 -9.051 -27.331 1.00 48.26 194 VAL B O 1
ATOM 4634 N N . LYS B 1 195 ? 23.723 -10.893 -26.038 1.00 44.80 195 LYS B N 1
ATOM 4635 C CA . LYS B 1 195 ? 22.272 -11.049 -26.055 1.00 46.66 195 LYS B CA 1
ATOM 4636 C C . LYS B 1 195 ? 21.560 -9.842 -25.434 1.00 47.90 195 LYS B C 1
ATOM 4637 O O . LYS B 1 195 ? 20.514 -9.418 -25.931 1.00 49.51 195 LYS B O 1
ATOM 4643 N N . THR B 1 196 ? 22.097 -9.265 -24.349 1.00 52.89 196 THR B N 1
ATOM 4644 C CA . THR B 1 196 ? 21.393 -8.130 -23.752 1.00 53.85 196 THR B CA 1
ATOM 4645 C C . THR B 1 196 ? 21.756 -6.784 -24.374 1.00 54.30 196 THR B C 1
ATOM 4646 O O . THR B 1 196 ? 20.948 -5.846 -24.320 1.00 55.65 196 THR B O 1
ATOM 4650 N N . ARG B 1 197 ? 22.956 -6.643 -24.934 1.00 55.83 197 ARG B N 1
ATOM 4651 C CA . ARG B 1 197 ? 23.494 -5.318 -25.173 1.00 56.08 197 ARG B CA 1
ATOM 4652 C C . ARG B 1 197 ? 23.584 -4.972 -26.637 1.00 56.66 197 ARG B C 1
ATOM 4653 O O . ARG B 1 197 ? 23.666 -3.783 -26.960 1.00 57.33 197 ARG B O 1
ATOM 4661 N N . PHE B 1 198 ? 23.497 -5.980 -27.530 1.00 50.02 198 PHE B N 1
ATOM 4662 C CA . PHE B 1 198 ? 23.843 -5.817 -28.934 1.00 50.45 198 PHE B CA 1
ATOM 4663 C C . PHE B 1 198 ? 22.936 -6.603 -29.878 1.00 51.89 198 PHE B C 1
ATOM 4664 O O . PHE B 1 198 ? 23.263 -6.734 -31.068 1.00 52.39 198 PHE B O 1
ATOM 4672 N N . LEU B 1 199 ? 21.822 -7.144 -29.395 1.00 46.08 199 LEU B N 1
ATOM 4673 C CA . LEU B 1 199 ? 20.783 -7.723 -30.242 1.00 48.03 199 LEU B CA 1
ATOM 4674 C C . LEU B 1 199 ? 19.468 -7.093 -29.828 1.00 50.06 199 LEU B C 1
ATOM 4675 O O . LEU B 1 199 ? 19.115 -7.150 -28.652 1.00 49.46 199 LEU B O 1
ATOM 4680 N N . ASN B 1 200 ? 18.749 -6.484 -30.780 1.00 47.35 200 ASN B N 1
ATOM 4681 C CA . ASN B 1 200 ? 17.523 -5.774 -30.428 1.00 49.08 200 ASN B CA 1
ATOM 4682 C C . ASN B 1 200 ? 16.450 -6.728 -29.924 1.00 49.94 200 ASN B C 1
ATOM 4683 O O . ASN B 1 200 ? 15.826 -6.477 -28.886 1.00 49.75 200 ASN B O 1
ATOM 4688 N N . HIS B 1 201 ? 16.183 -7.798 -30.653 1.00 51.01 201 HIS B N 1
ATOM 4689 C CA . HIS B 1 201 ? 15.540 -8.939 -30.026 1.00 51.12 201 HIS B CA 1
ATOM 4690 C C . HIS B 1 201 ? 16.644 -9.658 -29.262 1.00 47.95 201 HIS B C 1
ATOM 4691 O O . HIS B 1 201 ? 17.753 -9.138 -29.112 1.00 45.92 201 HIS B O 1
ATOM 4698 N N . HIS B 1 202 ? 16.410 -10.812 -28.684 1.00 51.52 202 HIS B N 1
ATOM 4699 C CA . HIS B 1 202 ? 17.497 -11.232 -27.804 1.00 48.61 202 HIS B CA 1
ATOM 4700 C C . HIS B 1 202 ? 17.757 -12.709 -28.003 1.00 48.21 202 HIS B C 1
ATOM 4701 O O . HIS B 1 202 ? 17.762 -13.509 -27.054 1.00 47.57 202 HIS B O 1
ATOM 4708 N N . ARG B 1 203 ? 17.985 -13.042 -29.267 1.00 43.97 203 ARG B N 1
ATOM 4709 C CA . ARG B 1 203 ? 18.141 -14.401 -29.751 1.00 44.15 203 ARG B CA 1
ATOM 4710 C C . ARG B 1 203 ? 19.596 -14.573 -30.158 1.00 41.40 203 ARG B C 1
ATOM 4711 O O . ARG B 1 203 ? 20.036 -14.007 -31.158 1.00 41.12 203 ARG B O 1
ATOM 4719 N N . ILE B 1 204 ? 20.343 -15.333 -29.378 1.00 46.56 204 ILE B N 1
ATOM 4720 C CA . ILE B 1 204 ? 21.689 -15.736 -29.734 1.00 44.16 204 ILE B CA 1
ATOM 4721 C C . ILE B 1 204 ? 21.733 -17.238 -29.573 1.00 44.75 204 ILE B C 1
ATOM 4722 O O . ILE B 1 204 ? 21.208 -17.779 -28.592 1.00 45.89 204 ILE B O 1
ATOM 4727 N N . TRP B 1 205 ? 22.285 -17.907 -30.565 1.00 43.76 205 TRP B N 1
ATOM 4728 C CA . TRP B 1 205 ? 22.404 -19.352 -30.602 1.00 45.23 205 TRP B CA 1
ATOM 4729 C C . TRP B 1 205 ? 23.889 -19.670 -30.658 1.00 42.82 205 TRP B C 1
ATOM 4730 O O . TRP B 1 205 ? 24.520 -19.495 -31.717 1.00 41.47 205 TRP B O 1
ATOM 4741 N N . THR B 1 206 ? 24.436 -20.195 -29.566 1.00 44.03 206 THR B N 1
ATOM 4742 C CA . THR B 1 206 ? 25.758 -20.795 -29.615 1.00 42.73 206 THR B CA 1
ATOM 4743 C C . THR B 1 206 ? 25.643 -22.248 -30.056 1.00 45.22 206 THR B C 1
ATOM 4744 O O . THR B 1 206 ? 24.857 -23.026 -29.500 1.00 46.83 206 THR B O 1
ATOM 4748 N N . VAL B 1 207 ? 26.462 -22.607 -31.031 1.00 45.28 207 VAL B N 1
ATOM 4749 C CA . VAL B 1 207 ? 26.239 -23.774 -31.874 1.00 45.95 207 VAL B CA 1
ATOM 4750 C C . VAL B 1 207 ? 27.557 -24.530 -32.013 1.00 43.58 207 VAL B C 1
ATOM 4751 O O . VAL B 1 207 ? 27.592 -25.661 -32.489 1.00 43.81 207 VAL B O 1
ATOM 4755 N N . GLY B 1 208 ? 28.648 -23.930 -31.552 1.00 44.93 208 GLY B N 1
ATOM 4756 C CA . GLY B 1 208 ? 29.948 -24.498 -31.776 1.00 42.99 208 GLY B CA 1
ATOM 4757 C C . GLY B 1 208 ? 30.355 -25.490 -30.718 1.00 42.35 208 GLY B C 1
ATOM 4758 O O . GLY B 1 208 ? 29.665 -25.692 -29.718 1.00 43.11 208 GLY B O 1
ATOM 4759 N N . PRO B 1 209 ? 31.495 -26.156 -30.937 1.00 45.49 209 PRO B N 1
ATOM 4760 C CA . PRO B 1 209 ? 32.336 -26.059 -32.151 1.00 44.88 209 PRO B CA 1
ATOM 4761 C C . PRO B 1 209 ? 31.739 -26.744 -33.390 1.00 46.42 209 PRO B C 1
ATOM 4762 O O . PRO B 1 209 ? 31.469 -27.934 -33.365 1.00 47.34 209 PRO B O 1
ATOM 4766 N N . LEU B 1 210 ? 31.535 -26.001 -34.468 1.00 45.60 210 LEU B N 1
ATOM 4767 C CA . LEU B 1 210 ? 31.057 -26.626 -35.693 1.00 47.14 210 LEU B CA 1
ATOM 4768 C C . LEU B 1 210 ? 32.127 -27.525 -36.296 1.00 46.94 210 LEU B C 1
ATOM 4769 O O . LEU B 1 210 ? 33.290 -27.143 -36.426 1.00 45.84 210 LEU B O 1
ATOM 4774 N N . LEU B 1 211 ? 31.742 -28.726 -36.643 1.00 53.03 211 LEU B N 1
ATOM 4775 C CA . LEU B 1 211 ? 32.838 -29.572 -37.043 1.00 52.99 211 LEU B CA 1
ATOM 4776 C C . LEU B 1 211 ? 32.643 -30.014 -38.485 1.00 54.62 211 LEU B C 1
ATOM 4777 O O . LEU B 1 211 ? 31.503 -30.145 -38.936 1.00 56.00 211 LEU B O 1
ATOM 4782 N N . PRO B 1 212 ? 33.734 -30.241 -39.229 1.00 58.52 212 PRO B N 1
ATOM 4783 C CA . PRO B 1 212 ? 33.630 -30.859 -40.558 1.00 60.35 212 PRO B CA 1
ATOM 4784 C C . PRO B 1 212 ? 32.900 -32.196 -40.537 1.00 61.96 212 PRO B C 1
ATOM 4785 O O . PRO B 1 212 ? 32.741 -32.850 -39.500 1.00 61.71 212 PRO B O 1
ATOM 4789 N N . PHE B 1 213 ? 32.444 -32.586 -41.721 1.00 61.79 213 PHE B N 1
ATOM 4790 C CA . PHE B 1 213 ? 31.706 -33.834 -41.940 1.00 63.67 213 PHE B CA 1
ATOM 4791 C C . PHE B 1 213 ? 32.456 -34.802 -42.868 1.00 65.12 213 PHE B C 1
ATOM 4792 O O . PHE B 1 213 ? 33.368 -34.407 -43.602 1.00 64.98 213 PHE B O 1
ATOM 4800 N N . GLY B 1 221 ? 43.209 -32.520 -50.066 1.00 96.05 221 GLY B N 1
ATOM 4801 C CA . GLY B 1 221 ? 43.409 -31.420 -50.989 1.00 96.60 221 GLY B CA 1
ATOM 4802 C C . GLY B 1 221 ? 44.487 -31.767 -52.001 1.00 99.95 221 GLY B C 1
ATOM 4803 O O . GLY B 1 221 ? 44.761 -32.955 -52.243 1.00 102.35 221 GLY B O 1
ATOM 4804 N N . GLN B 1 222 ? 45.077 -30.747 -52.616 1.00 100.50 222 GLN B N 1
ATOM 4805 C CA . GLN B 1 222 ? 46.350 -30.896 -53.302 1.00 103.23 222 GLN B CA 1
ATOM 4806 C C . GLN B 1 222 ? 47.317 -29.856 -52.750 1.00 101.51 222 GLN B C 1
ATOM 4807 O O . GLN B 1 222 ? 46.911 -28.800 -52.254 1.00 98.89 222 GLN B O 1
ATOM 4813 N N . SER B 1 223 ? 48.606 -30.151 -52.890 1.00 102.57 223 SER B N 1
ATOM 4814 C CA . SER B 1 223 ? 49.602 -29.788 -51.888 1.00 101.01 223 SER B CA 1
ATOM 4815 C C . SER B 1 223 ? 50.963 -30.300 -52.355 1.00 104.18 223 SER B C 1
ATOM 4816 O O . SER B 1 223 ? 51.064 -31.061 -53.324 1.00 107.55 223 SER B O 1
ATOM 4819 N N . SER B 1 224 ? 52.017 -29.863 -51.659 1.00 97.39 224 SER B N 1
ATOM 4820 C CA . SER B 1 224 ? 53.360 -30.322 -52.008 1.00 100.51 224 SER B CA 1
ATOM 4821 C C . SER B 1 224 ? 53.641 -31.718 -51.471 1.00 101.68 224 SER B C 1
ATOM 4822 O O . SER B 1 224 ? 54.443 -32.450 -52.060 1.00 105.49 224 SER B O 1
ATOM 4825 N N . ILE B 1 225 ? 52.992 -32.099 -50.374 1.00 99.46 225 ILE B N 1
ATOM 4826 C CA . ILE B 1 225 ? 53.063 -33.448 -49.814 1.00 100.53 225 ILE B CA 1
ATOM 4827 C C . ILE B 1 225 ? 51.637 -33.953 -49.631 1.00 98.93 225 ILE B C 1
ATOM 4828 O O . ILE B 1 225 ? 50.782 -33.209 -49.133 1.00 95.73 225 ILE B O 1
ATOM 4833 N N . PRO B 1 226 ? 51.318 -35.173 -50.052 1.00 95.29 226 PRO B N 1
ATOM 4834 C CA . PRO B 1 226 ? 49.918 -35.615 -50.032 1.00 94.27 226 PRO B CA 1
ATOM 4835 C C . PRO B 1 226 ? 49.496 -35.974 -48.620 1.00 91.50 226 PRO B C 1
ATOM 4836 O O . PRO B 1 226 ? 50.339 -36.341 -47.788 1.00 91.63 226 PRO B O 1
ATOM 4840 N N . PRO B 1 227 ? 48.203 -35.870 -48.305 1.00 93.38 227 PRO B N 1
ATOM 4841 C CA . PRO B 1 227 ? 47.760 -36.172 -46.932 1.00 91.03 227 PRO B CA 1
ATOM 4842 C C . PRO B 1 227 ? 48.077 -37.591 -46.467 1.00 93.34 227 PRO B C 1
ATOM 4843 O O . PRO B 1 227 ? 48.333 -37.801 -45.276 1.00 92.04 227 PRO B O 1
ATOM 4847 N N . ALA B 1 228 ? 48.080 -38.572 -47.370 1.00 91.31 228 ALA B N 1
ATOM 4848 C CA . ALA B 1 228 ? 48.305 -39.959 -46.977 1.00 94.24 228 ALA B CA 1
ATOM 4849 C C . ALA B 1 228 ? 49.734 -40.226 -46.520 1.00 95.85 228 ALA B C 1
ATOM 4850 O O . ALA B 1 228 ? 49.948 -41.169 -45.749 1.00 97.44 228 ALA B O 1
ATOM 4852 N N . LYS B 1 229 ? 50.703 -39.399 -46.963 1.00 92.13 229 LYS B N 1
ATOM 4853 C CA . LYS B 1 229 ? 52.116 -39.532 -46.608 1.00 93.92 229 LYS B CA 1
ATOM 4854 C C . LYS B 1 229 ? 52.506 -38.847 -45.312 1.00 90.37 229 LYS B C 1
ATOM 4855 O O . LYS B 1 229 ? 53.309 -39.418 -44.563 1.00 91.98 229 LYS B O 1
ATOM 4861 N N . VAL B 1 230 ? 51.956 -37.667 -45.018 1.00 95.25 230 VAL B N 1
ATOM 4862 C CA . VAL B 1 230 ? 52.255 -37.006 -43.752 1.00 92.36 230 VAL B CA 1
ATOM 4863 C C . VAL B 1 230 ? 51.809 -37.870 -42.585 1.00 91.96 230 VAL B C 1
ATOM 4864 O O . VAL B 1 230 ? 52.522 -37.995 -41.582 1.00 92.05 230 VAL B O 1
ATOM 4868 N N . SER B 1 231 ? 50.598 -38.432 -42.675 1.00 89.43 231 SER B N 1
ATOM 4869 C CA . SER B 1 231 ? 50.100 -39.317 -41.631 1.00 89.59 231 SER B CA 1
ATOM 4870 C C . SER B 1 231 ? 50.994 -40.536 -41.468 1.00 93.79 231 SER B C 1
ATOM 4871 O O . SER B 1 231 ? 51.093 -41.091 -40.370 1.00 94.32 231 SER B O 1
ATOM 4874 N N . ALA B 1 232 ? 51.634 -40.982 -42.546 1.00 87.97 232 ALA B N 1
ATOM 4875 C CA . ALA B 1 232 ? 52.631 -42.035 -42.405 1.00 92.49 232 ALA B CA 1
ATOM 4876 C C . ALA B 1 232 ? 53.833 -41.550 -41.608 1.00 91.97 232 ALA B C 1
ATOM 4877 O O . ALA B 1 232 ? 54.474 -42.342 -40.910 1.00 94.69 232 ALA B O 1
ATOM 4879 N N . TRP B 1 233 ? 54.174 -40.268 -41.727 1.00 93.81 233 TRP B N 1
ATOM 4880 C CA . TRP B 1 233 ? 55.282 -39.721 -40.953 1.00 93.36 233 TRP B CA 1
ATOM 4881 C C . TRP B 1 233 ? 54.879 -39.517 -39.500 1.00 90.59 233 TRP B C 1
ATOM 4882 O O . TRP B 1 233 ? 55.693 -39.699 -38.586 1.00 91.76 233 TRP B O 1
ATOM 4893 N N . LEU B 1 234 ? 53.624 -39.128 -39.276 1.00 91.82 234 LEU B N 1
ATOM 4894 C CA . LEU B 1 234 ? 53.099 -38.997 -37.924 1.00 89.56 234 LEU B CA 1
ATOM 4895 C C . LEU B 1 234 ? 53.128 -40.334 -37.199 1.00 92.57 234 LEU B C 1
ATOM 4896 O O . LEU B 1 234 ? 53.582 -40.426 -36.052 1.00 92.92 234 LEU B O 1
ATOM 4901 N N . ASP B 1 235 ? 52.651 -41.389 -37.857 1.00 87.38 235 ASP B N 1
ATOM 4902 C CA . ASP B 1 235 ? 52.741 -42.710 -37.257 1.00 91.24 235 ASP B CA 1
ATOM 4903 C C . ASP B 1 235 ? 54.191 -43.140 -37.086 1.00 94.90 235 ASP B C 1
ATOM 4904 O O . ASP B 1 235 ? 54.462 -44.088 -36.340 1.00 98.08 235 ASP B O 1
ATOM 4909 N N . SER B 1 236 ? 55.127 -42.470 -37.765 1.00 93.40 236 SER B N 1
ATOM 4910 C CA . SER B 1 236 ? 56.540 -42.748 -37.528 1.00 96.75 236 SER B CA 1
ATOM 4911 C C . SER B 1 236 ? 56.980 -42.240 -36.164 1.00 95.20 236 SER B C 1
ATOM 4912 O O . SER B 1 236 ? 57.936 -42.769 -35.585 1.00 98.52 236 SER B O 1
ATOM 4915 N N . CYS B 1 237 ? 56.287 -41.243 -35.634 1.00 90.54 237 CYS B N 1
ATOM 4916 C CA . CYS B 1 237 ? 56.644 -40.651 -34.350 1.00 88.99 237 CYS B CA 1
ATOM 4917 C C . CYS B 1 237 ? 56.314 -41.626 -33.228 1.00 91.06 237 CYS B C 1
ATOM 4918 O O . CYS B 1 237 ? 55.153 -42.040 -33.100 1.00 90.17 237 CYS B O 1
ATOM 4921 N N . PRO B 1 238 ? 57.293 -42.035 -32.413 1.00 94.18 238 PRO B N 1
ATOM 4922 C CA . PRO B 1 238 ? 57.035 -43.093 -31.421 1.00 97.09 238 PRO B CA 1
ATOM 4923 C C . PRO B 1 238 ? 56.254 -42.613 -30.206 1.00 94.24 238 PRO B C 1
ATOM 4924 O O . PRO B 1 238 ? 55.380 -43.325 -29.694 1.00 95.09 238 PRO B O 1
ATOM 4928 N N . GLU B 1 239 ? 56.557 -41.400 -29.747 1.00 91.12 239 GLU B N 1
ATOM 4929 C CA . GLU B 1 239 ? 56.009 -40.886 -28.502 1.00 88.97 239 GLU B CA 1
ATOM 4930 C C . GLU B 1 239 ? 54.709 -40.152 -28.772 1.00 84.27 239 GLU B C 1
ATOM 4931 O O . GLU B 1 239 ? 54.634 -39.333 -29.687 1.00 81.44 239 GLU B O 1
ATOM 4937 N N . ASP B 1 240 ? 53.683 -40.442 -27.980 1.00 85.70 240 ASP B N 1
ATOM 4938 C CA . ASP B 1 240 ? 52.496 -39.608 -28.084 1.00 81.25 240 ASP B CA 1
ATOM 4939 C C . ASP B 1 240 ? 52.804 -38.188 -27.640 1.00 78.26 240 ASP B C 1
ATOM 4940 O O . ASP B 1 240 ? 53.724 -37.939 -26.856 1.00 79.80 240 ASP B O 1
ATOM 4945 N N . ASN B 1 241 ? 52.012 -37.244 -28.140 1.00 81.50 241 ASN B N 1
ATOM 4946 C CA . ASN B 1 241 ? 51.965 -35.919 -27.532 1.00 79.64 241 ASN B CA 1
ATOM 4947 C C . ASN B 1 241 ? 53.357 -35.277 -27.537 1.00 81.22 241 ASN B C 1
ATOM 4948 O O . ASN B 1 241 ? 53.871 -34.839 -26.506 1.00 82.71 241 ASN B O 1
ATOM 4953 N N . SER B 1 242 ? 53.989 -35.253 -28.724 1.00 78.56 242 SER B N 1
ATOM 4954 C CA . SER B 1 242 ? 55.426 -35.002 -28.804 1.00 80.53 242 SER B CA 1
ATOM 4955 C C . SER B 1 242 ? 55.871 -34.212 -30.028 1.00 80.05 242 SER B C 1
ATOM 4956 O O . SER B 1 242 ? 57.076 -34.005 -30.198 1.00 81.73 242 SER B O 1
ATOM 4959 N N . VAL B 1 243 ? 54.964 -33.752 -30.873 1.00 79.87 243 VAL B N 1
ATOM 4960 C CA . VAL B 1 243 ? 55.317 -33.082 -32.112 1.00 79.59 243 VAL B CA 1
ATOM 4961 C C . VAL B 1 243 ? 54.539 -31.784 -32.143 1.00 77.81 243 VAL B C 1
ATOM 4962 O O . VAL B 1 243 ? 53.348 -31.771 -31.822 1.00 76.08 243 VAL B O 1
ATOM 4966 N N . VAL B 1 244 ? 55.204 -30.693 -32.517 1.00 77.88 244 VAL B N 1
ATOM 4967 C CA . VAL B 1 244 ? 54.626 -29.354 -32.444 1.00 76.60 244 VAL B CA 1
ATOM 4968 C C . VAL B 1 244 ? 54.306 -28.905 -33.867 1.00 75.60 244 VAL B C 1
ATOM 4969 O O . VAL B 1 244 ? 55.172 -28.920 -34.752 1.00 76.98 244 VAL B O 1
ATOM 4973 N N . TYR B 1 245 ? 53.054 -28.555 -34.106 1.00 73.81 245 TYR B N 1
ATOM 4974 C CA . TYR B 1 245 ? 52.620 -28.171 -35.438 1.00 73.03 245 TYR B CA 1
ATOM 4975 C C . TYR B 1 245 ? 52.628 -26.649 -35.538 1.00 72.75 245 TYR B C 1
ATOM 4976 O O . TYR B 1 245 ? 51.952 -25.964 -34.763 1.00 71.39 245 TYR B O 1
ATOM 4985 N N . VAL B 1 246 ? 53.417 -26.124 -36.467 1.00 72.20 246 VAL B N 1
ATOM 4986 C CA . VAL B 1 246 ? 53.504 -24.693 -36.712 1.00 72.45 246 VAL B CA 1
ATOM 4987 C C . VAL B 1 246 ? 52.756 -24.421 -38.009 1.00 71.76 246 VAL B C 1
ATOM 4988 O O . VAL B 1 246 ? 53.233 -24.766 -39.097 1.00 73.09 246 VAL B O 1
ATOM 4992 N N . GLY B 1 247 ? 51.583 -23.805 -37.905 1.00 71.92 247 GLY B N 1
ATOM 4993 C CA . GLY B 1 247 ? 50.807 -23.509 -39.091 1.00 71.55 247 GLY B CA 1
ATOM 4994 C C . GLY B 1 247 ? 50.047 -22.205 -39.007 1.00 70.39 247 GLY B C 1
ATOM 4995 O O . GLY B 1 247 ? 49.007 -22.121 -38.345 1.00 68.24 247 GLY B O 1
ATOM 4996 N N . PHE B 1 248 ? 50.531 -21.184 -39.702 1.00 69.81 248 PHE B N 1
ATOM 4997 C CA . PHE B 1 248 ? 49.885 -19.887 -39.661 1.00 69.31 248 PHE B CA 1
ATOM 4998 C C . PHE B 1 248 ? 48.881 -19.814 -40.804 1.00 68.90 248 PHE B C 1
ATOM 4999 O O . PHE B 1 248 ? 49.205 -20.119 -41.957 1.00 70.26 248 PHE B O 1
ATOM 5007 N N . GLY B 1 249 ? 47.656 -19.429 -40.472 1.00 74.98 249 GLY B N 1
ATOM 5008 C CA . GLY B 1 249 ? 46.548 -19.481 -41.398 1.00 74.41 249 GLY B CA 1
ATOM 5009 C C . GLY B 1 249 ? 46.132 -18.115 -41.884 1.00 74.71 249 GLY B C 1
ATOM 5010 O O . GLY B 1 249 ? 45.492 -17.996 -42.942 1.00 74.86 249 GLY B O 1
ATOM 5011 N N . SER B 1 250 ? 46.498 -17.080 -41.120 1.00 74.78 250 SER B N 1
ATOM 5012 C CA . SER B 1 250 ? 46.186 -15.696 -41.460 1.00 74.57 250 SER B CA 1
ATOM 5013 C C . SER B 1 250 ? 46.640 -15.347 -42.881 1.00 76.47 250 SER B C 1
ATOM 5014 O O . SER B 1 250 ? 47.430 -16.078 -43.499 1.00 77.74 250 SER B O 1
ATOM 5017 N N . GLN B 1 251 ? 46.162 -14.219 -43.410 1.00 80.33 251 GLN B N 1
ATOM 5018 C CA . GLN B 1 251 ? 46.712 -13.766 -44.677 1.00 81.24 251 GLN B CA 1
ATOM 5019 C C . GLN B 1 251 ? 48.144 -13.278 -44.479 1.00 82.86 251 GLN B C 1
ATOM 5020 O O . GLN B 1 251 ? 48.988 -13.466 -45.367 1.00 84.36 251 GLN B O 1
ATOM 5026 N N . ILE B 1 252 ? 48.445 -12.695 -43.309 1.00 80.10 252 ILE B N 1
ATOM 5027 C CA . ILE B 1 252 ? 49.754 -12.087 -43.070 1.00 81.43 252 ILE B CA 1
ATOM 5028 C C . ILE B 1 252 ? 50.806 -13.189 -42.995 1.00 83.83 252 ILE B C 1
ATOM 5029 O O . ILE B 1 252 ? 50.656 -14.166 -42.243 1.00 84.15 252 ILE B O 1
ATOM 5034 N N . ARG B 1 253 ? 51.895 -13.001 -43.741 1.00 82.63 253 ARG B N 1
ATOM 5035 C CA . ARG B 1 253 ? 53.087 -13.840 -43.771 1.00 84.75 253 ARG B CA 1
ATOM 5036 C C . ARG B 1 253 ? 54.178 -13.206 -42.912 1.00 86.00 253 ARG B C 1
ATOM 5037 O O . ARG B 1 253 ? 54.055 -12.062 -42.478 1.00 85.06 253 ARG B O 1
ATOM 5045 N N . LEU B 1 254 ? 55.242 -13.960 -42.635 1.00 80.04 254 LEU B N 1
ATOM 5046 C CA . LEU B 1 254 ? 56.252 -13.407 -41.743 1.00 81.49 254 LEU B CA 1
ATOM 5047 C C . LEU B 1 254 ? 57.386 -12.793 -42.549 1.00 82.68 254 LEU B C 1
ATOM 5048 O O . LEU B 1 254 ? 57.583 -13.092 -43.729 1.00 83.02 254 LEU B O 1
ATOM 5053 N N . THR B 1 255 ? 58.114 -11.895 -41.898 1.00 81.36 255 THR B N 1
ATOM 5054 C CA . THR B 1 255 ? 59.282 -11.300 -42.518 1.00 82.56 255 THR B CA 1
ATOM 5055 C C . THR B 1 255 ? 60.383 -12.344 -42.648 1.00 84.34 255 THR B C 1
ATOM 5056 O O . THR B 1 255 ? 60.437 -13.329 -41.906 1.00 84.70 255 THR B O 1
ATOM 5060 N N . ALA B 1 256 ? 61.279 -12.110 -43.607 1.00 83.50 256 ALA B N 1
ATOM 5061 C CA . ALA B 1 256 ? 62.484 -12.920 -43.680 1.00 85.33 256 ALA B CA 1
ATOM 5062 C C . ALA B 1 256 ? 63.183 -12.987 -42.328 1.00 86.10 256 ALA B C 1
ATOM 5063 O O . ALA B 1 256 ? 63.800 -14.007 -41.997 1.00 87.09 256 ALA B O 1
ATOM 5065 N N . GLU B 1 257 ? 63.067 -11.927 -41.517 1.00 85.02 257 GLU B N 1
ATOM 5066 C CA . GLU B 1 257 ? 63.729 -11.920 -40.218 1.00 86.01 257 GLU B CA 1
ATOM 5067 C C . GLU B 1 257 ? 62.981 -12.787 -39.219 1.00 85.38 257 GLU B C 1
ATOM 5068 O O . GLU B 1 257 ? 63.600 -13.492 -38.417 1.00 86.43 257 GLU B O 1
ATOM 5074 N N . GLN B 1 258 ? 61.649 -12.739 -39.252 1.00 84.00 258 GLN B N 1
ATOM 5075 C CA . GLN B 1 258 ? 60.846 -13.561 -38.351 1.00 83.41 258 GLN B CA 1
ATOM 5076 C C . GLN B 1 258 ? 60.881 -15.028 -38.764 1.00 83.56 258 GLN B C 1
ATOM 5077 O O . GLN B 1 258 ? 61.021 -15.915 -37.912 1.00 83.81 258 GLN B O 1
ATOM 5083 N N . THR B 1 259 ? 60.747 -15.297 -40.070 1.00 85.23 259 THR B N 1
ATOM 5084 C CA . THR B 1 259 ? 60.876 -16.662 -40.575 1.00 85.42 259 THR B CA 1
ATOM 5085 C C . THR B 1 259 ? 62.227 -17.257 -40.197 1.00 87.20 259 THR B C 1
ATOM 5086 O O . THR B 1 259 ? 62.312 -18.429 -39.818 1.00 87.20 259 THR B O 1
ATOM 5090 N N . ALA B 1 260 ? 63.293 -16.455 -40.275 1.00 85.58 260 ALA B N 1
ATOM 5091 C CA . ALA B 1 260 ? 64.625 -16.943 -39.919 1.00 87.36 260 ALA B CA 1
ATOM 5092 C C . ALA B 1 260 ? 64.784 -17.132 -38.413 1.00 87.57 260 ALA B C 1
ATOM 5093 O O . ALA B 1 260 ? 65.531 -18.014 -37.975 1.00 88.57 260 ALA B O 1
ATOM 5095 N N . ALA B 1 261 ? 64.110 -16.311 -37.605 1.00 87.51 261 ALA B N 1
ATOM 5096 C CA . ALA B 1 261 ? 64.187 -16.490 -36.163 1.00 87.81 261 ALA B CA 1
ATOM 5097 C C . ALA B 1 261 ? 63.464 -17.760 -35.745 1.00 86.76 261 ALA B C 1
ATOM 5098 O O . ALA B 1 261 ? 64.018 -18.604 -35.032 1.00 87.48 261 ALA B O 1
ATOM 5100 N N . LEU B 1 262 ? 62.218 -17.907 -36.193 1.00 88.71 262 LEU B N 1
ATOM 5101 C CA . LEU B 1 262 ? 61.430 -19.090 -35.871 1.00 87.28 262 LEU B CA 1
ATOM 5102 C C . LEU B 1 262 ? 62.096 -20.367 -36.382 1.00 87.85 262 LEU B C 1
ATOM 5103 O O . LEU B 1 262 ? 62.077 -21.397 -35.701 1.00 87.55 262 LEU B O 1
ATOM 5108 N N . ALA B 1 263 ? 62.713 -20.315 -37.568 1.00 89.16 263 ALA B N 1
ATOM 5109 C CA . ALA B 1 263 ? 63.376 -21.502 -38.105 1.00 89.94 263 ALA B CA 1
ATOM 5110 C C . ALA B 1 263 ? 64.540 -21.924 -37.221 1.00 91.52 263 ALA B C 1
ATOM 5111 O O . ALA B 1 263 ? 64.790 -23.123 -37.038 1.00 91.71 263 ALA B O 1
ATOM 5113 N N . ALA B 1 264 ? 65.269 -20.951 -36.667 1.00 89.65 264 ALA B N 1
ATOM 5114 C CA . ALA B 1 264 ? 66.323 -21.270 -35.711 1.00 91.15 264 ALA B CA 1
ATOM 5115 C C . ALA B 1 264 ? 65.748 -21.787 -34.396 1.00 90.38 264 ALA B C 1
ATOM 5116 O O . ALA B 1 264 ? 66.367 -22.631 -33.738 1.00 91.27 264 ALA B O 1
ATOM 5118 N N . ALA B 1 265 ? 64.568 -21.303 -33.999 1.00 92.70 265 ALA B N 1
ATOM 5119 C CA . ALA B 1 265 ? 63.910 -21.832 -32.805 1.00 91.88 265 ALA B CA 1
ATOM 5120 C C . ALA B 1 265 ? 63.554 -23.305 -32.986 1.00 91.02 265 ALA B C 1
ATOM 5121 O O . ALA B 1 265 ? 63.820 -24.135 -32.110 1.00 91.63 265 ALA B O 1
ATOM 5123 N N . LEU B 1 266 ? 62.949 -23.647 -34.127 1.00 93.26 266 LEU B N 1
ATOM 5124 C CA . LEU B 1 266 ? 62.623 -25.039 -34.425 1.00 92.57 266 LEU B CA 1
ATOM 5125 C C . LEU B 1 266 ? 63.881 -25.904 -34.494 1.00 94.53 266 LEU B C 1
ATOM 5126 O O . LEU B 1 266 ? 63.870 -27.070 -34.076 1.00 94.60 266 LEU B O 1
ATOM 5131 N N . GLU B 1 267 ? 64.971 -25.352 -35.036 1.00 96.53 267 GLU B N 1
ATOM 5132 C CA . GLU B 1 267 ? 66.218 -26.106 -35.146 1.00 98.46 267 GLU B CA 1
ATOM 5133 C C . GLU B 1 267 ? 66.819 -26.395 -33.773 1.00 99.62 267 GLU B C 1
ATOM 5134 O O . GLU B 1 267 ? 67.143 -27.549 -33.460 1.00 100.27 267 GLU B O 1
ATOM 5140 N N . LYS B 1 268 ? 67.000 -25.355 -32.946 1.00 96.20 268 LYS B N 1
ATOM 5141 C CA . LYS B 1 268 ? 67.551 -25.567 -31.610 1.00 97.46 268 LYS B CA 1
ATOM 5142 C C . LYS B 1 268 ? 66.624 -26.391 -30.731 1.00 96.41 268 LYS B C 1
ATOM 5143 O O . LYS B 1 268 ? 67.097 -27.095 -29.831 1.00 97.57 268 LYS B O 1
ATOM 5149 N N . SER B 1 269 ? 65.314 -26.337 -30.987 1.00 95.80 269 SER B N 1
ATOM 5150 C CA . SER B 1 269 ? 64.355 -27.032 -30.132 1.00 94.64 269 SER B CA 1
ATOM 5151 C C . SER B 1 269 ? 64.598 -28.536 -30.099 1.00 95.15 269 SER B C 1
ATOM 5152 O O . SER B 1 269 ? 64.354 -29.183 -29.073 1.00 95.50 269 SER B O 1
ATOM 5155 N N . SER B 1 270 ? 65.026 -29.118 -31.223 1.00 94.64 270 SER B N 1
ATOM 5156 C CA . SER B 1 270 ? 65.256 -30.561 -31.373 1.00 95.20 270 SER B CA 1
ATOM 5157 C C . SER B 1 270 ? 64.016 -31.385 -31.025 1.00 93.55 270 SER B C 1
ATOM 5158 O O . SER B 1 270 ? 64.107 -32.609 -30.839 1.00 95.10 270 SER B O 1
ATOM 5161 N N . VAL B 1 271 ? 62.846 -30.733 -31.003 1.00 93.98 271 VAL B N 1
ATOM 5162 C CA . VAL B 1 271 ? 61.579 -31.446 -31.007 1.00 91.92 271 VAL B CA 1
ATOM 5163 C C . VAL B 1 271 ? 61.248 -31.854 -32.437 1.00 90.81 271 VAL B C 1
ATOM 5164 O O . VAL B 1 271 ? 61.752 -31.282 -33.408 1.00 91.32 271 VAL B O 1
ATOM 5168 N N . ARG B 1 272 ? 60.412 -32.874 -32.574 1.00 88.83 272 ARG B N 1
ATOM 5169 C CA . ARG B 1 272 ? 59.833 -33.163 -33.875 1.00 87.68 272 ARG B CA 1
ATOM 5170 C C . ARG B 1 272 ? 58.727 -32.149 -34.165 1.00 85.45 272 ARG B C 1
ATOM 5171 O O . ARG B 1 272 ? 57.968 -31.769 -33.268 1.00 84.19 272 ARG B O 1
ATOM 5179 N N . PHE B 1 273 ? 58.680 -31.656 -35.404 1.00 86.34 273 PHE B N 1
ATOM 5180 C CA . PHE B 1 273 ? 57.721 -30.614 -35.758 1.00 84.47 273 PHE B CA 1
ATOM 5181 C C . PHE B 1 273 ? 57.237 -30.789 -37.192 1.00 83.94 273 PHE B C 1
ATOM 5182 O O . PHE B 1 273 ? 57.869 -31.469 -38.001 1.00 85.38 273 PHE B O 1
ATOM 5190 N N . ILE B 1 274 ? 56.104 -30.161 -37.500 1.00 81.85 274 ILE B N 1
ATOM 5191 C CA . ILE B 1 274 ? 55.625 -29.998 -38.872 1.00 81.60 274 ILE B CA 1
ATOM 5192 C C . ILE B 1 274 ? 55.357 -28.516 -39.110 1.00 80.96 274 ILE B C 1
ATOM 5193 O O . ILE B 1 274 ? 54.444 -27.942 -38.504 1.00 79.16 274 ILE B O 1
ATOM 5198 N N . TRP B 1 275 ? 56.128 -27.905 -40.008 1.00 81.08 275 TRP B N 1
ATOM 5199 C CA . TRP B 1 275 ? 55.972 -26.492 -40.347 1.00 80.93 275 TRP B CA 1
ATOM 5200 C C . TRP B 1 275 ? 55.240 -26.370 -41.681 1.00 80.65 275 TRP B C 1
ATOM 5201 O O . TRP B 1 275 ? 55.804 -26.672 -42.738 1.00 82.22 275 TRP B O 1
ATOM 5212 N N . ALA B 1 276 ? 53.998 -25.898 -41.633 1.00 81.83 276 ALA B N 1
ATOM 5213 C CA . ALA B 1 276 ? 53.185 -25.716 -42.829 1.00 81.62 276 ALA B CA 1
ATOM 5214 C C . ALA B 1 276 ? 53.308 -24.268 -43.278 1.00 82.17 276 ALA B C 1
ATOM 5215 O O . ALA B 1 276 ? 52.715 -23.365 -42.679 1.00 80.99 276 ALA B O 1
ATOM 5217 N N . VAL B 1 277 ? 54.078 -24.050 -44.339 1.00 85.54 277 VAL B N 1
ATOM 5218 C CA . VAL B 1 277 ? 54.146 -22.761 -45.011 1.00 86.15 277 VAL B CA 1
ATOM 5219 C C . VAL B 1 277 ? 53.323 -22.874 -46.285 1.00 86.00 277 VAL B C 1
ATOM 5220 O O . VAL B 1 277 ? 53.345 -23.909 -46.958 1.00 86.60 277 VAL B O 1
ATOM 5224 N N . ARG B 1 278 ? 52.555 -21.836 -46.589 1.00 90.89 278 ARG B N 1
ATOM 5225 C CA . ARG B 1 278 ? 51.544 -21.915 -47.648 1.00 90.34 278 ARG B CA 1
ATOM 5226 C C . ARG B 1 278 ? 51.970 -21.140 -48.892 1.00 91.73 278 ARG B C 1
ATOM 5227 O O . ARG B 1 278 ? 51.189 -20.392 -49.491 1.00 91.32 278 ARG B O 1
ATOM 5235 N N . ASP B 1 279 ? 53.217 -21.350 -49.305 1.00 96.10 279 ASP B N 1
ATOM 5236 C CA . ASP B 1 279 ? 53.813 -20.606 -50.396 1.00 97.74 279 ASP B CA 1
ATOM 5237 C C . ASP B 1 279 ? 53.033 -20.816 -51.688 1.00 98.99 279 ASP B C 1
ATOM 5238 O O . ASP B 1 279 ? 52.707 -19.856 -52.386 1.00 99.23 279 ASP B O 1
ATOM 5243 N N . PRO B 1 297 ? 63.217 -19.129 -48.790 1.00 105.83 297 PRO B N 1
ATOM 5244 C CA . PRO B 1 297 ? 62.344 -18.711 -47.679 1.00 102.23 297 PRO B CA 1
ATOM 5245 C C . PRO B 1 297 ? 62.721 -19.322 -46.321 1.00 101.00 297 PRO B C 1
ATOM 5246 O O . PRO B 1 297 ? 62.588 -18.639 -45.310 1.00 99.79 297 PRO B O 1
ATOM 5250 N N . ALA B 1 298 ? 63.173 -20.577 -46.294 1.00 102.51 298 ALA B N 1
ATOM 5251 C CA . ALA B 1 298 ? 63.615 -21.213 -45.056 1.00 101.91 298 ALA B CA 1
ATOM 5252 C C . ALA B 1 298 ? 65.131 -21.141 -44.874 1.00 105.13 298 ALA B C 1
ATOM 5253 O O . ALA B 1 298 ? 65.612 -20.563 -43.892 1.00 104.86 298 ALA B O 1
ATOM 5255 N N . GLY B 1 299 ? 65.897 -21.728 -45.802 1.00 105.09 299 GLY B N 1
ATOM 5256 C CA . GLY B 1 299 ? 67.346 -21.614 -45.786 1.00 108.98 299 GLY B CA 1
ATOM 5257 C C . GLY B 1 299 ? 68.148 -22.785 -46.344 1.00 112.67 299 GLY B C 1
ATOM 5258 O O . GLY B 1 299 ? 67.977 -23.196 -47.500 1.00 114.57 299 GLY B O 1
ATOM 5259 N N . PHE B 1 300 ? 69.109 -23.259 -45.541 1.00 112.26 300 PHE B N 1
ATOM 5260 C CA . PHE B 1 300 ? 69.733 -24.577 -45.640 1.00 115.49 300 PHE B CA 1
ATOM 5261 C C . PHE B 1 300 ? 68.884 -25.683 -45.012 1.00 112.96 300 PHE B C 1
ATOM 5262 O O . PHE B 1 300 ? 69.149 -26.865 -45.266 1.00 115.54 300 PHE B O 1
ATOM 5270 N N . GLU B 1 301 ? 67.884 -25.322 -44.192 1.00 114.87 301 GLU B N 1
ATOM 5271 C CA . GLU B 1 301 ? 67.422 -26.141 -43.076 1.00 112.74 301 GLU B CA 1
ATOM 5272 C C . GLU B 1 301 ? 66.373 -27.189 -43.425 1.00 111.29 301 GLU B C 1
ATOM 5273 O O . GLU B 1 301 ? 65.984 -27.956 -42.538 1.00 110.00 301 GLU B O 1
ATOM 5279 N N . GLU B 1 302 ? 65.878 -27.244 -44.660 1.00 110.79 302 GLU B N 1
ATOM 5280 C CA . GLU B 1 302 ? 64.966 -28.331 -45.005 1.00 110.13 302 GLU B CA 1
ATOM 5281 C C . GLU B 1 302 ? 65.678 -29.679 -44.933 1.00 113.48 302 GLU B C 1
ATOM 5282 O O . GLU B 1 302 ? 65.091 -30.675 -44.488 1.00 112.75 302 GLU B O 1
ATOM 5288 N N . ARG B 1 303 ? 66.949 -29.727 -45.339 1.00 109.30 303 ARG B N 1
ATOM 5289 C CA . ARG B 1 303 ? 67.680 -30.992 -45.375 1.00 113.45 303 ARG B CA 1
ATOM 5290 C C . ARG B 1 303 ? 68.473 -31.288 -44.102 1.00 114.33 303 ARG B C 1
ATOM 5291 O O . ARG B 1 303 ? 68.773 -32.459 -43.832 1.00 116.85 303 ARG B O 1
ATOM 5299 N N . VAL B 1 304 ? 68.775 -30.284 -43.274 1.00 113.94 304 VAL B N 1
ATOM 5300 C CA . VAL B 1 304 ? 69.508 -30.550 -42.032 1.00 114.90 304 VAL B CA 1
ATOM 5301 C C . VAL B 1 304 ? 68.651 -31.325 -41.041 1.00 112.35 304 VAL B C 1
ATOM 5302 O O . VAL B 1 304 ? 69.025 -32.415 -40.587 1.00 114.92 304 VAL B O 1
ATOM 5306 N N . LYS B 1 305 ? 67.506 -30.773 -40.671 1.00 111.15 305 LYS B N 1
ATOM 5307 C CA . LYS B 1 305 ? 66.753 -31.341 -39.559 1.00 108.92 305 LYS B CA 1
ATOM 5308 C C . LYS B 1 305 ? 65.663 -32.260 -40.094 1.00 108.00 305 LYS B C 1
ATOM 5309 O O . LYS B 1 305 ? 64.592 -31.803 -40.509 1.00 105.00 305 LYS B O 1
ATOM 5315 N N . GLU B 1 306 ? 65.945 -33.573 -40.087 1.00 107.66 306 GLU B N 1
ATOM 5316 C CA . GLU B 1 306 ? 64.937 -34.601 -40.334 1.00 107.21 306 GLU B CA 1
ATOM 5317 C C . GLU B 1 306 ? 64.167 -34.996 -39.083 1.00 104.83 306 GLU B C 1
ATOM 5318 O O . GLU B 1 306 ? 63.706 -36.145 -38.965 1.00 105.99 306 GLU B O 1
ATOM 5324 N N . LYS B 1 307 ? 64.039 -34.063 -38.141 1.00 101.80 307 LYS B N 1
ATOM 5325 C CA . LYS B 1 307 ? 63.004 -34.101 -37.128 1.00 98.79 307 LYS B CA 1
ATOM 5326 C C . LYS B 1 307 ? 61.783 -33.302 -37.555 1.00 94.88 307 LYS B C 1
ATOM 5327 O O . LYS B 1 307 ? 60.693 -33.514 -37.010 1.00 92.70 307 LYS B O 1
ATOM 5333 N N . GLY B 1 308 ? 61.943 -32.394 -38.518 1.00 95.35 308 GLY B N 1
ATOM 5334 C CA . GLY B 1 308 ? 60.866 -31.540 -38.985 1.00 92.38 308 GLY B CA 1
ATOM 5335 C C . GLY B 1 308 ? 60.440 -31.852 -40.408 1.00 92.93 308 GLY B C 1
ATOM 5336 O O . GLY B 1 308 ? 61.224 -32.371 -41.208 1.00 95.92 308 GLY B O 1
ATOM 5337 N N . LEU B 1 309 ? 59.182 -31.536 -40.712 1.00 90.23 309 LEU B N 1
ATOM 5338 C CA . LEU B 1 309 ? 58.581 -31.772 -42.020 1.00 90.68 309 LEU B CA 1
ATOM 5339 C C . LEU B 1 309 ? 57.902 -30.493 -42.495 1.00 88.62 309 LEU B C 1
ATOM 5340 O O . LEU B 1 309 ? 56.988 -29.981 -41.837 1.00 86.77 309 LEU B O 1
ATOM 5345 N N . VAL B 1 310 ? 58.349 -29.996 -43.646 1.00 92.59 310 VAL B N 1
ATOM 5346 C CA . VAL B 1 310 ? 57.906 -28.735 -44.229 1.00 91.68 310 VAL B CA 1
ATOM 5347 C C . VAL B 1 310 ? 56.980 -29.046 -45.395 1.00 91.63 310 VAL B C 1
ATOM 5348 O O . VAL B 1 310 ? 57.351 -29.794 -46.309 1.00 94.34 310 VAL B O 1
ATOM 5352 N N . ILE B 1 311 ? 55.775 -28.492 -45.362 1.00 92.80 311 ILE B N 1
ATOM 5353 C CA . ILE B 1 311 ? 54.793 -28.717 -46.413 1.00 92.69 311 ILE B CA 1
ATOM 5354 C C . ILE B 1 311 ? 54.463 -27.380 -47.068 1.00 92.40 311 ILE B C 1
ATOM 5355 O O . ILE B 1 311 ? 54.105 -26.419 -46.374 1.00 90.99 311 ILE B O 1
ATOM 5360 N N . ARG B 1 312 ? 54.538 -27.339 -48.409 1.00 94.45 312 ARG B N 1
ATOM 5361 C CA . ARG B 1 312 ? 54.152 -26.163 -49.184 1.00 94.28 312 ARG B CA 1
ATOM 5362 C C . ARG B 1 312 ? 52.740 -26.400 -49.704 1.00 93.47 312 ARG B C 1
ATOM 5363 O O . ARG B 1 312 ? 52.460 -27.446 -50.304 1.00 95.12 312 ARG B O 1
ATOM 5371 N N . GLY B 1 313 ? 51.849 -25.445 -49.456 1.00 93.82 313 GLY B N 1
ATOM 5372 C CA . GLY B 1 313 ? 50.481 -25.588 -49.909 1.00 93.03 313 GLY B CA 1
ATOM 5373 C C . GLY B 1 313 ? 49.491 -26.105 -48.881 1.00 91.31 313 GLY B C 1
ATOM 5374 O O . GLY B 1 313 ? 49.673 -25.922 -47.672 1.00 90.11 313 GLY B O 1
ATOM 5375 N N . TRP B 1 314 ? 48.424 -26.743 -49.367 1.00 94.70 314 TRP B N 1
ATOM 5376 C CA . TRP B 1 314 ? 47.352 -27.206 -48.494 1.00 93.11 314 TRP B CA 1
ATOM 5377 C C . TRP B 1 314 ? 47.888 -28.247 -47.514 1.00 92.97 314 TRP B C 1
ATOM 5378 O O . TRP B 1 314 ? 48.679 -29.123 -47.881 1.00 94.51 314 TRP B O 1
ATOM 5389 N N . ALA B 1 315 ? 47.456 -28.141 -46.256 1.00 88.65 315 ALA B N 1
ATOM 5390 C CA . ALA B 1 315 ? 47.911 -29.016 -45.192 1.00 88.25 315 ALA B CA 1
ATOM 5391 C C . ALA B 1 315 ? 46.718 -29.662 -44.505 1.00 86.89 315 ALA B C 1
ATOM 5392 O O . ALA B 1 315 ? 45.713 -28.990 -44.236 1.00 85.48 315 ALA B O 1
ATOM 5394 N N . PRO B 1 316 ? 46.800 -30.960 -44.200 1.00 83.68 316 PRO B N 1
ATOM 5395 C CA . PRO B 1 316 ? 45.692 -31.651 -43.512 1.00 82.57 316 PRO B CA 1
ATOM 5396 C C . PRO B 1 316 ? 45.641 -31.281 -42.037 1.00 80.61 316 PRO B C 1
ATOM 5397 O O . PRO B 1 316 ? 46.044 -32.039 -41.160 1.00 80.46 316 PRO B O 1
ATOM 5401 N N . GLN B 1 317 ? 45.160 -30.070 -41.764 1.00 77.29 317 GLN B N 1
ATOM 5402 C CA . GLN B 1 317 ? 45.201 -29.536 -40.408 1.00 75.47 317 GLN B CA 1
ATOM 5403 C C . GLN B 1 317 ? 44.324 -30.356 -39.474 1.00 74.41 317 GLN B C 1
ATOM 5404 O O . GLN B 1 317 ? 44.757 -30.783 -38.395 1.00 73.99 317 GLN B O 1
ATOM 5410 N N . THR B 1 318 ? 43.064 -30.537 -39.865 1.00 77.26 318 THR B N 1
ATOM 5411 C CA . THR B 1 318 ? 42.116 -31.331 -39.095 1.00 76.65 318 THR B CA 1
ATOM 5412 C C . THR B 1 318 ? 42.691 -32.682 -38.690 1.00 77.69 318 THR B C 1
ATOM 5413 O O . THR B 1 318 ? 42.502 -33.142 -37.559 1.00 77.07 318 THR B O 1
ATOM 5417 N N . MET B 1 319 ? 43.412 -33.324 -39.594 1.00 78.74 319 MET B N 1
ATOM 5418 C CA . MET B 1 319 ? 43.994 -34.619 -39.280 1.00 79.95 319 MET B CA 1
ATOM 5419 C C . MET B 1 319 ? 45.192 -34.487 -38.343 1.00 79.80 319 MET B C 1
ATOM 5420 O O . MET B 1 319 ? 45.431 -35.370 -37.511 1.00 80.21 319 MET B O 1
ATOM 5425 N N . ILE B 1 320 ? 45.966 -33.408 -38.479 1.00 76.37 320 ILE B N 1
ATOM 5426 C CA . ILE B 1 320 ? 47.229 -33.299 -37.754 1.00 76.84 320 ILE B CA 1
ATOM 5427 C C . ILE B 1 320 ? 46.986 -33.047 -36.268 1.00 75.51 320 ILE B C 1
ATOM 5428 O O . ILE B 1 320 ? 47.538 -33.743 -35.403 1.00 76.23 320 ILE B O 1
ATOM 5433 N N . LEU B 1 321 ? 46.162 -32.048 -35.947 1.00 73.11 321 LEU B N 1
ATOM 5434 C CA . LEU B 1 321 ? 45.965 -31.698 -34.547 1.00 72.04 321 LEU B CA 1
ATOM 5435 C C . LEU B 1 321 ? 45.247 -32.792 -33.770 1.00 72.15 321 LEU B C 1
ATOM 5436 O O . LEU B 1 321 ? 45.413 -32.879 -32.544 1.00 72.28 321 LEU B O 1
ATOM 5441 N N . GLU B 1 322 ? 44.485 -33.647 -34.454 1.00 76.29 322 GLU B N 1
ATOM 5442 C CA . GLU B 1 322 ? 43.780 -34.746 -33.812 1.00 76.73 322 GLU B CA 1
ATOM 5443 C C . GLU B 1 322 ? 44.642 -35.991 -33.685 1.00 78.63 322 GLU B C 1
ATOM 5444 O O . GLU B 1 322 ? 44.232 -36.949 -33.025 1.00 79.68 322 GLU B O 1
ATOM 5450 N N . HIS B 1 323 ? 45.833 -35.991 -34.265 1.00 74.97 323 HIS B N 1
ATOM 5451 C CA . HIS B 1 323 ? 46.727 -37.127 -34.120 1.00 77.69 323 HIS B CA 1
ATOM 5452 C C . HIS B 1 323 ? 47.372 -37.056 -32.744 1.00 77.94 323 HIS B C 1
ATOM 5453 O O . HIS B 1 323 ? 47.760 -35.980 -32.280 1.00 76.46 323 HIS B O 1
ATOM 5460 N N . ARG B 1 324 ? 47.452 -38.200 -32.067 1.00 78.21 324 ARG B N 1
ATOM 5461 C CA . ARG B 1 324 ? 47.966 -38.179 -30.701 1.00 78.80 324 ARG B CA 1
ATOM 5462 C C . ARG B 1 324 ? 49.421 -37.737 -30.649 1.00 79.67 324 ARG B C 1
ATOM 5463 O O . ARG B 1 324 ? 49.856 -37.164 -29.638 1.00 79.38 324 ARG B O 1
ATOM 5471 N N . ALA B 1 325 ? 50.172 -37.948 -31.738 1.00 78.71 325 ALA B N 1
ATOM 5472 C CA . ALA B 1 325 ? 51.587 -37.606 -31.767 1.00 79.96 325 ALA B CA 1
ATOM 5473 C C . ALA B 1 325 ? 51.837 -36.104 -31.733 1.00 77.60 325 ALA B C 1
ATOM 5474 O O . ALA B 1 325 ? 52.983 -35.698 -31.523 1.00 78.66 325 ALA B O 1
ATOM 5476 N N . VAL B 1 326 ? 50.813 -35.280 -31.936 1.00 76.85 326 VAL B N 1
ATOM 5477 C CA . VAL B 1 326 ? 50.948 -33.828 -31.974 1.00 75.92 326 VAL B CA 1
ATOM 5478 C C . VAL B 1 326 ? 50.374 -33.272 -30.678 1.00 75.27 326 VAL B C 1
ATOM 5479 O O . VAL B 1 326 ? 49.206 -33.520 -30.350 1.00 74.14 326 VAL B O 1
ATOM 5483 N N . GLY B 1 327 ? 51.190 -32.520 -29.945 1.00 72.54 327 GLY B N 1
ATOM 5484 C CA . GLY B 1 327 ? 50.810 -32.090 -28.616 1.00 72.70 327 GLY B CA 1
ATOM 5485 C C . GLY B 1 327 ? 50.785 -30.589 -28.391 1.00 72.20 327 GLY B C 1
ATOM 5486 O O . GLY B 1 327 ? 50.365 -30.134 -27.318 1.00 72.50 327 GLY B O 1
ATOM 5487 N N . SER B 1 328 ? 51.236 -29.808 -29.376 1.00 69.28 328 SER B N 1
ATOM 5488 C CA . SER B 1 328 ? 51.138 -28.357 -29.281 1.00 68.80 328 SER B CA 1
ATOM 5489 C C . SER B 1 328 ? 51.075 -27.772 -30.682 1.00 67.44 328 SER B C 1
ATOM 5490 O O . SER B 1 328 ? 51.439 -28.418 -31.666 1.00 67.64 328 SER B O 1
ATOM 5493 N N . TYR B 1 329 ? 50.619 -26.523 -30.753 1.00 66.90 329 TYR B N 1
ATOM 5494 C CA . TYR B 1 329 ? 50.205 -25.912 -32.011 1.00 65.36 329 TYR B CA 1
ATOM 5495 C C . TYR B 1 329 ? 50.540 -24.431 -31.955 1.00 65.71 329 TYR B C 1
ATOM 5496 O O . TYR B 1 329 ? 49.960 -23.697 -31.153 1.00 65.04 329 TYR B O 1
ATOM 5505 N N . LEU B 1 330 ? 51.457 -23.996 -32.813 1.00 63.78 330 LEU B N 1
ATOM 5506 C CA . LEU B 1 330 ? 51.877 -22.602 -32.876 1.00 64.63 330 LEU B CA 1
ATOM 5507 C C . LEU B 1 330 ? 51.019 -21.875 -33.895 1.00 62.89 330 LEU B C 1
ATOM 5508 O O . LEU B 1 330 ? 51.046 -22.207 -35.085 1.00 63.08 330 LEU B O 1
ATOM 5513 N N . THR B 1 331 ? 50.272 -20.881 -33.432 1.00 62.42 331 THR B N 1
ATOM 5514 C CA . THR B 1 331 ? 49.197 -20.302 -34.220 1.00 60.42 331 THR B CA 1
ATOM 5515 C C . THR B 1 331 ? 49.114 -18.804 -33.936 1.00 60.32 331 THR B C 1
ATOM 5516 O O . THR B 1 331 ? 49.662 -18.313 -32.946 1.00 61.46 331 THR B O 1
ATOM 5520 N N . HIS B 1 332 ? 48.443 -18.067 -34.828 1.00 59.02 332 HIS B N 1
ATOM 5521 C CA . HIS B 1 332 ? 48.144 -16.673 -34.529 1.00 58.32 332 HIS B CA 1
ATOM 5522 C C . HIS B 1 332 ? 46.926 -16.551 -33.625 1.00 55.49 332 HIS B C 1
ATOM 5523 O O . HIS B 1 332 ? 46.646 -15.455 -33.106 1.00 54.81 332 HIS B O 1
ATOM 5530 N N . LEU B 1 333 ? 46.214 -17.660 -33.431 1.00 54.15 333 LEU B N 1
ATOM 5531 C CA . LEU B 1 333 ? 45.090 -17.754 -32.502 1.00 52.30 333 LEU B CA 1
ATOM 5532 C C . LEU B 1 333 ? 43.848 -17.053 -33.065 1.00 50.37 333 LEU B C 1
ATOM 5533 O O . LEU B 1 333 ? 43.124 -16.368 -32.333 1.00 49.40 333 LEU B O 1
ATOM 5538 N N . GLY B 1 334 ? 43.616 -17.211 -34.381 1.00 48.65 334 GLY B N 1
ATOM 5539 C CA . GLY B 1 334 ? 42.271 -17.074 -34.912 1.00 47.57 334 GLY B CA 1
ATOM 5540 C C . GLY B 1 334 ? 41.331 -18.105 -34.311 1.00 46.52 334 GLY B C 1
ATOM 5541 O O . GLY B 1 334 ? 41.756 -19.145 -33.781 1.00 46.77 334 GLY B O 1
ATOM 5542 N N . TRP B 1 335 ? 40.023 -17.816 -34.388 1.00 45.42 335 TRP B N 1
ATOM 5543 C CA . TRP B 1 335 ? 39.048 -18.623 -33.645 1.00 44.81 335 TRP B CA 1
ATOM 5544 C C . TRP B 1 335 ? 38.987 -20.061 -34.158 1.00 45.58 335 TRP B C 1
ATOM 5545 O O . TRP B 1 335 ? 39.015 -21.011 -33.360 1.00 45.42 335 TRP B O 1
ATOM 5556 N N . GLY B 1 336 ? 38.892 -20.248 -35.478 1.00 45.80 336 GLY B N 1
ATOM 5557 C CA . GLY B 1 336 ? 38.963 -21.590 -36.029 1.00 46.80 336 GLY B CA 1
ATOM 5558 C C . GLY B 1 336 ? 40.181 -22.373 -35.566 1.00 46.82 336 GLY B C 1
ATOM 5559 O O . GLY B 1 336 ? 40.098 -23.575 -35.325 1.00 47.06 336 GLY B O 1
ATOM 5560 N N . SER B 1 337 ? 41.333 -21.711 -35.446 1.00 49.05 337 SER B N 1
ATOM 5561 C CA . SER B 1 337 ? 42.501 -22.381 -34.874 1.00 49.64 337 SER B CA 1
ATOM 5562 C C . SER B 1 337 ? 42.279 -22.753 -33.408 1.00 48.87 337 SER B C 1
ATOM 5563 O O . SER B 1 337 ? 42.714 -23.823 -32.964 1.00 49.67 337 SER B O 1
ATOM 5566 N N . VAL B 1 338 ? 41.633 -21.880 -32.631 1.00 47.27 338 VAL B N 1
ATOM 5567 C CA . VAL B 1 338 ? 41.395 -22.186 -31.218 1.00 47.38 338 VAL B CA 1
ATOM 5568 C C . VAL B 1 338 ? 40.531 -23.432 -31.087 1.00 47.34 338 VAL B C 1
ATOM 5569 O O . VAL B 1 338 ? 40.835 -24.333 -30.299 1.00 48.32 338 VAL B O 1
ATOM 5573 N N . LEU B 1 339 ? 39.448 -23.517 -31.876 1.00 47.51 339 LEU B N 1
ATOM 5574 C CA . LEU B 1 339 ? 38.534 -24.650 -31.731 1.00 47.92 339 LEU B CA 1
ATOM 5575 C C . LEU B 1 339 ? 39.125 -25.916 -32.312 1.00 48.92 339 LEU B C 1
ATOM 5576 O O . LEU B 1 339 ? 38.848 -27.012 -31.810 1.00 49.62 339 LEU B O 1
ATOM 5581 N N . GLU B 1 340 ? 39.936 -25.788 -33.361 1.00 52.88 340 GLU B N 1
ATOM 5582 C CA . GLU B 1 340 ? 40.674 -26.942 -33.849 1.00 54.16 340 GLU B CA 1
ATOM 5583 C C . GLU B 1 340 ? 41.605 -27.482 -32.769 1.00 54.82 340 GLU B C 1
ATOM 5584 O O . GLU B 1 340 ? 41.602 -28.683 -32.476 1.00 55.75 340 GLU B O 1
ATOM 5590 N N . GLY B 1 341 ? 42.405 -26.605 -32.158 1.00 52.13 341 GLY B N 1
ATOM 5591 C CA . GLY B 1 341 ? 43.337 -27.060 -31.140 1.00 53.57 341 GLY B CA 1
ATOM 5592 C C . GLY B 1 341 ? 42.642 -27.562 -29.883 1.00 53.82 341 GLY B C 1
ATOM 5593 O O . GLY B 1 341 ? 43.060 -28.558 -29.283 1.00 55.39 341 GLY B O 1
ATOM 5594 N N . MET B 1 342 ? 41.584 -26.869 -29.457 1.00 55.24 342 MET B N 1
ATOM 5595 C CA . MET B 1 342 ? 40.804 -27.350 -28.330 1.00 55.72 342 MET B CA 1
ATOM 5596 C C . MET B 1 342 ? 40.256 -28.748 -28.607 1.00 56.13 342 MET B C 1
ATOM 5597 O O . MET B 1 342 ? 40.461 -29.678 -27.820 1.00 57.55 342 MET B O 1
ATOM 5602 N N . VAL B 1 343 ? 39.543 -28.917 -29.713 1.00 53.85 343 VAL B N 1
ATOM 5603 C CA . VAL B 1 343 ? 38.918 -30.211 -29.960 1.00 54.69 343 VAL B CA 1
ATOM 5604 C C . VAL B 1 343 ? 39.986 -31.277 -30.202 1.00 56.09 343 VAL B C 1
ATOM 5605 O O . VAL B 1 343 ? 39.835 -32.432 -29.781 1.00 57.37 343 VAL B O 1
ATOM 5609 N N . GLY B 1 344 ? 41.100 -30.897 -30.841 1.00 57.10 344 GLY B N 1
ATOM 5610 C CA . GLY B 1 344 ? 42.216 -31.807 -31.005 1.00 58.70 344 GLY B CA 1
ATOM 5611 C C . GLY B 1 344 ? 43.047 -32.018 -29.764 1.00 60.05 344 GLY B C 1
ATOM 5612 O O . GLY B 1 344 ? 43.857 -32.948 -29.714 1.00 61.71 344 GLY B O 1
ATOM 5613 N N . GLY B 1 345 ? 42.843 -31.185 -28.752 1.00 59.04 345 GLY B N 1
ATOM 5614 C CA . GLY B 1 345 ? 43.518 -31.302 -27.485 1.00 60.82 345 GLY B CA 1
ATOM 5615 C C . GLY B 1 345 ? 45.012 -31.092 -27.514 1.00 62.42 345 GLY B C 1
ATOM 5616 O O . GLY B 1 345 ? 45.776 -31.989 -27.160 1.00 64.24 345 GLY B O 1
ATOM 5617 N N . VAL B 1 346 ? 45.457 -29.903 -27.894 1.00 63.20 346 VAL B N 1
ATOM 5618 C CA . VAL B 1 346 ? 46.879 -29.609 -27.942 1.00 64.89 346 VAL B CA 1
ATOM 5619 C C . VAL B 1 346 ? 47.114 -28.294 -27.221 1.00 65.55 346 VAL B C 1
ATOM 5620 O O . VAL B 1 346 ? 46.187 -27.517 -26.984 1.00 64.26 346 VAL B O 1
ATOM 5624 N N . MET B 1 347 ? 48.376 -28.063 -26.858 1.00 64.33 347 MET B N 1
ATOM 5625 C CA . MET B 1 347 ? 48.778 -26.782 -26.299 1.00 65.45 347 MET B CA 1
ATOM 5626 C C . MET B 1 347 ? 48.805 -25.731 -27.402 1.00 63.95 347 MET B C 1
ATOM 5627 O O . MET B 1 347 ? 49.516 -25.886 -28.395 1.00 63.84 347 MET B O 1
ATOM 5632 N N . LEU B 1 348 ? 48.042 -24.663 -27.231 1.00 61.49 348 LEU B N 1
ATOM 5633 C CA . LEU B 1 348 ? 48.040 -23.556 -28.178 1.00 60.00 348 LEU B CA 1
ATOM 5634 C C . LEU B 1 348 ? 49.128 -22.573 -27.767 1.00 62.41 348 LEU B C 1
ATOM 5635 O O . LEU B 1 348 ? 49.063 -21.979 -26.688 1.00 64.10 348 LEU B O 1
ATOM 5640 N N . LEU B 1 349 ? 50.137 -22.420 -28.609 1.00 59.33 349 LEU B N 1
ATOM 5641 C CA . LEU B 1 349 ? 51.113 -21.354 -28.450 1.00 61.53 349 LEU B CA 1
ATOM 5642 C C . LEU B 1 349 ? 50.669 -20.174 -29.308 1.00 59.68 349 LEU B C 1
ATOM 5643 O O . LEU B 1 349 ? 50.590 -20.292 -30.532 1.00 58.17 349 LEU B O 1
ATOM 5648 N N . ALA B 1 350 ? 50.350 -19.053 -28.677 1.00 58.97 350 ALA B N 1
ATOM 5649 C CA . ALA B 1 350 ? 49.696 -17.944 -29.359 1.00 56.73 350 ALA B CA 1
ATOM 5650 C C . ALA B 1 350 ? 50.711 -16.915 -29.843 1.00 58.55 350 ALA B C 1
ATOM 5651 O O . ALA B 1 350 ? 51.622 -16.539 -29.101 1.00 61.76 350 ALA B O 1
ATOM 5653 N N . TRP B 1 351 ? 50.547 -16.468 -31.088 1.00 56.97 351 TRP B N 1
ATOM 5654 C CA . TRP B 1 351 ? 51.310 -15.347 -31.638 1.00 58.75 351 TRP B CA 1
ATOM 5655 C C . TRP B 1 351 ? 50.344 -14.464 -32.412 1.00 56.02 351 TRP B C 1
ATOM 5656 O O . TRP B 1 351 ? 50.305 -14.486 -33.651 1.00 55.98 351 TRP B O 1
ATOM 5667 N N . PRO B 1 352 ? 49.569 -13.641 -31.711 1.00 56.98 352 PRO B N 1
ATOM 5668 C CA . PRO B 1 352 ? 48.514 -12.872 -32.382 1.00 54.24 352 PRO B CA 1
ATOM 5669 C C . PRO B 1 352 ? 49.081 -11.746 -33.235 1.00 55.23 352 PRO B C 1
ATOM 5670 O O . PRO B 1 352 ? 50.070 -11.104 -32.873 1.00 57.42 352 PRO B O 1
ATOM 5674 N N . MET B 1 353 ? 48.427 -11.487 -34.376 1.00 56.23 353 MET B N 1
ATOM 5675 C CA . MET B 1 353 ? 48.831 -10.333 -35.170 1.00 57.05 353 MET B CA 1
ATOM 5676 C C . MET B 1 353 ? 47.689 -9.490 -35.718 1.00 54.82 353 MET B C 1
ATOM 5677 O O . MET B 1 353 ? 47.909 -8.299 -35.944 1.00 55.07 353 MET B O 1
ATOM 5682 N N . GLN B 1 354 ? 46.492 -10.022 -35.916 1.00 59.85 354 GLN B N 1
ATOM 5683 C CA . GLN B 1 354 ? 45.339 -9.238 -36.344 1.00 58.22 354 GLN B CA 1
ATOM 5684 C C . GLN B 1 354 ? 44.282 -9.222 -35.245 1.00 56.23 354 GLN B C 1
ATOM 5685 O O . GLN B 1 354 ? 44.329 -10.022 -34.301 1.00 55.94 354 GLN B O 1
ATOM 5691 N N . ALA B 1 355 ? 43.350 -8.259 -35.350 1.00 54.01 355 ALA B N 1
ATOM 5692 C CA . ALA B 1 355 ? 42.503 -7.876 -34.211 1.00 52.97 355 ALA B CA 1
ATOM 5693 C C . ALA B 1 355 ? 41.879 -9.084 -33.511 1.00 52.14 355 ALA B C 1
ATOM 5694 O O . ALA B 1 355 ? 41.984 -9.227 -32.287 1.00 52.36 355 ALA B O 1
ATOM 5696 N N . ASP B 1 356 ? 41.256 -9.985 -34.284 1.00 50.53 356 ASP B N 1
ATOM 5697 C CA . ASP B 1 356 ? 40.582 -11.146 -33.707 1.00 49.80 356 ASP B CA 1
ATOM 5698 C C . ASP B 1 356 ? 41.540 -11.973 -32.863 1.00 50.31 356 ASP B C 1
ATOM 5699 O O . ASP B 1 356 ? 41.152 -12.524 -31.819 1.00 50.18 356 ASP B O 1
ATOM 5704 N N . HIS B 1 357 ? 42.795 -12.077 -33.317 1.00 49.31 357 HIS B N 1
ATOM 5705 C CA . HIS B 1 357 ? 43.811 -12.831 -32.593 1.00 50.55 357 HIS B CA 1
ATOM 5706 C C . HIS B 1 357 ? 44.027 -12.285 -31.183 1.00 51.51 357 HIS B C 1
ATOM 5707 O O . HIS B 1 357 ? 44.209 -13.053 -30.234 1.00 52.58 357 HIS B O 1
ATOM 5714 N N . PHE B 1 358 ? 44.006 -10.959 -31.025 1.00 49.77 358 PHE B N 1
ATOM 5715 C CA . PHE B 1 358 ? 44.228 -10.371 -29.703 1.00 51.37 358 PHE B CA 1
ATOM 5716 C C . PHE B 1 358 ? 43.032 -10.562 -28.785 1.00 51.07 358 PHE B C 1
ATOM 5717 O O . PHE B 1 358 ? 43.203 -10.845 -27.599 1.00 53.16 358 PHE B O 1
ATOM 5725 N N . PHE B 1 359 ? 41.817 -10.402 -29.298 1.00 48.53 359 PHE B N 1
ATOM 5726 C CA . PHE B 1 359 ? 40.647 -10.715 -28.489 1.00 48.59 359 PHE B CA 1
ATOM 5727 C C . PHE B 1 359 ? 40.728 -12.136 -27.953 1.00 49.30 359 PHE B C 1
ATOM 5728 O O . PHE B 1 359 ? 40.459 -12.378 -26.771 1.00 51.23 359 PHE B O 1
ATOM 5736 N N . ASN B 1 360 ? 41.130 -13.088 -28.803 1.00 48.86 360 ASN B N 1
ATOM 5737 C CA . ASN B 1 360 ? 41.187 -14.489 -28.396 1.00 49.44 360 ASN B CA 1
ATOM 5738 C C . ASN B 1 360 ? 42.314 -14.728 -27.423 1.00 52.48 360 ASN B C 1
ATOM 5739 O O . ASN B 1 360 ? 42.208 -15.597 -26.554 1.00 54.19 360 ASN B O 1
ATOM 5744 N N . THR B 1 361 ? 43.415 -13.995 -27.583 1.00 47.18 361 THR B N 1
ATOM 5745 C CA . THR B 1 361 ? 44.491 -14.033 -26.604 1.00 50.88 361 THR B CA 1
ATOM 5746 C C . THR B 1 361 ? 43.998 -13.553 -25.244 1.00 53.15 361 THR B C 1
ATOM 5747 O O . THR B 1 361 ? 44.257 -14.185 -24.212 1.00 56.21 361 THR B O 1
ATOM 5751 N N . THR B 1 362 ? 43.269 -12.440 -25.229 1.00 49.60 362 THR B N 1
ATOM 5752 C CA . THR B 1 362 ? 42.640 -11.983 -23.998 1.00 51.41 362 THR B CA 1
ATOM 5753 C C . THR B 1 362 ? 41.783 -13.074 -23.374 1.00 52.37 362 THR B C 1
ATOM 5754 O O . THR B 1 362 ? 41.828 -13.305 -22.167 1.00 55.67 362 THR B O 1
ATOM 5758 N N . LEU B 1 363 ? 40.996 -13.758 -24.183 1.00 49.76 363 LEU B N 1
ATOM 5759 C CA . LEU B 1 363 ? 40.087 -14.763 -23.647 1.00 50.70 363 LEU B CA 1
ATOM 5760 C C . LEU B 1 363 ? 40.822 -16.029 -23.228 1.00 52.79 363 LEU B C 1
ATOM 5761 O O . LEU B 1 363 ? 40.657 -16.506 -22.105 1.00 56.22 363 LEU B O 1
ATOM 5766 N N . ILE B 1 364 ? 41.603 -16.611 -24.139 1.00 51.10 364 ILE B N 1
ATOM 5767 C CA . ILE B 1 364 ? 42.114 -17.964 -23.958 1.00 51.84 364 ILE B CA 1
ATOM 5768 C C . ILE B 1 364 ? 43.366 -17.963 -23.090 1.00 56.08 364 ILE B C 1
ATOM 5769 O O . ILE B 1 364 ? 43.567 -18.866 -22.275 1.00 58.13 364 ILE B O 1
ATOM 5774 N N . VAL B 1 365 ? 44.224 -16.961 -23.246 1.00 51.52 365 VAL B N 1
ATOM 5775 C CA . VAL B 1 365 ? 45.446 -16.879 -22.458 1.00 55.98 365 VAL B CA 1
ATOM 5776 C C . VAL B 1 365 ? 45.161 -16.120 -21.159 1.00 60.17 365 VAL B C 1
ATOM 5777 O O . VAL B 1 365 ? 45.227 -16.691 -20.066 1.00 63.06 365 VAL B O 1
ATOM 5781 N N . ASP B 1 366 ? 44.831 -14.831 -21.273 1.00 57.82 366 ASP B N 1
ATOM 5782 C CA . ASP B 1 366 ? 44.751 -13.969 -20.098 1.00 59.64 366 ASP B CA 1
ATOM 5783 C C . ASP B 1 366 ? 43.613 -14.367 -19.168 1.00 59.49 366 ASP B C 1
ATOM 5784 O O . ASP B 1 366 ? 43.829 -14.549 -17.961 1.00 60.45 366 ASP B O 1
ATOM 5789 N N . LYS B 1 367 ? 42.397 -14.506 -19.694 1.00 60.14 367 LYS B N 1
ATOM 5790 C CA . LYS B 1 367 ? 41.265 -14.765 -18.812 1.00 58.74 367 LYS B CA 1
ATOM 5791 C C . LYS B 1 367 ? 41.139 -16.239 -18.470 1.00 58.81 367 LYS B C 1
ATOM 5792 O O . LYS B 1 367 ? 40.848 -16.573 -17.324 1.00 58.52 367 LYS B O 1
ATOM 5798 N N . LEU B 1 368 ? 41.344 -17.146 -19.427 1.00 58.55 368 LEU B N 1
ATOM 5799 C CA . LEU B 1 368 ? 41.118 -18.558 -19.145 1.00 57.14 368 LEU B CA 1
ATOM 5800 C C . LEU B 1 368 ? 42.389 -19.335 -18.856 1.00 59.00 368 LEU B C 1
ATOM 5801 O O . LEU B 1 368 ? 42.297 -20.469 -18.384 1.00 58.30 368 LEU B O 1
ATOM 5806 N N . ARG B 1 369 ? 43.559 -18.768 -19.131 1.00 62.43 369 ARG B N 1
ATOM 5807 C CA . ARG B 1 369 ? 44.843 -19.451 -18.943 1.00 64.14 369 ARG B CA 1
ATOM 5808 C C . ARG B 1 369 ? 44.797 -20.881 -19.462 1.00 61.82 369 ARG B C 1
ATOM 5809 O O . ARG B 1 369 ? 45.168 -21.847 -18.794 1.00 62.45 369 ARG B O 1
ATOM 5817 N N . ALA B 1 370 ? 44.364 -20.982 -20.718 1.00 63.05 370 ALA B N 1
ATOM 5818 C CA . ALA B 1 370 ? 44.273 -22.228 -21.452 1.00 60.41 370 ALA B CA 1
ATOM 5819 C C . ALA B 1 370 ? 45.222 -22.245 -22.639 1.00 59.60 370 ALA B C 1
ATOM 5820 O O . ALA B 1 370 ? 45.125 -23.141 -23.480 1.00 57.40 370 ALA B O 1
ATOM 5822 N N . ALA B 1 371 ? 46.157 -21.296 -22.702 1.00 58.55 371 ALA B N 1
ATOM 5823 C CA . ALA B 1 371 ? 47.154 -21.208 -23.763 1.00 58.02 371 ALA B CA 1
ATOM 5824 C C . ALA B 1 371 ? 48.294 -20.314 -23.290 1.00 61.49 371 ALA B C 1
ATOM 5825 O O . ALA B 1 371 ? 48.153 -19.570 -22.317 1.00 64.06 371 ALA B O 1
ATOM 5827 N N . VAL B 1 372 ? 49.429 -20.396 -23.989 1.00 59.38 372 VAL B N 1
ATOM 5828 C CA . VAL B 1 372 ? 50.643 -19.654 -23.652 1.00 62.76 372 VAL B CA 1
ATOM 5829 C C . VAL B 1 372 ? 50.981 -18.683 -24.784 1.00 61.38 372 VAL B C 1
ATOM 5830 O O . VAL B 1 372 ? 50.890 -19.032 -25.970 1.00 58.48 372 VAL B O 1
ATOM 5834 N N . ARG B 1 373 ? 51.390 -17.467 -24.421 1.00 61.34 373 ARG B N 1
ATOM 5835 C CA . ARG B 1 373 ? 51.772 -16.452 -25.399 1.00 60.23 373 ARG B CA 1
ATOM 5836 C C . ARG B 1 373 ? 53.263 -16.541 -25.706 1.00 63.12 373 ARG B C 1
ATOM 5837 O O . ARG B 1 373 ? 54.095 -16.416 -24.798 1.00 67.09 373 ARG B O 1
ATOM 5845 N N . VAL B 1 374 ? 53.597 -16.742 -26.983 1.00 61.39 374 VAL B N 1
ATOM 5846 C CA . VAL B 1 374 ? 54.986 -16.773 -27.434 1.00 64.03 374 VAL B CA 1
ATOM 5847 C C . VAL B 1 374 ? 55.345 -15.587 -28.316 1.00 64.69 374 VAL B C 1
ATOM 5848 O O . VAL B 1 374 ? 56.540 -15.358 -28.561 1.00 67.42 374 VAL B O 1
ATOM 5852 N N . GLY B 1 375 ? 54.369 -14.854 -28.823 1.00 62.10 375 GLY B N 1
ATOM 5853 C CA . GLY B 1 375 ? 54.642 -13.703 -29.650 1.00 62.39 375 GLY B CA 1
ATOM 5854 C C . GLY B 1 375 ? 53.802 -12.537 -29.183 1.00 59.99 375 GLY B C 1
ATOM 5855 O O . GLY B 1 375 ? 52.728 -12.707 -28.615 1.00 57.53 375 GLY B O 1
ATOM 5856 N N . GLU B 1 376 ? 54.324 -11.339 -29.417 1.00 67.21 376 GLU B N 1
ATOM 5857 C CA . GLU B 1 376 ? 53.623 -10.131 -29.007 1.00 64.82 376 GLU B CA 1
ATOM 5858 C C . GLU B 1 376 ? 52.660 -9.662 -30.093 1.00 60.96 376 GLU B C 1
ATOM 5859 O O . GLU B 1 376 ? 51.444 -9.668 -29.885 1.00 58.11 376 GLU B O 1
ATOM 5865 N N . ASN B 1 377 ? 53.183 -9.289 -31.260 1.00 64.23 377 ASN B N 1
ATOM 5866 C CA . ASN B 1 377 ? 52.349 -8.748 -32.322 1.00 61.34 377 ASN B CA 1
ATOM 5867 C C . ASN B 1 377 ? 53.011 -9.015 -33.670 1.00 62.79 377 ASN B C 1
ATOM 5868 O O . ASN B 1 377 ? 54.008 -9.742 -33.769 1.00 65.81 377 ASN B O 1
ATOM 5873 N N . ARG B 1 378 ? 52.473 -8.365 -34.708 1.00 63.80 378 ARG B N 1
ATOM 5874 C CA . ARG B 1 378 ? 52.857 -8.630 -36.084 1.00 65.01 378 ARG B CA 1
ATOM 5875 C C . ARG B 1 378 ? 54.269 -8.158 -36.419 1.00 67.72 378 ARG B C 1
ATOM 5876 O O . ARG B 1 378 ? 54.776 -8.495 -37.493 1.00 69.02 378 ARG B O 1
ATOM 5884 N N . ASP B 1 379 ? 54.931 -7.406 -35.542 1.00 66.01 379 ASP B N 1
ATOM 5885 C CA . ASP B 1 379 ? 56.303 -6.987 -35.810 1.00 68.41 379 ASP B CA 1
ATOM 5886 C C . ASP B 1 379 ? 57.318 -7.566 -34.830 1.00 71.13 379 ASP B C 1
ATOM 5887 O O . ASP B 1 379 ? 58.504 -7.222 -34.906 1.00 73.01 379 ASP B O 1
ATOM 5892 N N . SER B 1 380 ? 56.889 -8.444 -33.929 1.00 69.21 380 SER B N 1
ATOM 5893 C CA . SER B 1 380 ? 57.797 -9.060 -32.974 1.00 72.12 380 SER B CA 1
ATOM 5894 C C . SER B 1 380 ? 58.791 -9.966 -33.681 1.00 74.54 380 SER B C 1
ATOM 5895 O O . SER B 1 380 ? 58.490 -10.570 -34.709 1.00 74.22 380 SER B O 1
ATOM 5898 N N . VAL B 1 381 ? 59.991 -10.050 -33.122 1.00 78.33 381 VAL B N 1
ATOM 5899 C CA . VAL B 1 381 ? 60.953 -11.055 -33.557 1.00 79.98 381 VAL B CA 1
ATOM 5900 C C . VAL B 1 381 ? 61.342 -11.833 -32.308 1.00 81.46 381 VAL B C 1
ATOM 5901 O O . VAL B 1 381 ? 62.023 -11.288 -31.430 1.00 82.38 381 VAL B O 1
ATOM 5905 N N . PRO B 1 382 ? 60.925 -13.083 -32.168 1.00 82.93 382 PRO B N 1
ATOM 5906 C CA . PRO B 1 382 ? 61.205 -13.807 -30.924 1.00 83.89 382 PRO B CA 1
ATOM 5907 C C . PRO B 1 382 ? 62.686 -14.107 -30.778 1.00 85.30 382 PRO B C 1
ATOM 5908 O O . PRO B 1 382 ? 63.430 -14.182 -31.761 1.00 85.45 382 PRO B O 1
ATOM 5912 N N . ASP B 1 383 ? 63.112 -14.267 -29.524 1.00 87.43 383 ASP B N 1
ATOM 5913 C CA . ASP B 1 383 ? 64.481 -14.679 -29.257 1.00 88.76 383 ASP B CA 1
ATOM 5914 C C . ASP B 1 383 ? 64.611 -16.173 -29.505 1.00 88.55 383 ASP B C 1
ATOM 5915 O O . ASP B 1 383 ? 63.878 -16.976 -28.919 1.00 87.92 383 ASP B O 1
ATOM 5920 N N . SER B 1 384 ? 65.599 -16.537 -30.317 1.00 91.37 384 SER B N 1
ATOM 5921 C CA . SER B 1 384 ? 65.615 -17.856 -30.933 1.00 90.77 384 SER B CA 1
ATOM 5922 C C . SER B 1 384 ? 65.675 -19.000 -29.921 1.00 91.11 384 SER B C 1
ATOM 5923 O O . SER B 1 384 ? 65.113 -20.072 -30.179 1.00 90.07 384 SER B O 1
ATOM 5926 N N . ASP B 1 385 ? 66.318 -18.795 -28.757 1.00 92.84 385 ASP B N 1
ATOM 5927 C CA . ASP B 1 385 ? 66.538 -19.885 -27.816 1.00 93.36 385 ASP B CA 1
ATOM 5928 C C . ASP B 1 385 ? 65.823 -19.736 -26.478 1.00 93.75 385 ASP B C 1
ATOM 5929 O O . ASP B 1 385 ? 65.923 -20.651 -25.649 1.00 94.59 385 ASP B O 1
ATOM 5934 N N . LYS B 1 386 ? 65.056 -18.666 -26.259 1.00 92.29 386 LYS B N 1
ATOM 5935 C CA . LYS B 1 386 ? 64.032 -18.682 -25.229 1.00 92.00 386 LYS B CA 1
ATOM 5936 C C . LYS B 1 386 ? 62.678 -19.035 -25.803 1.00 89.89 386 LYS B C 1
ATOM 5937 O O . LYS B 1 386 ? 61.707 -19.105 -25.053 1.00 89.11 386 LYS B O 1
ATOM 5943 N N . LEU B 1 387 ? 62.593 -19.212 -27.125 1.00 91.40 387 LEU B N 1
ATOM 5944 C CA . LEU B 1 387 ? 61.462 -19.840 -27.794 1.00 89.12 387 LEU B CA 1
ATOM 5945 C C . LEU B 1 387 ? 61.713 -21.308 -28.110 1.00 88.45 387 LEU B C 1
ATOM 5946 O O . LEU B 1 387 ? 60.799 -22.129 -27.981 1.00 86.80 387 LEU B O 1
ATOM 5951 N N . ALA B 1 388 ? 62.930 -21.659 -28.536 1.00 89.47 388 ALA B N 1
ATOM 5952 C CA . ALA B 1 388 ? 63.263 -23.070 -28.655 1.00 89.32 388 ALA B CA 1
ATOM 5953 C C . ALA B 1 388 ? 63.128 -23.763 -27.305 1.00 90.01 388 ALA B C 1
ATOM 5954 O O . ALA B 1 388 ? 62.638 -24.897 -27.236 1.00 88.91 388 ALA B O 1
ATOM 5956 N N . ARG B 1 389 ? 63.555 -23.096 -26.219 1.00 92.40 389 ARG B N 1
ATOM 5957 C CA . ARG B 1 389 ? 63.185 -23.530 -24.867 1.00 92.84 389 ARG B CA 1
ATOM 5958 C C . ARG B 1 389 ? 61.677 -23.720 -24.767 1.00 90.83 389 ARG B C 1
ATOM 5959 O O . ARG B 1 389 ? 61.212 -24.749 -24.267 1.00 90.29 389 ARG B O 1
ATOM 5967 N N . ILE B 1 390 ? 60.895 -22.758 -25.277 1.00 89.65 390 ILE B N 1
ATOM 5968 C CA . ILE B 1 390 ? 59.433 -22.811 -25.134 1.00 87.72 390 ILE B CA 1
ATOM 5969 C C . ILE B 1 390 ? 58.829 -24.057 -25.777 1.00 85.50 390 ILE B C 1
ATOM 5970 O O . ILE B 1 390 ? 57.993 -24.734 -25.168 1.00 84.66 390 ILE B O 1
ATOM 5975 N N . LEU B 1 391 ? 59.276 -24.411 -26.985 1.00 88.40 391 LEU B N 1
ATOM 5976 C CA . LEU B 1 391 ? 58.629 -25.472 -27.757 1.00 86.18 391 LEU B CA 1
ATOM 5977 C C . LEU B 1 391 ? 58.864 -26.854 -27.146 1.00 86.82 391 LEU B C 1
ATOM 5978 O O . LEU B 1 391 ? 57.917 -27.634 -26.956 1.00 85.34 391 LEU B O 1
ATOM 5983 N N . ALA B 1 392 ? 60.124 -27.182 -26.838 1.00 86.98 392 ALA B N 1
ATOM 5984 C CA . ALA B 1 392 ? 60.465 -28.507 -26.324 1.00 87.91 392 ALA B CA 1
ATOM 5985 C C . ALA B 1 392 ? 59.846 -28.800 -24.960 1.00 88.32 392 ALA B C 1
ATOM 5986 O O . ALA B 1 392 ? 59.872 -29.959 -24.526 1.00 88.82 392 ALA B O 1
ATOM 5988 N N . GLU B 1 393 ? 59.288 -27.797 -24.279 1.00 87.25 393 GLU B N 1
ATOM 5989 C CA . GLU B 1 393 ? 58.538 -28.025 -23.051 1.00 87.57 393 GLU B CA 1
ATOM 5990 C C . GLU B 1 393 ? 57.039 -27.844 -23.257 1.00 85.11 393 GLU B C 1
ATOM 5991 O O . GLU B 1 393 ? 56.276 -27.991 -22.298 1.00 85.13 393 GLU B O 1
ATOM 5997 N N . SER B 1 394 ? 56.595 -27.555 -24.485 1.00 84.82 394 SER B N 1
ATOM 5998 C CA . SER B 1 394 ? 55.210 -27.153 -24.713 1.00 82.37 394 SER B CA 1
ATOM 5999 C C . SER B 1 394 ? 54.271 -28.344 -24.859 1.00 80.46 394 SER B C 1
ATOM 6000 O O . SER B 1 394 ? 53.124 -28.297 -24.397 1.00 79.24 394 SER B O 1
ATOM 6003 N N . ALA B 1 395 ? 54.721 -29.413 -25.511 1.00 82.00 395 ALA B N 1
ATOM 6004 C CA . ALA B 1 395 ? 53.861 -30.574 -25.658 1.00 80.52 395 ALA B CA 1
ATOM 6005 C C . ALA B 1 395 ? 53.670 -31.333 -24.353 1.00 81.97 395 ALA B C 1
ATOM 6006 O O . ALA B 1 395 ? 52.877 -32.279 -24.322 1.00 81.09 395 ALA B O 1
ATOM 6008 N N . ARG B 1 396 ? 54.369 -30.947 -23.285 1.00 83.45 396 ARG B N 1
ATOM 6009 C CA . ARG B 1 396 ? 54.362 -31.713 -22.043 1.00 85.13 396 ARG B CA 1
ATOM 6010 C C . ARG B 1 396 ? 52.971 -31.683 -21.403 1.00 83.87 396 ARG B C 1
ATOM 6011 O O . ARG B 1 396 ? 52.378 -30.611 -21.234 1.00 83.18 396 ARG B O 1
ATOM 6019 N N . GLU B 1 397 ? 52.452 -32.864 -21.029 1.00 88.51 397 GLU B N 1
ATOM 6020 C CA . GLU B 1 397 ? 51.074 -32.947 -20.544 1.00 87.14 397 GLU B CA 1
ATOM 6021 C C . GLU B 1 397 ? 50.896 -32.292 -19.174 1.00 88.59 397 GLU B C 1
ATOM 6022 O O . GLU B 1 397 ? 49.761 -31.970 -18.794 1.00 87.43 397 GLU B O 1
ATOM 6028 N N . ASP B 1 398 ? 51.999 -32.064 -18.449 1.00 86.04 398 ASP B N 1
ATOM 6029 C CA . ASP B 1 398 ? 51.982 -31.542 -17.084 1.00 87.80 398 ASP B CA 1
ATOM 6030 C C . ASP B 1 398 ? 51.532 -30.083 -16.972 1.00 87.26 398 ASP B C 1
ATOM 6031 O O . ASP B 1 398 ? 51.107 -29.672 -15.883 1.00 88.10 398 ASP B O 1
ATOM 6036 N N . LEU B 1 399 ? 51.633 -29.263 -18.077 1.00 80.45 399 LEU B N 1
ATOM 6037 C CA . LEU B 1 399 ? 51.607 -27.821 -17.847 1.00 81.02 399 LEU B CA 1
ATOM 6038 C C . LEU B 1 399 ? 50.188 -27.338 -17.566 1.00 79.44 399 LEU B C 1
ATOM 6039 O O . LEU B 1 399 ? 49.236 -27.790 -18.208 1.00 77.03 399 LEU B O 1
ATOM 6044 N N . PRO B 1 400 ? 50.036 -26.408 -16.620 1.00 77.14 400 PRO B N 1
ATOM 6045 C CA . PRO B 1 400 ? 48.690 -26.018 -16.183 1.00 75.84 400 PRO B CA 1
ATOM 6046 C C . PRO B 1 400 ? 47.822 -25.578 -17.326 1.00 73.31 400 PRO B C 1
ATOM 6047 O O . PRO B 1 400 ? 46.609 -25.805 -17.295 1.00 71.43 400 PRO B O 1
ATOM 6051 N N . GLU B 1 401 ? 48.418 -24.952 -18.341 1.00 73.56 401 GLU B N 1
ATOM 6052 C CA . GLU B 1 401 ? 47.643 -24.509 -19.493 1.00 71.02 401 GLU B CA 1
ATOM 6053 C C . GLU B 1 401 ? 47.049 -25.692 -20.242 1.00 68.38 401 GLU B C 1
ATOM 6054 O O . GLU B 1 401 ? 45.880 -25.657 -20.635 1.00 65.97 401 GLU B O 1
ATOM 6060 N N . ARG B 1 402 ? 47.815 -26.769 -20.412 1.00 74.07 402 ARG B N 1
ATOM 6061 C CA . ARG B 1 402 ? 47.268 -27.916 -21.123 1.00 71.97 402 ARG B CA 1
ATOM 6062 C C . ARG B 1 402 ? 46.108 -28.519 -20.351 1.00 71.30 402 ARG B C 1
ATOM 6063 O O . ARG B 1 402 ? 45.067 -28.844 -20.934 1.00 68.97 402 ARG B O 1
ATOM 6071 N N . VAL B 1 403 ? 46.247 -28.626 -19.029 1.00 69.20 403 VAL B N 1
ATOM 6072 C CA . VAL B 1 403 ? 45.181 -29.233 -18.244 1.00 68.84 403 VAL B CA 1
ATOM 6073 C C . VAL B 1 403 ? 43.919 -28.371 -18.282 1.00 67.02 403 VAL B C 1
ATOM 6074 O O . VAL B 1 403 ? 42.804 -28.905 -18.321 1.00 65.55 403 VAL B O 1
ATOM 6078 N N . THR B 1 404 ? 44.053 -27.041 -18.314 1.00 66.13 404 THR B N 1
ATOM 6079 C CA . THR B 1 404 ? 42.858 -26.216 -18.458 1.00 64.40 404 THR B CA 1
ATOM 6080 C C . THR B 1 404 ? 42.246 -26.395 -19.846 1.00 61.45 404 THR B C 1
ATOM 6081 O O . THR B 1 404 ? 41.029 -26.582 -19.985 1.00 59.73 404 THR B O 1
ATOM 6085 N N . LEU B 1 405 ? 43.088 -26.385 -20.881 1.00 64.57 405 LEU B N 1
ATOM 6086 C CA . LEU B 1 405 ? 42.617 -26.632 -22.233 1.00 61.88 405 LEU B CA 1
ATOM 6087 C C . LEU B 1 405 ? 41.902 -27.976 -22.323 1.00 61.03 405 LEU B C 1
ATOM 6088 O O . LEU B 1 405 ? 40.912 -28.110 -23.050 1.00 58.99 405 LEU B O 1
ATOM 6093 N N . MET B 1 406 ? 42.373 -28.980 -21.580 1.00 63.06 406 MET B N 1
ATOM 6094 C CA . MET B 1 406 ? 41.697 -30.272 -21.603 1.00 62.77 406 MET B CA 1
ATOM 6095 C C . MET B 1 406 ? 40.327 -30.203 -20.949 1.00 62.25 406 MET B C 1
ATOM 6096 O O . MET B 1 406 ? 39.370 -30.803 -21.452 1.00 61.15 406 MET B O 1
ATOM 6101 N N . LYS B 1 407 ? 40.210 -29.487 -19.824 1.00 62.35 407 LYS B N 1
ATOM 6102 C CA . LYS B 1 407 ? 38.896 -29.328 -19.208 1.00 62.03 407 LYS B CA 1
ATOM 6103 C C . LYS B 1 407 ? 37.956 -28.594 -20.147 1.00 59.69 407 LYS B C 1
ATOM 6104 O O . LYS B 1 407 ? 36.764 -28.922 -20.223 1.00 58.96 407 LYS B O 1
ATOM 6110 N N . LEU B 1 408 ? 38.487 -27.626 -20.906 1.00 60.34 408 LEU B N 1
ATOM 6111 C CA . LEU B 1 408 ? 37.651 -26.951 -21.886 1.00 58.19 408 LEU B CA 1
ATOM 6112 C C . LEU B 1 408 ? 37.221 -27.910 -22.986 1.00 56.91 408 LEU B C 1
ATOM 6113 O O . LEU B 1 408 ? 36.102 -27.798 -23.500 1.00 55.81 408 LEU B O 1
ATOM 6118 N N . ARG B 1 409 ? 38.072 -28.876 -23.334 1.00 59.52 409 ARG B N 1
ATOM 6119 C CA . ARG B 1 409 ? 37.745 -29.773 -24.434 1.00 58.71 409 ARG B CA 1
ATOM 6120 C C . ARG B 1 409 ? 36.550 -30.669 -24.098 1.00 59.32 409 ARG B C 1
ATOM 6121 O O . ARG B 1 409 ? 35.645 -30.821 -24.924 1.00 58.52 409 ARG B O 1
ATOM 6129 N N . GLU B 1 410 ? 36.474 -31.164 -22.847 1.00 64.12 410 GLU B N 1
ATOM 6130 C CA . GLU B 1 410 ? 35.342 -31.959 -22.367 1.00 65.02 410 GLU B CA 1
ATOM 6131 C C . GLU B 1 410 ? 34.073 -31.117 -22.374 1.00 64.19 410 GLU B C 1
ATOM 6132 O O . GLU B 1 410 ? 33.032 -31.541 -22.902 1.00 64.19 410 GLU B O 1
ATOM 6138 N N . LYS B 1 411 ? 34.179 -29.872 -21.905 1.00 59.63 411 LYS B N 1
ATOM 6139 C CA . LYS B 1 411 ? 33.062 -28.952 -22.034 1.00 58.88 411 LYS B CA 1
ATOM 6140 C C . LYS B 1 411 ? 32.610 -28.837 -23.494 1.00 57.67 411 LYS B C 1
ATOM 6141 O O . LYS B 1 411 ? 31.407 -28.888 -23.776 1.00 58.01 411 LYS B O 1
ATOM 6147 N N . ALA B 1 412 ? 33.557 -28.733 -24.441 1.00 57.33 412 ALA B N 1
ATOM 6148 C CA . ALA B 1 412 ? 33.184 -28.569 -25.851 1.00 56.37 412 ALA B CA 1
ATOM 6149 C C . ALA B 1 412 ? 32.510 -29.813 -26.408 1.00 57.34 412 ALA B C 1
ATOM 6150 O O . ALA B 1 412 ? 31.569 -29.705 -27.205 1.00 57.57 412 ALA B O 1
ATOM 6152 N N . MET B 1 413 ? 32.985 -31.001 -26.013 1.00 61.85 413 MET B N 1
ATOM 6153 C CA . MET B 1 413 ? 32.362 -32.237 -26.473 1.00 63.12 413 MET B CA 1
ATOM 6154 C C . MET B 1 413 ? 30.931 -32.324 -25.991 1.00 64.20 413 MET B C 1
ATOM 6155 O O . MET B 1 413 ? 30.027 -32.680 -26.757 1.00 64.91 413 MET B O 1
ATOM 6160 N N . GLU B 1 414 ? 30.709 -31.986 -24.719 1.00 61.54 414 GLU B N 1
ATOM 6161 C CA . GLU B 1 414 ? 29.366 -32.010 -24.158 1.00 62.72 414 GLU B CA 1
ATOM 6162 C C . GLU B 1 414 ? 28.436 -31.041 -24.862 1.00 62.40 414 GLU B C 1
ATOM 6163 O O . GLU B 1 414 ? 27.248 -31.330 -25.005 1.00 63.79 414 GLU B O 1
ATOM 6169 N N . ALA B 1 415 ? 28.952 -29.908 -25.330 1.00 56.13 415 ALA B N 1
ATOM 6170 C CA . ALA B 1 415 ? 28.092 -28.948 -26.013 1.00 56.21 415 ALA B CA 1
ATOM 6171 C C . ALA B 1 415 ? 27.510 -29.523 -27.305 1.00 57.28 415 ALA B C 1
ATOM 6172 O O . ALA B 1 415 ? 26.354 -29.234 -27.641 1.00 58.67 415 ALA B O 1
ATOM 6174 N N . ILE B 1 416 ? 28.264 -30.360 -28.029 1.00 57.32 416 ILE B N 1
ATOM 6175 C CA . ILE B 1 416 ? 27.768 -30.867 -29.309 1.00 58.42 416 ILE B CA 1
ATOM 6176 C C . ILE B 1 416 ? 27.161 -32.275 -29.227 1.00 60.13 416 ILE B C 1
ATOM 6177 O O . ILE B 1 416 ? 26.376 -32.644 -30.113 1.00 61.52 416 ILE B O 1
ATOM 6182 N N . LYS B 1 417 ? 27.485 -33.059 -28.197 1.00 63.35 417 LYS B N 1
ATOM 6183 C CA . LYS B 1 417 ? 26.759 -34.298 -27.944 1.00 65.27 417 LYS B CA 1
ATOM 6184 C C . LYS B 1 417 ? 25.298 -34.001 -27.609 1.00 66.71 417 LYS B C 1
ATOM 6185 O O . LYS B 1 417 ? 24.928 -32.874 -27.269 1.00 66.22 417 LYS B O 1
ATOM 6191 N N . GLU B 1 418 ? 24.457 -35.028 -27.709 1.00 67.73 418 GLU B N 1
ATOM 6192 C CA . GLU B 1 418 ? 23.067 -34.884 -27.289 1.00 69.41 418 GLU B CA 1
ATOM 6193 C C . GLU B 1 418 ? 22.969 -34.460 -25.823 1.00 69.12 418 GLU B C 1
ATOM 6194 O O . GLU B 1 418 ? 23.612 -35.048 -24.943 1.00 68.94 418 GLU B O 1
ATOM 6200 N N . GLY B 1 419 ? 22.143 -33.438 -25.566 1.00 61.63 419 GLY B N 1
ATOM 6201 C CA . GLY B 1 419 ? 21.984 -32.857 -24.256 1.00 61.38 419 GLY B CA 1
ATOM 6202 C C . GLY B 1 419 ? 22.754 -31.574 -24.051 1.00 59.34 419 GLY B C 1
ATOM 6203 O O . GLY B 1 419 ? 22.380 -30.768 -23.189 1.00 59.22 419 GLY B O 1
ATOM 6204 N N . GLY B 1 420 ? 23.806 -31.358 -24.825 1.00 55.85 420 GLY B N 1
ATOM 6205 C CA . GLY B 1 420 ? 24.606 -30.161 -24.697 1.00 53.95 420 GLY B CA 1
ATOM 6206 C C . GLY B 1 420 ? 23.920 -28.944 -25.262 1.00 54.09 420 GLY B C 1
ATOM 6207 O O . GLY B 1 420 ? 22.954 -29.018 -26.018 1.00 55.68 420 GLY B O 1
ATOM 6208 N N . SER B 1 421 ? 24.449 -27.783 -24.895 1.00 51.31 421 SER B N 1
ATOM 6209 C CA . SER B 1 421 ? 23.736 -26.559 -25.218 1.00 51.80 421 SER B CA 1
ATOM 6210 C C . SER B 1 421 ? 23.822 -26.246 -26.709 1.00 52.15 421 SER B C 1
ATOM 6211 O O . SER B 1 421 ? 22.855 -25.740 -27.292 1.00 53.95 421 SER B O 1
ATOM 6214 N N . SER B 1 422 ? 24.969 -26.526 -27.344 1.00 49.40 422 SER B N 1
ATOM 6215 C CA . SER B 1 422 ? 25.065 -26.334 -28.790 1.00 49.94 422 SER B CA 1
ATOM 6216 C C . SER B 1 422 ? 24.111 -27.267 -29.529 1.00 52.15 422 SER B C 1
ATOM 6217 O O . SER B 1 422 ? 23.366 -26.830 -30.407 1.00 53.93 422 SER B O 1
ATOM 6220 N N . TYR B 1 423 ? 24.085 -28.546 -29.163 1.00 53.27 423 TYR B N 1
ATOM 6221 C CA . TYR B 1 423 ? 23.134 -29.461 -29.788 1.00 55.32 423 TYR B CA 1
ATOM 6222 C C . TYR B 1 423 ? 21.708 -28.953 -29.627 1.00 57.46 423 TYR B C 1
ATOM 6223 O O . TYR B 1 423 ? 20.954 -28.866 -30.604 1.00 59.12 423 TYR B O 1
ATOM 6232 N N . LYS B 1 424 ? 21.314 -28.626 -28.392 1.00 55.62 424 LYS B N 1
ATOM 6233 C CA . LYS B 1 424 ? 19.960 -28.136 -28.162 1.00 57.62 424 LYS B CA 1
ATOM 6234 C C . LYS B 1 424 ? 19.717 -26.847 -28.936 1.00 58.48 424 LYS B C 1
ATOM 6235 O O . LYS B 1 424 ? 18.627 -26.642 -29.482 1.00 60.66 424 LYS B O 1
ATOM 6241 N N . ASN B 1 425 ? 20.722 -25.970 -29.012 1.00 53.79 425 ASN B N 1
ATOM 6242 C CA . ASN B 1 425 ? 20.553 -24.739 -29.777 1.00 54.97 425 ASN B CA 1
ATOM 6243 C C . ASN B 1 425 ? 20.429 -25.009 -31.273 1.00 56.01 425 ASN B C 1
ATOM 6244 O O . ASN B 1 425 ? 19.805 -24.224 -31.990 1.00 57.37 425 ASN B O 1
ATOM 6249 N N . LEU B 1 426 ? 21.016 -26.096 -31.771 1.00 54.58 426 LEU B N 1
ATOM 6250 C CA . LEU B 1 426 ? 20.813 -26.442 -33.172 1.00 55.15 426 LEU B CA 1
ATOM 6251 C C . LEU B 1 426 ? 19.382 -26.903 -33.411 1.00 57.51 426 LEU B C 1
ATOM 6252 O O . LEU B 1 426 ? 18.730 -26.462 -34.366 1.00 58.59 426 LEU B O 1
ATOM 6257 N N . ASP B 1 427 ? 18.867 -27.769 -32.529 1.00 56.37 427 ASP B N 1
ATOM 6258 C CA . ASP B 1 427 ? 17.476 -28.204 -32.625 1.00 58.49 427 ASP B CA 1
ATOM 6259 C C . ASP B 1 427 ? 16.532 -27.010 -32.562 1.00 60.01 427 ASP B C 1
ATOM 6260 O O . ASP B 1 427 ? 15.601 -26.885 -33.366 1.00 61.49 427 ASP B O 1
ATOM 6265 N N . GLU B 1 428 ? 16.767 -26.115 -31.608 1.00 60.76 428 GLU B N 1
ATOM 6266 C CA . GLU B 1 428 ? 15.841 -25.017 -31.396 1.00 62.35 428 GLU B CA 1
ATOM 6267 C C . GLU B 1 428 ? 15.856 -24.024 -32.550 1.00 62.86 428 GLU B C 1
ATOM 6268 O O . GLU B 1 428 ? 14.809 -23.471 -32.905 1.00 64.47 428 GLU B O 1
ATOM 6274 N N . LEU B 1 429 ? 17.018 -23.806 -33.160 1.00 59.74 429 LEU B N 1
ATOM 6275 C CA . LEU B 1 429 ? 17.111 -22.852 -34.253 1.00 58.87 429 LEU B CA 1
ATOM 6276 C C . LEU B 1 429 ? 16.283 -23.307 -35.445 1.00 59.87 429 LEU B C 1
ATOM 6277 O O . LEU B 1 429 ? 15.627 -22.489 -36.100 1.00 60.42 429 LEU B O 1
ATOM 6282 N N . VAL B 1 430 ? 16.272 -24.614 -35.726 1.00 60.69 430 VAL B N 1
ATOM 6283 C CA . VAL B 1 430 ? 15.505 -25.102 -36.864 1.00 61.66 430 VAL B CA 1
ATOM 6284 C C . VAL B 1 430 ? 14.010 -25.037 -36.569 1.00 63.90 430 VAL B C 1
ATOM 6285 O O . VAL B 1 430 ? 13.204 -24.721 -37.451 1.00 64.78 430 VAL B O 1
ATOM 6289 N N . ALA B 1 431 ? 13.601 -25.346 -35.341 1.00 62.56 431 ALA B N 1
ATOM 6290 C CA . ALA B 1 431 ? 12.188 -25.173 -35.029 1.00 64.46 431 ALA B CA 1
ATOM 6291 C C . ALA B 1 431 ? 11.810 -23.701 -35.061 1.00 65.03 431 ALA B C 1
ATOM 6292 O O . ALA B 1 431 ? 10.679 -23.350 -35.423 1.00 66.38 431 ALA B O 1
ATOM 6294 N N . GLU B 1 432 ? 12.754 -22.833 -34.711 1.00 64.13 432 GLU B N 1
ATOM 6295 C CA . GLU B 1 432 ? 12.482 -21.406 -34.709 1.00 64.61 432 GLU B CA 1
ATOM 6296 C C . GLU B 1 432 ? 12.291 -20.881 -36.126 1.00 64.20 432 GLU B C 1
ATOM 6297 O O . GLU B 1 432 ? 11.365 -20.108 -36.385 1.00 65.42 432 GLU B O 1
ATOM 6303 N N . MET B 1 433 ? 13.126 -21.321 -37.070 1.00 64.55 433 MET B N 1
ATOM 6304 C CA . MET B 1 433 ? 13.019 -20.840 -38.442 1.00 64.10 433 MET B CA 1
ATOM 6305 C C . MET B 1 433 ? 11.682 -21.196 -39.086 1.00 66.03 433 MET B C 1
ATOM 6306 O O . MET B 1 433 ? 11.322 -20.610 -40.118 1.00 66.19 433 MET B O 1
ATOM 6311 N N . CYS B 1 434 ? 10.944 -22.155 -38.522 1.00 68.17 434 CYS B N 1
ATOM 6312 C CA . CYS B 1 434 ? 9.606 -22.435 -39.028 1.00 69.84 434 CYS B CA 1
ATOM 6313 C C . CYS B 1 434 ? 8.597 -21.366 -38.632 1.00 71.18 434 CYS B C 1
ATOM 6314 O O . CYS B 1 434 ? 7.558 -21.250 -39.289 1.00 72.31 434 CYS B O 1
ATOM 6317 N N . LEU B 1 435 ? 8.880 -20.581 -37.591 1.00 67.59 435 LEU B N 1
ATOM 6318 C CA . LEU B 1 435 ? 7.902 -19.618 -37.075 1.00 68.92 435 LEU B CA 1
ATOM 6319 C C . LEU B 1 435 ? 7.632 -18.462 -38.035 1.00 69.06 435 LEU B C 1
ATOM 6320 O O . LEU B 1 435 ? 8.346 -18.283 -39.032 1.00 68.10 435 LEU B O 1
#

Radius of gyration: 31.62 Å; Cα contacts (8 Å, |Δi|>4): 1512; chains: 2; bounding box: 73×72×87 Å

Nearest PDB structures (foldseek):
  6ij7-assembly2_B  TM=9.992E-01  e=4.293E-77  Arabidopsis thaliana
  6ijd-assembly1_A  TM=9.866E-01  e=3.326E-71  Arabidopsis thaliana
  6ija-assembly2_B  TM=9.890E-01  e=2.214E-69  Arabidopsis thaliana
  6ijd-assembly2_B  TM=9.847E-01  e=8.440E-70  Arabidopsis thaliana
  6ija-assembly1_A  TM=9.891E-01  e=1.286E-68  Arabidopsis thaliana

Secondary structure (P-SEA, 3-state):
cbbbbbccccccccccaaaaaaaaaaaaabbbbbbbbcccccccaaaaaaccccccbbbbbccccccccccccccccccccccaaaaaaaaaaaaaaaaaaaaaacccccccccccccccccaaaaaaaaacbbbbbbbbcccaaaaaaaaaccccccaaaaaaaaaacccccccccccccaaaaaaaacccccccccccccccccccccccaaaaaaaaaaccccccbbbbbbcccccccaaaaaaaaaaaaaaccbbbbcccccccccccccbbbbccccaaaaaaaccccccccccccaaaaaaaaaaccccccccccaaaaaaaacccccccccccccccccccccaaaaaaaaaaccccccaaaaaaaaaaaaaaaaaccccaaaaaaaaaaaaaac/cbbbbbccccccccccaaaaaaaaaaaaabbbbbbbbcccccccaaaaaaccccccbbbbbbcbbbbccccccccccccccccaaaaaaaaaaaaaaaaaaaaaacccccccccccccccccaaaaaaaaaabbbbbbbbcccaaaaaaaaaccccccaaaaaaaaaacccccccccccccaaaaaaaaccccccccccccccccccccccccaaaaaaaaaaccccccbbbbbbcccccccaaaaaaaaaaaaaaccbbbbbbcccccccccccccbbbbccccaaaaaaaccccccccccccaaaaaaaaaaccccccccccaaaaaaaacccccccccccccccccccccaaaaaaaaaaccccccaaaaaaaaaaaaaaaaaccccaaaaaaaaaaaaaac

Foldseek 3Di:
DFWEEEEEWAQECLTLQLSVLLVVLSVVLPAAYEYEDEVVCPVVCVVVPVPDDCVRYHYDYDHFADDPVDDPPDQHDQPDDPVCLVVNLVRVLVCLVVVLVVQVPDDLVPHGLAYEYALSNQLSVVVSCVVNVHAYEHEDAADLLVLVVQLPDPCNDVCVSSQLSNLAGNEYEYAAACVQCVVSLQCCQPPRHPHRHYAHQDPRDDPDADDDPVVVVVVLVVDPDFLFEEEEDEDDDDDADPQQDDLQDLLCVVLLTQYEYEDDDPPPCPVDPSYHYTYDDDPQLVVLLGRRYAEYEYCQQPVVLLSNLLSQHAYAHAHEDDSSVSRCCRLCVPQVQHHYQHDYRPGHGHNPVNSVCVNCRSDCPDVNSVSSNVVNVLRVQQCPPPHRSVVSSVVVRVVSND/DFWEEEEEEAQECLTPQLSVLLVVLSVVVPYAYEYEEEVVCPVVCVVVPVPDDCVRYHYHYDHFADDPVADPPDQHCLVDDPVCVVVNLVRVLVCLVVVLVVQVPDDLVPRGLAYEYALSNQLSVVVSCVVSVHAYEHEDAADLLLLLVQLPDPPNPPCPRSQLSNLAGNEYEYAAACVQCVVSLQCCQPPRHPHRHYAHQDPRDDPDDWQDDAVVVVVVLVVQDDFLFEEEEEEDDSDDADLLQLALQLLLVVLLLTQYEYEDAARNPPPCPPDPSYHYIYHDDPLLVVLLRRRYAEYEYCQAPVVLRSNLLSQHAYAHAHADDSSVSRCCRLCVPQVLHHYQHDYRPDRGHNHVSSVVPNCRSPCPDPNSVSSNVVNVLRVQLCPPPHRSVVSSSVVRVVSND

GO terms:
  GO:0008194 UDP-glycosyltransferase activity (F, IDA)
  GO:0051555 flavonol biosynthetic process (P, IDA)
  GO:0005576 extracellular region (C, HDA)
  GO:0005829 cytosol (C, HDA)

CATH classification: 3.40.50.2000

B-factor: mean 66.94, std 17.5, range [36.85, 130.15]

Organism: Arabidopsis thaliana (NCBI:txid3702)

InterPro domains:
  IPR002213 UDP-glucuronosyl/UDP-glucosyltransferase [PF00201] (229-374)
  IPR002213 UDP-glucuronosyl/UDP-glucosyltransferase [cd03784] (9-433)

Solvent-accessible surface area: 34862 Å² total; per-residue (Å²): 173,102,0,38,0,0,0,4,10,0,9,58,41,41,14,2,69,15,0,9,6,0,0,19,41,0,13,109,34,34,1,38,0,11,0,5,10,6,57,128,7,22,79,69,0,82,49,1,96,88,95,29,49,110,129,74,7,99,44,23,77,24,104,36,20,89,25,131,67,16,80,115,39,16,19,8,24,79,101,15,70,98,100,3,19,51,37,0,28,75,0,6,42,102,8,51,96,52,0,40,61,54,2,76,176,52,76,117,99,80,38,12,46,0,0,0,2,2,0,25,4,2,41,17,3,18,138,0,0,105,79,51,105,21,26,12,2,3,0,0,12,28,0,0,7,0,0,14,47,39,8,60,89,182,118,48,73,94,38,66,95,4,3,54,7,0,24,98,5,46,2,0,0,0,9,0,1,54,73,6,0,8,18,27,3,12,9,0,78,62,106,31,8,88,96,95,74,25,10,3,1,0,2,16,70,73,48,225,84,67,57,60,56,87,133,0,32,66,54,0,97,81,14,107,119,87,23,29,1,4,2,0,8,22,46,77,81,28,124,35,62,93,116,2,22,57,15,0,4,45,0,1,39,145,11,62,27,98,8,0,11,13,76,155,21,70,154,9,78,178,60,76,116,86,10,39,22,0,110,49,141,19,6,45,56,58,0,2,113,44,183,1,3,0,0,1,0,1,7,0,17,7,42,23,0,8,55,0,0,20,19,6,0,0,0,1,0,1,0,14,36,64,35,17,62,40,0,2,48,4,0,21,89,93,46,176,0,3,43,95,21,4,121,65,112,105,24,72,21,95,45,60,134,6,4,124,27,3,61,60,3,18,116,105,109,24,94,37,16,68,40,0,81,121,12,83,111,84,0,40,99,6,49,134,151,52,11,39,0,66,126,36,7,69,87,0,3,60,22,0,23,140,216,77,1,37,0,2,0,2,9,0,6,53,41,38,13,2,71,11,0,10,11,0,0,18,38,0,14,108,42,38,1,25,0,14,0,5,8,5,56,128,6,21,78,69,0,82,47,1,93,89,95,27,54,109,128,85,7,102,44,24,77,24,105,38,23,92,24,132,65,12,81,116,34,16,18,7,10,85,96,9,84,93,100,2,20,51,39,0,31,68,0,6,40,115,4,52,86,59,0,37,64,60,2,68,179,60,76,116,100,85,38,15,60,0,0,0,2,1,0,24,4,2,43,16,4,18,137,0,0,110,72,47,107,18,27,11,2,3,0,1,12,25,0,0,8,0,1,12,45,39,10,56,84,168,110,47,88,100,37,60,97,6,3,55,7,1,23,98,4,45,1,1,0,0,9,0,1,53,81,6,0,7,15,27,3,16,12,1,80,61,106,28,8,89,93,89,74,24,9,3,0,0,2,16,65,93,98,74,157,21,70,40,65,45,88,142,2,31,63,56,0,102,76,14,107,124,84,22,24,0,0,0,0,2,2,67,21,79,44,99,21,66,91,118,3,12,58,15,0,6,44,0,1,44,141,10,69,20,102,7,0,4,2,20,79,130,144,31,70,140,11,77,187,65,79,109,81,8,30,23,1,86,26,115,16,5,41,67,59,0,2,104,42,188,2,4,0,0,1,0,2,5,0,17,7,41,22,0,10,62,0,0,17,17,10,0,0,0,2,0,1,0,14,36,66,37,13,63,39,0,2,48,4,0,20,65,89,48,159,0,2,40,98,24,5,112,62,119,101,23,68,20,88,30,81,148,8,3,138,34,1,65,65,2,9,126,107,99,34,94,41,13,68,40,0,68,127,12,93,115,94,0,40,101,6,47,132,149,48,12,41,0,66,126,36,9,62,81,0,7,49,21,0,49,144

Sequence (807 aa):
KKPHVLVIPFPQSGHMVPHLDLTHQILLRGATVTVLVTPKNSSYLDALRSLHSPEHFKTLILPFPSHPCIPSGVESLQQLPLEAIVHMFDALSRLHDPLVDFLSRQPPSDLPDAILGSSFLSPWINKVADAFSIKSISFLPINAHSISVMWAQEDRSFFNDLETATTESYGLVINSFYDLEPEFVETVKTRFLNHHRIWTVGPLLPFKSSIPPAKVSAWLDSCPEDNSVVYVGFGSQIRLTAEQTAALAAALEKSSVRFIWAVPAGFEERVKEKGLVIRGWAPQTMILEHRAVGSYLTHLGWGSVLEGMVGGVMLLAWPMQADHFFNTTLIVDKLRAAVRVGENRDSVPDSDKLARILAESAREDLPERVTLMKLREKAMEAIKEGGSSYKNLDELVAEMCLKKPHVLVIPFPQSGHMVPHLDLTHQILLRGATVTVLVTPKNSSYLDALRSLHSPEHFKTLILPFPSHPCIPSGVESLQQLPLEAIVHMFDALSRLHDPLVDFLSRQPPSDLPDAILGSSFLSPWINKVADAFSIKSISFLPINAHSISVMWAQEDRSFFNDLETATTESYGLVINSFYDLEPEFVETVKTRFLNHHRIWTVGPLLPFGQSSIPPAKVSAWLDSCPEDNSVVYVGFGSQIRLTAEQTAALAAALEKSSVRFIWAVRDPAGFEERVKEKGLVIRGWAPQTMILEHRAVGSYLTHLGWGSVLEGMVGGVMLLAWPMQADHFFNTTLIVDKLRAAVRVGENRDSVPDSDKLARILAESAREDLPERVTLMKLREKAMEAIKEGGSSYKNLDELVAEMCL